Protein AF-0000000080482856 (afdb_homodimer)

Sequence (830 aa):
MTHVATAFLRHGGRVLLTRRSDEVGTYQGRWAGVSGYVEGDPENTEVDARRELREEVGVTDAELVRSGQPLSITDDGREWTVHPFLFDVADRTVDPNEELAEVEWVHPTEIPNRETVPGLWSTYRRVAPTVETVRDDETHGSAWISIRALEVLRDTAVEAESRDDLVSLARELRDARPSMTAVGNRVNRVMADADRSPEGIRRRTEAEIDSAVVADETAAAEAAQLLRKRDFDRVATLSRSGTVVAALKDAQPSVVVAESRPGLEGVTVVETLARAGIETTLTTDAALPNLVASGEVDCVLVGADSVLASGAVVNKVGSYPVALAADRGGVPFFTVCARDKIRSDDEFVGEDDGSLYDGEESVKTENPLFEVVPEEFVAGVVTEDGVLDAEGVSKVTVEHAELEAWDDQDDDTGRMTHVATAFLRHGGRVLLTRRSDEVGTYQGRWAGVSGYVEGDPENTEVDARRELREEVGVTDAELVRSGQPLSITDDGREWTVHPFLFDVADRTVDPNEELAEVEWVHPTEIPNRETVPGLWSTYRRVAPTVETVRDDETHGSAWISIRALEVLRDTAVEAESRDDLVSLARELRDARPSMTAVGNRVNRVMADADRSPEGIRRRTEAEIDSAVVADETAAAEAAQLLRKRDFDRVATLSRSGTVVAALKDAQPSVVVAESRPGLEGVTVVETLARAGIETTLTTDAALPNLVASGEVDCVLVGADSVLASGAVVNKVGSYPVALAADRGGVPFFTVCARDKIRSDDEFVGEDDGSLYDGEESVKTENPLFEVVPEEFVAGVVTEDGVLDAEGVSKVTVEHAELEAWDDQDDDTGR

Structure (mmCIF, N/CA/C/O backbone):
data_AF-0000000080482856-model_v1
#
loop_
_entity.id
_entity.type
_entity.pdbx_description
1 polymer 'NUDIX domain-containing protein'
#
loop_
_atom_site.group_PDB
_atom_site.id
_atom_site.type_symbol
_atom_site.label_atom_id
_atom_site.label_alt_id
_atom_site.label_comp_id
_atom_site.label_asym_id
_atom_site.label_entity_id
_atom_site.label_seq_id
_atom_site.pdbx_PDB_ins_code
_atom_site.Cartn_x
_atom_site.Cartn_y
_atom_site.Cartn_z
_atom_site.occupancy
_atom_site.B_iso_or_equiv
_atom_site.auth_seq_id
_atom_site.auth_comp_id
_atom_site.auth_asym_id
_atom_site.auth_atom_id
_atom_site.pdbx_PDB_model_num
ATOM 1 N N . MET A 1 1 ? 6.988 22.125 49.969 1 67.12 1 MET A N 1
ATOM 2 C CA . MET A 1 1 ? 6.895 23 48.781 1 67.12 1 MET A CA 1
ATOM 3 C C . MET A 1 1 ? 5.617 22.719 48 1 67.12 1 MET A C 1
ATOM 5 O O . MET A 1 1 ? 5.277 21.547 47.75 1 67.12 1 MET A O 1
ATOM 9 N N . THR A 1 2 ? 4.723 23.688 47.812 1 87.44 2 THR A N 1
ATOM 10 C CA . THR A 1 2 ? 3.424 23.562 47.188 1 87.44 2 THR A CA 1
ATOM 11 C C . THR A 1 2 ? 3.584 23.438 45.656 1 87.44 2 THR A C 1
ATOM 13 O O . THR A 1 2 ? 4.34 24.203 45.062 1 87.44 2 THR A O 1
ATOM 16 N N . HIS A 1 3 ? 3.078 22.312 45.188 1 93.75 3 HIS A N 1
ATOM 17 C CA . HIS A 1 3 ? 3.115 22.094 43.75 1 93.75 3 HIS A CA 1
ATOM 18 C C . HIS A 1 3 ? 1.778 22.438 43.094 1 93.75 3 HIS A C 1
ATOM 20 O O . HIS A 1 3 ? 0.719 22.141 43.656 1 93.75 3 HIS A O 1
ATOM 26 N N . VAL A 1 4 ? 1.865 23.188 41.969 1 95.06 4 VAL A N 1
ATOM 27 C CA . VAL A 1 4 ? 0.68 23.578 41.219 1 95.06 4 VAL A CA 1
ATOM 28 C C . VAL A 1 4 ? 0.809 23.125 39.781 1 95.06 4 VAL A C 1
ATOM 30 O O . VAL A 1 4 ? 1.888 23.219 39.188 1 95.06 4 VAL A O 1
ATOM 33 N N . ALA A 1 5 ? -0.241 22.516 39.25 1 96.31 5 ALA A N 1
ATOM 34 C CA . ALA A 1 5 ? -0.323 22.234 37.812 1 96.31 5 ALA A CA 1
ATOM 35 C C . ALA A 1 5 ? -1.077 23.328 37.094 1 96.31 5 ALA A C 1
ATOM 37 O O . ALA A 1 5 ? -2.16 23.734 37.5 1 96.31 5 ALA A O 1
ATOM 38 N N . THR A 1 6 ? -0.467 23.922 36.062 1 97.31 6 THR A N 1
ATOM 39 C CA . THR A 1 6 ? -1.123 24.922 35.219 1 97.31 6 THR A CA 1
ATOM 40 C C . THR A 1 6 ? -1.282 24.422 33.812 1 97.31 6 THR A C 1
ATOM 42 O O . THR A 1 6 ? -0.294 24.094 33.125 1 97.31 6 THR A O 1
ATOM 45 N N . ALA A 1 7 ? -2.51 24.328 33.312 1 98.19 7 ALA A N 1
ATOM 46 C CA . ALA A 1 7 ? -2.826 23.859 31.953 1 98.19 7 ALA A CA 1
ATOM 47 C C . ALA A 1 7 ? -3.25 25.016 31.062 1 98.19 7 ALA A C 1
ATOM 49 O O . ALA A 1 7 ? -4.145 25.797 31.406 1 98.19 7 ALA A O 1
ATOM 50 N N . PHE A 1 8 ? -2.547 25.172 29.938 1 98.31 8 PHE A N 1
ATOM 51 C CA . PHE A 1 8 ? -2.984 26.062 28.875 1 98.31 8 PHE A CA 1
ATOM 52 C C . PHE A 1 8 ? -3.732 25.297 27.797 1 98.31 8 PHE A C 1
ATOM 54 O O . PHE A 1 8 ? -3.217 24.312 27.25 1 98.31 8 PHE A O 1
ATOM 61 N N . LEU A 1 9 ? -4.953 25.703 27.469 1 97.88 9 LEU A N 1
ATOM 62 C CA . LEU A 1 9 ? -5.711 25.172 26.344 1 97.88 9 LEU A CA 1
ATOM 63 C C . LEU A 1 9 ? -5.48 26.016 25.094 1 97.88 9 LEU A C 1
ATOM 65 O O . LEU A 1 9 ? -5.605 27.234 25.125 1 97.88 9 LEU A O 1
ATOM 69 N N . ARG A 1 10 ? -5.172 25.375 24.125 1 97.38 10 ARG A N 1
ATOM 70 C CA . ARG A 1 10 ? -4.902 26.094 22.875 1 97.38 10 ARG A CA 1
ATOM 71 C C . ARG A 1 10 ? -5.863 25.656 21.781 1 97.38 10 ARG A C 1
ATOM 73 O O . ARG A 1 10 ? -6.184 24.484 21.656 1 97.38 10 ARG A O 1
ATOM 80 N N . HIS A 1 11 ? -6.336 26.609 21 1 93.88 11 HIS A N 1
ATOM 81 C CA . HIS A 1 11 ? -7.102 26.406 19.766 1 93.88 11 HIS A CA 1
ATOM 82 C C . HIS A 1 11 ? -6.797 27.5 18.75 1 93.88 11 HIS A C 1
ATOM 84 O O . HIS A 1 11 ? -6.992 28.688 19.016 1 93.88 11 HIS A O 1
ATOM 90 N N . GLY A 1 12 ? -6.324 27.156 17.609 1 90 12 GLY A N 1
ATOM 91 C CA . GLY A 1 12 ? -6.102 28.094 16.516 1 90 12 GLY A CA 1
ATOM 92 C C . GLY A 1 12 ? -5.105 29.188 16.859 1 90 12 GLY A C 1
ATOM 93 O O . GLY A 1 12 ? -5.32 30.359 16.547 1 90 12 GLY A O 1
ATOM 94 N N . GLY A 1 13 ? -4.152 28.938 17.672 1 93.69 13 GLY A N 1
ATOM 95 C CA . GLY A 1 13 ? -3.119 29.906 18.016 1 93.69 13 GLY A CA 1
ATOM 96 C C . GLY A 1 13 ? -3.463 30.75 19.219 1 93.69 13 GLY A C 1
ATOM 97 O O . GLY A 1 13 ? -2.65 31.547 19.688 1 93.69 13 GLY A O 1
ATOM 98 N N . ARG A 1 14 ? -4.641 30.547 19.719 1 96.88 14 ARG A N 1
ATOM 99 C CA . ARG A 1 14 ? -5.066 31.25 20.922 1 96.88 14 ARG A CA 1
ATOM 100 C C . ARG A 1 14 ? -5.113 30.297 22.125 1 96.88 14 ARG A C 1
ATOM 102 O O . ARG A 1 14 ? -5.227 29.094 21.953 1 96.88 14 ARG A O 1
ATOM 109 N N . VAL A 1 15 ? -4.957 30.859 23.312 1 98.12 15 VAL A N 1
ATOM 110 C CA . VAL A 1 15 ? -5.051 30.078 24.531 1 98.12 15 VAL A CA 1
ATOM 111 C C . VAL A 1 15 ? -6.191 30.609 25.406 1 98.12 15 VAL A C 1
ATOM 113 O O . VAL A 1 15 ? -6.59 31.781 25.266 1 98.12 15 VAL A O 1
ATOM 116 N N . LEU A 1 16 ? -6.652 29.703 26.203 1 98.38 16 LEU A N 1
ATOM 117 C CA . LEU A 1 16 ? -7.691 30.078 27.156 1 98.38 16 LEU A CA 1
ATOM 118 C C . LEU A 1 16 ? -7.082 30.719 28.406 1 98.38 16 LEU A C 1
ATOM 120 O O . LEU A 1 16 ? -6.246 30.109 29.078 1 98.38 16 LEU A O 1
ATOM 124 N N . LEU A 1 17 ? -7.449 31.938 28.719 1 98.06 17 LEU A N 1
ATOM 125 C CA . LEU A 1 17 ? -7.148 32.562 30 1 98.06 17 LEU A CA 1
ATOM 126 C C . LEU A 1 17 ? -8.391 32.625 30.875 1 98.06 17 LEU A C 1
ATOM 128 O O . LEU A 1 17 ? -9.5 32.844 30.375 1 98.06 17 LEU A O 1
ATOM 132 N N . THR A 1 18 ? -8.18 32.406 32.094 1 97.88 18 THR A N 1
ATOM 133 C CA . THR A 1 18 ? -9.273 32.438 33.062 1 97.88 18 THR A CA 1
ATOM 134 C C . THR A 1 18 ? -9.016 33.5 34.125 1 97.88 18 THR A C 1
ATOM 136 O O . THR A 1 18 ? -7.875 33.688 34.562 1 97.88 18 THR A O 1
ATOM 139 N N . ARG A 1 19 ? -10.062 34.188 34.469 1 97.62 19 ARG A N 1
ATOM 140 C CA . ARG A 1 19 ? -9.969 35.125 35.562 1 97.62 19 ARG A CA 1
ATOM 141 C C . ARG A 1 19 ? -10.523 34.531 36.844 1 97.62 19 ARG A C 1
ATOM 143 O O . ARG A 1 19 ? -11.664 34.094 36.906 1 97.62 19 ARG A O 1
ATOM 150 N N . ARG A 1 20 ? -9.688 34.562 37.844 1 95.44 20 ARG A N 1
ATOM 151 C CA . ARG A 1 20 ? -10.078 33.969 39.125 1 95.44 20 ARG A CA 1
ATOM 152 C C . ARG A 1 20 ? -11.188 34.75 39.812 1 95.44 20 ARG A C 1
ATOM 154 O O . ARG A 1 20 ? -11.148 36 39.781 1 95.44 20 ARG A O 1
ATOM 161 N N . SER A 1 21 ? -12.172 34.031 40.312 1 95.19 21 SER A N 1
ATOM 162 C CA . SER A 1 21 ? -13.32 34.688 40.938 1 95.19 21 SER A CA 1
ATOM 163 C C . SER A 1 21 ? -13.016 35.094 42.375 1 95.19 21 SER A C 1
ATOM 165 O O . SER A 1 21 ? -11.914 34.844 42.875 1 95.19 21 SER A O 1
ATOM 167 N N . ASP A 1 22 ? -14.055 35.719 42.969 1 92.12 22 ASP A N 1
ATOM 168 C CA . ASP A 1 22 ? -13.93 36.125 44.375 1 92.12 22 ASP A CA 1
ATOM 169 C C . ASP A 1 22 ? -14.094 34.938 45.312 1 92.12 22 ASP A C 1
ATOM 171 O O . ASP A 1 22 ? -13.797 35.031 46.5 1 92.12 22 ASP A O 1
ATOM 175 N N . GLU A 1 23 ? -14.375 33.844 44.812 1 88.25 23 GLU A N 1
ATOM 176 C CA . GLU A 1 23 ? -14.664 32.656 45.594 1 88.25 23 GLU A CA 1
ATOM 177 C C . GLU A 1 23 ? -13.391 31.875 45.906 1 88.25 23 GLU A C 1
ATOM 179 O O . GLU A 1 23 ? -13.391 30.969 46.719 1 88.25 23 GLU A O 1
ATOM 184 N N . VAL A 1 24 ? -12.352 32.344 45.25 1 85.25 24 VAL A N 1
ATOM 185 C CA . VAL A 1 24 ? -11.125 31.562 45.438 1 85.25 24 VAL A CA 1
ATOM 186 C C . VAL A 1 24 ? -10.25 32.219 46.5 1 85.25 24 VAL A C 1
ATOM 188 O O . VAL A 1 24 ? -10.43 33.406 46.812 1 85.25 24 VAL A O 1
ATOM 191 N N . GLY A 1 25 ? -9.344 31.547 46.969 1 82.69 25 GLY A N 1
ATOM 192 C CA . GLY A 1 25 ? -8.586 31.953 48.156 1 82.69 25 GLY A CA 1
ATOM 193 C C . GLY A 1 25 ? -7.383 32.812 47.812 1 82.69 25 GLY A C 1
ATOM 194 O O . GLY A 1 25 ? -6.875 33.531 48.656 1 82.69 25 GLY A O 1
ATOM 195 N N . THR A 1 26 ? -6.902 32.656 46.656 1 84.19 26 THR A N 1
ATOM 196 C CA . THR A 1 26 ? -5.672 33.375 46.312 1 84.19 26 THR A CA 1
ATOM 197 C C . THR A 1 26 ? -5.789 34.031 44.938 1 84.19 26 THR A C 1
ATOM 199 O O . THR A 1 26 ? -6.449 33.469 44.062 1 84.19 26 THR A O 1
ATOM 202 N N . TYR A 1 27 ? -5.168 35.281 44.844 1 92.19 27 TYR A N 1
ATOM 203 C CA . TYR A 1 27 ? -5.02 36.031 43.562 1 92.19 27 TYR A CA 1
ATOM 204 C C . TYR A 1 27 ? -6.371 36.281 42.938 1 92.19 27 TYR A C 1
ATOM 206 O O . TYR A 1 27 ? -6.555 36 41.719 1 92.19 27 TYR A O 1
ATOM 214 N N . GLN A 1 28 ? -7.277 36.719 43.75 1 93 28 GLN A N 1
ATOM 215 C CA . GLN A 1 28 ? -8.602 37.031 43.25 1 93 28 GLN A CA 1
ATOM 216 C C . GLN A 1 28 ? -8.531 38.125 42.156 1 93 28 GLN A C 1
ATOM 218 O O . GLN A 1 28 ? -7.781 39.094 42.312 1 93 28 GLN A O 1
ATOM 223 N N . GLY A 1 29 ? -9.258 37.844 41.062 1 95.12 29 GLY A N 1
ATOM 224 C CA . GLY A 1 29 ? -9.344 38.812 40 1 95.12 29 GLY A CA 1
ATOM 225 C C . GLY A 1 29 ? -8.195 38.75 39.031 1 95.12 29 GLY A C 1
ATOM 226 O O . GLY A 1 29 ? -8.211 39.375 37.969 1 95.12 29 GLY A O 1
ATOM 227 N N . ARG A 1 30 ? -7.234 37.969 39.312 1 96.69 30 ARG A N 1
ATOM 228 C CA . ARG A 1 30 ? -6.066 37.844 38.469 1 96.69 30 ARG A CA 1
ATOM 229 C C . ARG A 1 30 ? -6.293 36.844 37.344 1 96.69 30 ARG A C 1
ATOM 231 O O . ARG A 1 30 ? -7.035 35.875 37.531 1 96.69 30 ARG A O 1
ATOM 238 N N . TRP A 1 31 ? -5.719 37.094 36.219 1 97.75 31 TRP A N 1
ATOM 239 C CA . TRP A 1 31 ? -5.789 36.156 35.094 1 97.75 31 TRP A CA 1
ATOM 240 C C . TRP A 1 31 ? -4.789 35.031 35.281 1 97.75 31 TRP A C 1
ATOM 242 O O . TRP A 1 31 ? -3.689 35.219 35.781 1 97.75 31 TRP A O 1
ATOM 252 N N . ALA A 1 32 ? -5.172 33.812 34.906 1 97.19 32 ALA A N 1
ATOM 253 C CA . ALA A 1 32 ? -4.367 32.625 35.062 1 97.19 32 ALA A CA 1
ATOM 254 C C . ALA A 1 32 ? -4.707 31.594 33.969 1 97.19 32 ALA A C 1
ATOM 256 O O . ALA A 1 32 ? -5.617 31.812 33.156 1 97.19 32 ALA A O 1
ATOM 257 N N . GLY A 1 33 ? -3.873 30.578 33.844 1 97 33 GLY A N 1
ATOM 258 C CA . GLY A 1 33 ? -4.324 29.375 33.188 1 97 33 GLY A CA 1
ATOM 259 C C . GLY A 1 33 ? -5.25 28.531 34.031 1 97 33 GLY A C 1
ATOM 260 O O . GLY A 1 33 ? -5.66 28.953 35.125 1 97 33 GLY A O 1
ATOM 261 N N . VAL A 1 34 ? -5.602 27.375 33.531 1 97.12 34 VAL A N 1
ATOM 262 C CA . VAL A 1 34 ? -6.352 26.438 34.344 1 97.12 34 VAL A CA 1
ATOM 263 C C . VAL A 1 34 ? -5.402 25.719 35.312 1 97.12 34 VAL A C 1
ATOM 265 O O . VAL A 1 34 ? -4.547 24.953 34.906 1 97.12 34 VAL A O 1
ATOM 268 N N . SER A 1 35 ? -5.617 26.078 36.562 1 94.44 35 SER A N 1
ATOM 269 C CA . SER A 1 35 ? -4.594 25.625 37.5 1 94.44 35 SER A CA 1
ATOM 270 C C . SER A 1 35 ? -5.223 25.047 38.781 1 94.44 35 SER A C 1
ATOM 272 O O . SER A 1 35 ? -6.379 25.344 39.062 1 94.44 35 SER A O 1
ATOM 274 N N . GLY A 1 36 ? -4.418 24.234 39.438 1 91.81 36 GLY A N 1
ATOM 275 C CA . GLY A 1 36 ? -4.77 23.672 40.719 1 91.81 36 GLY A CA 1
ATOM 276 C C . GLY A 1 36 ? -3.605 22.969 41.406 1 91.81 36 GLY A C 1
ATOM 277 O O . GLY A 1 36 ? -2.549 22.781 40.812 1 91.81 36 GLY A O 1
ATOM 278 N N . TYR A 1 37 ? -3.838 22.672 42.656 1 92.5 37 TYR A N 1
ATOM 279 C CA . TYR A 1 37 ? -2.793 22.016 43.438 1 92.5 37 TYR A CA 1
ATOM 280 C C . TYR A 1 37 ? -2.572 20.578 42.938 1 92.5 37 TYR A C 1
ATOM 282 O O . TYR A 1 37 ? -3.514 19.906 42.531 1 92.5 37 TYR A O 1
ATOM 290 N N . VAL A 1 38 ? -1.336 20.156 43.031 1 92.44 38 VAL A N 1
ATOM 291 C CA . VAL A 1 38 ? -1.002 18.75 42.812 1 92.44 38 VAL A CA 1
ATOM 292 C C . VAL A 1 38 ? -1.341 17.938 44.031 1 92.44 38 VAL A C 1
ATOM 294 O O . VAL A 1 38 ? -0.813 18.188 45.125 1 92.44 38 VAL A O 1
ATOM 297 N N . GLU A 1 39 ? -2.24 17.047 43.938 1 86.25 39 GLU A N 1
ATOM 298 C CA . GLU A 1 39 ? -2.678 16.25 45.094 1 86.25 39 GLU A CA 1
ATOM 299 C C . GLU A 1 39 ? -1.94 14.906 45.156 1 86.25 39 GLU A C 1
ATOM 301 O O . GLU A 1 39 ? -1.789 14.32 46.219 1 86.25 39 GLU A O 1
ATOM 306 N N . GLY A 1 40 ? -1.554 14.406 44.031 1 80.25 40 GLY A N 1
ATOM 307 C CA . GLY A 1 40 ? -0.935 13.094 43.969 1 80.25 40 GLY A CA 1
ATOM 308 C C . GLY A 1 40 ? 0.576 13.148 43.844 1 80.25 40 GLY A C 1
ATOM 309 O O . GLY A 1 40 ? 1.244 13.852 44.594 1 80.25 40 GLY A O 1
ATOM 310 N N . ASP A 1 41 ? 1.047 12.367 43 1 81.94 41 ASP A N 1
ATOM 311 C CA . ASP A 1 41 ? 2.469 12.195 42.719 1 81.94 41 ASP A CA 1
ATOM 312 C C . ASP A 1 41 ? 3.016 13.352 41.875 1 81.94 41 ASP A C 1
ATOM 314 O O . ASP A 1 41 ? 2.598 13.555 40.75 1 81.94 41 ASP A O 1
ATOM 318 N N . PRO A 1 42 ? 3.91 14.078 42.438 1 81.81 42 PRO A N 1
ATOM 319 C CA . PRO A 1 42 ? 4.48 15.195 41.688 1 81.81 42 PRO A CA 1
ATOM 320 C C . PRO A 1 42 ? 5.195 14.734 40.406 1 81.81 42 PRO A C 1
ATOM 322 O O . PRO A 1 42 ? 5.508 15.555 39.562 1 81.81 42 PRO A O 1
ATOM 325 N N . GLU A 1 43 ? 5.309 13.461 40.438 1 82.44 43 GLU A N 1
ATOM 326 C CA . GLU A 1 43 ? 5.949 12.938 39.25 1 82.44 43 GLU A CA 1
ATOM 327 C C . GLU A 1 43 ? 4.922 12.672 38.125 1 82.44 43 GLU A C 1
ATOM 329 O O . GLU A 1 43 ? 5.289 12.438 36.969 1 82.44 43 GLU A O 1
ATOM 334 N N . ASN A 1 44 ? 3.656 12.758 38.531 1 87.12 44 ASN A N 1
ATOM 335 C CA . ASN A 1 44 ? 2.586 12.562 37.562 1 87.12 44 ASN A CA 1
ATOM 336 C C . ASN A 1 44 ? 1.548 13.68 37.625 1 87.12 44 ASN A C 1
ATOM 338 O O . ASN A 1 44 ? 0.377 13.422 37.938 1 87.12 44 ASN A O 1
ATOM 342 N N . THR A 1 45 ? 1.993 14.844 37.344 1 93.12 45 THR A N 1
ATOM 343 C CA . THR A 1 45 ? 1.188 16.047 37.562 1 93.12 45 THR A CA 1
ATOM 344 C C . THR A 1 45 ? 0.194 16.234 36.406 1 93.12 45 THR A C 1
ATOM 346 O O . THR A 1 45 ? -0.69 17.094 36.5 1 93.12 45 THR A O 1
ATOM 349 N N . GLU A 1 46 ? 0.333 15.438 35.25 1 95.31 46 GLU A N 1
ATOM 350 C CA . GLU A 1 46 ? -0.616 15.562 34.156 1 95.31 46 GLU A CA 1
ATOM 351 C C . GLU A 1 46 ? -2.031 15.219 34.594 1 95.31 46 GLU A C 1
ATOM 353 O O . GLU A 1 46 ? -3 15.828 34.156 1 95.31 46 GLU A O 1
ATOM 358 N N . VAL A 1 47 ? -2.154 14.195 35.469 1 94.38 47 VAL A N 1
ATOM 359 C CA . VAL A 1 47 ? -3.447 13.75 36 1 94.38 47 VAL A CA 1
ATOM 360 C C . VAL A 1 47 ? -4.148 14.906 36.688 1 94.38 47 VAL A C 1
ATOM 362 O O . VAL A 1 47 ? -5.359 15.094 36.531 1 94.38 47 VAL A O 1
ATOM 365 N N . ASP A 1 48 ? -3.398 15.633 37.438 1 95.19 48 ASP A N 1
ATOM 366 C CA . ASP A 1 48 ? -3.949 16.781 38.156 1 95.19 48 ASP A CA 1
ATOM 367 C C . ASP A 1 48 ? -4.375 17.875 37.188 1 95.19 48 ASP A C 1
ATOM 369 O O . ASP A 1 48 ? -5.414 18.516 37.375 1 95.19 48 ASP A O 1
ATOM 373 N N . ALA A 1 49 ? -3.529 18.109 36.188 1 96.38 49 ALA A N 1
ATOM 374 C CA . ALA A 1 49 ? -3.877 19.094 35.156 1 96.38 49 ALA A CA 1
ATOM 375 C C . ALA A 1 49 ? -5.203 18.75 34.5 1 96.38 49 ALA A C 1
ATOM 377 O O . ALA A 1 49 ? -6.062 19.609 34.312 1 96.38 49 ALA A O 1
ATOM 378 N N . ARG 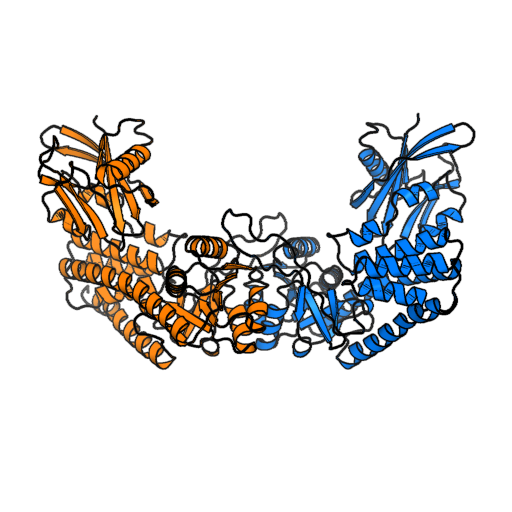A 1 50 ? -5.367 17.5 34.094 1 96.62 50 ARG A N 1
ATOM 379 C CA . ARG A 1 50 ? -6.586 17.047 33.438 1 96.62 50 ARG A CA 1
ATOM 380 C C . ARG A 1 50 ? -7.785 17.141 34.375 1 96.62 50 ARG A C 1
ATOM 382 O O . ARG A 1 50 ? -8.898 17.453 33.938 1 96.62 50 ARG A O 1
ATOM 389 N N . ARG A 1 51 ? -7.559 16.781 35.594 1 95.75 51 ARG A N 1
ATOM 390 C CA . ARG A 1 51 ? -8.617 16.938 36.562 1 95.75 51 ARG A CA 1
ATOM 391 C C . ARG A 1 51 ? -9.102 18.391 36.625 1 95.75 51 ARG A C 1
ATOM 393 O O . ARG A 1 51 ? -10.305 18.641 36.656 1 95.75 51 ARG A O 1
ATOM 400 N N . GLU A 1 52 ? -8.164 19.344 36.719 1 96.06 52 GLU A N 1
ATOM 401 C CA . GLU A 1 52 ? -8.516 20.75 36.781 1 96.06 52 GLU A CA 1
ATOM 402 C C . GLU A 1 52 ? -9.273 21.188 35.531 1 96.06 52 GLU A C 1
ATOM 404 O O . GLU A 1 52 ? -10.203 21.984 35.594 1 96.06 52 GLU A O 1
ATOM 409 N N . LEU A 1 53 ? -8.844 20.688 34.344 1 97.44 53 LEU A N 1
ATOM 410 C CA . LEU A 1 53 ? -9.547 21 33.094 1 97.44 53 LEU A CA 1
ATOM 411 C C . LEU A 1 53 ? -11 20.531 33.156 1 97.44 53 LEU A C 1
ATOM 413 O O . LEU A 1 53 ? -11.906 21.266 32.75 1 97.44 53 LEU A O 1
ATOM 417 N N . ARG A 1 54 ? -11.195 19.297 33.625 1 96.88 54 ARG A N 1
ATOM 418 C CA . ARG A 1 54 ? -12.547 18.75 33.75 1 96.88 54 ARG A CA 1
ATOM 419 C C . ARG A 1 54 ? -13.375 19.562 34.75 1 96.88 54 ARG A C 1
ATOM 421 O O . ARG A 1 54 ? -14.523 19.922 34.469 1 96.88 54 ARG A O 1
ATOM 428 N N . GLU A 1 55 ? -12.82 19.906 35.812 1 96.62 55 GLU A N 1
ATOM 429 C CA . GLU A 1 55 ? -13.562 20.531 36.906 1 96.62 55 GLU A CA 1
ATOM 430 C C . GLU A 1 55 ? -13.812 22.016 36.625 1 96.62 55 GLU A C 1
ATOM 432 O O . GLU A 1 55 ? -14.922 22.516 36.812 1 96.62 55 GLU A O 1
ATOM 437 N N . GLU A 1 56 ? -12.781 22.719 36.156 1 96.81 56 GLU A N 1
ATOM 438 C CA . GLU A 1 56 ? -12.867 24.172 36.094 1 96.81 56 GLU A CA 1
ATOM 439 C C . GLU A 1 56 ? -13.492 24.625 34.781 1 96.81 56 GLU A C 1
ATOM 441 O O . GLU A 1 56 ? -14.133 25.672 34.719 1 96.81 56 GLU A O 1
ATOM 446 N N . VAL A 1 57 ? -13.234 23.844 33.688 1 97.75 57 VAL A N 1
ATOM 447 C CA . VAL A 1 57 ? -13.719 24.375 32.406 1 97.75 57 VAL A CA 1
ATOM 448 C C . VAL A 1 57 ? -14.445 23.281 31.641 1 97.75 57 VAL A C 1
ATOM 450 O O . VAL A 1 57 ? -14.836 23.469 30.484 1 97.75 57 VAL A O 1
ATOM 453 N N . GLY A 1 58 ? -14.609 22.109 32.094 1 96.94 58 GLY A N 1
ATOM 454 C CA . GLY A 1 58 ? -15.445 21.047 31.516 1 96.94 58 GLY A CA 1
ATOM 455 C C . GLY A 1 58 ? -14.812 20.359 30.328 1 96.94 58 GLY A C 1
ATOM 456 O O . GLY A 1 58 ? -15.508 19.797 29.484 1 96.94 58 GLY A O 1
ATOM 457 N N . VAL A 1 59 ? -13.508 20.406 30.125 1 96.25 59 VAL A N 1
ATOM 458 C CA . VAL A 1 59 ? -12.828 19.812 28.984 1 96.25 59 VAL A CA 1
ATOM 459 C C . VAL A 1 59 ? -12.242 18.453 29.375 1 96.25 59 VAL A C 1
ATOM 461 O O . VAL A 1 59 ? -11.484 18.359 30.344 1 96.25 59 VAL A O 1
ATOM 464 N N . THR A 1 60 ? -12.586 17.359 28.641 1 94.56 60 THR A N 1
ATOM 465 C CA . THR A 1 60 ? -12.133 16.016 28.984 1 94.56 60 THR A CA 1
ATOM 466 C C . THR A 1 60 ? -11.328 15.398 27.828 1 94.56 60 THR A C 1
ATOM 468 O O . THR A 1 60 ? -10.648 14.383 28.016 1 94.56 60 THR A O 1
ATOM 471 N N . ASP A 1 61 ? -11.383 15.984 26.688 1 90.44 61 ASP A N 1
ATOM 472 C CA . ASP A 1 61 ? -10.82 15.336 25.516 1 90.44 61 ASP A CA 1
ATOM 473 C C . ASP A 1 61 ? -9.672 16.156 24.922 1 90.44 61 ASP A C 1
ATOM 475 O O . ASP A 1 61 ? -9.398 16.078 23.719 1 90.44 61 ASP A O 1
ATOM 479 N N . ALA A 1 62 ? -9.031 16.953 25.75 1 93.5 62 ALA A N 1
ATOM 480 C CA . ALA A 1 62 ? -7.914 17.766 25.266 1 93.5 62 ALA A CA 1
ATOM 481 C C . ALA A 1 62 ? -6.691 16.891 24.984 1 93.5 62 ALA A C 1
ATOM 483 O O . ALA A 1 62 ? -6.438 15.922 25.688 1 93.5 62 ALA A O 1
ATOM 484 N N . GLU A 1 63 ? -5.98 17.188 24 1 92.44 63 GLU A N 1
ATOM 485 C CA . GLU A 1 63 ? -4.777 16.438 23.625 1 92.44 63 GLU A CA 1
ATOM 486 C C . GLU A 1 63 ? -3.525 17.094 24.203 1 92.44 63 GLU A C 1
ATOM 488 O O . GLU A 1 63 ? -3.26 18.266 23.953 1 92.44 63 GLU A O 1
ATOM 493 N N . LEU A 1 64 ? -2.713 16.312 24.969 1 95.19 64 LEU A N 1
ATOM 494 C CA . LEU A 1 64 ? -1.474 16.844 25.516 1 95.19 64 LEU A CA 1
ATOM 495 C C . LEU A 1 64 ? -0.466 17.141 24.422 1 95.19 64 LEU A C 1
ATOM 497 O O . LEU A 1 64 ? -0.139 16.266 23.609 1 95.19 64 LEU A O 1
ATOM 501 N N . VAL A 1 65 ? -0.033 18.328 24.359 1 94.06 65 VAL A N 1
ATOM 502 C CA . VAL A 1 65 ? 0.954 18.75 23.375 1 94.06 65 VAL A CA 1
ATOM 503 C C . VAL A 1 65 ? 2.35 18.719 24 1 94.06 65 VAL A C 1
ATOM 505 O O . VAL A 1 65 ? 3.297 18.219 23.391 1 94.06 65 VAL A O 1
ATOM 508 N N . ARG A 1 66 ? 2.424 19.328 25.25 1 94.81 66 ARG A N 1
ATOM 509 C CA . ARG A 1 66 ? 3.734 19.453 25.875 1 94.81 66 ARG A CA 1
ATOM 510 C C . ARG A 1 66 ? 3.607 19.578 27.391 1 94.81 66 ARG A C 1
ATOM 512 O O . ARG A 1 66 ? 2.701 20.234 27.891 1 94.81 66 ARG A O 1
ATOM 519 N N . SER A 1 67 ? 4.492 18.891 28.062 1 96.19 67 SER A N 1
ATOM 520 C CA . SER A 1 67 ? 4.754 19.094 29.484 1 96.19 67 SER A CA 1
ATOM 521 C C . SER A 1 67 ? 6.059 19.844 29.703 1 96.19 67 SER A C 1
ATOM 523 O O . SER A 1 67 ? 7.141 19.328 29.422 1 96.19 67 SER A O 1
ATOM 525 N N . GLY A 1 68 ? 5.898 21.062 30.203 1 95.44 68 GLY A N 1
ATOM 526 C CA . GLY A 1 68 ? 7.09 21.875 30.375 1 95.44 68 GLY A CA 1
ATOM 527 C C . GLY A 1 68 ? 7.836 21.578 31.656 1 95.44 68 GLY A C 1
ATOM 528 O O . GLY A 1 68 ? 7.285 20.953 32.562 1 95.44 68 GLY A O 1
ATOM 529 N N . GLN A 1 69 ? 9.133 22.031 31.719 1 94.94 69 GLN A N 1
ATOM 530 C CA . GLN A 1 69 ? 9.906 21.922 32.938 1 94.94 69 GLN A CA 1
ATOM 531 C C . GLN A 1 69 ? 9.281 22.766 34.062 1 94.94 69 GLN A C 1
ATOM 533 O O . GLN A 1 69 ? 8.883 23.906 33.812 1 94.94 69 GLN A O 1
ATOM 538 N N . PRO A 1 70 ? 9.25 22.109 35.188 1 95.5 70 PRO A N 1
ATOM 539 C CA . PRO A 1 70 ? 8.703 22.891 36.312 1 95.5 70 PRO A CA 1
ATOM 540 C C . PRO A 1 70 ? 9.516 24.156 36.594 1 95.5 70 PRO A C 1
ATOM 542 O O . PRO A 1 70 ? 10.711 24.203 36.312 1 95.5 70 PRO A O 1
ATOM 545 N N . LEU A 1 71 ? 8.805 25.188 37.031 1 95.19 71 LEU A N 1
ATOM 546 C CA . LEU A 1 71 ? 9.484 26.406 37.406 1 95.19 71 LEU A CA 1
ATOM 547 C C . LEU A 1 71 ? 9.07 26.844 38.812 1 95.19 71 LEU A C 1
ATOM 549 O O . LEU A 1 71 ? 7.898 26.719 39.188 1 95.19 71 LEU A O 1
ATOM 553 N N . SER A 1 72 ? 10.031 27.375 39.562 1 94.56 72 SER A N 1
ATOM 554 C CA . SER A 1 72 ? 9.789 27.891 40.906 1 94.56 72 SER A CA 1
ATOM 555 C C . SER A 1 72 ? 9.383 29.359 40.875 1 94.56 72 SER A C 1
ATOM 557 O O . SER A 1 72 ? 10.07 30.188 40.25 1 94.56 72 SER A O 1
ATOM 559 N N . ILE A 1 73 ? 8.273 29.578 41.469 1 93.5 73 ILE A N 1
ATOM 560 C CA . ILE A 1 73 ? 7.773 30.953 41.531 1 93.5 73 ILE A CA 1
ATOM 561 C C . ILE A 1 73 ? 7.766 31.438 42.969 1 93.5 73 ILE A C 1
ATOM 563 O O . ILE A 1 73 ? 7.371 30.703 43.875 1 93.5 73 ILE A O 1
ATOM 567 N N . THR A 1 74 ? 8.297 32.625 43.156 1 90.94 74 THR A N 1
ATOM 568 C CA . THR A 1 74 ? 8.289 33.281 44.469 1 90.94 74 THR A CA 1
ATOM 569 C C . THR A 1 74 ? 7.477 34.562 44.438 1 90.94 74 THR A C 1
ATOM 571 O O . THR A 1 74 ? 7.652 35.406 43.562 1 90.94 74 THR A O 1
ATOM 574 N N . ASP A 1 75 ? 6.578 34.625 45.312 1 88.56 75 ASP A N 1
ATOM 575 C CA . ASP A 1 75 ? 5.766 35.844 45.469 1 88.56 75 ASP A CA 1
ATOM 576 C C . ASP A 1 75 ? 5.402 36.094 46.906 1 88.56 75 ASP A C 1
ATOM 578 O O . ASP A 1 75 ? 4.762 35.25 47.562 1 88.56 75 ASP A O 1
ATOM 582 N N . ASP A 1 76 ? 5.691 37.281 47.406 1 85.5 76 ASP A N 1
ATOM 583 C CA . ASP A 1 76 ? 5.367 37.75 48.75 1 85.5 76 ASP A CA 1
ATOM 584 C C . ASP A 1 76 ? 5.715 36.719 49.781 1 85.5 76 ASP A C 1
ATOM 586 O O . ASP A 1 76 ? 4.871 36.344 50.594 1 85.5 76 ASP A O 1
ATOM 590 N N . GLY A 1 77 ? 6.863 36.125 49.688 1 80.75 77 GLY A N 1
ATOM 591 C CA . GLY A 1 77 ? 7.371 35.219 50.688 1 80.75 77 GLY A CA 1
ATOM 592 C C . GLY A 1 77 ? 6.906 33.781 50.5 1 80.75 77 GLY A C 1
ATOM 593 O O . GLY A 1 77 ? 7.316 32.875 51.219 1 80.75 77 GLY A O 1
ATOM 594 N N . ARG A 1 78 ? 6.004 33.531 49.656 1 82.56 78 ARG A N 1
ATOM 595 C CA . ARG A 1 78 ? 5.555 32.188 49.312 1 82.56 78 ARG A CA 1
ATOM 596 C C . ARG A 1 78 ? 6.281 31.656 48.062 1 82.56 78 ARG A C 1
ATOM 598 O O . ARG A 1 78 ? 6.602 32.438 47.156 1 82.56 78 ARG A O 1
ATOM 605 N N . GLU A 1 79 ? 6.699 30.438 48.219 1 90.31 79 GLU A N 1
ATOM 606 C CA . GLU A 1 79 ? 7.344 29.75 47.094 1 90.31 79 GLU A CA 1
ATOM 607 C C . GLU A 1 79 ? 6.57 28.5 46.688 1 90.31 79 GLU A C 1
ATOM 609 O O . GLU A 1 79 ? 6.094 27.766 47.531 1 90.31 79 GLU A O 1
ATOM 614 N N . TRP A 1 80 ? 6.312 28.375 45.5 1 90.75 80 TRP A N 1
ATOM 615 C CA . TRP A 1 80 ? 5.676 27.172 45 1 90.75 80 TRP A CA 1
ATOM 616 C C . TRP A 1 80 ? 6.27 26.766 43.656 1 90.75 80 TRP A C 1
ATOM 618 O O . TRP A 1 80 ? 6.965 27.562 43 1 90.75 80 TRP A O 1
ATOM 628 N N . THR A 1 81 ? 6.121 25.5 43.344 1 94.75 81 THR A N 1
ATOM 629 C CA . THR A 1 81 ? 6.582 24.938 42.062 1 94.75 81 THR A CA 1
ATOM 630 C C . THR A 1 81 ? 5.418 24.766 41.094 1 94.75 81 THR A C 1
ATOM 632 O O . THR A 1 81 ? 4.414 24.125 41.438 1 94.75 81 THR A O 1
ATOM 635 N N . VAL A 1 82 ? 5.527 25.391 39.906 1 96.38 82 VAL A N 1
ATOM 636 C CA . VAL A 1 82 ? 4.473 25.312 38.906 1 96.38 82 VAL A CA 1
ATOM 637 C C . VAL A 1 82 ? 4.855 24.297 37.844 1 96.38 82 VAL A C 1
ATOM 639 O O . VAL A 1 82 ? 5.969 24.328 37.312 1 96.38 82 VAL A O 1
ATOM 642 N N . HIS A 1 83 ? 3.955 23.359 37.562 1 97.25 83 HIS A N 1
ATOM 643 C CA . HIS A 1 83 ? 4.09 22.391 36.469 1 97.25 83 HIS A CA 1
ATOM 644 C C . HIS A 1 83 ? 3.238 22.781 35.281 1 97.25 83 HIS A C 1
ATOM 646 O O . HIS A 1 83 ? 2.021 22.594 35.281 1 97.25 83 HIS A O 1
ATOM 652 N N . PRO A 1 84 ? 3.879 23.297 34.219 1 97.88 84 PRO A N 1
ATOM 653 C CA . PRO A 1 84 ? 3.105 23.812 33.094 1 97.88 84 PRO A CA 1
ATOM 654 C C . PRO A 1 84 ? 2.775 22.719 32.062 1 97.88 84 PRO A C 1
ATOM 656 O O . PRO A 1 84 ? 3.604 21.844 31.797 1 97.88 84 PRO A O 1
ATOM 659 N N . PHE A 1 85 ? 1.552 22.812 31.453 1 98.25 85 PHE A N 1
ATOM 660 C CA . PHE A 1 85 ? 1.076 21.906 30.406 1 98.25 85 PHE A CA 1
ATOM 661 C C . PHE A 1 85 ? 0.388 22.688 29.297 1 98.25 85 PHE A C 1
ATOM 663 O O . PHE A 1 85 ? -0.253 23.703 29.547 1 98.25 85 PHE A O 1
ATOM 670 N N . LEU A 1 86 ? 0.589 22.25 28.109 1 98.06 86 LEU A N 1
ATOM 671 C CA . LEU A 1 86 ? -0.154 22.75 26.953 1 98.06 86 LEU A CA 1
ATOM 672 C C . LEU A 1 86 ? -0.998 21.656 26.328 1 98.06 86 LEU A C 1
ATOM 674 O O . LEU A 1 86 ? -0.49 20.562 26.031 1 98.06 86 LEU A O 1
ATOM 678 N N . PHE A 1 87 ? -2.311 21.906 26.188 1 97.56 87 PHE A N 1
ATOM 679 C CA . PHE A 1 87 ? -3.252 20.984 25.562 1 97.56 87 PHE A CA 1
ATOM 680 C C . PHE A 1 87 ? -3.91 21.625 24.344 1 97.56 87 PHE A C 1
ATOM 682 O O . PHE A 1 87 ? -4.227 22.812 24.359 1 97.56 87 PHE A O 1
ATOM 689 N N . ASP A 1 88 ? -4.105 20.828 23.297 1 94.94 88 ASP A N 1
ATOM 690 C CA . ASP A 1 88 ? -4.898 21.266 22.141 1 94.94 88 ASP A CA 1
ATOM 691 C C . ASP A 1 88 ? -6.336 20.766 22.25 1 94.94 88 ASP A C 1
ATOM 693 O O . ASP A 1 88 ? -6.578 19.656 22.719 1 94.94 88 ASP A O 1
ATOM 697 N N . VAL A 1 89 ? -7.223 21.688 21.891 1 93.69 89 VAL A N 1
ATOM 698 C CA . VAL A 1 89 ? -8.633 21.297 21.859 1 93.69 89 VAL A CA 1
ATOM 699 C C . VAL A 1 89 ? -9.18 21.5 20.438 1 93.69 89 VAL A C 1
ATOM 701 O O . VAL A 1 89 ? -8.625 22.266 19.656 1 93.69 89 VAL A O 1
ATOM 704 N N . ALA A 1 90 ? -10.305 20.844 20.141 1 84.31 90 ALA A N 1
ATOM 705 C CA . ALA A 1 90 ? -10.898 20.844 18.812 1 84.31 90 ALA A CA 1
ATOM 706 C C . ALA A 1 90 ? -11.719 22.109 18.578 1 84.31 90 ALA A C 1
ATOM 708 O O . ALA A 1 90 ? -11.93 22.516 17.438 1 84.31 90 ALA A O 1
ATOM 709 N N . ASP A 1 91 ? -12.203 22.609 19.656 1 87.88 91 ASP A N 1
ATOM 710 C CA . ASP A 1 91 ? -12.977 23.844 19.578 1 87.88 91 ASP A CA 1
ATOM 711 C C . ASP A 1 91 ? -12.844 24.672 20.859 1 87.88 91 ASP A C 1
ATOM 713 O O . ASP A 1 91 ? -12.133 24.266 21.781 1 87.88 91 ASP A O 1
ATOM 717 N N . ARG A 1 92 ? -13.5 25.781 20.875 1 94.06 92 ARG A N 1
ATOM 718 C CA . ARG A 1 92 ? -13.32 26.719 21.969 1 94.06 92 ARG A CA 1
ATOM 719 C C . ARG A 1 92 ? -14.477 26.625 22.969 1 94.06 92 ARG A C 1
ATOM 721 O O . ARG A 1 92 ? -14.766 27.578 23.688 1 94.06 92 ARG A O 1
ATOM 728 N N . THR A 1 93 ? -15.125 25.438 22.938 1 94.19 93 THR A N 1
ATOM 729 C CA . THR A 1 93 ? -16.219 25.234 23.875 1 94.19 93 THR A CA 1
ATOM 730 C C . THR A 1 93 ? -15.703 24.859 25.266 1 94.19 93 THR A C 1
ATOM 732 O O . THR A 1 93 ? -14.992 23.859 25.406 1 94.19 93 THR A O 1
ATOM 735 N N . VAL A 1 94 ? -16.078 25.625 26.25 1 96.31 94 VAL A N 1
ATOM 736 C CA . VAL A 1 94 ? -15.734 25.328 27.641 1 96.31 94 VAL A CA 1
ATOM 737 C C . VAL A 1 94 ? -16.938 25.609 28.547 1 96.31 94 VAL A C 1
ATOM 739 O O . VAL A 1 94 ? -17.875 26.297 28.141 1 96.31 94 VAL A O 1
ATOM 742 N N . ASP A 1 95 ? -16.953 25.016 29.672 1 97.12 95 ASP A N 1
ATOM 743 C CA . ASP A 1 95 ? -17.984 25.188 30.703 1 97.12 95 ASP A CA 1
ATOM 744 C C . ASP A 1 95 ? -17.359 25.578 32.031 1 97.12 95 ASP A C 1
ATOM 746 O O . ASP A 1 95 ? -17.188 24.734 32.906 1 97.12 95 ASP A O 1
ATOM 750 N N . PRO A 1 96 ? -17.109 26.906 32.219 1 96.62 96 PRO A N 1
ATOM 751 C CA . PRO A 1 96 ? -16.438 27.359 33.438 1 96.62 96 PRO A CA 1
ATOM 752 C C . PRO A 1 96 ? -17.281 27.141 34.688 1 96.62 96 PRO A C 1
ATOM 754 O O . PRO A 1 96 ? -18.5 27.297 34.656 1 96.62 96 PRO A O 1
ATOM 757 N N . ASN A 1 97 ? -16.656 26.828 35.781 1 95.69 97 ASN A N 1
ATOM 758 C CA . ASN A 1 97 ? -17.359 26.703 37.031 1 95.69 97 ASN A CA 1
ATOM 759 C C . ASN A 1 97 ? -17.281 28 37.844 1 95.69 97 ASN A C 1
ATOM 761 O O . ASN A 1 97 ? -16.891 29.047 37.312 1 95.69 97 ASN A O 1
ATOM 765 N N . GLU A 1 98 ? -17.609 27.953 39.125 1 93.81 98 GLU A N 1
ATOM 766 C CA . GLU A 1 98 ? -17.781 29.141 39.938 1 93.81 98 GLU A CA 1
ATOM 767 C C . GLU A 1 98 ? -16.438 29.734 40.344 1 93.81 98 GLU A C 1
ATOM 769 O O . GLU A 1 98 ? -16.359 30.906 40.75 1 93.81 98 GLU A O 1
ATOM 774 N N . GLU A 1 99 ? -15.391 29.016 40.219 1 93.25 99 GLU A N 1
ATOM 775 C CA . GLU A 1 99 ? -14.062 29.5 40.562 1 93.25 99 GLU A CA 1
ATOM 776 C C . GLU A 1 99 ? -13.555 30.531 39.562 1 93.25 99 GLU A C 1
ATOM 778 O O . GLU A 1 99 ? -12.586 31.25 39.812 1 93.25 99 GLU A O 1
ATOM 783 N N . LEU A 1 100 ? -14.242 30.547 38.406 1 95.5 100 LEU A N 1
ATOM 784 C CA . LEU A 1 100 ? -13.812 31.438 37.312 1 95.5 100 LEU A CA 1
ATOM 785 C C . LEU A 1 100 ? -14.852 32.531 37.062 1 95.5 100 LEU A C 1
ATOM 787 O O . LEU A 1 100 ? -16.016 32.219 36.844 1 95.5 100 LEU A O 1
ATOM 791 N N . ALA A 1 101 ? -14.328 33.781 37.156 1 96.38 101 ALA A N 1
ATOM 792 C CA . ALA A 1 101 ? -15.211 34.906 36.906 1 96.38 101 ALA A CA 1
ATOM 793 C C . ALA A 1 101 ? -15.398 35.156 35.406 1 96.38 101 ALA A C 1
ATOM 795 O O . ALA A 1 101 ? -16.453 35.625 34.969 1 96.38 101 ALA A O 1
ATOM 796 N N . GLU A 1 102 ? -14.406 34.969 34.688 1 96.81 102 GLU A N 1
ATOM 797 C CA . GLU A 1 102 ? -14.383 35.219 33.25 1 96.81 102 GLU A CA 1
ATOM 798 C C . GLU A 1 102 ? -13.406 34.281 32.531 1 96.81 102 GLU A C 1
ATOM 800 O O . GLU A 1 102 ? -12.438 33.812 33.156 1 96.81 102 GLU A O 1
ATOM 805 N N . VAL A 1 103 ? -13.688 33.938 31.344 1 97.62 103 VAL A N 1
ATOM 806 C CA . VAL A 1 103 ? -12.766 33.188 30.5 1 97.62 103 VAL A CA 1
ATOM 807 C C . VAL A 1 103 ? -12.664 33.875 29.125 1 97.62 103 VAL A C 1
ATOM 809 O O . VAL A 1 103 ? -13.648 34.406 28.625 1 97.62 103 VAL A O 1
ATOM 812 N N . GLU A 1 104 ? -11.484 33.938 28.531 1 97.94 104 GLU A N 1
ATOM 813 C CA . GLU A 1 104 ? -11.258 34.531 27.219 1 97.94 104 GLU A CA 1
ATOM 814 C C . GLU A 1 104 ? -10.219 33.75 26.422 1 97.94 104 GLU A C 1
ATOM 816 O O . GLU A 1 104 ? -9.203 33.344 26.969 1 97.94 104 GLU A O 1
ATOM 821 N N . TRP A 1 105 ? -10.5 33.5 25.172 1 98 105 TRP A N 1
ATOM 822 C CA . TRP A 1 105 ? -9.484 33 24.25 1 98 105 TRP A CA 1
ATOM 823 C C . TRP A 1 105 ? -8.664 34.156 23.656 1 98 105 TRP A C 1
ATOM 825 O O . TRP A 1 105 ? -9.211 35 22.969 1 98 105 TRP A O 1
ATOM 835 N N . VAL A 1 106 ? -7.395 34.156 23.938 1 98 106 VAL A N 1
ATOM 836 C CA . VAL A 1 106 ? -6.555 35.25 23.516 1 98 106 VAL A CA 1
ATOM 837 C C . VAL A 1 106 ? -5.242 34.75 22.938 1 98 106 VAL A C 1
ATOM 839 O O . VAL A 1 106 ? -4.914 33.562 23.109 1 98 106 VAL A O 1
ATOM 842 N N . HIS A 1 107 ? -4.602 35.594 22.109 1 98.19 107 HIS A N 1
ATOM 843 C CA . HIS A 1 107 ? -3.193 35.281 21.891 1 98.19 107 HIS A CA 1
ATOM 844 C C . HIS A 1 107 ? -2.4 35.344 23.188 1 98.19 107 HIS A C 1
ATOM 846 O O . HIS A 1 107 ? -2.617 36.219 24.016 1 98.19 107 HIS A O 1
ATOM 852 N N . PRO A 1 108 ? -1.517 34.375 23.359 1 98.25 108 PRO A N 1
ATOM 853 C CA . PRO A 1 108 ? -0.765 34.344 24.625 1 98.25 108 PRO A CA 1
ATOM 854 C C . PRO A 1 108 ? -0.005 35.656 24.875 1 98.25 108 PRO A C 1
ATOM 856 O O . PRO A 1 108 ? 0.307 35.969 26.031 1 98.25 108 PRO A O 1
ATOM 859 N N . THR A 1 109 ? 0.274 36.406 23.875 1 97.88 109 THR A N 1
ATOM 860 C CA . THR A 1 109 ? 1.037 37.625 24.016 1 97.88 109 THR A CA 1
ATOM 861 C C . THR A 1 109 ? 0.238 38.688 24.797 1 97.88 109 THR A C 1
ATOM 863 O O . THR A 1 109 ? 0.775 39.719 25.172 1 97.88 109 THR A O 1
ATOM 866 N N . GLU A 1 110 ? -0.963 38.406 25.094 1 97.12 110 GLU A N 1
ATOM 867 C CA . GLU A 1 110 ? -1.774 39.25 25.969 1 97.12 110 GLU A CA 1
ATOM 868 C C . GLU A 1 110 ? -1.398 39.062 27.422 1 97.12 110 GLU A C 1
ATOM 870 O O . GLU A 1 110 ? -1.72 39.906 28.266 1 97.12 110 GLU A O 1
ATOM 875 N N . ILE A 1 111 ? -0.765 38.031 27.75 1 97.88 111 ILE A N 1
ATOM 876 C CA . ILE A 1 111 ? -0.465 37.656 29.141 1 97.88 111 ILE A CA 1
ATOM 877 C C . ILE A 1 111 ? 0.349 38.781 29.797 1 97.88 111 ILE A C 1
ATOM 879 O O . ILE A 1 111 ? -0.012 39.25 30.859 1 97.88 111 ILE A O 1
ATOM 883 N N . PRO A 1 112 ? 1.419 39.25 29.188 1 96.69 112 PRO A N 1
ATOM 884 C CA . PRO A 1 112 ? 2.221 40.281 29.828 1 96.69 112 PRO A CA 1
ATOM 885 C C . PRO A 1 112 ? 1.467 41.594 29.969 1 96.69 112 PRO A C 1
ATOM 887 O O . PRO A 1 112 ? 1.896 42.5 30.719 1 96.69 112 PRO A O 1
ATOM 890 N N . ASN A 1 113 ? 0.38 41.75 29.297 1 96 113 ASN A N 1
ATOM 891 C CA . ASN A 1 113 ? -0.36 43 29.312 1 96 113 ASN A CA 1
ATOM 892 C C . ASN A 1 113 ? -1.537 42.938 30.281 1 96 113 ASN A C 1
ATOM 894 O O . ASN A 1 113 ? -2.328 43.875 30.344 1 96 113 ASN A O 1
ATOM 898 N N . ARG A 1 114 ? -1.64 41.875 31 1 97.19 114 ARG A N 1
ATOM 899 C CA . ARG A 1 114 ? -2.744 41.719 31.938 1 97.19 114 ARG A CA 1
ATOM 900 C C . ARG A 1 114 ? -2.23 41.5 33.375 1 97.19 114 ARG A C 1
ATOM 902 O O . ARG A 1 114 ? -1.04 41.25 33.562 1 97.19 114 ARG A O 1
ATOM 909 N N . GLU A 1 115 ? -3.145 41.812 34.344 1 97.12 115 GLU A N 1
ATOM 910 C CA . GLU A 1 115 ? -2.84 41.438 35.719 1 97.12 115 GLU A CA 1
ATOM 911 C C . GLU A 1 115 ? -3.023 39.969 35.938 1 97.12 115 GLU A C 1
ATOM 913 O O . GLU A 1 115 ? -4.145 39.5 36.156 1 97.12 115 GLU A O 1
ATOM 918 N N . THR A 1 116 ? -1.868 39.219 35.938 1 97.56 116 THR A N 1
ATOM 919 C CA . THR A 1 116 ? -1.929 37.781 36.031 1 97.56 116 THR A CA 1
ATOM 920 C C . THR A 1 116 ? -1.412 37.281 37.375 1 97.56 116 THR A C 1
ATOM 922 O O . THR A 1 116 ? -0.896 38.062 38.156 1 97.56 116 THR A O 1
ATOM 925 N N . VAL A 1 117 ? -1.661 36 37.656 1 95.94 117 VAL A N 1
ATOM 926 C CA . VAL A 1 117 ? -0.925 35.344 38.719 1 95.94 117 VAL A CA 1
ATOM 927 C C . VAL A 1 117 ? 0.575 35.438 38.438 1 95.94 117 VAL A C 1
ATOM 929 O O . VAL A 1 117 ? 0.993 35.594 37.312 1 95.94 117 VAL A O 1
ATOM 932 N N . PRO A 1 118 ? 1.338 35.375 39.5 1 95.19 118 PRO A N 1
ATOM 933 C CA . PRO A 1 118 ? 2.781 35.562 39.312 1 95.19 118 PRO A CA 1
ATOM 934 C C . PRO A 1 118 ? 3.377 34.531 38.344 1 95.19 118 PRO A C 1
ATOM 936 O O . PRO A 1 118 ? 3.074 33.344 38.438 1 95.19 118 PRO A O 1
ATOM 939 N N . GLY A 1 119 ? 4.176 35.031 37.344 1 95.81 119 GLY A N 1
ATOM 940 C CA . GLY A 1 119 ? 5.012 34.188 36.5 1 95.81 119 GLY A CA 1
ATOM 941 C C . GLY A 1 119 ? 4.246 33.531 35.375 1 95.81 119 GLY A C 1
ATOM 942 O O . GLY A 1 119 ? 4.719 32.531 34.781 1 95.81 119 GLY A O 1
ATOM 943 N N . LEU A 1 120 ? 3.08 34 35.062 1 97.69 120 LEU A N 1
ATOM 944 C CA . LEU A 1 120 ? 2.234 33.312 34.094 1 97.69 120 LEU A CA 1
ATOM 945 C C . LEU A 1 120 ? 2.893 33.281 32.719 1 97.69 120 LEU A C 1
ATOM 947 O O . LEU A 1 120 ? 2.83 32.25 32.031 1 97.69 120 LEU A O 1
ATOM 951 N N . TRP A 1 121 ? 3.545 34.375 32.281 1 97.88 121 TRP A N 1
ATOM 952 C CA . TRP A 1 121 ? 4.211 34.406 30.984 1 97.88 121 TRP A CA 1
ATOM 953 C C . TRP A 1 121 ? 5.375 33.438 30.922 1 97.88 121 TRP A C 1
ATOM 955 O O . TRP A 1 121 ? 5.52 32.688 29.953 1 97.88 121 TRP A O 1
ATOM 965 N N . SER A 1 122 ? 6.156 33.438 31.984 1 97.19 122 SER A N 1
ATOM 966 C CA . SER A 1 122 ? 7.27 32.5 32.062 1 97.19 122 SER A CA 1
ATOM 967 C C . SER A 1 122 ? 6.777 31.047 32.062 1 97.19 122 SER A C 1
ATOM 969 O O . SER A 1 122 ? 7.426 30.172 31.484 1 97.19 122 SER A O 1
ATOM 971 N N . THR A 1 123 ? 5.66 30.844 32.75 1 97.62 123 THR A N 1
ATOM 972 C CA . THR A 1 123 ? 5.051 29.516 32.781 1 97.62 123 THR A CA 1
ATOM 973 C C . THR A 1 123 ? 4.613 29.094 31.375 1 97.62 123 THR A C 1
ATOM 975 O O . THR A 1 123 ? 4.895 27.969 30.938 1 97.62 123 THR A O 1
ATOM 978 N N . TYR A 1 124 ? 3.992 29.969 30.625 1 98.25 124 TYR A N 1
ATOM 979 C CA . TYR A 1 124 ? 3.561 29.688 29.266 1 98.25 124 TYR A CA 1
ATOM 980 C C . TYR A 1 124 ? 4.758 29.406 28.359 1 98.25 124 TYR A C 1
ATOM 982 O O . TYR A 1 124 ? 4.727 28.484 27.547 1 98.25 124 TYR A O 1
ATOM 990 N N . ARG A 1 125 ? 5.777 30.156 28.5 1 97.56 125 ARG A N 1
ATOM 991 C CA . ARG A 1 125 ? 6.945 30.047 27.625 1 97.56 125 ARG A CA 1
ATOM 992 C C . ARG A 1 125 ? 7.617 28.688 27.766 1 97.56 125 ARG A C 1
ATOM 994 O O . ARG A 1 125 ? 8.328 28.25 26.859 1 97.56 125 ARG A O 1
ATOM 1001 N N . ARG A 1 126 ? 7.336 28.031 28.906 1 97.19 126 ARG A N 1
ATOM 1002 C CA . ARG A 1 126 ? 7.902 26.703 29.125 1 97.19 126 ARG A CA 1
ATOM 1003 C C . ARG A 1 126 ? 7.242 25.672 28.219 1 97.19 126 ARG A C 1
ATOM 1005 O O . ARG A 1 126 ? 7.801 24.594 27.984 1 97.19 126 ARG A O 1
ATOM 1012 N N . VAL A 1 127 ? 6.059 26 27.703 1 97.88 127 VAL A N 1
ATOM 1013 C CA . VAL A 1 127 ? 5.34 25 26.922 1 97.88 127 VAL A CA 1
ATOM 1014 C C . VAL A 1 127 ? 5.078 25.531 25.516 1 97.88 127 VAL A C 1
ATOM 1016 O O . VAL A 1 127 ? 4.543 24.812 24.656 1 97.88 127 VAL A O 1
ATOM 1019 N N . ALA A 1 128 ? 5.469 26.812 25.25 1 97.5 128 ALA A N 1
ATOM 1020 C CA . ALA A 1 128 ? 5.297 27.422 23.938 1 97.5 128 ALA A CA 1
ATOM 1021 C C . ALA A 1 128 ? 6.176 26.719 22.891 1 97.5 128 ALA A C 1
ATOM 1023 O O . ALA A 1 128 ? 7.195 26.125 23.234 1 97.5 128 ALA A O 1
ATOM 1024 N N . PRO A 1 129 ? 5.738 26.781 21.625 1 97.19 129 PRO A N 1
ATOM 1025 C CA . PRO A 1 129 ? 6.59 26.172 20.594 1 97.19 129 PRO A CA 1
ATOM 1026 C C . PRO A 1 129 ? 7.91 26.922 20.422 1 97.19 129 PRO A C 1
ATOM 1028 O O . PRO A 1 129 ? 8.008 28.109 20.75 1 97.19 129 PRO A O 1
ATOM 1031 N N . THR A 1 130 ? 8.945 26.203 20 1 96.94 130 THR A N 1
ATOM 1032 C CA . THR A 1 130 ? 10.273 26.703 19.688 1 96.94 130 THR A CA 1
ATOM 1033 C C . THR A 1 130 ? 10.68 26.328 18.266 1 96.94 130 THR A C 1
ATOM 1035 O O . THR A 1 130 ? 9.938 25.641 17.562 1 96.94 130 THR A O 1
ATOM 1038 N N . VAL A 1 131 ? 11.789 26.875 17.828 1 97.38 131 VAL A N 1
ATOM 1039 C CA . VAL A 1 131 ? 12.312 26.516 16.516 1 97.38 131 VAL A CA 1
ATOM 1040 C C . VAL A 1 131 ? 12.539 25.016 16.453 1 97.38 131 VAL A C 1
ATOM 1042 O O . VAL A 1 131 ? 12.281 24.375 15.414 1 97.38 131 VAL A O 1
ATOM 1045 N N . GLU A 1 132 ? 12.922 24.422 17.531 1 95.69 132 GLU A N 1
ATOM 1046 C CA . GLU A 1 132 ? 13.172 22.984 17.609 1 95.69 132 GLU A CA 1
ATOM 1047 C C . GLU A 1 132 ? 11.875 22.203 17.453 1 95.69 132 GLU A C 1
ATOM 1049 O O . GLU A 1 132 ? 11.844 21.172 16.781 1 95.69 132 GLU A O 1
ATOM 1054 N N . THR A 1 133 ? 10.797 22.672 18.078 1 93.44 133 THR A N 1
ATOM 1055 C CA . THR A 1 133 ? 9.516 21.984 17.969 1 93.44 133 THR A CA 1
ATOM 1056 C C . THR A 1 133 ? 9.016 22 16.531 1 93.44 133 THR A C 1
ATOM 1058 O O . THR A 1 133 ? 8.398 21.047 16.062 1 93.44 133 THR A O 1
ATOM 1061 N N . VAL A 1 134 ? 9.297 23.109 15.82 1 94.56 134 VAL A N 1
ATOM 1062 C CA . VAL A 1 134 ? 8.922 23.25 14.422 1 94.56 134 VAL A CA 1
ATOM 1063 C C . VAL A 1 134 ? 9.773 22.312 13.562 1 94.56 134 VAL A C 1
ATOM 1065 O O . VAL A 1 134 ? 9.25 21.562 12.742 1 94.56 134 VAL A O 1
ATOM 1068 N N . ARG A 1 135 ? 11.016 22.25 13.805 1 93.38 135 ARG A N 1
ATOM 1069 C CA . ARG A 1 135 ? 11.984 21.484 13.031 1 93.38 135 ARG A CA 1
ATOM 1070 C C . ARG A 1 135 ? 11.758 19.984 13.203 1 93.38 135 ARG A C 1
ATOM 1072 O O . ARG A 1 135 ? 11.875 19.219 12.242 1 93.38 135 ARG A O 1
ATOM 1079 N N . ASP A 1 136 ? 11.375 19.594 14.383 1 89.94 136 ASP A N 1
ATOM 1080 C CA . ASP A 1 136 ? 11.438 18.188 14.727 1 89.94 136 ASP A CA 1
ATOM 1081 C C . ASP A 1 136 ? 10.055 17.531 14.664 1 89.94 136 ASP A C 1
ATOM 1083 O O . ASP A 1 136 ? 9.914 16.328 14.844 1 89.94 136 ASP A O 1
ATOM 1087 N N . ASP A 1 137 ? 9.07 18.375 14.398 1 87.06 137 ASP A N 1
ATOM 1088 C CA . ASP A 1 137 ? 7.719 17.828 14.336 1 87.06 137 ASP A CA 1
ATOM 1089 C C . ASP A 1 137 ? 7.559 16.891 13.141 1 87.06 137 ASP A C 1
ATOM 1091 O O . ASP A 1 137 ? 7.664 17.328 11.992 1 87.06 137 ASP A O 1
ATOM 1095 N N . GLU A 1 138 ? 7.289 15.648 13.344 1 74.25 138 GLU A N 1
ATOM 1096 C CA . GLU A 1 138 ? 7.137 14.648 12.289 1 74.25 138 GLU A CA 1
ATOM 1097 C C . GLU A 1 138 ? 5.719 14.078 12.273 1 74.25 138 GLU A C 1
ATOM 1099 O O . GLU A 1 138 ? 5.457 13.086 11.594 1 74.25 138 GLU A O 1
ATOM 1104 N N . THR A 1 139 ? 4.852 14.648 13.031 1 73.25 139 THR A N 1
ATOM 1105 C CA . THR A 1 139 ?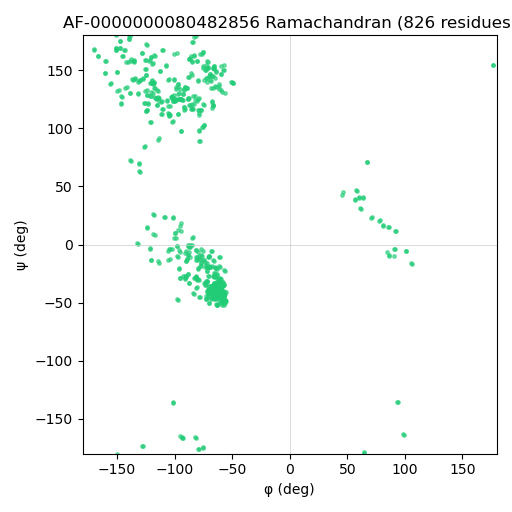 3.549 14.031 13.227 1 73.25 139 THR A CA 1
ATOM 1106 C C . THR A 1 139 ? 2.443 14.891 12.625 1 73.25 139 THR A C 1
ATOM 1108 O O . THR A 1 139 ? 1.328 14.414 12.406 1 73.25 139 THR A O 1
ATOM 1111 N N . HIS A 1 140 ? 2.805 16.156 12.344 1 80.62 140 HIS A N 1
ATOM 1112 C CA . HIS A 1 140 ? 1.754 17.047 11.859 1 80.62 140 HIS A CA 1
ATOM 1113 C C . HIS A 1 140 ? 2.045 17.516 10.438 1 80.62 140 HIS A C 1
ATOM 1115 O O . HIS A 1 140 ? 3.182 17.422 9.969 1 80.62 140 HIS A O 1
ATOM 1121 N N . GLY A 1 141 ? 0.972 18.016 9.82 1 78.75 141 GLY A N 1
ATOM 1122 C CA . GLY A 1 141 ? 1.088 18.547 8.469 1 78.75 141 GLY A CA 1
ATOM 1123 C C . GLY A 1 141 ? 1.568 19.984 8.438 1 78.75 141 GLY A C 1
ATOM 1124 O O . GLY A 1 141 ? 1.708 20.625 9.477 1 78.75 141 GLY A O 1
ATOM 1125 N N . SER A 1 142 ? 1.808 20.484 7.281 1 85 142 SER A N 1
ATOM 1126 C CA . SER A 1 142 ? 2.412 21.797 7.062 1 85 142 SER A CA 1
ATOM 1127 C C . SER A 1 142 ? 1.499 22.906 7.555 1 85 142 SER A C 1
ATOM 1129 O O . SER A 1 142 ? 1.976 23.953 8.016 1 85 142 SER A O 1
ATOM 1131 N N . ALA A 1 143 ? 0.186 22.75 7.426 1 87.31 143 ALA A N 1
ATOM 1132 C CA . ALA A 1 143 ? -0.734 23.766 7.918 1 87.31 143 ALA A CA 1
ATOM 1133 C C . ALA A 1 143 ? -0.573 23.969 9.422 1 87.31 143 ALA A C 1
ATOM 1135 O O . ALA A 1 143 ? -0.487 25.109 9.898 1 87.31 143 ALA A O 1
ATOM 1136 N N . TRP A 1 144 ? -0.509 22.875 10.109 1 88 144 TRP A N 1
ATOM 1137 C CA . TRP A 1 144 ? -0.326 22.922 11.555 1 88 144 TRP A CA 1
ATOM 1138 C C . TRP A 1 144 ? 1.041 23.5 11.914 1 88 144 TRP A C 1
ATOM 1140 O O . TRP A 1 144 ? 1.143 24.406 12.742 1 88 144 TRP A O 1
ATOM 1150 N N . ILE A 1 145 ? 2.035 23.062 11.305 1 90.81 145 ILE A N 1
ATOM 1151 C CA . ILE A 1 145 ? 3.408 23.438 11.633 1 90.81 145 ILE A CA 1
ATOM 1152 C C . ILE A 1 145 ? 3.643 24.906 11.305 1 90.81 145 ILE A C 1
ATOM 1154 O O . ILE A 1 145 ? 4.363 25.609 12.023 1 90.81 145 ILE A O 1
ATOM 1158 N N . SER A 1 146 ? 3.055 25.359 10.242 1 94.31 146 SER A N 1
ATOM 1159 C CA . SER A 1 146 ? 3.232 26.766 9.859 1 94.31 146 SER A CA 1
ATOM 1160 C C . SER A 1 146 ? 2.664 27.703 10.914 1 94.31 146 SER A C 1
ATOM 1162 O O . SER A 1 146 ? 3.215 28.781 11.156 1 94.31 146 SER A O 1
ATOM 1164 N N . ILE A 1 147 ? 1.6 27.281 11.492 1 94.5 147 ILE A N 1
ATOM 1165 C CA . ILE A 1 147 ? 1.023 28.094 12.555 1 94.5 147 ILE A CA 1
ATOM 1166 C C . ILE A 1 147 ? 1.941 28.078 13.773 1 94.5 147 ILE A C 1
ATOM 1168 O O . ILE A 1 147 ? 2.137 29.094 14.438 1 94.5 147 ILE A O 1
ATOM 1172 N N . ARG A 1 148 ? 2.51 26.922 14.047 1 96.31 148 ARG A N 1
ATOM 1173 C CA . ARG A 1 148 ? 3.471 26.844 15.141 1 96.31 148 ARG A CA 1
ATOM 1174 C C . ARG A 1 148 ? 4.66 27.766 14.898 1 96.31 148 ARG A C 1
ATOM 1176 O O . ARG A 1 148 ? 5.152 28.406 15.82 1 96.31 148 ARG A O 1
ATOM 1183 N N . ALA A 1 149 ? 5.105 27.781 13.711 1 97.38 149 ALA A N 1
ATOM 1184 C CA . ALA A 1 149 ? 6.207 28.688 13.367 1 97.38 149 ALA A CA 1
ATOM 1185 C C . ALA A 1 149 ? 5.84 30.141 13.648 1 97.38 149 ALA A C 1
ATOM 1187 O O . ALA A 1 149 ? 6.633 30.875 14.234 1 97.38 149 ALA A O 1
ATOM 1188 N N . LEU A 1 150 ? 4.695 30.516 13.273 1 97.56 150 LEU A N 1
ATOM 1189 C CA . LEU A 1 150 ? 4.227 31.875 13.531 1 97.56 150 LEU A CA 1
ATOM 1190 C C . LEU A 1 150 ? 4.113 32.125 15.031 1 97.56 150 LEU A C 1
ATOM 1192 O O . LEU A 1 150 ? 4.395 33.219 15.508 1 97.56 150 LEU A O 1
ATOM 1196 N N . GLU A 1 151 ? 3.682 31.094 15.719 1 98.25 151 GLU A N 1
ATOM 1197 C CA . GLU A 1 151 ? 3.602 31.234 17.172 1 98.25 151 GLU A CA 1
ATOM 1198 C C . GLU A 1 151 ? 4.977 31.516 17.781 1 98.25 151 GLU A C 1
ATOM 1200 O O . GLU A 1 151 ? 5.098 32.312 18.703 1 98.25 151 GLU A O 1
ATOM 1205 N N . VAL A 1 152 ? 5.961 30.859 17.297 1 98.19 152 VAL A N 1
ATOM 1206 C CA . VAL A 1 152 ? 7.32 31.109 17.75 1 98.19 152 VAL A CA 1
ATOM 1207 C C . VAL A 1 152 ? 7.688 32.562 17.5 1 98.19 152 VAL A C 1
ATOM 1209 O O . VAL A 1 152 ? 8.203 33.25 18.391 1 98.19 152 VAL A O 1
ATOM 1212 N N . LEU A 1 153 ? 7.438 33 16.297 1 97.25 153 LEU A N 1
ATOM 1213 C CA . LEU A 1 153 ? 7.758 34.375 15.914 1 97.25 153 LEU A CA 1
ATOM 1214 C C . LEU A 1 153 ? 6.988 35.375 16.766 1 97.25 153 LEU A C 1
ATOM 1216 O O . LEU A 1 153 ? 7.566 36.344 17.281 1 97.25 153 LEU A O 1
ATOM 1220 N N . ARG A 1 154 ? 5.734 35.125 16.953 1 97.5 154 ARG A N 1
ATOM 1221 C CA . ARG A 1 154 ? 4.855 35.969 17.75 1 97.5 154 ARG A CA 1
ATOM 1222 C C . ARG A 1 154 ? 5.383 36.094 19.188 1 97.5 154 ARG A C 1
ATOM 1224 O O . ARG A 1 154 ? 5.539 37.219 19.688 1 97.5 154 ARG A O 1
ATOM 1231 N N . ASP A 1 155 ? 5.652 35 19.797 1 97.88 155 ASP A N 1
ATOM 1232 C CA . ASP A 1 155 ? 6.039 34.969 21.203 1 97.88 155 ASP A CA 1
ATOM 1233 C C . ASP A 1 155 ? 7.422 35.594 21.391 1 97.88 155 ASP A C 1
ATOM 1235 O O . ASP A 1 155 ? 7.66 36.281 22.375 1 97.88 155 ASP A O 1
ATOM 1239 N N . THR A 1 156 ? 8.32 35.312 20.484 1 96.94 156 THR A N 1
ATOM 1240 C CA . THR A 1 156 ? 9.664 35.875 20.562 1 96.94 156 THR A CA 1
ATOM 1241 C C . THR A 1 156 ? 9.625 37.406 20.375 1 96.94 156 THR A C 1
ATOM 1243 O O . THR A 1 156 ? 10.43 38.125 20.953 1 96.94 156 THR A O 1
ATOM 1246 N N . ALA A 1 157 ? 8.734 37.875 19.594 1 96.12 157 ALA A N 1
ATOM 1247 C CA . ALA A 1 157 ? 8.625 39.281 19.312 1 96.12 157 ALA A CA 1
ATOM 1248 C C . ALA A 1 157 ? 8.312 40.094 20.578 1 96.12 157 ALA A C 1
ATOM 1250 O O . ALA A 1 157 ? 8.695 41.25 20.703 1 96.12 157 ALA A O 1
ATOM 1251 N N . VAL A 1 158 ? 7.609 39.406 21.516 1 95.31 158 VAL A N 1
ATOM 1252 C CA . VAL A 1 158 ? 7.281 40.062 22.781 1 95.31 158 VAL A CA 1
ATOM 1253 C C . VAL A 1 158 ? 8.562 40.406 23.531 1 95.31 158 VAL A C 1
ATOM 1255 O O . VAL A 1 158 ? 8.633 41.438 24.188 1 95.31 158 VAL A O 1
ATOM 1258 N N . GLU A 1 159 ? 9.555 39.625 23.359 1 93.88 159 GLU A N 1
ATOM 1259 C CA . GLU A 1 159 ? 10.781 39.75 24.141 1 93.88 159 GLU A CA 1
ATOM 1260 C C . GLU A 1 159 ? 11.906 40.344 23.312 1 93.88 159 GLU A C 1
ATOM 1262 O O . GLU A 1 159 ? 13 40.594 23.828 1 93.88 159 GLU A O 1
ATOM 1267 N N . ALA A 1 160 ? 11.648 40.531 22.078 1 94 160 ALA A N 1
ATOM 1268 C CA . ALA A 1 160 ? 12.711 41 21.172 1 94 160 ALA A CA 1
ATOM 1269 C C . ALA A 1 160 ? 13.062 42.438 21.406 1 94 160 ALA A C 1
ATOM 1271 O O . ALA A 1 160 ? 12.172 43.281 21.641 1 94 160 ALA A O 1
ATOM 1272 N N . GLU A 1 161 ? 14.344 42.75 21.344 1 90.69 161 GLU A N 1
ATOM 1273 C CA . GLU A 1 161 ? 14.836 44.125 21.531 1 90.69 161 GLU A CA 1
ATOM 1274 C C . GLU A 1 161 ? 14.93 44.875 20.219 1 90.69 161 GLU A C 1
ATOM 1276 O O . GLU A 1 161 ? 14.883 46.094 20.188 1 90.69 161 GLU A O 1
ATOM 1281 N N . SER A 1 162 ? 15.125 44.125 19.125 1 90.75 162 SER A N 1
ATOM 1282 C CA . SER A 1 162 ? 15.305 44.75 17.828 1 90.75 162 SER A CA 1
ATOM 1283 C C . SER A 1 162 ? 14.688 43.906 16.719 1 90.75 162 SER A C 1
ATOM 1285 O O . SER A 1 162 ? 14.43 42.719 16.906 1 90.75 162 SER A O 1
ATOM 1287 N N . ARG A 1 163 ? 14.516 44.531 15.703 1 90.31 163 ARG A N 1
ATOM 1288 C CA . ARG A 1 163 ? 14.023 43.844 14.516 1 90.31 163 ARG A CA 1
ATOM 1289 C C . ARG A 1 163 ? 15.016 42.812 14.031 1 90.31 163 ARG A C 1
ATOM 1291 O O . ARG A 1 163 ? 14.625 41.75 13.531 1 90.31 163 ARG A O 1
ATOM 1298 N N . ASP A 1 164 ? 16.297 43.125 14.227 1 89.88 164 ASP A N 1
ATOM 1299 C CA . ASP A 1 164 ? 17.344 42.219 13.75 1 89.88 164 ASP A CA 1
ATOM 1300 C C . ASP A 1 164 ? 17.203 40.844 14.383 1 89.88 164 ASP A C 1
ATOM 1302 O O . ASP A 1 164 ? 17.469 39.812 13.727 1 89.88 164 ASP A O 1
ATOM 1306 N N . ASP A 1 165 ? 16.781 40.844 15.586 1 92.06 165 ASP A N 1
ATOM 1307 C CA . ASP A 1 165 ? 16.547 39.562 16.281 1 92.06 165 ASP A CA 1
ATOM 1308 C C . ASP A 1 165 ? 15.438 38.75 15.594 1 92.06 165 ASP A C 1
ATOM 1310 O O . ASP A 1 165 ? 15.555 37.531 15.445 1 92.06 165 ASP A O 1
ATOM 1314 N N . LEU A 1 166 ? 14.492 39.469 15.156 1 94.25 166 LEU A N 1
ATOM 1315 C CA . LEU A 1 166 ? 13.336 38.812 14.562 1 94.25 166 LEU A CA 1
ATOM 1316 C C . LEU A 1 166 ? 13.625 38.438 13.117 1 94.25 166 LEU A C 1
ATOM 1318 O O . LEU A 1 166 ? 13.102 37.406 12.625 1 94.25 166 LEU A O 1
ATOM 1322 N N . VAL A 1 167 ? 14.484 39.156 12.438 1 93 167 VAL A N 1
ATOM 1323 C CA . VAL A 1 167 ? 14.93 38.781 11.094 1 93 167 VAL A CA 1
ATOM 1324 C C . VAL A 1 167 ? 15.703 37.469 11.141 1 93 167 VAL A C 1
ATOM 1326 O O . VAL A 1 167 ? 15.461 36.562 10.328 1 93 167 VAL A O 1
ATOM 1329 N N . SER A 1 168 ? 16.578 37.406 12.094 1 94.19 168 SER A N 1
ATOM 1330 C CA . SER A 1 168 ? 17.359 36.156 12.258 1 94.19 168 SER A CA 1
ATOM 1331 C C . SER A 1 168 ? 16.453 34.969 12.578 1 94.19 168 SER A C 1
ATOM 1333 O O . SER A 1 168 ? 16.656 33.875 12.055 1 94.19 168 SER A O 1
ATOM 1335 N N . LEU A 1 169 ? 15.5 35.219 13.422 1 95.88 169 LEU A N 1
ATOM 1336 C CA . LEU A 1 169 ? 14.562 34.156 13.789 1 95.88 169 LEU A CA 1
ATOM 1337 C C . LEU A 1 169 ? 13.719 33.75 12.586 1 95.88 169 LEU A C 1
ATOM 1339 O O . LEU A 1 169 ? 13.492 32.562 12.375 1 95.88 169 LEU A O 1
ATOM 1343 N N . ALA A 1 170 ? 13.227 34.719 11.844 1 95.12 170 ALA A N 1
ATOM 1344 C CA . ALA A 1 170 ? 12.422 34.438 10.656 1 95.12 170 ALA A CA 1
ATOM 1345 C C . ALA A 1 170 ? 13.18 33.562 9.672 1 95.12 170 ALA A C 1
ATOM 1347 O O . ALA A 1 170 ? 12.617 32.594 9.125 1 95.12 170 ALA A O 1
ATOM 1348 N N . ARG A 1 171 ? 14.438 33.812 9.5 1 95 171 ARG A N 1
ATOM 1349 C CA . ARG A 1 171 ? 15.281 33 8.633 1 95 171 ARG A CA 1
ATOM 1350 C C . ARG A 1 171 ? 15.43 31.578 9.195 1 95 171 ARG A C 1
ATOM 1352 O O . ARG A 1 171 ? 15.352 30.609 8.445 1 95 171 ARG A O 1
ATOM 1359 N N . GLU A 1 172 ? 15.602 31.531 10.438 1 96.31 172 GLU A N 1
ATOM 1360 C CA . GLU A 1 172 ? 15.742 30.234 11.094 1 96.31 172 GLU A CA 1
ATOM 1361 C C . GLU A 1 172 ? 14.477 29.391 10.938 1 96.31 172 GLU A C 1
ATOM 1363 O O . GLU A 1 172 ? 14.555 28.188 10.719 1 96.31 172 GLU A O 1
ATOM 1368 N N . LEU A 1 173 ? 13.352 29.984 11.086 1 96.19 173 LEU A N 1
ATOM 1369 C CA . LEU A 1 173 ? 12.078 29.297 10.969 1 96.19 173 LEU A CA 1
ATOM 1370 C C . LEU A 1 173 ? 11.859 28.781 9.547 1 96.19 173 LEU A C 1
ATOM 1372 O O . LEU A 1 173 ? 11.414 27.656 9.344 1 96.19 173 LEU A O 1
ATOM 1376 N N . ARG A 1 174 ? 12.156 29.594 8.578 1 92.19 174 ARG A N 1
ATOM 1377 C CA . ARG A 1 174 ? 12.062 29.188 7.18 1 92.19 174 ARG A CA 1
ATOM 1378 C C . ARG A 1 174 ? 12.984 28 6.887 1 92.19 174 ARG A C 1
ATOM 1380 O O . ARG A 1 174 ? 12.602 27.078 6.176 1 92.19 174 ARG A O 1
ATOM 1387 N N . ASP A 1 175 ? 14.133 28 7.484 1 91.12 175 ASP A N 1
ATOM 1388 C CA . ASP A 1 175 ? 15.141 26.984 7.234 1 91.12 175 ASP A CA 1
ATOM 1389 C C . ASP A 1 175 ? 14.828 25.703 8 1 91.12 175 ASP A C 1
ATOM 1391 O O . ASP A 1 175 ? 15.367 24.625 7.684 1 91.12 175 ASP A O 1
ATOM 1395 N N . ALA A 1 176 ? 14 25.859 9.039 1 91.44 176 ALA A N 1
ATOM 1396 C CA . ALA A 1 176 ? 13.664 24.703 9.859 1 91.44 176 ALA A CA 1
ATOM 1397 C C . ALA A 1 176 ? 12.859 23.672 9.07 1 91.44 176 ALA A C 1
ATOM 1399 O O . ALA A 1 176 ? 12.961 22.469 9.312 1 91.44 176 ALA A O 1
ATOM 1400 N N . ARG A 1 177 ? 12.047 24.156 8.148 1 87.19 177 ARG A N 1
ATOM 1401 C CA . ARG A 1 177 ? 11.25 23.297 7.289 1 87.19 177 ARG A CA 1
ATOM 1402 C C . ARG A 1 177 ? 11.25 23.797 5.852 1 87.19 177 ARG A C 1
ATOM 1404 O O . ARG A 1 177 ? 10.211 24.219 5.336 1 87.19 177 ARG A O 1
ATOM 1411 N N . PRO A 1 178 ? 12.375 23.656 5.168 1 82.38 178 PRO A N 1
ATOM 1412 C CA . PRO A 1 178 ? 12.492 24.281 3.85 1 82.38 178 PRO A CA 1
ATOM 1413 C C . PRO A 1 178 ? 11.516 23.703 2.83 1 82.38 178 PRO A C 1
ATOM 1415 O O . PRO A 1 178 ? 11.141 24.391 1.87 1 82.38 178 PRO A O 1
ATOM 1418 N N . SER A 1 179 ? 11.023 22.5 3.094 1 80.25 179 SER A N 1
ATOM 1419 C CA . SER A 1 179 ? 10.125 21.859 2.135 1 80.25 179 SER A CA 1
ATOM 1420 C C . SER A 1 179 ? 8.672 22.234 2.395 1 80.25 179 SER A C 1
ATOM 1422 O O . SER A 1 179 ? 7.797 21.938 1.58 1 80.25 179 SER A O 1
ATOM 1424 N N . MET A 1 180 ? 8.422 22.844 3.557 1 86.19 180 MET A N 1
ATOM 1425 C CA . MET A 1 180 ? 7.051 23.203 3.898 1 86.19 180 MET A CA 1
ATOM 1426 C C . MET A 1 180 ? 6.75 24.641 3.496 1 86.19 180 MET A C 1
ATOM 1428 O O . MET A 1 180 ? 6.977 25.562 4.277 1 86.19 180 MET A O 1
ATOM 1432 N N . THR A 1 181 ? 6.16 24.781 2.383 1 91.94 181 THR A N 1
ATOM 1433 C CA . THR A 1 181 ? 5.938 26.047 1.703 1 91.94 181 THR A CA 1
ATOM 1434 C C . THR A 1 181 ? 5.102 26.984 2.568 1 91.94 181 THR A C 1
ATOM 1436 O O . THR A 1 181 ? 5.34 28.203 2.594 1 91.94 181 THR A O 1
ATOM 1439 N N . ALA A 1 182 ? 4.141 26.422 3.264 1 92.69 182 ALA A N 1
ATOM 1440 C CA . ALA A 1 182 ? 3.26 27.25 4.09 1 92.69 182 ALA A CA 1
ATOM 1441 C C . ALA A 1 182 ? 4.047 27.969 5.18 1 92.69 182 ALA A C 1
ATOM 1443 O O . ALA A 1 182 ? 3.74 29.109 5.52 1 92.69 182 ALA A O 1
ATOM 1444 N N . VAL A 1 183 ? 5.074 27.328 5.73 1 93.94 183 VAL A N 1
ATOM 1445 C CA . VAL A 1 183 ? 5.895 27.953 6.766 1 93.94 183 VAL A CA 1
ATOM 1446 C C . VAL A 1 183 ? 6.598 29.188 6.195 1 93.94 183 VAL A C 1
ATOM 1448 O O . VAL A 1 183 ? 6.48 30.281 6.742 1 93.94 183 VAL A O 1
ATOM 1451 N N . GLY A 1 184 ? 7.273 29 5.09 1 93.44 184 GLY A N 1
ATOM 1452 C CA . GLY A 1 184 ? 8.008 30.094 4.473 1 93.44 184 GLY A CA 1
ATOM 1453 C C . GLY A 1 184 ? 7.109 31.25 4.051 1 93.44 184 GLY A C 1
ATOM 1454 O O . GLY A 1 184 ? 7.391 32.406 4.363 1 93.44 184 GLY A O 1
ATOM 1455 N N . ASN A 1 185 ? 6.047 30.953 3.371 1 95.06 185 ASN A N 1
ATOM 1456 C CA . ASN A 1 185 ? 5.164 31.969 2.83 1 95.06 185 ASN A CA 1
ATOM 1457 C C . ASN A 1 185 ? 4.516 32.812 3.941 1 95.06 185 ASN A C 1
ATOM 1459 O O . ASN A 1 185 ? 4.402 34.031 3.826 1 95.06 185 ASN A O 1
ATOM 1463 N N . ARG A 1 186 ? 4.113 32.156 4.988 1 95.19 186 ARG A N 1
ATOM 1464 C CA . ARG A 1 186 ? 3.461 32.875 6.074 1 95.19 186 ARG A CA 1
ATOM 1465 C C . ARG A 1 186 ? 4.461 33.719 6.836 1 95.19 186 ARG A C 1
ATOM 1467 O O . ARG A 1 186 ? 4.16 34.875 7.195 1 95.19 186 ARG A O 1
ATOM 1474 N N . VAL A 1 187 ? 5.637 33.219 7.062 1 95.62 187 VAL A N 1
ATOM 1475 C CA . VAL A 1 187 ? 6.691 34 7.699 1 95.62 187 VAL A CA 1
ATOM 1476 C C . VAL A 1 187 ? 7.059 35.188 6.812 1 95.62 187 VAL A C 1
ATOM 1478 O O . VAL A 1 187 ? 7.16 36.312 7.289 1 95.62 187 VAL A O 1
ATOM 1481 N N . ASN A 1 188 ? 7.215 34.938 5.543 1 95.25 188 ASN A N 1
ATOM 1482 C CA . ASN A 1 188 ? 7.535 35.969 4.594 1 95.25 188 ASN A CA 1
ATOM 1483 C C . ASN A 1 188 ? 6.477 37.094 4.598 1 95.25 188 ASN A C 1
ATOM 1485 O O . ASN A 1 188 ? 6.801 38.281 4.543 1 95.25 188 ASN A O 1
ATOM 1489 N N . ARG A 1 189 ? 5.293 36.688 4.598 1 94.62 189 ARG A N 1
ATOM 1490 C CA . ARG A 1 189 ? 4.195 37.656 4.566 1 94.62 189 ARG A CA 1
ATOM 1491 C C . ARG A 1 189 ? 4.246 38.594 5.77 1 94.62 189 ARG A C 1
ATOM 1493 O O . ARG A 1 189 ? 4.035 39.781 5.641 1 94.62 189 ARG A O 1
ATOM 1500 N N . VAL A 1 190 ? 4.535 38.031 6.93 1 95.25 190 VAL A N 1
ATOM 1501 C CA . VAL A 1 190 ? 4.633 38.844 8.148 1 95.25 190 VAL A CA 1
ATOM 1502 C C . VAL A 1 190 ? 5.801 39.812 8.039 1 95.25 190 VAL A C 1
ATOM 1504 O O . VAL A 1 190 ? 5.676 40.969 8.391 1 95.25 190 VAL A O 1
ATOM 1507 N N . MET A 1 191 ? 6.898 39.375 7.535 1 93.94 191 MET A N 1
ATOM 1508 C CA . MET A 1 191 ? 8.141 40.156 7.531 1 93.94 191 MET A CA 1
ATOM 1509 C C . MET A 1 191 ? 8.133 41.188 6.406 1 93.94 191 MET A C 1
ATOM 1511 O O . MET A 1 191 ? 8.836 42.188 6.484 1 93.94 191 MET A O 1
ATOM 1515 N N . ALA A 1 192 ? 7.469 40.875 5.379 1 90.56 192 ALA A N 1
ATOM 1516 C CA . ALA A 1 192 ? 7.441 41.781 4.215 1 90.56 192 ALA A CA 1
ATOM 1517 C C . ALA A 1 192 ? 6.762 43.094 4.539 1 90.56 192 ALA A C 1
ATOM 1519 O O . ALA A 1 192 ? 7.023 44.094 3.893 1 90.56 192 ALA A O 1
ATOM 1520 N N . ASP A 1 193 ? 5.93 43.062 5.496 1 72.56 193 ASP A N 1
ATOM 1521 C CA . ASP A 1 193 ? 5.172 44.281 5.805 1 72.56 193 ASP A CA 1
ATOM 1522 C C . ASP A 1 193 ? 6.07 45.344 6.434 1 72.56 193 ASP A C 1
ATOM 1524 O O . ASP A 1 193 ? 7.062 45 7.09 1 72.56 193 ASP A O 1
ATOM 1528 N N . ALA A 1 194 ? 5.758 46.562 6.289 1 58.91 194 ALA A N 1
ATOM 1529 C CA . ALA A 1 194 ? 6.555 47.781 6.414 1 58.91 194 ALA A CA 1
ATOM 1530 C C . ALA A 1 194 ? 6.836 48.094 7.879 1 58.91 194 ALA A C 1
ATOM 1532 O O . ALA A 1 194 ? 7.863 48.688 8.203 1 58.91 194 ALA A O 1
ATOM 1533 N N . ASP A 1 195 ? 5.898 47.75 8.688 1 67.75 195 ASP A N 1
ATOM 1534 C CA . ASP A 1 195 ? 6.16 48.125 10.07 1 67.75 195 ASP A CA 1
ATOM 1535 C C . ASP A 1 195 ? 7.203 47.219 10.703 1 67.75 195 ASP A C 1
ATOM 1537 O O . ASP A 1 195 ? 6.93 46.031 10.953 1 67.75 195 ASP A O 1
ATOM 1541 N N . ARG A 1 196 ? 8.391 47.719 10.82 1 75 196 ARG A N 1
ATOM 1542 C CA . ARG A 1 196 ? 9.586 46.906 11.055 1 75 196 ARG A CA 1
ATOM 1543 C C . ARG A 1 196 ? 9.922 46.875 12.539 1 75 196 ARG A C 1
ATOM 1545 O O . ARG A 1 196 ? 11.008 46.438 12.922 1 75 196 ARG A O 1
ATOM 1552 N N . SER A 1 197 ? 8.977 47.344 13.438 1 89.12 197 SER A N 1
ATOM 1553 C CA . SER A 1 197 ? 9.289 47.188 14.859 1 89.12 197 SER A CA 1
ATOM 1554 C C . SER A 1 197 ? 8.898 45.812 15.383 1 89.12 197 SER A C 1
ATOM 1556 O O . SER A 1 197 ? 8.078 45.125 14.773 1 89.12 197 SER A O 1
ATOM 1558 N N . PRO A 1 198 ? 9.516 45.406 16.438 1 93.69 198 PRO A N 1
ATOM 1559 C CA . PRO A 1 198 ? 9.133 44.156 17.047 1 93.69 198 PRO A CA 1
ATOM 1560 C C . PRO A 1 198 ? 7.645 44.094 17.406 1 93.69 198 PRO A C 1
ATOM 1562 O O . PRO A 1 198 ? 6.988 43.062 17.172 1 93.69 198 PRO A O 1
ATOM 1565 N N . GLU A 1 199 ? 7.16 45.156 17.906 1 93.31 199 GLU A N 1
ATOM 1566 C CA . GLU A 1 199 ? 5.738 45.219 18.234 1 93.31 199 GLU A CA 1
ATOM 1567 C C . GLU A 1 199 ? 4.879 45.094 16.969 1 93.31 199 GLU A C 1
ATOM 1569 O O . GLU A 1 199 ? 3.832 44.469 16.984 1 93.31 199 GLU A O 1
ATOM 1574 N N . GLY A 1 200 ? 5.316 45.812 15.984 1 93.56 200 GLY A N 1
ATOM 1575 C CA . GLY A 1 200 ? 4.617 45.688 14.711 1 93.56 200 GLY A CA 1
ATOM 1576 C C . GLY A 1 200 ? 4.609 44.281 14.164 1 93.56 200 GLY A C 1
ATOM 1577 O O . GLY A 1 200 ? 3.582 43.812 13.688 1 93.56 200 GLY A O 1
ATOM 1578 N N . ILE A 1 201 ? 5.766 43.656 14.258 1 94.75 201 ILE A N 1
ATOM 1579 C CA . ILE A 1 201 ? 5.895 42.281 13.797 1 94.75 201 ILE A CA 1
ATOM 1580 C C . ILE A 1 201 ? 5.004 41.344 14.633 1 94.75 201 ILE A C 1
ATOM 1582 O O . ILE A 1 201 ? 4.34 40.469 14.102 1 94.75 201 ILE A O 1
ATOM 1586 N N . ARG A 1 202 ? 4.98 41.562 15.922 1 95.88 202 ARG A N 1
ATOM 1587 C CA . ARG A 1 202 ? 4.117 40.781 16.812 1 95.88 202 ARG A CA 1
ATOM 1588 C C . ARG A 1 202 ? 2.658 40.875 16.375 1 95.88 202 ARG A C 1
ATOM 1590 O O . ARG A 1 202 ? 1.981 39.875 16.203 1 95.88 202 ARG A O 1
ATOM 1597 N N . ARG A 1 203 ? 2.17 42.062 16.156 1 95 203 ARG A N 1
ATOM 1598 C CA . ARG A 1 203 ? 0.779 42.312 15.773 1 95 203 ARG A CA 1
ATOM 1599 C C . ARG A 1 203 ? 0.463 41.656 14.422 1 95 203 ARG A C 1
ATOM 1601 O O . ARG A 1 203 ? -0.596 41.062 14.25 1 95 203 ARG A O 1
ATOM 1608 N N . ARG A 1 204 ? 1.336 41.812 13.547 1 95.44 204 ARG A N 1
ATOM 1609 C CA . ARG A 1 204 ? 1.151 41.219 12.227 1 95.44 204 ARG A CA 1
ATOM 1610 C C . ARG A 1 204 ? 1.129 39.719 12.312 1 95.44 204 ARG A C 1
ATOM 1612 O O . ARG A 1 204 ? 0.387 39.062 11.578 1 95.44 204 ARG A O 1
ATOM 1619 N N . THR A 1 205 ? 2.018 39.219 13.156 1 96.81 205 THR A N 1
ATOM 1620 C CA . THR A 1 205 ? 2.068 37.75 13.328 1 96.81 205 THR A CA 1
ATOM 1621 C C . THR A 1 205 ? 0.76 37.219 13.906 1 96.81 205 THR A C 1
ATOM 1623 O O . THR A 1 205 ? 0.254 36.188 13.477 1 96.81 205 THR A O 1
ATOM 1626 N N . GLU A 1 206 ? 0.21 37.906 14.875 1 96.94 206 GLU A N 1
ATOM 1627 C CA . GLU A 1 206 ? -1.087 37.531 15.438 1 96.94 206 GLU A CA 1
ATOM 1628 C C . GLU A 1 206 ? -2.166 37.531 14.359 1 96.94 206 GLU A C 1
ATOM 1630 O O . GLU A 1 206 ? -2.943 36.562 14.273 1 96.94 206 GLU A O 1
ATOM 1635 N N . ALA A 1 207 ? -2.16 38.562 13.562 1 95.88 207 ALA A N 1
ATOM 1636 C CA . ALA A 1 207 ? -3.135 38.656 12.477 1 95.88 207 ALA A CA 1
ATOM 1637 C C . ALA A 1 207 ? -2.947 37.531 11.469 1 95.88 207 ALA A C 1
ATOM 1639 O O . ALA A 1 207 ? -3.924 36.969 10.953 1 95.88 207 ALA A O 1
ATOM 1640 N N . GLU A 1 208 ? -1.699 37.219 11.164 1 95.56 208 GLU A N 1
ATOM 1641 C CA . GLU A 1 208 ? -1.396 36.156 10.219 1 95.56 208 GLU A CA 1
ATOM 1642 C C . GLU A 1 208 ? -1.849 34.812 10.766 1 95.56 208 GLU A C 1
ATOM 1644 O O . GLU A 1 208 ? -2.34 33.969 10.008 1 95.56 208 GLU A O 1
ATOM 1649 N N . ILE A 1 209 ? -1.65 34.531 12.031 1 96.56 209 ILE A N 1
ATOM 1650 C CA . ILE A 1 209 ? -2.109 33.312 12.656 1 96.56 209 ILE A CA 1
ATOM 1651 C C . ILE A 1 209 ? -3.623 33.188 12.5 1 96.56 209 ILE A C 1
ATOM 1653 O O . ILE A 1 209 ? -4.121 32.125 12.062 1 96.56 209 ILE A O 1
ATOM 1657 N N . ASP A 1 210 ? -4.316 34.25 12.812 1 95.88 210 ASP A N 1
ATOM 1658 C CA . ASP A 1 210 ? -5.773 34.25 12.695 1 95.88 210 ASP A CA 1
ATOM 1659 C C . ASP A 1 210 ? -6.199 34 11.25 1 95.88 210 ASP A C 1
ATOM 1661 O O . ASP A 1 210 ? -7.121 33.219 10.992 1 95.88 210 ASP A O 1
ATOM 1665 N N . SER A 1 211 ? -5.523 34.688 10.375 1 95.38 211 SER A N 1
ATOM 1666 C CA . SER A 1 211 ? -5.84 34.531 8.961 1 95.38 211 SER A CA 1
ATOM 1667 C C . SER A 1 211 ? -5.566 33.125 8.477 1 95.38 211 SER A C 1
ATOM 1669 O O . SER A 1 211 ? -6.32 32.562 7.664 1 95.38 211 SER A O 1
ATOM 1671 N N . ALA A 1 212 ? -4.465 32.562 8.906 1 94.19 212 ALA A N 1
ATOM 1672 C CA . ALA A 1 212 ? -4.078 31.203 8.492 1 94.19 212 ALA A CA 1
ATOM 1673 C C . ALA A 1 212 ? -5.121 30.172 8.922 1 94.19 212 ALA A C 1
ATOM 1675 O O . ALA A 1 212 ? -5.465 29.281 8.156 1 94.19 212 ALA A O 1
ATOM 1676 N N . VAL A 1 213 ? -5.629 30.281 10.109 1 91.44 213 VAL A N 1
ATOM 1677 C CA . VAL A 1 213 ? -6.648 29.375 10.633 1 91.44 213 VAL A CA 1
ATOM 1678 C C . VAL A 1 213 ? -7.926 29.5 9.812 1 91.44 213 VAL A C 1
ATOM 1680 O O . VAL A 1 213 ? -8.523 28.5 9.414 1 91.44 213 VAL A O 1
ATOM 1683 N N . VAL A 1 214 ? -8.266 30.688 9.539 1 94.12 214 VAL A N 1
ATOM 1684 C CA . VAL A 1 214 ? -9.484 30.953 8.789 1 94.12 214 VAL A CA 1
ATOM 1685 C C . VAL A 1 214 ? -9.32 30.484 7.344 1 94.12 214 VAL A C 1
ATOM 1687 O O . VAL A 1 214 ? -10.266 29.984 6.734 1 94.12 214 VAL A O 1
ATOM 1690 N N . ALA A 1 215 ? -8.156 30.688 6.789 1 95.31 215 ALA A N 1
ATOM 1691 C CA . ALA A 1 215 ? -7.883 30.297 5.406 1 95.31 215 ALA A CA 1
ATOM 1692 C C . ALA A 1 215 ? -8.117 28.812 5.199 1 95.31 215 ALA A C 1
ATOM 1694 O O . ALA A 1 215 ? -8.727 28.406 4.211 1 95.31 215 ALA A O 1
ATOM 1695 N N . ASP A 1 216 ? -7.625 28.016 6.098 1 90.88 216 ASP A N 1
ATOM 1696 C CA . ASP A 1 216 ? -7.793 26.562 6 1 90.88 216 ASP A CA 1
ATOM 1697 C C . ASP A 1 216 ? -9.266 26.172 6.105 1 90.88 216 ASP A C 1
ATOM 1699 O O . ASP A 1 216 ? -9.742 25.312 5.352 1 90.88 216 ASP A O 1
ATOM 1703 N N . GLU A 1 217 ? -9.953 26.812 6.977 1 92.62 217 GLU A N 1
ATOM 1704 C CA . GLU A 1 217 ? -11.375 26.547 7.152 1 92.62 217 GLU A CA 1
ATOM 1705 C C . GLU A 1 217 ? -12.172 26.953 5.914 1 92.62 217 GLU A C 1
ATOM 1707 O O . GLU A 1 217 ? -13.078 26.25 5.484 1 92.62 217 GLU A O 1
ATOM 1712 N N . THR A 1 218 ? -11.844 28.094 5.422 1 97.44 218 THR A N 1
ATOM 1713 C CA . THR A 1 218 ? -12.547 28.609 4.25 1 97.44 218 THR A CA 1
ATOM 1714 C C . THR A 1 218 ? -12.273 27.734 3.029 1 97.44 218 THR A C 1
ATOM 1716 O O . THR A 1 218 ? -13.172 27.484 2.219 1 97.44 218 THR A O 1
ATOM 1719 N N . ALA A 1 219 ? -11.039 27.328 2.875 1 97.62 219 ALA A N 1
ATOM 1720 C CA . ALA A 1 219 ? -10.711 26.406 1.783 1 97.62 219 ALA A CA 1
ATOM 1721 C C . ALA A 1 219 ? -11.547 25.141 1.864 1 97.62 219 ALA A C 1
ATOM 1723 O O . ALA A 1 219 ? -12.07 24.656 0.852 1 97.62 219 ALA A O 1
ATOM 1724 N N . ALA A 1 220 ? -11.688 24.578 3.039 1 97 220 ALA A N 1
ATOM 1725 C CA . ALA A 1 220 ? -12.508 23.375 3.25 1 97 220 ALA A CA 1
ATOM 1726 C C . ALA A 1 220 ? -13.961 23.641 2.867 1 97 220 ALA A C 1
ATOM 1728 O O . ALA A 1 220 ? -14.594 22.812 2.217 1 97 220 ALA A O 1
ATOM 1729 N N . ALA A 1 221 ? -14.453 24.766 3.295 1 98 221 ALA A N 1
ATOM 1730 C CA . ALA A 1 221 ? -15.828 25.141 2.986 1 98 221 ALA A CA 1
ATOM 1731 C C . ALA A 1 221 ? -16.031 25.281 1.48 1 98 221 ALA A C 1
ATOM 1733 O O . ALA A 1 221 ? -17.078 24.906 0.95 1 98 221 ALA A O 1
ATOM 1734 N N . GLU A 1 222 ? -15.102 25.906 0.839 1 98.56 222 GLU A N 1
ATOM 1735 C CA . GLU A 1 222 ? -15.156 26.031 -0.614 1 98.56 222 GLU A CA 1
ATOM 1736 C C . GLU A 1 222 ? -15.18 24.672 -1.293 1 98.56 222 GLU A C 1
ATOM 1738 O O . GLU A 1 222 ? -15.898 24.469 -2.277 1 98.56 222 GLU A O 1
ATOM 1743 N N . ALA A 1 223 ? -14.367 23.766 -0.798 1 98.69 223 ALA A N 1
ATOM 1744 C CA . ALA A 1 223 ? -14.344 22.406 -1.343 1 98.69 223 ALA A CA 1
ATOM 1745 C C . ALA A 1 223 ? -15.68 21.703 -1.13 1 98.69 223 ALA A C 1
ATOM 1747 O O . ALA A 1 223 ? -16.172 21.016 -2.023 1 98.69 223 ALA A O 1
ATOM 1748 N N . ALA A 1 224 ? -16.234 21.844 0.059 1 98.69 224 ALA A N 1
ATOM 1749 C CA . ALA A 1 224 ? -17.547 21.266 0.343 1 98.69 224 ALA A CA 1
ATOM 1750 C C . ALA A 1 224 ? -18.609 21.828 -0.607 1 98.69 224 ALA A C 1
ATOM 1752 O O . ALA A 1 224 ? -19.453 21.078 -1.103 1 98.69 224 ALA A O 1
ATOM 1753 N N . GLN A 1 225 ? -18.547 23.109 -0.786 1 98.5 225 GLN A N 1
ATOM 1754 C CA . GLN A 1 225 ? -19.484 23.75 -1.701 1 98.5 225 GLN A CA 1
ATOM 1755 C C . GLN A 1 225 ? -19.312 23.219 -3.123 1 98.5 225 GLN A C 1
ATOM 1757 O O . GLN A 1 225 ? -20.297 23 -3.828 1 98.5 225 GLN A O 1
ATOM 1762 N N . LEU A 1 226 ? -18.109 23.078 -3.566 1 98.56 226 LEU A N 1
ATOM 1763 C CA . LEU A 1 226 ? -17.812 22.516 -4.875 1 98.56 226 LEU A CA 1
ATOM 1764 C C . LEU A 1 226 ? -18.453 21.141 -5.023 1 98.56 226 LEU A C 1
ATOM 1766 O O . LEU A 1 226 ? -19.094 20.844 -6.035 1 98.56 226 LEU A O 1
ATOM 1770 N N . LEU A 1 227 ? -18.266 20.25 -4 1 98.5 227 LEU A N 1
ATOM 1771 C CA . LEU A 1 227 ? -18.812 18.891 -4.027 1 98.5 227 LEU A CA 1
ATOM 1772 C C . LEU A 1 227 ? -20.328 18.938 -4.145 1 98.5 227 LEU A C 1
ATOM 1774 O O . LEU A 1 227 ? -20.922 18.188 -4.938 1 98.5 227 LEU A O 1
ATOM 1778 N N . ARG A 1 228 ? -20.953 19.875 -3.428 1 98.12 228 ARG A N 1
ATOM 1779 C CA . ARG A 1 228 ? -22.406 19.984 -3.449 1 98.12 228 ARG A CA 1
ATOM 1780 C C . ARG A 1 228 ? -22.891 20.5 -4.797 1 98.12 228 ARG A C 1
ATOM 1782 O O . ARG A 1 228 ? -23.828 19.953 -5.379 1 98.12 228 ARG A O 1
ATOM 1789 N N . LYS A 1 229 ? -22.297 21.547 -5.203 1 97.94 229 LYS A N 1
ATOM 1790 C CA . LYS A 1 229 ? -22.734 22.203 -6.43 1 97.94 229 LYS A CA 1
ATOM 1791 C C . LYS A 1 229 ? -22.625 21.266 -7.625 1 97.94 229 LYS A C 1
ATOM 1793 O O . LYS A 1 229 ? -23.438 21.328 -8.547 1 97.94 229 LYS A O 1
ATOM 1798 N N . ARG A 1 230 ? -21.656 20.375 -7.637 1 98 230 ARG A N 1
ATOM 1799 C CA . ARG A 1 230 ? -21.406 19.484 -8.766 1 98 230 ARG A CA 1
ATOM 1800 C C . ARG A 1 230 ? -22.031 18.109 -8.531 1 98 230 ARG A C 1
ATOM 1802 O O . ARG A 1 230 ? -21.906 17.219 -9.367 1 98 230 ARG A O 1
ATOM 1809 N N . ASP A 1 231 ? -22.625 17.938 -7.438 1 97.81 231 ASP A N 1
ATOM 1810 C CA . ASP A 1 231 ? -23.297 16.688 -7.066 1 97.81 231 ASP A CA 1
ATOM 1811 C C . ASP A 1 231 ? -22.297 15.531 -7.039 1 97.81 231 ASP A C 1
ATOM 1813 O O . ASP A 1 231 ? -22.547 14.484 -7.637 1 97.81 231 ASP A O 1
ATOM 1817 N N . PHE A 1 232 ? -21.156 15.797 -6.539 1 98.19 232 PHE A N 1
ATOM 1818 C CA . PHE A 1 232 ? -20.172 14.742 -6.305 1 98.19 232 PHE A CA 1
ATOM 1819 C C . PHE A 1 232 ? -20.5 13.969 -5.031 1 98.19 232 PHE A C 1
ATOM 1821 O O . PHE A 1 232 ? -20.078 14.359 -3.939 1 98.19 232 PHE A O 1
ATOM 1828 N N . ASP A 1 233 ? -21.109 12.883 -5.121 1 97.88 233 ASP A N 1
ATOM 1829 C CA . ASP A 1 233 ? -21.672 12.156 -3.984 1 97.88 233 ASP A CA 1
ATOM 1830 C C . ASP A 1 233 ? -20.719 11.07 -3.498 1 97.88 233 ASP A C 1
ATOM 1832 O O . ASP A 1 233 ? -20.875 10.547 -2.395 1 97.88 233 ASP A O 1
ATOM 1836 N N . ARG A 1 234 ? -19.812 10.641 -4.301 1 98.31 234 ARG A N 1
ATOM 1837 C CA . ARG A 1 234 ? -18.797 9.656 -3.939 1 98.31 234 ARG A CA 1
ATOM 1838 C C . ARG A 1 234 ? -17.406 10.195 -4.207 1 98.31 234 ARG A C 1
ATOM 1840 O O . ARG A 1 234 ? -17.031 10.438 -5.355 1 98.31 234 ARG A O 1
ATOM 1847 N N . VAL A 1 235 ? -16.688 10.367 -3.16 1 98.88 235 VAL A N 1
ATOM 1848 C CA . VAL A 1 235 ? -15.391 11.047 -3.26 1 98.88 235 VAL A CA 1
ATOM 1849 C C . VAL A 1 235 ? -14.273 10.086 -2.857 1 98.88 235 VAL A C 1
ATOM 1851 O O . VAL A 1 235 ? -14.414 9.32 -1.904 1 98.88 235 VAL A O 1
ATOM 1854 N N . ALA A 1 236 ? -13.227 10.078 -3.648 1 98.88 236 ALA A N 1
ATOM 1855 C CA . ALA A 1 236 ? -12.023 9.328 -3.291 1 98.88 236 ALA A CA 1
ATOM 1856 C C . ALA A 1 236 ? -10.953 10.258 -2.715 1 98.88 236 ALA A C 1
ATOM 1858 O O . ALA A 1 236 ? -10.812 11.398 -3.158 1 98.88 236 ALA A O 1
ATOM 1859 N N . THR A 1 237 ? -10.242 9.789 -1.728 1 98.69 237 THR A N 1
ATOM 1860 C CA . THR A 1 237 ? -9.156 10.57 -1.154 1 98.69 237 THR A CA 1
ATOM 1861 C C . THR A 1 237 ? -8.07 9.656 -0.587 1 98.69 237 THR A C 1
ATOM 1863 O O . THR A 1 237 ? -8.195 8.43 -0.662 1 98.69 237 THR A O 1
ATOM 1866 N N . LEU A 1 238 ? -6.938 10.203 -0.239 1 97.75 238 LEU A N 1
ATOM 1867 C CA . LEU A 1 238 ? -5.844 9.516 0.434 1 97.75 238 LEU A CA 1
ATOM 1868 C C . LEU A 1 238 ? -5.09 10.461 1.362 1 97.75 238 LEU A C 1
ATOM 1870 O O . LEU A 1 238 ? -5.324 11.672 1.342 1 97.75 238 LEU A O 1
ATOM 1874 N N . SER A 1 239 ? -4.227 9.906 2.189 1 92.88 239 SER A N 1
ATOM 1875 C CA . SER A 1 239 ? -3.434 10.664 3.154 1 92.88 239 SER A CA 1
ATOM 1876 C C . SER A 1 239 ? -4.32 11.328 4.199 1 92.88 239 SER A C 1
ATOM 1878 O O . SER A 1 239 ? -5.535 11.109 4.223 1 92.88 239 SER A O 1
ATOM 1880 N N . ARG A 1 240 ? -3.676 12.047 5.117 1 91.12 240 ARG A N 1
ATOM 1881 C CA . ARG A 1 240 ? -4.395 12.727 6.188 1 91.12 240 ARG A CA 1
ATOM 1882 C C . ARG A 1 240 ? -4.289 14.242 6.043 1 91.12 240 ARG A C 1
ATOM 1884 O O . ARG A 1 240 ? -3.311 14.844 6.488 1 91.12 240 ARG A O 1
ATOM 1891 N N . SER A 1 241 ? -5.242 14.805 5.363 1 90.5 241 SER A N 1
ATOM 1892 C CA . SER A 1 241 ? -5.367 16.266 5.273 1 90.5 241 SER A CA 1
ATOM 1893 C C . SER A 1 241 ? -6.516 16.766 6.137 1 90.5 241 SER A C 1
ATOM 1895 O O . SER A 1 241 ? -7.672 16.422 5.91 1 90.5 241 SER A O 1
ATOM 1897 N N . GLY A 1 242 ? -6.164 17.594 7.098 1 88.75 242 GLY A N 1
ATOM 1898 C CA . GLY A 1 242 ? -7.211 18.188 7.91 1 88.75 242 GLY A CA 1
ATOM 1899 C C . GLY A 1 242 ? -8.211 18.984 7.102 1 88.75 242 GLY A C 1
ATOM 1900 O O . GLY A 1 242 ? -9.406 19 7.406 1 88.75 242 GLY A O 1
ATOM 1901 N N . THR A 1 243 ? -7.754 19.641 6.094 1 92.12 243 THR A N 1
ATOM 1902 C CA . THR A 1 243 ? -8.602 20.438 5.227 1 92.12 243 THR A CA 1
ATOM 1903 C C . THR A 1 243 ? -9.562 19.562 4.438 1 92.12 243 THR A C 1
ATOM 1905 O O . THR A 1 243 ? -10.742 19.891 4.293 1 92.12 243 THR A O 1
ATOM 1908 N N . VAL A 1 244 ? -9.117 18.453 3.926 1 96.31 244 VAL A N 1
ATOM 1909 C CA . VAL A 1 244 ? -9.953 17.531 3.18 1 96.31 244 VAL A CA 1
ATOM 1910 C C . VAL A 1 244 ? -11.016 16.922 4.105 1 96.31 244 VAL A C 1
ATOM 1912 O O . VAL A 1 244 ? -12.188 16.844 3.746 1 96.31 244 VAL A O 1
ATOM 1915 N N . VAL A 1 245 ? -10.547 16.531 5.297 1 94.75 245 VAL A N 1
ATOM 1916 C CA . VAL A 1 245 ? -11.469 15.938 6.262 1 94.75 245 VAL A CA 1
ATOM 1917 C C . VAL A 1 245 ? -12.578 16.922 6.605 1 94.75 245 VAL A C 1
ATOM 1919 O O . VAL A 1 245 ? -13.75 16.562 6.641 1 94.75 245 VAL A O 1
ATOM 1922 N N . ALA A 1 246 ? -12.188 18.156 6.855 1 93.56 246 ALA A N 1
ATOM 1923 C CA . ALA A 1 246 ? -13.172 19.188 7.172 1 93.56 246 ALA A CA 1
ATOM 1924 C C . ALA A 1 246 ? -14.164 19.375 6.023 1 93.56 246 ALA A C 1
ATOM 1926 O O . ALA A 1 246 ? -15.367 19.516 6.254 1 93.56 246 ALA A O 1
ATOM 1927 N N . ALA A 1 247 ? -13.688 19.406 4.816 1 97.62 247 ALA A N 1
ATOM 1928 C CA . ALA A 1 247 ? -14.539 19.547 3.643 1 97.62 247 ALA A CA 1
ATOM 1929 C C . ALA A 1 247 ? -15.531 18.375 3.545 1 97.62 247 ALA A C 1
ATOM 1931 O O . ALA A 1 247 ? -16.719 18.594 3.287 1 97.62 247 ALA A O 1
ATOM 1932 N N . LEU A 1 248 ? -15.055 17.156 3.732 1 98.38 248 LEU A N 1
ATOM 1933 C CA . LEU A 1 248 ? -15.875 15.953 3.619 1 98.38 248 LEU A CA 1
ATOM 1934 C C . LEU A 1 248 ? -16.922 15.898 4.727 1 98.38 248 LEU A C 1
ATOM 1936 O O . LEU A 1 248 ? -18.062 15.5 4.488 1 98.38 248 LEU A O 1
ATOM 1940 N N . LYS A 1 249 ? -16.531 16.312 5.938 1 97.12 249 LYS A N 1
ATOM 1941 C CA . LYS A 1 249 ? -17.5 16.359 7.035 1 97.12 249 LYS A CA 1
ATOM 1942 C C . LYS A 1 249 ? -18.625 17.344 6.734 1 97.12 249 LYS A C 1
ATOM 1944 O O . LYS A 1 249 ? -19.766 17.109 7.125 1 97.12 249 LYS A O 1
ATOM 1949 N N . ASP A 1 250 ? -18.234 18.375 6.137 1 97.38 250 ASP A N 1
ATOM 1950 C CA . ASP A 1 250 ? -19.219 19.406 5.809 1 97.38 250 ASP A CA 1
ATOM 1951 C C . ASP A 1 250 ? -20.125 18.953 4.668 1 97.38 250 ASP A C 1
ATOM 1953 O O . ASP A 1 250 ? -21.359 19.047 4.77 1 97.38 250 ASP A O 1
ATOM 1957 N N . ALA A 1 251 ? -19.594 18.375 3.635 1 98.19 251 ALA A N 1
ATOM 1958 C CA . ALA A 1 251 ? -20.344 18.031 2.424 1 98.19 251 ALA A CA 1
ATOM 1959 C C . ALA A 1 251 ? -21.078 16.703 2.594 1 98.19 251 ALA A C 1
ATOM 1961 O O . ALA A 1 251 ? -22.047 16.438 1.894 1 98.19 251 ALA A O 1
ATOM 1962 N N . GLN A 1 252 ? -20.609 15.82 3.375 1 98.06 252 GLN A N 1
ATOM 1963 C CA . GLN A 1 252 ? -21.188 14.547 3.783 1 98.06 252 GLN A CA 1
ATOM 1964 C C . GLN A 1 252 ? -21.359 13.609 2.588 1 98.06 252 GLN A C 1
ATOM 1966 O O . GLN A 1 252 ? -22.422 13.016 2.41 1 98.06 252 GLN A O 1
ATOM 1971 N N . PRO A 1 253 ? -20.438 13.555 1.695 1 98.5 253 PRO A N 1
ATOM 1972 C CA . PRO A 1 253 ? -20.5 12.508 0.669 1 98.5 253 PRO A CA 1
ATOM 1973 C C . PRO A 1 253 ? -20.094 11.141 1.199 1 98.5 253 PRO A C 1
ATOM 1975 O O . PRO A 1 253 ? -19.594 11.031 2.32 1 98.5 253 PRO A O 1
ATOM 1978 N N . SER A 1 254 ? -20.406 10.078 0.424 1 98.44 254 SER A N 1
ATOM 1979 C CA . SER A 1 254 ? -19.688 8.836 0.687 1 98.44 254 SER A CA 1
ATOM 1980 C C . SER A 1 254 ? -18.219 8.953 0.279 1 98.44 254 SER A C 1
ATOM 1982 O O . SER A 1 254 ? -17.891 9.641 -0.69 1 98.44 254 SER A O 1
ATOM 1984 N N . VAL A 1 255 ? -17.359 8.297 1.039 1 98.69 255 VAL A N 1
ATOM 1985 C CA . VAL A 1 255 ? -15.93 8.531 0.809 1 98.69 255 VAL A CA 1
ATOM 1986 C C . VAL A 1 255 ? -15.195 7.203 0.716 1 98.69 255 VAL A C 1
ATOM 1988 O O . VAL A 1 255 ? -15.414 6.305 1.529 1 98.69 255 VAL A O 1
ATOM 1991 N N . VAL A 1 256 ? -14.375 7.008 -0.31 1 98.38 256 VAL A N 1
ATOM 1992 C CA . VAL A 1 256 ? -13.422 5.914 -0.408 1 98.38 256 VAL A CA 1
ATOM 1993 C C . VAL A 1 256 ? -12.016 6.426 -0.101 1 98.38 256 VAL A C 1
ATOM 1995 O O . VAL A 1 256 ? -11.562 7.418 -0.682 1 98.38 256 VAL A O 1
ATOM 1998 N N . VAL A 1 257 ? -11.352 5.777 0.823 1 98.12 257 VAL A N 1
ATOM 1999 C CA . VAL A 1 257 ? -10.055 6.254 1.302 1 98.12 257 VAL A CA 1
ATOM 2000 C C . VAL A 1 257 ? -9.008 5.16 1.132 1 98.12 257 VAL A C 1
ATOM 2002 O O . VAL A 1 257 ? -9.234 4.008 1.514 1 98.12 257 VAL A O 1
ATOM 2005 N N . ALA A 1 258 ? -7.91 5.527 0.502 1 97.88 258 ALA A N 1
ATOM 2006 C CA . ALA A 1 258 ? -6.781 4.598 0.482 1 97.88 258 ALA A CA 1
ATOM 2007 C C . ALA A 1 258 ? -6.07 4.574 1.831 1 97.88 258 ALA A C 1
ATOM 2009 O O . ALA A 1 258 ? -6.043 5.578 2.545 1 97.88 258 ALA A O 1
ATOM 2010 N N . GLU A 1 259 ? -5.457 3.527 2.135 1 94.25 259 GLU A N 1
ATOM 2011 C CA . GLU A 1 259 ? -4.793 3.348 3.422 1 94.25 259 GLU A CA 1
ATOM 2012 C C . GLU A 1 259 ? -3.633 4.328 3.586 1 94.25 259 GLU A C 1
ATOM 2014 O O . GLU A 1 259 ? -3.363 4.801 4.691 1 94.25 259 GLU A O 1
ATOM 2019 N N . SER A 1 260 ? -2.936 4.602 2.439 1 92.38 260 SER A N 1
ATOM 2020 C CA . SER A 1 260 ? -1.812 5.531 2.408 1 92.38 260 SER A CA 1
ATOM 2021 C C . SER A 1 260 ? -0.623 4.988 3.195 1 92.38 260 SER A C 1
ATOM 2023 O O . SER A 1 260 ? -0.216 5.578 4.199 1 92.38 260 SER A O 1
ATOM 2025 N N . ARG A 1 261 ? -0.036 3.979 2.604 1 86.31 261 ARG A N 1
ATOM 2026 C CA . ARG A 1 261 ? 1.218 3.455 3.137 1 86.31 261 ARG A CA 1
ATOM 2027 C C . ARG A 1 261 ? 2.365 4.43 2.895 1 86.31 261 ARG A C 1
ATOM 2029 O O . ARG A 1 261 ? 2.316 5.238 1.966 1 86.31 261 ARG A O 1
ATOM 2036 N N . PRO A 1 262 ? 3.377 4.324 3.865 1 77.25 262 PRO A N 1
ATOM 2037 C CA . PRO A 1 262 ? 3.555 3.367 4.961 1 77.25 262 PRO A CA 1
ATOM 2038 C C . PRO A 1 262 ? 2.891 3.824 6.258 1 77.25 262 PRO A C 1
ATOM 2040 O O . PRO A 1 262 ? 2.689 3.02 7.168 1 77.25 262 PRO A O 1
ATOM 2043 N N . GLY A 1 263 ? 2.48 5.078 6.434 1 80.25 263 GLY A N 1
ATOM 2044 C CA . GLY A 1 263 ? 2.01 5.648 7.684 1 80.25 263 GLY A CA 1
ATOM 2045 C C . GLY A 1 263 ? 0.576 5.277 8.008 1 80.25 263 GLY A C 1
ATOM 2046 O O . GLY A 1 263 ? 0.111 5.492 9.133 1 80.25 263 GLY A O 1
ATOM 2047 N N . LEU A 1 264 ? -0.157 4.703 6.996 1 88.38 264 LEU A N 1
ATOM 2048 C CA . LEU A 1 264 ? -1.545 4.277 7.141 1 88.38 264 LEU A CA 1
ATOM 2049 C C . LEU A 1 264 ? -2.428 5.438 7.59 1 88.38 264 LEU A C 1
ATOM 2051 O O . LEU A 1 264 ? -3.291 5.266 8.453 1 88.38 264 LEU A O 1
ATOM 2055 N N . GLU A 1 265 ? -2.162 6.602 7.062 1 89.31 265 GLU A N 1
ATOM 2056 C CA . GLU A 1 265 ? -2.889 7.82 7.414 1 89.31 265 GLU A CA 1
ATOM 2057 C C . GLU A 1 265 ? -4.371 7.695 7.074 1 89.31 265 GLU A C 1
ATOM 2059 O O . GLU A 1 265 ? -5.223 8.266 7.758 1 89.31 265 GLU A O 1
ATOM 2064 N N . GLY A 1 266 ? -4.672 6.918 6.051 1 94.12 266 GLY A N 1
ATOM 2065 C CA . GLY A 1 266 ? -6.047 6.762 5.605 1 94.12 266 GLY A CA 1
ATOM 2066 C C . GLY A 1 266 ? -6.93 6.07 6.625 1 94.12 266 GLY A C 1
ATOM 2067 O O . GLY A 1 266 ? -8.141 6.312 6.676 1 94.12 266 GLY A O 1
ATOM 2068 N N . VAL A 1 267 ? -6.371 5.258 7.445 1 94.25 267 VAL A N 1
ATOM 2069 C CA . VAL A 1 267 ? -7.129 4.547 8.469 1 94.25 267 VAL A CA 1
ATOM 2070 C C . VAL A 1 267 ? -7.68 5.539 9.492 1 94.25 267 VAL A C 1
ATOM 2072 O O . VAL A 1 267 ? -8.852 5.457 9.875 1 94.25 267 VAL A O 1
ATOM 2075 N N . THR A 1 268 ? -6.863 6.473 9.883 1 90.69 268 THR A N 1
ATOM 2076 C CA . THR A 1 268 ? -7.309 7.512 10.805 1 90.69 268 THR A CA 1
ATOM 2077 C C . THR A 1 268 ? -8.406 8.359 10.172 1 90.69 268 THR A C 1
ATOM 2079 O O . THR A 1 268 ? -9.352 8.766 10.852 1 90.69 268 THR A O 1
ATOM 2082 N N . VAL A 1 269 ? -8.289 8.578 8.906 1 94.44 269 VAL A N 1
ATOM 2083 C CA . VAL A 1 269 ? -9.25 9.414 8.188 1 94.44 269 VAL A CA 1
ATOM 2084 C C . VAL A 1 269 ? -10.602 8.711 8.133 1 94.44 269 VAL A C 1
ATOM 2086 O O . VAL A 1 269 ? -11.633 9.305 8.461 1 94.44 269 VAL A O 1
ATOM 2089 N N . VAL A 1 270 ? -10.609 7.414 7.781 1 96.88 270 VAL A N 1
ATOM 2090 C CA . VAL A 1 270 ? -11.891 6.723 7.668 1 96.88 270 VAL A CA 1
ATOM 2091 C C . VAL A 1 270 ? -12.555 6.645 9.039 1 96.88 270 VAL A C 1
ATOM 2093 O O . VAL A 1 270 ? -13.781 6.719 9.141 1 96.88 270 VAL A O 1
ATOM 2096 N N . GLU A 1 271 ? -11.781 6.469 10.062 1 95.62 271 GLU A N 1
ATOM 2097 C CA . GLU A 1 271 ? -12.344 6.414 11.406 1 95.62 271 GLU A CA 1
ATOM 2098 C C . GLU A 1 271 ? -12.969 7.746 11.797 1 95.62 271 GLU A C 1
ATOM 2100 O O . GLU A 1 271 ? -14.078 7.781 12.352 1 95.62 271 GLU A O 1
ATOM 2105 N N . THR A 1 272 ? -12.242 8.781 11.531 1 93.5 272 THR A N 1
ATOM 2106 C CA . THR A 1 272 ? -12.727 10.125 11.836 1 93.5 272 THR A CA 1
ATOM 2107 C C . THR A 1 272 ? -14.023 10.414 11.094 1 93.5 272 THR A C 1
ATOM 2109 O O . THR A 1 272 ? -14.977 10.93 11.672 1 93.5 272 THR A O 1
ATOM 2112 N N . LEU A 1 273 ? -14.102 10.07 9.828 1 97.31 273 LEU A N 1
ATOM 2113 C CA . LEU A 1 273 ? -15.273 10.32 9.008 1 97.31 273 LEU A CA 1
ATOM 2114 C C . LEU A 1 273 ? -16.438 9.438 9.43 1 97.31 273 LEU A C 1
ATOM 2116 O O . LEU A 1 273 ? -17.594 9.883 9.469 1 97.31 273 LEU A O 1
ATOM 2120 N N . ALA A 1 274 ? -16.094 8.203 9.719 1 97.25 274 ALA A N 1
ATOM 2121 C CA . ALA A 1 274 ? -17.125 7.277 10.188 1 97.25 274 ALA A CA 1
ATO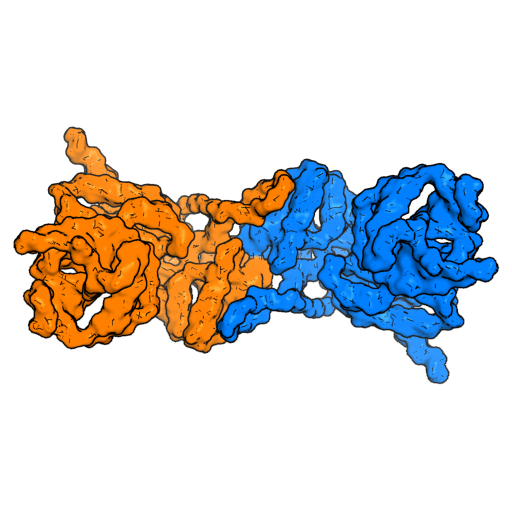M 2122 C C . ALA A 1 274 ? -17.781 7.785 11.461 1 97.25 274 ALA A C 1
ATOM 2124 O O . ALA A 1 274 ? -19 7.711 11.617 1 97.25 274 ALA A O 1
ATOM 2125 N N . ARG A 1 275 ? -17.047 8.344 12.375 1 94.19 275 ARG A N 1
ATOM 2126 C CA . ARG A 1 275 ? -17.562 8.891 13.625 1 94.19 275 ARG A CA 1
ATOM 2127 C C . ARG A 1 275 ? -18.484 10.086 13.352 1 94.19 275 ARG A C 1
ATOM 2129 O O . ARG A 1 275 ? -19.391 10.367 14.141 1 94.19 275 ARG A O 1
ATOM 2136 N N . ALA A 1 276 ? -18.203 10.703 12.289 1 94.56 276 ALA A N 1
ATOM 2137 C CA . ALA A 1 276 ? -19.016 11.859 11.914 1 94.56 276 ALA A CA 1
ATOM 2138 C C . ALA A 1 276 ? -20.266 11.438 11.148 1 94.56 276 ALA A C 1
ATOM 2140 O O . ALA A 1 276 ? -21.031 12.281 10.688 1 94.56 276 ALA A O 1
ATOM 2141 N N . GLY A 1 277 ? -20.422 10.18 10.93 1 96.75 277 GLY A N 1
ATOM 2142 C CA . GLY A 1 277 ? -21.625 9.664 10.305 1 96.75 277 GLY A CA 1
ATOM 2143 C C . GLY A 1 277 ? -21.516 9.555 8.797 1 96.75 277 GLY A C 1
ATOM 2144 O O . GLY A 1 277 ? -22.531 9.352 8.109 1 96.75 277 GLY A O 1
ATOM 2145 N N . ILE A 1 278 ? -20.406 9.688 8.266 1 98.25 278 ILE A N 1
ATOM 2146 C CA . ILE A 1 278 ? -20.188 9.625 6.82 1 98.25 278 ILE A CA 1
ATOM 2147 C C . ILE A 1 278 ? -19.922 8.188 6.402 1 98.25 278 ILE A C 1
ATOM 2149 O O . ILE A 1 278 ? -19.188 7.457 7.078 1 98.25 278 ILE A O 1
ATOM 2153 N N . GLU A 1 279 ? -20.578 7.762 5.32 1 98.19 279 GLU A N 1
ATOM 2154 C CA . GLU A 1 279 ? -20.312 6.434 4.777 1 98.19 279 GLU A CA 1
ATOM 2155 C C . GLU A 1 279 ? -18.891 6.348 4.211 1 98.19 279 GLU A C 1
ATOM 2157 O O . GLU A 1 279 ? -18.531 7.094 3.295 1 98.19 279 GLU A O 1
ATOM 2162 N N . THR A 1 280 ? -18.109 5.438 4.777 1 98 280 THR A N 1
ATOM 2163 C CA . THR A 1 280 ? -16.703 5.367 4.383 1 98 280 THR A CA 1
ATOM 2164 C C . THR A 1 280 ? -16.344 3.963 3.914 1 98 280 THR A C 1
ATOM 2166 O O . THR A 1 280 ? -16.906 2.977 4.398 1 98 280 THR A O 1
ATOM 2169 N N . THR A 1 281 ? -15.477 3.826 2.967 1 97.06 281 THR A N 1
ATOM 2170 C CA . THR A 1 281 ? -14.859 2.598 2.484 1 97.06 281 THR A CA 1
ATOM 2171 C C . THR A 1 281 ? -13.336 2.719 2.496 1 97.06 281 THR A C 1
ATOM 2173 O O . THR A 1 281 ? -12.781 3.662 1.932 1 97.06 281 THR A O 1
ATOM 2176 N N . LEU A 1 282 ? -12.703 1.842 3.209 1 96.94 282 LEU A N 1
ATOM 2177 C CA . LEU A 1 282 ? -11.25 1.768 3.203 1 96.94 282 LEU A CA 1
ATOM 2178 C C . LEU A 1 282 ? -10.758 0.793 2.137 1 96.94 282 LEU A C 1
ATOM 2180 O O . LEU A 1 282 ? -11.32 -0.292 1.977 1 96.94 282 LEU A O 1
ATOM 2184 N N . THR A 1 283 ? -9.766 1.153 1.393 1 96.38 283 THR A N 1
ATOM 2185 C CA . THR A 1 283 ? -9.141 0.281 0.402 1 96.38 283 THR A CA 1
ATOM 2186 C C . THR A 1 283 ? -7.625 0.444 0.412 1 96.38 283 THR A C 1
ATOM 2188 O O . THR A 1 283 ? -7.082 1.212 1.21 1 96.38 283 THR A O 1
ATOM 2191 N N . THR A 1 284 ? -6.871 -0.322 -0.377 1 95.75 284 THR A N 1
ATOM 2192 C CA . THR A 1 284 ? -5.418 -0.237 -0.43 1 95.75 284 THR A CA 1
ATOM 2193 C C . THR A 1 284 ? -4.973 0.81 -1.447 1 95.75 284 THR A C 1
ATOM 2195 O O . THR A 1 284 ? -5.746 1.197 -2.326 1 95.75 284 THR A O 1
ATOM 2198 N N . ASP A 1 285 ? -3.711 1.296 -1.312 1 97.12 285 ASP A N 1
ATOM 2199 C CA . ASP A 1 285 ? -3.145 2.227 -2.283 1 97.12 285 ASP A CA 1
ATOM 2200 C C . ASP A 1 285 ? -3.141 1.622 -3.684 1 97.12 285 ASP A C 1
ATOM 2202 O O . ASP A 1 285 ? -3.32 2.334 -4.676 1 97.12 285 ASP A O 1
ATOM 2206 N N . ALA A 1 286 ? -2.977 0.31 -3.732 1 96.5 286 ALA A N 1
ATOM 2207 C CA . ALA A 1 286 ? -2.91 -0.42 -4.996 1 96.5 286 ALA A CA 1
ATOM 2208 C C . ALA A 1 286 ? -4.281 -0.481 -5.668 1 96.5 286 ALA A C 1
ATOM 2210 O O . ALA A 1 286 ? -4.375 -0.479 -6.895 1 96.5 286 ALA A O 1
ATOM 2211 N N . ALA A 1 287 ? -5.348 -0.503 -4.891 1 96.31 287 ALA A N 1
ATOM 2212 C CA . ALA A 1 287 ? -6.688 -0.766 -5.406 1 96.31 287 ALA A CA 1
ATOM 2213 C C . ALA A 1 287 ? -7.391 0.532 -5.801 1 96.31 287 ALA A C 1
ATOM 2215 O O . ALA A 1 287 ? -8.211 0.547 -6.719 1 96.31 287 ALA A O 1
ATOM 2216 N N . LEU A 1 288 ? -7.07 1.625 -5.156 1 97.75 288 LEU A N 1
ATOM 2217 C CA . LEU A 1 288 ? -7.816 2.869 -5.305 1 97.75 288 LEU A CA 1
ATOM 2218 C C . LEU A 1 288 ? -7.801 3.344 -6.754 1 97.75 288 LEU A C 1
ATOM 2220 O O . LEU A 1 288 ? -8.828 3.775 -7.281 1 97.75 288 LEU A O 1
ATOM 2224 N N . PRO A 1 289 ? -6.672 3.273 -7.504 1 98.38 289 PRO A N 1
ATOM 2225 C CA . PRO A 1 289 ? -6.668 3.773 -8.883 1 98.38 289 PRO A CA 1
ATOM 2226 C C . PRO A 1 289 ? -7.715 3.092 -9.758 1 98.38 289 PRO A C 1
ATOM 2228 O O . PRO A 1 289 ? -8.414 3.762 -10.523 1 98.38 289 PRO A O 1
ATOM 2231 N N . ASN A 1 290 ? -7.832 1.813 -9.633 1 96.62 290 ASN A N 1
ATOM 2232 C CA . ASN A 1 290 ? -8.812 1.11 -10.453 1 96.62 290 ASN A CA 1
ATOM 2233 C C . ASN A 1 290 ? -10.242 1.496 -10.07 1 96.62 290 ASN A C 1
ATOM 2235 O O . ASN A 1 290 ? -11.109 1.618 -10.93 1 96.62 290 ASN A O 1
ATOM 2239 N N . LEU A 1 291 ? -10.523 1.655 -8.789 1 96 291 LEU A N 1
ATOM 2240 C CA . LEU A 1 291 ? -11.836 2.092 -8.32 1 96 291 LEU A CA 1
ATOM 2241 C C . LEU A 1 291 ? -12.188 3.461 -8.891 1 96 291 LEU A C 1
ATOM 2243 O O . LEU A 1 291 ? -13.336 3.705 -9.266 1 96 291 LEU A O 1
ATOM 2247 N N . VAL A 1 292 ? -11.195 4.312 -9.016 1 98 292 VAL A N 1
ATOM 2248 C CA . VAL A 1 292 ? -11.383 5.66 -9.547 1 98 292 VAL A CA 1
ATOM 2249 C C . VAL A 1 292 ? -11.625 5.59 -11.055 1 98 292 VAL A C 1
ATOM 2251 O O . VAL A 1 292 ? -12.57 6.191 -11.562 1 98 292 VAL A O 1
ATOM 2254 N N . ALA A 1 293 ? -10.812 4.828 -11.742 1 96.62 293 ALA A N 1
ATOM 2255 C CA . ALA A 1 293 ? -10.883 4.746 -13.195 1 96.62 293 ALA A CA 1
ATOM 2256 C C . ALA A 1 293 ? -12.195 4.098 -13.641 1 96.62 293 ALA A C 1
ATOM 2258 O O . ALA A 1 293 ? -12.703 4.398 -14.727 1 96.62 293 ALA A O 1
ATOM 2259 N N . SER A 1 294 ? -12.773 3.248 -12.836 1 93.19 294 SER A N 1
ATOM 2260 C CA . SER A 1 294 ? -13.961 2.473 -13.203 1 93.19 294 SER A CA 1
ATOM 2261 C C . SER A 1 294 ? -15.227 3.301 -13.047 1 93.19 294 SER A C 1
ATOM 2263 O O . SER A 1 294 ? -16.328 2.834 -13.375 1 93.19 294 SER A O 1
ATOM 2265 N N . GLY A 1 295 ? -15.086 4.512 -12.531 1 87.75 295 GLY A N 1
ATOM 2266 C CA . GLY A 1 295 ? -16.234 5.387 -12.375 1 87.75 295 GLY A CA 1
ATOM 2267 C C . GLY A 1 295 ? -17 5.152 -11.086 1 87.75 295 GLY A C 1
ATOM 2268 O O . GLY A 1 295 ? -18.141 5.605 -10.945 1 87.75 295 GLY A O 1
ATOM 2269 N N . GLU A 1 296 ? -16.422 4.469 -10.188 1 90.81 296 GLU A N 1
ATOM 2270 C CA . GLU A 1 296 ? -17.047 4.223 -8.898 1 90.81 296 GLU A CA 1
ATOM 2271 C C . GLU A 1 296 ? -17.016 5.469 -8.016 1 90.81 296 GLU A C 1
ATOM 2273 O O . GLU A 1 296 ? -17.688 5.523 -6.984 1 90.81 296 GLU A O 1
ATOM 2278 N N . VAL A 1 297 ? -16.219 6.445 -8.414 1 96.75 297 VAL A N 1
ATOM 2279 C CA . VAL A 1 297 ? -16.156 7.707 -7.684 1 96.75 297 VAL A CA 1
ATOM 2280 C C . VAL A 1 297 ? -16.422 8.867 -8.633 1 96.75 297 VAL A C 1
ATOM 2282 O O . VAL A 1 297 ? -16.141 8.773 -9.836 1 96.75 297 VAL A O 1
ATOM 2285 N N . ASP A 1 298 ? -16.969 9.938 -8.07 1 98 298 ASP A N 1
ATOM 2286 C CA . ASP A 1 298 ? -17.328 11.117 -8.859 1 98 298 ASP A CA 1
ATOM 2287 C C . ASP A 1 298 ? -16.172 12.102 -8.93 1 98 298 ASP A C 1
ATOM 2289 O O . ASP A 1 298 ? -16.094 12.898 -9.867 1 98 298 ASP A O 1
ATOM 2293 N N . CYS A 1 299 ? -15.359 12.031 -7.891 1 98 299 CYS A N 1
ATOM 2294 C CA . CYS A 1 299 ? -14.289 13.008 -7.777 1 98 299 CYS A CA 1
ATOM 2295 C C . CYS A 1 299 ? -13.195 12.508 -6.844 1 98 299 CYS A C 1
ATOM 2297 O O . CYS A 1 299 ? -13.445 11.68 -5.969 1 98 299 CYS A O 1
ATOM 2299 N N . VAL A 1 300 ? -12.008 12.945 -7.227 1 98.88 300 VAL A N 1
ATOM 2300 C CA . VAL A 1 300 ? -10.898 12.766 -6.301 1 98.88 300 VAL A CA 1
ATOM 2301 C C . VAL A 1 300 ? -10.578 14.086 -5.602 1 98.88 300 VAL A C 1
ATOM 2303 O O . VAL A 1 300 ? -10.445 15.117 -6.258 1 98.88 300 VAL A O 1
ATOM 2306 N N . LEU A 1 301 ? -10.562 14.086 -4.297 1 98.81 301 LEU A N 1
ATOM 2307 C CA . LEU A 1 301 ? -10.227 15.266 -3.498 1 98.81 301 LEU A CA 1
ATOM 2308 C C . LEU A 1 301 ? -9.07 14.969 -2.555 1 98.81 301 LEU A C 1
ATOM 2310 O O . LEU A 1 301 ? -9.18 14.125 -1.665 1 98.81 301 LEU A O 1
ATOM 2314 N N . VAL A 1 302 ? -7.957 15.664 -2.781 1 98.25 302 VAL A N 1
ATOM 2315 C CA . VAL A 1 302 ? -6.797 15.422 -1.933 1 98.25 302 VAL A CA 1
ATOM 2316 C C . VAL A 1 302 ? -6.277 16.75 -1.384 1 98.25 302 VAL A C 1
ATOM 2318 O O . VAL A 1 302 ? -6.688 17.828 -1.836 1 98.25 302 VAL A O 1
ATOM 2321 N N . GLY A 1 303 ? -5.445 16.641 -0.364 1 95.56 303 GLY A N 1
ATOM 2322 C CA . GLY A 1 303 ? -4.711 17.797 0.113 1 95.56 303 GLY A CA 1
ATOM 2323 C C . GLY A 1 303 ? -3.465 18.094 -0.702 1 95.56 303 GLY A C 1
ATOM 2324 O O . GLY A 1 303 ? -3.359 17.672 -1.856 1 95.56 303 GLY A O 1
ATOM 2325 N N . ALA A 1 304 ? -2.629 18.938 -0.154 1 94.38 304 ALA A N 1
ATOM 2326 C CA . ALA A 1 304 ? -1.35 19.281 -0.775 1 94.38 304 ALA A CA 1
ATOM 2327 C C . ALA A 1 304 ? -0.296 19.594 0.28 1 94.38 304 ALA A C 1
ATOM 2329 O O . ALA A 1 304 ? -0.589 20.266 1.274 1 94.38 304 ALA A O 1
ATOM 2330 N N . ASP A 1 305 ? 0.825 19 0.076 1 90.81 305 ASP A N 1
ATOM 2331 C CA . ASP A 1 305 ? 1.976 19.516 0.805 1 90.81 305 ASP A CA 1
ATOM 2332 C C . ASP A 1 305 ? 2.395 20.891 0.264 1 90.81 305 ASP A C 1
ATOM 2334 O O . ASP A 1 305 ? 2.691 21.797 1.035 1 90.81 305 ASP A O 1
ATOM 2338 N N . SER A 1 306 ? 2.363 20.953 -1.032 1 93.69 306 SER A N 1
ATOM 2339 C CA . SER A 1 306 ? 2.566 22.219 -1.724 1 93.69 306 SER A CA 1
ATOM 2340 C C . SER A 1 306 ? 2.014 22.172 -3.145 1 93.69 306 SER A C 1
ATOM 2342 O O . SER A 1 306 ? 1.737 21.078 -3.67 1 93.69 306 SER A O 1
ATOM 2344 N N . VAL A 1 307 ? 1.748 23.281 -3.656 1 96.81 307 VAL A N 1
ATOM 2345 C CA . VAL A 1 307 ? 1.438 23.469 -5.07 1 96.81 307 VAL A CA 1
ATOM 2346 C C . VAL A 1 307 ? 2.564 24.25 -5.746 1 96.81 307 VAL A C 1
ATOM 2348 O O . VAL A 1 307 ? 2.924 25.344 -5.305 1 96.81 307 VAL A O 1
ATOM 2351 N N . LEU A 1 308 ? 3.117 23.641 -6.773 1 96.81 308 LEU A N 1
ATOM 2352 C CA . LEU A 1 308 ? 4.242 24.266 -7.465 1 96.81 308 LEU A CA 1
ATOM 2353 C C . LEU A 1 308 ? 3.768 25.391 -8.367 1 96.81 308 LEU A C 1
ATOM 2355 O O . LEU A 1 308 ? 2.576 25.5 -8.672 1 96.81 308 LEU A O 1
ATOM 2359 N N . ALA A 1 309 ? 4.715 26.25 -8.797 1 96.62 309 ALA A N 1
ATOM 2360 C CA . ALA A 1 309 ? 4.375 27.391 -9.633 1 96.62 309 ALA A CA 1
ATOM 2361 C C . ALA A 1 309 ? 3.734 26.953 -10.945 1 96.62 309 ALA A C 1
ATOM 2363 O O . ALA A 1 309 ? 2.869 27.641 -11.484 1 96.62 309 ALA A O 1
ATOM 2364 N N . SER A 1 310 ? 4.062 25.797 -11.438 1 96.44 310 SER A N 1
ATOM 2365 C CA . SER A 1 310 ? 3.523 25.219 -12.664 1 96.44 310 SER A CA 1
ATOM 2366 C C . SER A 1 310 ? 2.064 24.812 -12.492 1 96.44 310 SER A C 1
ATOM 2368 O O . SER A 1 310 ? 1.348 24.609 -13.469 1 96.44 310 SER A O 1
ATOM 2370 N N . GLY A 1 311 ? 1.675 24.672 -11.297 1 97.38 311 GLY A N 1
ATOM 2371 C CA . GLY A 1 311 ? 0.356 24.141 -10.992 1 97.38 311 GLY A CA 1
ATOM 2372 C C . GLY A 1 311 ? 0.384 22.672 -10.586 1 97.38 311 GLY A C 1
ATOM 2373 O O . GLY A 1 311 ? -0.636 22.125 -10.172 1 97.38 311 GLY A O 1
ATOM 2374 N N . ALA A 1 312 ? 1.543 22.094 -10.68 1 97.81 312 ALA A N 1
ATOM 2375 C CA . ALA A 1 312 ? 1.685 20.719 -10.203 1 97.81 312 ALA A CA 1
ATOM 2376 C C . ALA A 1 312 ? 1.483 20.641 -8.695 1 97.81 312 ALA A C 1
ATOM 2378 O O . ALA A 1 312 ? 1.752 21.609 -7.973 1 97.81 312 ALA A O 1
ATOM 2379 N N . VAL A 1 313 ? 1.024 19.516 -8.266 1 97.19 313 VAL A N 1
ATOM 2380 C CA . VAL A 1 313 ? 0.688 19.359 -6.852 1 97.19 313 VAL A CA 1
ATOM 2381 C C . VAL A 1 313 ? 1.625 18.344 -6.203 1 97.19 313 VAL A C 1
ATOM 2383 O O . VAL A 1 313 ? 1.833 17.266 -6.734 1 97.19 313 VAL A O 1
ATOM 2386 N N . VAL A 1 314 ? 2.252 18.75 -5.145 1 95.19 314 VAL A N 1
ATOM 2387 C CA . VAL A 1 314 ? 3.033 17.844 -4.316 1 95.19 314 VAL A CA 1
ATOM 2388 C C . VAL A 1 314 ? 2.158 17.281 -3.199 1 95.19 314 VAL A C 1
ATOM 2390 O O . VAL A 1 314 ? 1.635 18.031 -2.373 1 95.19 314 VAL A O 1
ATOM 2393 N N . ASN A 1 315 ? 1.985 16.047 -3.17 1 94.06 315 ASN A N 1
ATOM 2394 C CA . ASN A 1 315 ? 1.191 15.375 -2.146 1 94.06 315 ASN A CA 1
ATOM 2395 C C . ASN A 1 315 ? 1.736 13.984 -1.839 1 94.06 315 ASN A C 1
ATOM 2397 O O . ASN A 1 315 ? 2.74 13.562 -2.418 1 94.06 315 ASN A O 1
ATOM 2401 N N . LYS A 1 316 ? 1.119 13.367 -0.848 1 93.12 316 LYS A N 1
ATOM 2402 C CA . LYS A 1 316 ? 1.525 12.031 -0.406 1 93.12 316 LYS A CA 1
ATOM 2403 C C . LYS A 1 316 ? 1.661 11.078 -1.589 1 93.12 316 LYS A C 1
ATOM 2405 O O . LYS A 1 316 ? 0.86 11.125 -2.525 1 93.12 316 LYS A O 1
ATOM 2410 N N . VAL A 1 317 ? 2.691 10.297 -1.517 1 95.06 317 VAL A N 1
ATOM 2411 C CA . VAL A 1 317 ? 2.887 9.242 -2.51 1 95.06 317 VAL A CA 1
ATOM 2412 C C . VAL A 1 317 ? 1.608 8.422 -2.646 1 95.06 317 VAL A C 1
ATOM 2414 O O . VAL A 1 317 ? 0.943 8.125 -1.651 1 95.06 317 VAL A O 1
ATOM 2417 N N . GLY A 1 318 ? 1.239 8.039 -3.855 1 97.12 318 GLY A N 1
ATOM 2418 C CA . GLY A 1 318 ? -0.036 7.422 -4.176 1 97.12 318 GLY A CA 1
ATOM 2419 C C . GLY A 1 318 ? -0.992 8.352 -4.895 1 97.12 318 GLY A C 1
ATOM 2420 O O . GLY A 1 318 ? -1.966 7.906 -5.504 1 97.12 318 GLY A O 1
ATOM 2421 N N . SER A 1 319 ? -0.709 9.641 -4.84 1 98.19 319 SER A N 1
ATOM 2422 C CA . SER A 1 319 ? -1.536 10.633 -5.512 1 98.19 319 SER A CA 1
ATOM 2423 C C . SER A 1 319 ? -1.376 10.555 -7.023 1 98.19 319 SER A C 1
ATOM 2425 O O . SER A 1 319 ? -2.352 10.695 -7.766 1 98.19 319 SER A O 1
ATOM 2427 N N . TYR A 1 320 ? -0.191 10.32 -7.508 1 98.38 320 TYR A N 1
ATOM 2428 C CA . TYR A 1 320 ? 0.095 10.297 -8.938 1 98.38 320 TYR A CA 1
ATOM 2429 C C . TYR A 1 320 ? -0.664 9.164 -9.633 1 98.38 320 TYR A C 1
ATOM 2431 O O . TYR A 1 320 ? -1.364 9.398 -10.617 1 98.38 320 TYR A O 1
ATOM 2439 N N . PRO A 1 321 ? -0.555 7.906 -9.102 1 98.62 321 PRO A N 1
ATOM 2440 C CA . PRO A 1 321 ? -1.316 6.852 -9.773 1 98.62 321 PRO A CA 1
ATOM 2441 C C . PRO A 1 321 ? -2.824 7.086 -9.719 1 98.62 321 PRO A C 1
ATOM 2443 O O . PRO A 1 321 ? -3.541 6.723 -10.656 1 98.62 321 PRO A O 1
ATOM 2446 N N . VAL A 1 322 ? -3.328 7.676 -8.656 1 98.69 322 VAL A N 1
ATOM 2447 C CA . VAL A 1 322 ? -4.75 7.992 -8.57 1 98.69 322 VAL A CA 1
ATOM 2448 C C . VAL A 1 322 ? -5.105 9.047 -9.617 1 98.69 322 VAL A C 1
ATOM 2450 O O . VAL A 1 322 ? -6.148 8.961 -10.266 1 98.69 322 VAL A O 1
ATOM 2453 N N . ALA A 1 323 ? -4.215 10 -9.773 1 98.69 323 ALA A N 1
ATOM 2454 C CA . ALA A 1 323 ? -4.445 11.055 -10.766 1 98.69 323 ALA A CA 1
ATOM 2455 C C . ALA A 1 323 ? -4.449 10.477 -12.18 1 98.69 323 ALA A C 1
ATOM 2457 O O . ALA A 1 323 ? -5.281 10.852 -13.008 1 98.69 323 ALA A O 1
ATOM 2458 N N . LEU A 1 324 ? -3.498 9.57 -12.492 1 98.19 324 LEU A N 1
ATOM 2459 C CA . LEU A 1 324 ? -3.461 8.898 -13.789 1 98.19 324 LEU A CA 1
ATOM 2460 C C . LEU A 1 324 ? -4.773 8.164 -14.055 1 98.19 324 LEU A C 1
ATOM 2462 O O . LEU A 1 324 ? -5.332 8.266 -15.148 1 98.19 324 LEU A O 1
ATOM 2466 N N . ALA A 1 325 ? -5.234 7.426 -13.047 1 98.44 325 ALA A N 1
ATOM 2467 C CA . ALA A 1 325 ? -6.465 6.652 -13.172 1 98.44 325 ALA A CA 1
ATOM 2468 C C . ALA A 1 325 ? -7.672 7.566 -13.352 1 98.44 325 ALA A C 1
ATOM 2470 O O . ALA A 1 325 ? -8.57 7.27 -14.141 1 98.44 325 ALA A O 1
ATOM 2471 N N . ALA A 1 326 ? -7.676 8.648 -12.57 1 98.5 326 ALA A N 1
ATOM 2472 C CA . ALA A 1 326 ? -8.758 9.625 -12.68 1 98.5 326 ALA A CA 1
ATOM 2473 C C . ALA A 1 326 ? -8.852 10.195 -14.086 1 98.5 326 ALA A C 1
ATOM 2475 O O . ALA A 1 326 ? -9.938 10.297 -14.656 1 98.5 326 ALA A O 1
ATOM 2476 N N . ASP A 1 327 ? -7.711 10.555 -14.633 1 97.81 327 ASP A N 1
ATOM 2477 C CA . ASP A 1 327 ? -7.656 11.078 -15.992 1 97.81 327 ASP A CA 1
ATOM 2478 C C . ASP A 1 327 ? -8.211 10.07 -17 1 97.81 327 ASP A C 1
ATOM 2480 O O . ASP A 1 327 ? -8.992 10.422 -17.875 1 97.81 327 ASP A O 1
ATOM 2484 N N . ARG A 1 328 ? -7.84 8.867 -16.859 1 96.25 328 ARG A N 1
ATOM 2485 C CA . ARG A 1 328 ? -8.305 7.805 -17.75 1 96.25 328 ARG A CA 1
ATOM 2486 C C . ARG A 1 328 ? -9.812 7.605 -17.625 1 96.25 328 ARG A C 1
ATOM 2488 O O . ARG A 1 328 ? -10.492 7.363 -18.625 1 96.25 328 ARG A O 1
ATOM 2495 N N . GLY A 1 329 ? -10.328 7.684 -16.406 1 96.75 329 GLY A N 1
ATOM 2496 C CA . GLY A 1 329 ? -11.734 7.426 -16.156 1 96.75 329 GLY A CA 1
ATOM 2497 C C . GLY A 1 329 ? -12.609 8.656 -16.328 1 96.75 329 GLY A C 1
ATOM 2498 O O . GLY A 1 329 ? -13.836 8.578 -16.172 1 96.75 329 GLY A O 1
ATOM 2499 N N . GLY A 1 330 ? -12 9.766 -16.625 1 97.44 330 GLY A N 1
ATOM 2500 C CA . GLY A 1 330 ? -12.758 11 -16.734 1 97.44 330 GLY A CA 1
ATOM 2501 C C . GLY A 1 330 ? -13.25 11.516 -15.398 1 97.44 330 GLY A C 1
ATOM 2502 O O . GLY A 1 330 ? -14.32 12.125 -15.32 1 97.44 330 GLY A O 1
ATOM 2503 N N . VAL A 1 331 ? -12.664 11.188 -14.328 1 98.31 331 VAL A N 1
ATOM 2504 C CA . VAL A 1 331 ? -12.992 11.633 -12.977 1 98.31 331 VAL A CA 1
ATOM 2505 C C . VAL A 1 331 ? -12.148 12.852 -12.617 1 98.31 331 VAL A C 1
ATOM 2507 O O . VAL A 1 331 ? -10.922 12.812 -12.711 1 98.31 331 VAL A O 1
ATOM 2510 N N . PRO A 1 332 ? -12.727 13.961 -12.234 1 98.5 332 PRO A N 1
ATOM 2511 C CA . PRO A 1 332 ? -11.93 15.148 -11.898 1 98.5 332 PRO A CA 1
ATOM 2512 C C . PRO A 1 332 ? -11.109 14.969 -10.625 1 98.5 332 PRO A C 1
ATOM 2514 O O . PRO A 1 332 ? -11.57 14.344 -9.672 1 98.5 332 PRO A O 1
ATOM 2517 N N . PHE A 1 333 ? -9.906 15.492 -10.664 1 98.62 333 PHE A N 1
ATOM 2518 C CA . PHE A 1 333 ? -8.961 15.469 -9.555 1 98.62 333 PHE A CA 1
ATOM 2519 C C . PHE A 1 333 ? -8.75 16.875 -8.992 1 98.62 333 PHE A C 1
ATOM 2521 O O . PHE A 1 333 ? -8.141 17.719 -9.648 1 98.62 333 PHE A O 1
ATOM 2528 N N . PHE A 1 334 ? -9.219 17.109 -7.738 1 98.81 334 PHE A N 1
ATOM 2529 C CA . PHE A 1 334 ? -9.07 18.406 -7.094 1 98.81 334 PHE A CA 1
ATOM 2530 C C . PHE A 1 334 ? -8.117 18.328 -5.91 1 98.81 334 PHE A C 1
ATOM 2532 O O . PHE A 1 334 ? -8 17.281 -5.27 1 98.81 334 PHE A O 1
ATOM 2539 N N . THR A 1 335 ? -7.457 19.391 -5.68 1 98.44 335 THR A N 1
ATOM 2540 C CA . THR A 1 335 ? -6.652 19.547 -4.477 1 98.44 335 THR A CA 1
ATOM 2541 C C . THR A 1 335 ? -7.164 20.719 -3.639 1 98.44 335 THR A C 1
ATOM 2543 O O . THR A 1 335 ? -7.555 21.75 -4.184 1 98.44 335 THR A O 1
ATOM 2546 N N . VAL A 1 336 ? -7.188 20.531 -2.377 1 97.88 336 VAL A N 1
ATOM 2547 C CA . VAL A 1 336 ? -7.672 21.578 -1.495 1 97.88 336 VAL A CA 1
ATOM 2548 C C . VAL A 1 336 ? -6.578 21.969 -0.5 1 97.88 336 VAL A C 1
ATOM 2550 O O . VAL A 1 336 ? -5.984 21.094 0.145 1 97.88 336 VAL A O 1
ATOM 2553 N N . CYS A 1 337 ? -6.301 23.203 -0.43 1 96.12 337 CYS A N 1
ATOM 2554 C CA . CYS A 1 337 ? -5.324 23.734 0.513 1 96.12 337 CYS A CA 1
ATOM 2555 C C . CYS A 1 337 ? -5.426 25.266 0.609 1 96.12 337 CYS A C 1
ATOM 2557 O O . CYS A 1 337 ? -6.043 25.906 -0.242 1 96.12 337 CYS A O 1
ATOM 2559 N N . ALA A 1 338 ? -4.859 25.812 1.683 1 96.44 338 ALA A N 1
ATOM 2560 C CA . ALA A 1 338 ? -4.699 27.266 1.748 1 96.44 338 ALA A CA 1
ATOM 2561 C C . ALA A 1 338 ? -3.754 27.766 0.655 1 96.44 338 ALA A C 1
ATOM 2563 O O . ALA A 1 338 ? -2.799 27.078 0.29 1 96.44 338 ALA A O 1
ATOM 2564 N N . ARG A 1 339 ? -3.949 28.953 0.145 1 96.56 339 ARG A N 1
ATOM 2565 C CA . ARG A 1 339 ? -3.131 29.5 -0.93 1 96.56 339 ARG A CA 1
ATOM 2566 C C . ARG A 1 339 ? -1.671 29.625 -0.502 1 96.56 339 ARG A C 1
ATOM 2568 O O . ARG A 1 339 ? -0.77 29.625 -1.343 1 96.56 339 ARG A O 1
ATOM 2575 N N . ASP A 1 340 ? -1.452 29.609 0.773 1 95.75 340 ASP A N 1
ATOM 2576 C CA . ASP A 1 340 ? -0.096 29.766 1.294 1 95.75 340 ASP A CA 1
ATOM 2577 C C . ASP A 1 340 ? 0.746 28.516 0.989 1 95.75 340 ASP A C 1
ATOM 2579 O O . ASP A 1 340 ? 1.967 28.531 1.157 1 95.75 340 ASP A O 1
ATOM 2583 N N . LYS A 1 341 ? 0.128 27.453 0.54 1 95.25 341 LYS A N 1
ATOM 2584 C CA . LYS A 1 341 ? 0.873 26.25 0.169 1 95.25 341 LYS A CA 1
ATOM 2585 C C . LYS A 1 341 ? 1.321 26.312 -1.289 1 95.25 341 LYS A C 1
ATOM 2587 O O . LYS A 1 341 ? 1.983 25.406 -1.778 1 95.25 341 LYS A O 1
ATOM 2592 N N . ILE A 1 342 ? 0.989 27.359 -1.997 1 96.88 342 ILE A N 1
ATOM 2593 C CA . ILE A 1 342 ? 1.437 27.578 -3.369 1 96.88 342 ILE A CA 1
ATOM 2594 C C . ILE A 1 342 ? 2.836 28.188 -3.369 1 96.88 342 ILE A C 1
ATOM 2596 O O . ILE A 1 342 ? 3.074 29.203 -2.719 1 96.88 342 ILE A O 1
ATOM 2600 N N . ARG A 1 343 ? 3.697 27.609 -4.062 1 95.56 343 ARG A N 1
ATOM 2601 C CA . ARG A 1 343 ? 5.102 28.016 -4.102 1 95.56 343 ARG A CA 1
ATOM 2602 C C . ARG A 1 343 ? 5.328 29.094 -5.152 1 95.56 343 ARG A C 1
ATOM 2604 O O . ARG A 1 343 ? 4.543 29.234 -6.09 1 95.56 343 ARG A O 1
ATOM 2611 N N . SER A 1 344 ? 6.453 29.781 -4.969 1 95 344 SER A N 1
ATOM 2612 C CA . SER A 1 344 ? 6.871 30.781 -5.945 1 95 344 SER A CA 1
ATOM 2613 C C . SER A 1 344 ? 7.758 30.172 -7.023 1 95 344 SER A C 1
ATOM 2615 O O . SER A 1 344 ? 8.086 30.812 -8.016 1 95 344 SER A O 1
ATOM 2617 N N . ASP A 1 345 ? 8.109 28.922 -6.863 1 93.25 345 ASP A N 1
ATOM 2618 C CA . ASP A 1 345 ? 8.977 28.234 -7.816 1 93.25 345 ASP A CA 1
ATOM 2619 C C . ASP A 1 345 ? 8.492 26.797 -8.062 1 93.25 345 ASP A C 1
ATOM 2621 O O . ASP A 1 345 ? 7.441 26.406 -7.559 1 93.25 345 ASP A O 1
ATOM 2625 N N . ASP A 1 346 ? 9.188 26.109 -8.898 1 94 346 ASP A N 1
ATOM 2626 C CA . ASP A 1 346 ? 8.789 24.75 -9.266 1 94 346 ASP A CA 1
ATOM 2627 C C . ASP A 1 346 ? 9.734 23.719 -8.672 1 94 346 ASP A C 1
ATOM 2629 O O . ASP A 1 346 ? 9.875 22.609 -9.203 1 94 346 ASP A O 1
ATOM 2633 N N . GLU A 1 347 ? 10.398 24.094 -7.602 1 89.38 347 GLU A N 1
ATOM 2634 C CA . GLU A 1 347 ? 11.344 23.172 -6.992 1 89.38 347 GLU A CA 1
ATOM 2635 C C . GLU A 1 347 ? 10.625 22.125 -6.137 1 89.38 347 GLU A C 1
ATOM 2637 O O . GLU A 1 347 ? 9.766 22.469 -5.32 1 89.38 347 GLU A O 1
ATOM 2642 N N . PHE A 1 348 ? 10.898 20.891 -6.418 1 88.31 348 PHE A N 1
ATOM 2643 C CA . PHE A 1 348 ? 10.414 19.797 -5.594 1 88.31 348 PHE A CA 1
ATOM 2644 C C . PHE A 1 348 ? 11.562 19.125 -4.852 1 88.31 348 PHE A C 1
ATOM 2646 O O . PHE A 1 348 ? 12.523 18.656 -5.469 1 88.31 348 PHE A O 1
ATOM 2653 N N . VAL A 1 349 ? 11.477 19.234 -3.59 1 77.31 349 VAL A N 1
ATOM 2654 C CA . VAL A 1 349 ? 12.445 18.531 -2.766 1 77.31 349 VAL A CA 1
ATOM 2655 C C . VAL A 1 349 ? 11.781 17.297 -2.131 1 77.31 349 VAL A C 1
ATOM 2657 O O . VAL A 1 349 ? 10.93 17.438 -1.248 1 77.31 349 VAL A O 1
ATOM 2660 N N . GLY A 1 350 ? 12.195 16.156 -2.578 1 77.5 350 GLY A N 1
ATOM 2661 C CA . GLY A 1 350 ? 11.609 14.93 -2.074 1 77.5 350 GLY A CA 1
ATOM 2662 C C . GLY A 1 350 ? 12.047 14.594 -0.661 1 77.5 350 GLY A C 1
ATOM 2663 O O . GLY A 1 350 ? 13.062 15.102 -0.184 1 77.5 350 GLY A O 1
ATOM 2664 N N . GLU A 1 351 ? 11.156 13.914 0.063 1 76.69 351 GLU A N 1
ATOM 2665 C CA . GLU A 1 351 ? 11.453 13.383 1.39 1 76.69 351 GLU A CA 1
ATOM 2666 C C . GLU A 1 351 ? 11.344 11.859 1.412 1 76.69 351 GLU A C 1
ATOM 2668 O O . GLU A 1 351 ? 10.477 11.289 0.75 1 76.69 351 GLU A O 1
ATOM 2673 N N . ASP A 1 352 ? 12.312 11.328 2.125 1 77.44 352 ASP A N 1
ATOM 2674 C CA . ASP A 1 352 ? 12.281 9.883 2.279 1 77.44 352 ASP A CA 1
ATOM 2675 C C . ASP A 1 352 ? 11.641 9.484 3.609 1 77.44 352 ASP A C 1
ATOM 2677 O O . ASP A 1 352 ? 11.938 10.078 4.648 1 77.44 352 ASP A O 1
ATOM 2681 N N . ASP A 1 353 ? 10.625 8.539 3.648 1 71.12 353 ASP A N 1
ATOM 2682 C CA . ASP A 1 353 ? 9.875 8.133 4.832 1 71.12 353 ASP A CA 1
ATOM 2683 C C . ASP A 1 353 ? 10.617 7.059 5.617 1 71.12 353 ASP A C 1
ATOM 2685 O O . ASP A 1 353 ? 10.203 6.688 6.715 1 71.12 353 ASP A O 1
ATOM 2689 N N . GLY A 1 354 ? 11.844 6.742 5.238 1 71.12 354 GLY A N 1
ATOM 2690 C CA . GLY A 1 354 ? 12.648 5.852 6.059 1 71.12 354 GLY A CA 1
ATOM 2691 C C . GLY 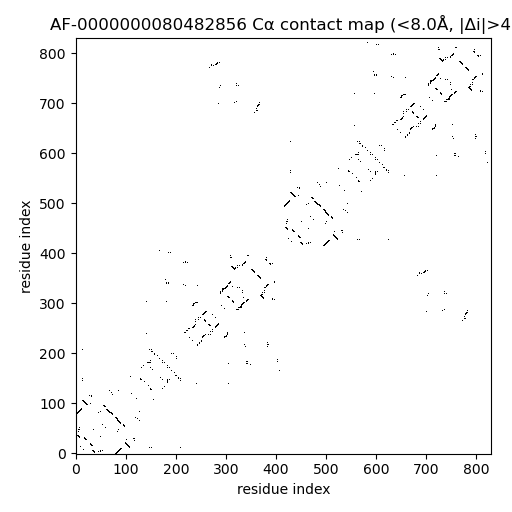A 1 354 ? 12.539 4.395 5.645 1 71.12 354 GLY A C 1
ATOM 2692 O O . GLY A 1 354 ? 12.461 4.09 4.453 1 71.12 354 GLY A O 1
ATOM 2693 N N . SER A 1 355 ? 12.367 3.502 6.891 1 79.81 355 SER A N 1
ATOM 2694 C CA . SER A 1 355 ? 12.641 2.09 6.633 1 79.81 355 SER A CA 1
ATOM 2695 C C . SER A 1 355 ? 11.383 1.364 6.164 1 79.81 355 SER A C 1
ATOM 2697 O O . SER A 1 355 ? 10.312 1.524 6.75 1 79.81 355 SER A O 1
ATOM 2699 N N . LEU A 1 356 ? 11.391 0.756 5.133 1 88.94 356 LEU A N 1
ATOM 2700 C CA . LEU A 1 356 ? 10.367 -0.07 4.5 1 88.94 356 LEU A CA 1
ATOM 2701 C C . LEU A 1 356 ? 10.688 -1.552 4.668 1 88.94 356 LEU A C 1
ATOM 2703 O O . LEU A 1 356 ? 9.812 -2.402 4.492 1 88.94 356 LEU A O 1
ATOM 2707 N N . TYR A 1 357 ? 11.859 -1.875 5.082 1 92.12 357 TYR A N 1
ATOM 2708 C CA . TYR A 1 357 ? 12.336 -3.254 5.152 1 92.12 357 TYR A CA 1
ATOM 2709 C C . TYR A 1 357 ? 13.125 -3.496 6.438 1 92.12 357 TYR A C 1
ATOM 2711 O O . TYR A 1 357 ? 14.039 -2.736 6.762 1 92.12 357 TYR A O 1
ATOM 2719 N N . ASP A 1 358 ? 12.797 -4.57 7.18 1 89.06 358 ASP A N 1
ATOM 2720 C CA . ASP A 1 358 ? 13.477 -4.875 8.43 1 89.06 358 ASP A CA 1
ATOM 2721 C C . ASP A 1 358 ? 14.062 -6.289 8.414 1 89.06 358 ASP A C 1
ATOM 2723 O O . ASP A 1 358 ? 14.359 -6.859 9.461 1 89.06 358 ASP A O 1
ATOM 2727 N N . GLY A 1 359 ? 14.125 -6.855 7.262 1 91.38 359 GLY A N 1
ATOM 2728 C CA . GLY A 1 359 ? 14.703 -8.188 7.16 1 91.38 359 GLY A CA 1
ATOM 2729 C C . GLY A 1 359 ? 16.219 -8.172 7.176 1 91.38 359 GLY A C 1
ATOM 2730 O O . GLY A 1 359 ? 16.844 -7.129 7.387 1 91.38 359 GLY A O 1
ATOM 2731 N N . GLU A 1 360 ? 16.812 -9.367 6.992 1 92.56 360 GLU A N 1
ATOM 2732 C CA . GLU A 1 360 ? 18.266 -9.516 7.16 1 92.56 360 GLU A CA 1
ATOM 2733 C C . GLU A 1 360 ? 18.984 -9.453 5.816 1 92.56 360 GLU A C 1
ATOM 2735 O O . GLU A 1 360 ? 20.203 -9.297 5.77 1 92.56 360 GLU A O 1
ATOM 2740 N N . GLU A 1 361 ? 18.219 -9.477 4.77 1 93.5 361 GLU A N 1
ATOM 2741 C CA . GLU A 1 361 ? 18.859 -9.492 3.455 1 93.5 361 GLU A CA 1
ATOM 2742 C C . GLU A 1 361 ? 19.297 -8.094 3.041 1 93.5 361 GLU A C 1
ATOM 2744 O O . GLU A 1 361 ? 18.812 -7.098 3.59 1 93.5 361 GLU A O 1
ATOM 2749 N N . SER A 1 362 ? 20.25 -8.07 2.131 1 94.19 362 SER A N 1
ATOM 2750 C CA . SER A 1 362 ? 20.719 -6.797 1.592 1 94.19 362 SER A CA 1
ATOM 2751 C C . SER A 1 362 ? 19.75 -6.254 0.547 1 94.19 362 SER A C 1
ATOM 2753 O O . SER A 1 362 ? 19.906 -6.504 -0.648 1 94.19 362 SER A O 1
ATOM 2755 N N . VAL A 1 363 ? 18.812 -5.527 0.941 1 95.25 363 VAL A N 1
ATOM 2756 C CA . VAL A 1 363 ? 17.766 -4.969 0.098 1 95.25 363 VAL A CA 1
ATOM 2757 C C . VAL A 1 363 ? 17.75 -3.447 0.226 1 95.25 363 VAL A C 1
ATOM 2759 O O . VAL A 1 363 ? 17.734 -2.912 1.337 1 95.25 363 VAL A O 1
ATOM 2762 N N . LYS A 1 364 ? 17.922 -2.768 -0.843 1 94.88 364 LYS A N 1
ATOM 2763 C CA . LYS A 1 364 ? 17.719 -1.321 -0.842 1 94.88 364 LYS A CA 1
ATOM 2764 C C . LYS A 1 364 ? 16.234 -0.977 -0.735 1 94.88 364 LYS A C 1
ATOM 2766 O O . LYS A 1 364 ? 15.367 -1.816 -1.012 1 94.88 364 LYS A O 1
ATOM 2771 N N . THR A 1 365 ? 15.984 0.204 -0.279 1 94.94 365 THR A N 1
ATOM 2772 C CA . THR A 1 365 ? 14.594 0.652 -0.196 1 94.94 365 THR A CA 1
ATOM 2773 C C . THR A 1 365 ? 14.43 2.025 -0.841 1 94.94 365 THR A C 1
ATOM 2775 O O . THR A 1 365 ? 15.359 2.84 -0.821 1 94.94 365 THR A O 1
ATOM 2778 N N . GLU A 1 366 ? 13.375 2.262 -1.527 1 92.88 366 GLU A N 1
ATOM 2779 C CA . GLU A 1 366 ? 12.898 3.557 -2 1 92.88 366 GLU A CA 1
ATOM 2780 C C . GLU A 1 366 ? 11.5 3.857 -1.46 1 92.88 366 GLU A C 1
ATOM 2782 O O . GLU A 1 366 ? 10.516 3.275 -1.914 1 92.88 366 GLU A O 1
ATOM 2787 N N . ASN A 1 367 ? 11.453 4.695 -0.556 1 92.75 367 ASN A N 1
ATOM 2788 C CA . ASN A 1 367 ? 10.219 4.988 0.166 1 92.75 367 ASN A CA 1
ATOM 2789 C C . ASN A 1 367 ? 9.953 6.488 0.237 1 92.75 367 ASN A C 1
ATOM 2791 O O . ASN A 1 367 ? 9.969 7.074 1.32 1 92.75 367 ASN A O 1
ATOM 2795 N N . PRO A 1 368 ? 9.617 7.066 -0.917 1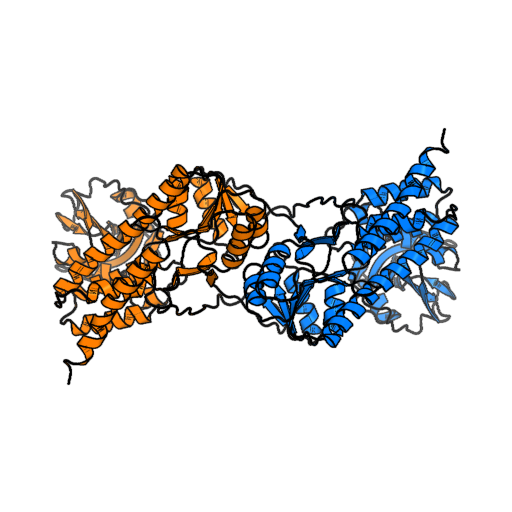 91.19 368 PRO A N 1
ATOM 2796 C CA . PRO A 1 368 ? 9.336 8.508 -0.907 1 91.19 368 PRO A CA 1
ATOM 2797 C C . PRO A 1 368 ? 8.055 8.852 -0.158 1 91.19 368 PRO A C 1
ATOM 2799 O O . PRO A 1 368 ? 7.074 8.102 -0.226 1 91.19 368 PRO A O 1
ATOM 2802 N N . LEU A 1 369 ? 8.023 9.977 0.519 1 88.06 369 LEU A N 1
ATOM 2803 C CA . LEU A 1 369 ? 6.859 10.43 1.267 1 88.06 369 LEU A CA 1
ATOM 2804 C C . LEU A 1 369 ? 5.879 11.156 0.354 1 88.06 369 LEU A C 1
ATOM 2806 O O . LEU A 1 369 ? 4.664 11 0.489 1 88.06 369 LEU A O 1
ATOM 2810 N N . PHE A 1 370 ? 6.426 11.977 -0.525 1 90.81 370 PHE A N 1
ATOM 2811 C CA . PHE A 1 370 ? 5.613 12.805 -1.407 1 90.81 370 PHE A CA 1
ATOM 2812 C C . PHE A 1 370 ? 5.992 12.578 -2.865 1 90.81 370 PHE A C 1
ATOM 2814 O O . PHE A 1 370 ? 7.055 12.023 -3.158 1 90.81 370 PHE A O 1
ATOM 2821 N N . GLU A 1 371 ? 5.125 12.898 -3.711 1 94.81 371 GLU A N 1
ATOM 2822 C CA . GLU A 1 371 ? 5.367 12.883 -5.152 1 94.81 371 GLU A CA 1
ATOM 2823 C C . GLU A 1 371 ? 4.645 14.031 -5.848 1 94.81 371 GLU A C 1
ATOM 2825 O O . GLU A 1 371 ? 3.875 14.758 -5.215 1 94.81 371 GLU A O 1
ATOM 2830 N N . VAL A 1 372 ? 5.016 14.234 -7.062 1 96.75 372 VAL A N 1
ATOM 2831 C CA . VAL A 1 372 ? 4.457 15.344 -7.828 1 96.75 372 VAL A CA 1
ATOM 2832 C C . VAL A 1 372 ? 3.354 14.836 -8.75 1 96.75 372 VAL A C 1
ATOM 2834 O O . VAL A 1 372 ? 3.553 13.875 -9.492 1 96.75 372 VAL A O 1
ATOM 2837 N N . VAL A 1 373 ? 2.205 15.352 -8.656 1 98.12 373 VAL A N 1
ATOM 2838 C CA . VAL A 1 373 ? 1.129 15.172 -9.625 1 98.12 373 VAL A CA 1
ATOM 2839 C C . VAL A 1 373 ? 1.179 16.281 -10.672 1 98.12 373 VAL A C 1
ATOM 2841 O O . VAL A 1 373 ? 0.998 17.453 -10.344 1 98.12 373 VAL A O 1
ATOM 2844 N N . PRO A 1 374 ? 1.42 15.961 -11.93 1 97.69 374 PRO A N 1
ATOM 2845 C CA . PRO A 1 374 ? 1.499 16.984 -12.977 1 97.69 374 PRO A CA 1
ATOM 2846 C C . PRO A 1 374 ? 0.225 17.828 -13.078 1 97.69 374 PRO A C 1
ATOM 2848 O O . PRO A 1 374 ? -0.873 17.312 -12.836 1 97.69 374 PRO A O 1
ATOM 2851 N N . GLU A 1 375 ? 0.378 19.094 -13.5 1 97.75 375 GLU A N 1
ATOM 2852 C CA . GLU A 1 375 ? -0.714 20.062 -13.539 1 97.75 375 GLU A CA 1
ATOM 2853 C C . GLU A 1 375 ? -1.807 19.625 -14.508 1 97.75 375 GLU A C 1
ATOM 2855 O O . GLU A 1 375 ? -2.982 19.938 -14.312 1 97.75 375 GLU A O 1
ATOM 2860 N N . GLU A 1 376 ? -1.478 18.828 -15.5 1 97.62 376 GLU A N 1
ATOM 2861 C CA . GLU A 1 376 ? -2.447 18.438 -16.516 1 97.62 376 GLU A CA 1
ATOM 2862 C C . GLU A 1 376 ? -3.514 17.516 -15.938 1 97.62 376 GLU A C 1
ATOM 2864 O O . GLU A 1 376 ? -4.59 17.359 -16.516 1 97.62 376 GLU A O 1
ATOM 2869 N N . PHE A 1 377 ? -3.225 16.891 -14.773 1 98 377 PHE A N 1
ATOM 2870 C CA . PHE A 1 377 ? -4.18 15.977 -14.156 1 98 377 PHE A CA 1
ATOM 2871 C C . PHE A 1 377 ? -5.02 16.703 -13.109 1 98 377 PHE A C 1
ATOM 2873 O O . PHE A 1 377 ? -5.969 16.125 -12.562 1 98 377 PHE A O 1
ATOM 2880 N N . VAL A 1 378 ? -4.715 17.953 -12.812 1 98.38 378 VAL A N 1
ATOM 2881 C CA . VAL A 1 378 ? -5.359 18.688 -11.734 1 98.38 378 VAL A CA 1
ATOM 2882 C C . VAL A 1 378 ? -6.496 19.547 -12.289 1 98.38 378 VAL A C 1
ATOM 2884 O O . VAL A 1 378 ? -6.25 20.516 -13.016 1 98.38 378 VAL A O 1
ATOM 2887 N N . ALA A 1 379 ? -7.703 19.203 -11.945 1 98.25 379 ALA A N 1
ATOM 2888 C CA . ALA A 1 379 ? -8.883 19.906 -12.438 1 98.25 379 ALA A CA 1
ATOM 2889 C C . ALA A 1 379 ? -8.984 21.297 -11.812 1 98.25 379 ALA A C 1
ATOM 2891 O O . ALA A 1 379 ? -9.57 22.203 -12.398 1 98.25 379 ALA A O 1
ATOM 2892 N N . GLY A 1 380 ? -8.422 21.438 -10.617 1 98.38 380 GLY A N 1
ATOM 2893 C CA . GLY A 1 380 ? -8.422 22.719 -9.914 1 98.38 380 GLY A CA 1
ATOM 2894 C C . GLY A 1 380 ? -7.801 22.641 -8.531 1 98.38 380 GLY A C 1
ATOM 2895 O O . GLY A 1 380 ? -7.77 21.578 -7.922 1 98.38 380 GLY A O 1
ATOM 2896 N N . VAL A 1 381 ? -7.309 23.734 -8.086 1 98.62 381 VAL A N 1
ATOM 2897 C CA . VAL A 1 381 ? -6.828 23.891 -6.715 1 98.62 381 VAL A CA 1
ATOM 2898 C C . VAL A 1 381 ? -7.84 24.703 -5.906 1 98.62 381 VAL A C 1
ATOM 2900 O O . VAL A 1 381 ? -8.016 25.906 -6.141 1 98.62 381 VAL A O 1
ATOM 2903 N N . VAL A 1 382 ? -8.469 24.078 -4.965 1 98.75 382 VAL A N 1
ATOM 2904 C CA . VAL A 1 382 ? -9.484 24.734 -4.152 1 98.75 382 VAL A CA 1
ATOM 2905 C C . VAL A 1 382 ? -8.828 25.422 -2.963 1 98.75 382 VAL A C 1
ATOM 2907 O O . VAL A 1 382 ? -8.148 24.781 -2.158 1 98.75 382 VAL A O 1
ATOM 2910 N N . THR A 1 383 ? -8.969 26.719 -2.844 1 98.19 383 THR A N 1
ATOM 2911 C CA . THR A 1 383 ? -8.406 27.516 -1.76 1 98.19 383 THR A CA 1
ATOM 2912 C C . THR A 1 383 ? -9.484 28.375 -1.11 1 98.19 383 THR A C 1
ATOM 2914 O O . THR A 1 383 ? -10.672 28.234 -1.42 1 98.19 383 THR A O 1
ATOM 2917 N N . GLU A 1 384 ? -9.055 29.234 -0.221 1 97.69 384 GLU A N 1
ATOM 2918 C CA . GLU A 1 384 ? -9.977 30.156 0.422 1 97.69 384 GLU A CA 1
ATOM 2919 C C . GLU A 1 384 ? -10.469 31.219 -0.562 1 97.69 384 GLU A C 1
ATOM 2921 O O . GLU A 1 384 ? -11.445 31.922 -0.289 1 97.69 384 GLU A O 1
ATOM 2926 N N . ASP A 1 385 ? -9.875 31.312 -1.759 1 96.5 385 ASP A N 1
ATOM 2927 C CA . ASP A 1 385 ? -10.273 32.25 -2.803 1 96.5 385 ASP A CA 1
ATOM 2928 C C . ASP A 1 385 ? -11.133 31.562 -3.859 1 96.5 385 ASP A C 1
ATOM 2930 O O . ASP A 1 385 ? -11.414 32.125 -4.914 1 96.5 385 ASP A O 1
ATOM 2934 N N . GLY A 1 386 ? -11.547 30.328 -3.574 1 97.56 386 GLY A N 1
ATOM 2935 C CA . GLY A 1 386 ? -12.289 29.547 -4.551 1 97.56 386 GLY A CA 1
ATOM 2936 C C . GLY A 1 386 ? -11.422 28.547 -5.297 1 97.56 386 GLY A C 1
ATOM 2937 O O . GLY A 1 386 ? -10.359 28.141 -4.805 1 97.56 386 GLY A O 1
ATOM 2938 N N . VAL A 1 387 ? -11.984 28.062 -6.414 1 98.06 387 VAL A N 1
ATOM 2939 C CA . VAL A 1 387 ? -11.25 27.094 -7.227 1 98.06 387 VAL A CA 1
ATOM 2940 C C . VAL A 1 387 ? -10.305 27.844 -8.18 1 98.06 387 VAL A C 1
ATOM 2942 O O . VAL A 1 387 ? -10.758 28.578 -9.055 1 98.06 387 VAL A O 1
ATOM 2945 N N . LEU A 1 388 ? -9.047 27.609 -7.984 1 98.12 388 LEU A N 1
ATOM 2946 C CA . LEU A 1 388 ? -8.047 28.25 -8.828 1 98.12 388 LEU A CA 1
ATOM 2947 C C . LEU A 1 388 ? -7.707 27.375 -10.031 1 98.12 388 LEU A C 1
ATOM 2949 O O . LEU A 1 388 ? -7.473 26.188 -9.883 1 98.12 388 LEU A O 1
ATOM 2953 N N . ASP A 1 389 ? -7.672 27.969 -11.227 1 95.94 389 ASP A N 1
ATOM 2954 C CA . ASP A 1 389 ? -7.086 27.344 -12.406 1 95.94 389 ASP A CA 1
ATOM 2955 C C . ASP A 1 389 ? -5.617 27.75 -12.57 1 95.94 389 ASP A C 1
ATOM 2957 O O . ASP A 1 389 ? -4.996 28.234 -11.625 1 95.94 389 ASP A O 1
ATOM 2961 N N . ALA A 1 390 ? -5.07 27.5 -13.656 1 95 390 ALA A N 1
ATOM 2962 C CA . ALA A 1 390 ? -3.656 27.766 -13.906 1 95 390 ALA A CA 1
ATOM 2963 C C . ALA A 1 390 ? -3.338 29.25 -13.727 1 95 390 ALA A C 1
ATOM 2965 O O . ALA A 1 390 ? -2.305 29.594 -13.156 1 95 390 ALA A O 1
ATOM 2966 N N . GLU A 1 391 ? -4.203 30.031 -14.164 1 95.5 391 GLU A N 1
ATOM 2967 C CA . GLU A 1 391 ? -4.008 31.484 -14.047 1 95.5 391 GLU A CA 1
ATOM 2968 C C . GLU A 1 391 ? -4.066 31.922 -12.586 1 95.5 391 GLU A C 1
ATOM 2970 O O . GLU A 1 391 ? -3.283 32.781 -12.164 1 95.5 391 GLU A O 1
ATOM 2975 N N . GLY A 1 392 ? -5.062 31.391 -11.898 1 97.25 392 GLY A N 1
ATOM 2976 C CA . GLY A 1 392 ? -5.16 31.703 -10.477 1 97.25 392 GLY A CA 1
ATOM 2977 C C . GLY A 1 392 ? -3.924 31.312 -9.695 1 97.25 392 GLY A C 1
ATOM 2978 O O . GLY A 1 392 ? -3.443 32.094 -8.859 1 97.25 392 GLY A O 1
ATOM 2979 N N . VAL A 1 393 ? -3.393 30.172 -9.953 1 97.62 393 VAL A N 1
ATOM 2980 C CA . VAL A 1 393 ? -2.188 29.688 -9.281 1 97.62 393 VAL A CA 1
ATOM 2981 C C . VAL A 1 393 ? -1.011 30.609 -9.625 1 97.62 393 VAL A C 1
ATOM 2983 O O . VAL A 1 393 ? -0.232 30.984 -8.75 1 97.62 393 VAL A O 1
ATOM 2986 N N . SER A 1 394 ? -0.925 31 -10.852 1 97.06 394 SER A N 1
ATOM 2987 C CA . SER A 1 394 ? 0.151 31.875 -11.305 1 97.06 394 SER A CA 1
ATOM 2988 C C . SER A 1 394 ? 0.13 33.219 -10.562 1 97.06 394 SER A C 1
ATOM 2990 O O . SER A 1 394 ? 1.18 33.719 -10.18 1 97.06 394 SER A O 1
ATOM 2992 N N . LYS A 1 395 ? -1.017 33.75 -10.414 1 97.56 395 LYS A N 1
ATOM 2993 C CA . LYS A 1 395 ? -1.157 35 -9.703 1 97.56 395 LYS A CA 1
ATOM 2994 C C . LYS A 1 395 ? -0.637 34.875 -8.273 1 97.56 395 LYS A C 1
ATOM 2996 O O . LYS A 1 395 ? 0.079 35.781 -7.793 1 97.56 395 LYS A O 1
ATOM 3001 N N . VAL A 1 396 ? -1.021 33.844 -7.625 1 97.56 396 VAL A N 1
ATOM 3002 C CA . VAL A 1 396 ? -0.591 33.625 -6.246 1 97.56 396 VAL A CA 1
ATOM 3003 C C . VAL A 1 396 ? 0.924 33.438 -6.199 1 97.56 396 VAL A C 1
ATOM 3005 O O . VAL A 1 396 ? 1.587 33.938 -5.289 1 97.56 396 VAL A O 1
ATOM 3008 N N . THR A 1 397 ? 1.463 32.75 -7.176 1 97.19 397 THR A N 1
ATOM 3009 C CA . THR A 1 397 ? 2.9 32.531 -7.277 1 97.19 397 THR A CA 1
ATOM 3010 C C . THR A 1 397 ? 3.654 33.844 -7.324 1 97.19 397 THR A C 1
ATOM 3012 O O . THR A 1 397 ? 4.656 34.031 -6.629 1 97.19 397 THR A O 1
ATOM 3015 N N . VAL A 1 398 ? 3.17 34.719 -8.086 1 96.69 398 VAL A N 1
ATOM 3016 C CA . VAL A 1 398 ? 3.795 36.031 -8.234 1 96.69 398 VAL A CA 1
ATOM 3017 C C . VAL A 1 398 ? 3.73 36.781 -6.914 1 96.69 398 VAL A C 1
ATOM 3019 O O . VAL A 1 398 ? 4.711 37.406 -6.5 1 96.69 398 VAL A O 1
ATOM 3022 N N . GLU A 1 399 ? 2.615 36.75 -6.316 1 95.81 399 GLU A N 1
ATOM 3023 C CA . GLU A 1 399 ? 2.445 37.375 -5.02 1 95.81 399 GLU A CA 1
ATOM 3024 C C . GLU A 1 399 ? 3.451 36.844 -4 1 95.81 399 GLU A C 1
ATOM 3026 O O . GLU A 1 399 ? 4.078 37.625 -3.281 1 95.81 399 GLU A O 1
ATOM 3031 N N . HIS A 1 400 ? 3.572 35.562 -3.906 1 95.81 400 HIS A N 1
ATOM 3032 C CA . HIS A 1 400 ? 4.477 34.938 -2.941 1 95.81 400 HIS A CA 1
ATOM 3033 C C . HIS A 1 400 ? 5.93 35.281 -3.25 1 95.81 400 HIS A C 1
ATOM 3035 O O . HIS A 1 400 ? 6.734 35.469 -2.336 1 95.81 400 HIS A O 1
ATOM 3041 N N . ALA A 1 401 ? 6.27 35.344 -4.496 1 94.38 401 ALA A N 1
ATOM 3042 C CA . ALA A 1 401 ? 7.629 35.719 -4.887 1 94.38 401 ALA A CA 1
ATOM 3043 C C . ALA A 1 401 ? 7.965 37.125 -4.395 1 94.38 401 ALA A C 1
ATOM 3045 O O . ALA A 1 401 ? 9.086 37.375 -3.93 1 94.38 401 ALA A O 1
ATOM 3046 N N . GLU A 1 402 ? 7.035 38 -4.453 1 93.81 402 GLU A N 1
ATOM 3047 C CA . GLU A 1 402 ? 7.23 39.375 -4.02 1 93.81 402 GLU A CA 1
ATOM 3048 C C . GLU A 1 402 ? 7.457 39.469 -2.514 1 93.81 402 GLU A C 1
ATOM 3050 O O . GLU A 1 402 ? 8.242 40.281 -2.039 1 93.81 402 GLU A O 1
ATOM 3055 N N . LEU A 1 403 ? 6.793 38.594 -1.801 1 92.5 403 LEU A N 1
ATOM 3056 C CA . LEU A 1 403 ? 6.883 38.594 -0.345 1 92.5 403 LEU A CA 1
ATOM 3057 C C . LEU A 1 403 ? 8.266 38.156 0.115 1 92.5 403 LEU A C 1
ATOM 3059 O O . LEU A 1 403 ? 8.656 38.406 1.256 1 92.5 403 LEU A O 1
ATOM 3063 N N . GLU A 1 404 ? 9 37.5 -0.718 1 90.94 404 GLU A N 1
ATOM 3064 C CA . GLU A 1 404 ? 10.32 37 -0.359 1 90.94 404 GLU A CA 1
ATOM 3065 C C . GLU A 1 404 ? 11.359 38.094 -0.358 1 90.94 404 GLU A C 1
ATOM 3067 O O . GLU A 1 404 ? 12.453 37.938 0.183 1 90.94 404 GLU A O 1
ATOM 3072 N N . ALA A 1 405 ? 11.078 39.281 -0.828 1 88.06 405 ALA A N 1
ATOM 3073 C CA . ALA A 1 405 ? 12.023 40.375 -1.083 1 88.06 405 ALA A CA 1
ATOM 3074 C C . ALA A 1 405 ? 12.484 41 0.222 1 88.06 405 ALA A C 1
ATOM 3076 O O . ALA A 1 405 ? 13.523 41.688 0.257 1 88.06 405 ALA A O 1
ATOM 3077 N N . TRP A 1 406 ? 11.812 40.844 1.325 1 85.75 406 TRP A N 1
ATOM 3078 C CA . TRP A 1 406 ? 12.18 41.469 2.59 1 85.75 406 TRP A CA 1
ATOM 3079 C C . TRP A 1 406 ? 13.562 41.031 3.051 1 85.75 406 TRP A C 1
ATOM 3081 O O . TRP A 1 406 ? 14.258 41.75 3.742 1 85.75 406 TRP A O 1
ATOM 3091 N N . ASP A 1 407 ? 13.914 39.812 2.748 1 81.31 407 ASP A N 1
ATOM 3092 C CA . ASP A 1 407 ? 15.148 39.188 3.213 1 81.31 407 ASP A CA 1
ATOM 3093 C C . ASP A 1 407 ? 16.359 39.75 2.494 1 81.31 407 ASP A C 1
ATOM 3095 O O . ASP A 1 407 ? 17.453 39.844 3.07 1 81.31 407 ASP A O 1
ATOM 3099 N N . ASP A 1 408 ? 16.344 40.156 1.258 1 73.19 408 ASP A N 1
ATOM 3100 C CA . ASP A 1 408 ? 17.438 40.781 0.501 1 73.19 408 ASP A CA 1
ATOM 3101 C C . ASP A 1 408 ? 17.719 42.188 1.015 1 73.19 408 ASP A C 1
ATOM 3103 O O . ASP A 1 408 ? 18.875 42.625 1.013 1 73.19 408 ASP A O 1
ATOM 3107 N N . GLN A 1 409 ? 16.766 42.938 1.434 1 61.16 409 GLN A N 1
ATOM 3108 C CA . GLN A 1 409 ? 16.906 44.312 1.846 1 61.16 409 GLN A CA 1
ATOM 3109 C C . GLN A 1 409 ? 17.609 44.438 3.191 1 61.16 409 GLN A C 1
ATOM 3111 O O . GLN A 1 409 ? 18.328 45.406 3.445 1 61.16 409 GLN A O 1
ATOM 3116 N N . ASP A 1 410 ? 17.438 43.5 4.027 1 55.47 410 ASP A N 1
ATOM 3117 C CA . ASP A 1 410 ? 18.016 43.625 5.359 1 55.47 410 ASP A CA 1
ATOM 3118 C C . ASP A 1 410 ? 19.5 43.25 5.352 1 55.47 410 ASP A C 1
ATOM 3120 O O . ASP A 1 410 ? 20.219 43.5 6.32 1 55.47 410 ASP A O 1
ATOM 3124 N N . ASP A 1 411 ? 20.125 42.656 4.43 1 52.03 411 ASP A N 1
ATOM 3125 C CA . ASP A 1 411 ? 21.578 42.469 4.352 1 52.03 411 ASP A CA 1
ATOM 3126 C C . ASP A 1 411 ? 22.266 43.781 4.027 1 52.03 411 ASP A C 1
ATOM 3128 O O . ASP A 1 411 ? 23.422 44 4.383 1 52.03 411 ASP A O 1
ATOM 3132 N N . ASP A 1 412 ? 21.703 44.812 3.428 1 44.28 412 ASP A N 1
ATOM 3133 C CA . ASP A 1 412 ? 22.406 46.062 3.074 1 44.28 412 ASP A CA 1
ATOM 3134 C C . ASP A 1 412 ? 22.531 46.969 4.281 1 44.28 412 ASP A C 1
ATOM 3136 O O . ASP A 1 412 ? 23.375 47.875 4.297 1 44.28 412 ASP A O 1
ATOM 3140 N N . THR A 1 413 ? 21.781 47.094 5.266 1 38.53 413 THR A N 1
ATOM 3141 C CA . THR A 1 413 ? 21.969 48.062 6.332 1 38.53 413 THR A CA 1
ATOM 3142 C C . THR A 1 413 ? 23.016 47.594 7.32 1 38.53 413 THR A C 1
ATOM 3144 O O . THR A 1 413 ? 23.453 48.375 8.188 1 38.53 413 THR A O 1
ATOM 3147 N N . GLY A 1 414 ? 23.641 46.594 7.484 1 30.5 414 GLY A N 1
ATOM 3148 C CA . GLY A 1 414 ? 24.75 46.281 8.367 1 30.5 414 GLY A CA 1
ATOM 3149 C C . GLY A 1 414 ? 26.094 46.438 7.699 1 30.5 414 GLY A C 1
ATOM 3150 O O . GLY A 1 414 ? 27.125 46.031 8.258 1 30.5 414 GLY A O 1
ATOM 3151 N N . ARG A 1 415 ? 26.375 47.062 6.602 1 21.56 415 ARG A N 1
ATOM 3152 C CA . ARG A 1 415 ? 27.734 47.562 6.457 1 21.56 415 ARG A CA 1
ATOM 3153 C C . ARG A 1 415 ? 27.875 48.938 7.055 1 21.56 415 ARG A C 1
ATOM 3155 O O . ARG A 1 415 ? 27 49.812 6.863 1 21.56 415 ARG A O 1
ATOM 3162 N N . MET B 1 1 ? 4.434 -51.312 20.094 1 67.12 1 MET B N 1
ATOM 3163 C CA . MET B 1 1 ? 4.105 -51.094 18.688 1 67.12 1 MET B CA 1
ATOM 3164 C C . MET B 1 1 ? 5.152 -50.25 18 1 67.12 1 MET B C 1
ATOM 3166 O O . MET B 1 1 ? 5.555 -49.219 18.531 1 67.12 1 MET B O 1
ATOM 3170 N N . THR B 1 2 ? 5.848 -50.75 16.953 1 87.56 2 THR B N 1
ATOM 3171 C CA . THR B 1 2 ? 6.938 -50.094 16.25 1 87.56 2 THR B CA 1
ATOM 3172 C C . THR B 1 2 ? 6.402 -48.969 15.344 1 87.56 2 THR B C 1
ATOM 3174 O O . THR B 1 2 ? 5.426 -49.156 14.617 1 87.56 2 THR B O 1
ATOM 3177 N N . HIS B 1 3 ? 6.891 -47.781 15.656 1 93.81 3 HIS B N 1
ATOM 3178 C CA . HIS B 1 3 ? 6.504 -46.656 14.844 1 93.81 3 HIS B CA 1
ATOM 3179 C C . HIS B 1 3 ? 7.574 -46.312 13.812 1 93.81 3 HIS B C 1
ATOM 3181 O O . HIS B 1 3 ? 8.773 -46.375 14.109 1 93.81 3 HIS B O 1
ATOM 3187 N N . VAL B 1 4 ? 7.125 -46.062 12.578 1 95.19 4 VAL B N 1
ATOM 3188 C CA . VAL B 1 4 ? 8.016 -45.719 11.477 1 95.19 4 VAL B CA 1
ATOM 3189 C C . VAL B 1 4 ? 7.566 -44.406 10.844 1 95.19 4 VAL B C 1
ATOM 3191 O O . VAL B 1 4 ? 6.367 -44.156 10.672 1 95.19 4 VAL B O 1
ATOM 3194 N N . ALA B 1 5 ? 8.508 -43.469 10.633 1 96.38 5 ALA B N 1
ATOM 3195 C CA . ALA B 1 5 ? 8.242 -42.281 9.844 1 96.38 5 ALA B CA 1
ATOM 3196 C C . ALA B 1 5 ? 8.648 -42.469 8.391 1 96.38 5 ALA B C 1
ATOM 3198 O O . ALA B 1 5 ? 9.75 -42.938 8.102 1 96.38 5 ALA B O 1
ATOM 3199 N N . THR B 1 6 ? 7.73 -42.25 7.457 1 97.38 6 THR B N 1
ATOM 3200 C CA . THR B 1 6 ? 8.023 -42.344 6.031 1 97.38 6 THR B CA 1
ATOM 3201 C C . THR B 1 6 ? 7.859 -40.969 5.379 1 97.38 6 THR B C 1
ATOM 3203 O O . THR B 1 6 ? 6.777 -40.375 5.418 1 97.38 6 THR B O 1
ATOM 3206 N N . ALA B 1 7 ? 8.914 -40.438 4.777 1 98.19 7 ALA B N 1
ATOM 3207 C CA . ALA B 1 7 ? 8.922 -39.156 4.109 1 98.19 7 ALA B CA 1
ATOM 3208 C C . ALA B 1 7 ? 8.953 -39.312 2.594 1 98.19 7 ALA B C 1
ATOM 3210 O O . ALA B 1 7 ? 9.812 -40 2.059 1 98.19 7 ALA B O 1
ATOM 3211 N N . PHE B 1 8 ? 7.973 -38.719 1.929 1 98.31 8 PHE B N 1
ATOM 3212 C CA . PHE B 1 8 ? 8.008 -38.562 0.477 1 98.31 8 PHE B CA 1
ATOM 3213 C C . PHE B 1 8 ? 8.523 -37.188 0.078 1 98.31 8 PHE B C 1
ATOM 3215 O O . PHE B 1 8 ? 8 -36.188 0.522 1 98.31 8 PHE B O 1
ATOM 3222 N N . LEU B 1 9 ? 9.562 -37.156 -0.756 1 97.88 9 LEU B N 1
ATOM 3223 C CA . LEU B 1 9 ? 10.055 -35.906 -1.352 1 97.88 9 LEU B CA 1
ATOM 3224 C C . LEU B 1 9 ? 9.414 -35.656 -2.713 1 97.88 9 LEU B C 1
ATOM 3226 O O . LEU B 1 9 ? 9.398 -36.562 -3.564 1 97.88 9 LEU B O 1
ATOM 3230 N N . ARG B 1 10 ? 8.938 -34.562 -2.842 1 97.38 10 ARG B N 1
ATOM 3231 C CA . ARG B 1 10 ? 8.273 -34.25 -4.102 1 97.38 10 ARG B CA 1
ATOM 3232 C C . ARG B 1 10 ? 8.953 -33.094 -4.801 1 97.38 10 ARG B C 1
ATOM 3234 O O . ARG B 1 10 ? 9.359 -32.125 -4.152 1 97.38 10 ARG B O 1
ATOM 3241 N N . HIS B 1 11 ? 9.094 -33.188 -6.113 1 93.94 11 HIS B N 1
ATOM 3242 C CA . HIS B 1 11 ? 9.523 -32.094 -7.004 1 93.94 11 HIS B CA 1
ATOM 3243 C C . HIS B 1 11 ? 8.844 -32.219 -8.367 1 93.94 11 HIS B C 1
ATOM 3245 O O . HIS B 1 11 ? 8.969 -33.219 -9.047 1 93.94 11 HIS B O 1
ATOM 3251 N N . GLY B 1 12 ? 8.117 -31.219 -8.766 1 90.12 12 GLY B N 1
ATOM 3252 C CA . GLY B 1 12 ? 7.508 -31.172 -10.086 1 90.12 12 GLY B CA 1
ATOM 3253 C C . GLY B 1 12 ? 6.527 -32.281 -10.336 1 90.12 12 GLY B C 1
ATOM 3254 O O . GLY B 1 12 ? 6.523 -32.875 -11.414 1 90.12 12 GLY B O 1
ATOM 3255 N N . GLY B 1 13 ? 5.859 -32.781 -9.367 1 93.75 13 GLY B N 1
ATOM 3256 C CA . GLY B 1 13 ? 4.848 -33.812 -9.531 1 93.75 13 GLY B CA 1
ATOM 3257 C C . GLY B 1 13 ? 5.406 -35.219 -9.391 1 93.75 13 GLY B C 1
ATOM 3258 O O . GLY B 1 13 ? 4.652 -36.188 -9.414 1 93.75 13 GLY B O 1
ATOM 3259 N N . ARG B 1 14 ? 6.684 -35.281 -9.234 1 96.88 14 ARG B N 1
ATOM 3260 C CA . ARG B 1 14 ? 7.328 -36.562 -9.023 1 96.88 14 ARG B CA 1
ATOM 3261 C C . ARG B 1 14 ? 7.797 -36.719 -7.582 1 96.88 14 ARG B C 1
ATOM 3263 O O . ARG B 1 14 ? 8 -35.719 -6.887 1 96.88 14 ARG B O 1
ATOM 3270 N N . VAL B 1 15 ? 7.891 -37.969 -7.125 1 98.12 15 VAL B N 1
ATOM 3271 C CA . VAL B 1 15 ? 8.391 -38.25 -5.785 1 98.12 15 VAL B CA 1
ATOM 3272 C C . VAL B 1 15 ? 9.648 -39.094 -5.871 1 98.12 15 VAL B C 1
ATOM 3274 O O . VAL B 1 15 ? 9.867 -39.812 -6.867 1 98.12 15 VAL B O 1
ATOM 3277 N N . LEU B 1 16 ? 10.398 -38.969 -4.816 1 98.38 16 LEU B N 1
ATOM 3278 C CA . LEU B 1 16 ? 11.602 -39.781 -4.711 1 98.38 16 LEU B CA 1
ATOM 3279 C C . LEU B 1 16 ? 11.281 -41.156 -4.145 1 98.38 16 LEU B C 1
ATOM 3281 O O . LEU B 1 16 ? 10.719 -41.25 -3.053 1 98.38 16 LEU B O 1
ATOM 3285 N N . LEU B 1 17 ? 11.578 -42.219 -4.883 1 98.06 17 LEU B N 1
ATOM 3286 C CA . LEU B 1 17 ? 11.562 -43.562 -4.371 1 98.06 17 LEU B CA 1
ATOM 3287 C C . LEU B 1 17 ? 12.977 -44.094 -4.145 1 98.06 17 LEU B C 1
ATOM 3289 O O . LEU B 1 17 ? 13.883 -43.781 -4.93 1 98.06 17 LEU B O 1
ATOM 3293 N N . THR B 1 18 ? 13.109 -44.812 -3.121 1 97.88 18 THR B N 1
ATOM 3294 C CA . THR B 1 18 ? 14.406 -45.375 -2.783 1 97.88 18 THR B CA 1
ATOM 3295 C C . THR B 1 18 ? 14.32 -46.906 -2.719 1 97.88 18 THR B C 1
ATOM 3297 O O . THR B 1 18 ? 13.32 -47.469 -2.256 1 97.88 18 THR B O 1
ATOM 3300 N N . ARG B 1 19 ? 15.336 -47.531 -3.244 1 97.69 19 ARG B N 1
ATOM 3301 C CA . ARG B 1 19 ? 15.422 -48.969 -3.137 1 97.69 19 ARG B CA 1
ATOM 3302 C C . ARG B 1 19 ? 16.359 -49.375 -2.004 1 97.69 19 ARG B C 1
ATOM 3304 O O . ARG B 1 19 ? 17.516 -48.969 -1.974 1 97.69 19 ARG B O 1
ATOM 3311 N N . ARG B 1 20 ? 15.828 -50.156 -1.121 1 95.56 20 ARG B N 1
ATOM 3312 C CA . ARG B 1 20 ? 16.594 -50.594 0.046 1 95.56 20 ARG B CA 1
ATOM 3313 C C . ARG B 1 20 ? 17.75 -51.5 -0.355 1 95.56 20 ARG B C 1
ATOM 3315 O O . ARG B 1 20 ? 17.578 -52.375 -1.197 1 95.56 20 ARG B O 1
ATOM 3322 N N . SER B 1 21 ? 18.906 -51.219 0.243 1 95.31 21 SER B N 1
ATOM 3323 C CA . SER B 1 21 ? 20.094 -52 -0.101 1 95.31 21 SER B CA 1
ATOM 3324 C C . SER B 1 21 ? 20.141 -53.312 0.683 1 95.31 21 SER B C 1
ATOM 3326 O O . SER B 1 21 ? 19.234 -53.594 1.47 1 95.31 21 SER B O 1
ATOM 3328 N N . ASP B 1 22 ? 21.219 -54.094 0.379 1 92.19 22 ASP B N 1
ATOM 3329 C CA . ASP B 1 22 ? 21.438 -55.344 1.084 1 92.19 22 ASP B CA 1
ATOM 3330 C C . ASP B 1 22 ? 21.969 -55.094 2.494 1 92.19 22 ASP B C 1
ATOM 3332 O O . ASP B 1 22 ? 21.984 -56.031 3.318 1 92.19 22 ASP B O 1
ATOM 3336 N N . GLU B 1 23 ? 22.234 -53.938 2.805 1 88.44 23 GLU B N 1
ATOM 3337 C CA . GLU B 1 23 ? 22.844 -53.594 4.086 1 88.44 23 GLU B CA 1
ATOM 3338 C C . GLU B 1 23 ? 21.797 -53.375 5.164 1 88.44 23 GLU B C 1
ATOM 3340 O O . GLU B 1 23 ? 22.125 -53.312 6.352 1 88.44 23 GLU B O 1
ATOM 3345 N N . VAL B 1 24 ? 20.578 -53.406 4.684 1 85.38 24 VAL B N 1
ATOM 3346 C CA . VAL B 1 24 ? 19.531 -53.094 5.664 1 85.38 24 VAL B CA 1
ATOM 3347 C C . VAL B 1 24 ? 18.906 -54.406 6.145 1 85.38 24 VAL B C 1
ATOM 3349 O O . VAL B 1 24 ? 19.031 -55.438 5.492 1 85.38 24 VAL B O 1
ATOM 3352 N N . GLY B 1 25 ? 18.234 -54.312 7.191 1 83 25 GLY B N 1
ATOM 3353 C CA . GLY B 1 25 ? 17.781 -55.5 7.895 1 83 25 GLY B CA 1
ATOM 3354 C C . GLY B 1 25 ? 16.438 -56 7.398 1 83 25 GLY B C 1
ATOM 3355 O O . GLY B 1 25 ? 16.094 -57.188 7.598 1 83 25 GLY B O 1
ATOM 3356 N N . THR B 1 26 ? 15.688 -55.156 6.863 1 84.62 26 THR B N 1
ATOM 3357 C CA . THR B 1 26 ? 14.344 -55.562 6.473 1 84.62 26 THR B CA 1
ATOM 3358 C C . THR B 1 26 ? 14.016 -55.062 5.062 1 84.62 26 THR B C 1
ATOM 3360 O O . THR B 1 26 ? 14.477 -54 4.652 1 84.62 26 THR B O 1
ATOM 3363 N N . TYR B 1 27 ? 13.242 -55.969 4.281 1 92.44 27 TYR B N 1
ATOM 3364 C CA . TYR B 1 27 ? 12.688 -55.656 2.975 1 92.44 27 TYR B CA 1
ATOM 3365 C C . TYR B 1 27 ? 13.789 -55.25 2.002 1 92.44 27 TYR B C 1
ATOM 3367 O O . TYR B 1 27 ? 13.68 -54.219 1.328 1 92.44 27 TYR B O 1
ATOM 3375 N N . GLN B 1 28 ? 14.82 -56.031 2.004 1 93.12 28 GLN B N 1
ATOM 3376 C CA . GLN B 1 28 ? 15.922 -55.75 1.084 1 93.12 28 GLN B CA 1
ATOM 3377 C C . GLN B 1 28 ? 15.453 -55.812 -0.367 1 93.12 28 GLN B C 1
ATOM 3379 O O . GLN B 1 28 ? 14.656 -56.688 -0.739 1 93.12 28 GLN B O 1
ATOM 3384 N N . GLY B 1 29 ? 15.883 -54.781 -1.102 1 95.25 29 GLY B N 1
ATOM 3385 C CA . GLY B 1 29 ? 15.578 -54.75 -2.521 1 95.25 29 GLY B CA 1
ATOM 3386 C C . GLY B 1 29 ? 14.227 -54.125 -2.824 1 95.25 29 GLY B C 1
ATOM 3387 O O . GLY B 1 29 ? 13.898 -53.875 -3.984 1 95.25 29 GLY B O 1
ATOM 3388 N N . ARG B 1 30 ? 13.469 -53.875 -1.826 1 96.81 30 ARG B N 1
ATOM 3389 C CA . ARG B 1 30 ? 12.133 -53.312 -2.029 1 96.81 30 ARG B CA 1
ATOM 3390 C C . ARG B 1 30 ? 12.18 -51.812 -2.131 1 96.81 30 ARG B C 1
ATOM 3392 O O . ARG B 1 30 ? 13.047 -51.156 -1.54 1 96.81 30 ARG B O 1
ATOM 3399 N N . TRP B 1 31 ? 11.305 -51.281 -2.91 1 97.75 31 TRP B N 1
ATOM 3400 C CA . TRP B 1 31 ? 11.172 -49.812 -3.047 1 97.75 31 TRP B CA 1
ATOM 3401 C C . TRP B 1 31 ? 10.391 -49.219 -1.878 1 97.75 31 TRP B C 1
ATOM 3403 O O . TRP B 1 31 ? 9.453 -49.844 -1.373 1 97.75 31 TRP B O 1
ATOM 3413 N N . ALA B 1 32 ? 10.805 -48.062 -1.403 1 97.25 32 ALA B N 1
ATOM 3414 C CA . ALA B 1 32 ? 10.219 -47.406 -0.254 1 97.25 32 ALA B CA 1
ATOM 3415 C C . ALA B 1 32 ? 10.375 -45.875 -0.372 1 97.25 32 ALA B C 1
ATOM 3417 O O . ALA B 1 32 ? 11 -45.375 -1.311 1 97.25 32 ALA B O 1
ATOM 3418 N N . GLY B 1 33 ? 9.656 -45.156 0.468 1 97.06 33 GLY B N 1
ATOM 3419 C CA . GLY B 1 33 ? 10.047 -43.781 0.731 1 97.06 33 GLY B CA 1
ATOM 3420 C C . GLY B 1 33 ? 11.266 -43.688 1.638 1 97.06 33 GLY B C 1
ATOM 3421 O O . GLY B 1 33 ? 11.906 -44.688 1.949 1 97.06 33 GLY B O 1
ATOM 3422 N N . VAL B 1 34 ? 11.602 -42.438 2 1 97.19 34 VAL B N 1
ATOM 3423 C CA . VAL B 1 34 ? 12.641 -42.281 3.002 1 97.19 34 VAL B CA 1
ATOM 3424 C C . VAL B 1 34 ? 12.07 -42.531 4.395 1 97.19 34 VAL B C 1
ATOM 3426 O O . VAL B 1 34 ? 11.242 -41.75 4.883 1 97.19 34 VAL B O 1
ATOM 3429 N N . SER B 1 35 ? 12.562 -43.594 4.934 1 94.5 35 SER B N 1
ATOM 3430 C CA . SER B 1 35 ? 11.875 -44.062 6.145 1 94.5 35 SER B CA 1
ATOM 3431 C C . SER B 1 35 ? 12.875 -44.438 7.23 1 94.5 35 SER B C 1
ATOM 3433 O O . SER B 1 35 ? 14.031 -44.75 6.934 1 94.5 35 SER B O 1
ATOM 3435 N N . GLY B 1 36 ? 12.375 -44.406 8.461 1 92.06 36 GLY B N 1
ATOM 3436 C CA . GLY B 1 36 ? 13.109 -44.844 9.633 1 92.06 36 GLY B CA 1
ATOM 3437 C C . GLY B 1 36 ? 12.25 -44.938 10.875 1 92.06 36 GLY B C 1
ATOM 3438 O O . GLY B 1 36 ? 11.102 -44.5 10.883 1 92.06 36 GLY B O 1
ATOM 3439 N N . TYR B 1 37 ? 12.828 -45.562 11.852 1 92.62 37 TYR B N 1
ATOM 3440 C CA . TYR B 1 37 ? 12.109 -45.75 13.109 1 92.62 37 TYR B CA 1
ATOM 3441 C C . TYR B 1 37 ? 11.938 -44.406 13.828 1 92.62 37 TYR B C 1
ATOM 3443 O O . TYR B 1 37 ? 12.812 -43.562 13.758 1 92.62 37 TYR B O 1
ATOM 3451 N N . VAL B 1 38 ? 10.828 -44.312 14.516 1 92.62 38 VAL B N 1
ATOM 3452 C CA . VAL B 1 38 ? 10.609 -43.188 15.414 1 92.62 38 VAL B CA 1
ATOM 3453 C C . VAL B 1 38 ? 11.359 -43.406 16.734 1 92.62 38 VAL B C 1
ATOM 3455 O O . VAL B 1 38 ? 11.117 -44.406 17.422 1 92.62 38 VAL B O 1
ATOM 3458 N N . GLU B 1 39 ? 12.305 -42.594 17.031 1 86.44 39 GLU B N 1
ATOM 3459 C CA . GLU B 1 39 ? 13.117 -42.781 18.234 1 86.44 39 GLU B CA 1
ATOM 3460 C C . GLU B 1 39 ? 12.578 -41.938 19.391 1 86.44 39 GLU B C 1
ATOM 3462 O O . GLU B 1 39 ? 12.781 -42.281 20.562 1 86.44 39 GLU B O 1
ATOM 3467 N N . GLY B 1 40 ? 11.961 -40.844 19.094 1 80.38 40 GLY B N 1
ATOM 3468 C CA . GLY B 1 40 ? 11.5 -39.906 20.125 1 80.38 40 GLY B CA 1
ATOM 3469 C C . GLY B 1 40 ? 10.016 -40.031 20.406 1 80.38 40 GLY B C 1
ATOM 3470 O O . GLY B 1 40 ? 9.492 -41.125 20.609 1 80.38 40 GLY B O 1
ATOM 3471 N N . ASP B 1 41 ? 9.43 -38.938 20.5 1 82.12 41 ASP B N 1
ATOM 3472 C CA . ASP B 1 41 ? 8.016 -38.75 20.828 1 82.12 41 ASP B CA 1
ATOM 3473 C C . ASP B 1 41 ? 7.141 -39.062 19.609 1 82.12 41 ASP B C 1
ATOM 3475 O O . ASP B 1 41 ? 7.215 -38.375 18.594 1 82.12 41 ASP B O 1
ATOM 3479 N N . PRO B 1 42 ? 6.344 -40.062 19.719 1 82.06 42 PRO B N 1
ATOM 3480 C CA . PRO B 1 42 ? 5.473 -40.406 18.594 1 82.06 42 PRO B CA 1
ATOM 3481 C C . PRO B 1 42 ? 4.508 -39.281 18.234 1 82.06 42 PRO B C 1
ATOM 3483 O O . PRO B 1 42 ? 3.885 -39.312 17.172 1 82.06 42 PRO B O 1
ATOM 3486 N N . GLU B 1 43 ? 4.547 -38.375 19.156 1 82.5 43 GLU B N 1
ATOM 3487 C CA . GLU B 1 43 ? 3.68 -37.25 18.875 1 82.5 43 GLU B CA 1
ATOM 3488 C C . GLU B 1 43 ? 4.402 -36.188 18.047 1 82.5 43 GLU B C 1
ATOM 3490 O O . GLU B 1 43 ? 3.773 -35.281 17.516 1 82.5 43 GLU B O 1
ATOM 3495 N N . ASN B 1 44 ? 5.711 -36.406 17.922 1 87.44 44 ASN B N 1
ATOM 3496 C CA . ASN B 1 44 ? 6.504 -35.469 17.109 1 87.44 44 ASN B CA 1
ATOM 3497 C C . ASN B 1 44 ? 7.387 -36.219 16.109 1 87.44 44 ASN B C 1
ATOM 3499 O O . ASN B 1 44 ? 8.617 -36.125 16.172 1 87.44 44 ASN B O 1
ATOM 3503 N N . THR B 1 45 ? 6.742 -36.906 15.227 1 93.25 45 THR B N 1
ATOM 3504 C CA . THR B 1 45 ? 7.434 -37.844 14.336 1 93.25 45 THR B CA 1
ATOM 3505 C C . THR B 1 45 ? 8.062 -37.094 13.164 1 93.25 45 THR B C 1
ATOM 3507 O O . THR B 1 45 ? 8.828 -37.656 12.391 1 93.25 45 THR B O 1
ATOM 3510 N N . GLU B 1 46 ? 7.719 -35.719 12.969 1 95.31 46 GLU B N 1
ATOM 3511 C CA . GLU B 1 46 ? 8.328 -34.938 11.891 1 95.31 46 GLU B CA 1
ATOM 3512 C C . GLU B 1 46 ? 9.844 -34.875 12.055 1 95.31 46 GLU B C 1
ATOM 3514 O O . GLU B 1 46 ? 10.578 -34.906 11.07 1 95.31 46 GLU B O 1
ATOM 3519 N N . VAL B 1 47 ? 10.305 -34.719 13.32 1 94.38 47 VAL B N 1
ATOM 3520 C CA . VAL B 1 47 ? 11.734 -34.625 13.617 1 94.38 47 VAL B CA 1
ATOM 3521 C C . VAL B 1 47 ? 12.461 -35.875 13.109 1 94.38 47 VAL B C 1
ATOM 3523 O O . VAL B 1 47 ? 13.555 -35.781 12.555 1 94.38 47 VAL B O 1
ATOM 3526 N N . ASP B 1 48 ? 11.852 -37 13.32 1 95.19 48 ASP B N 1
ATOM 3527 C CA . ASP B 1 48 ? 12.43 -38.25 12.852 1 95.19 48 ASP B CA 1
ATOM 3528 C C . ASP B 1 48 ? 12.453 -38.312 11.328 1 95.19 48 ASP B C 1
ATOM 3530 O O . ASP B 1 48 ? 13.43 -38.781 10.734 1 95.19 48 ASP B O 1
ATOM 3534 N N . ALA B 1 49 ? 11.352 -37.875 10.734 1 96.38 49 ALA B N 1
ATOM 3535 C CA . ALA B 1 49 ? 11.305 -37.812 9.273 1 96.38 49 ALA B CA 1
ATOM 3536 C C . ALA B 1 49 ? 12.438 -36.969 8.711 1 96.38 49 ALA B C 1
ATOM 3538 O O . ALA B 1 49 ? 13.125 -37.375 7.77 1 96.38 49 ALA B O 1
ATOM 3539 N N . ARG B 1 50 ? 12.633 -35.781 9.258 1 96.62 50 ARG B N 1
ATOM 3540 C CA . ARG B 1 50 ? 13.68 -34.906 8.781 1 96.62 50 ARG B CA 1
ATOM 3541 C C . ARG B 1 50 ? 15.062 -35.469 9.031 1 96.62 50 ARG B C 1
ATOM 3543 O O . ARG B 1 50 ? 15.984 -35.281 8.234 1 96.62 50 ARG B O 1
ATOM 3550 N N . ARG B 1 51 ? 15.211 -36.094 10.156 1 95.69 51 ARG B N 1
ATOM 3551 C CA . ARG B 1 51 ? 16.469 -36.781 10.438 1 95.69 51 ARG B CA 1
ATOM 3552 C C . ARG B 1 51 ? 16.781 -37.812 9.352 1 95.69 51 ARG B C 1
ATOM 3554 O O . ARG B 1 51 ? 17.906 -37.875 8.859 1 95.69 51 ARG B O 1
ATOM 3561 N N . GLU B 1 52 ? 15.789 -38.656 9 1 96.06 52 GLU B N 1
ATOM 3562 C CA . GLU B 1 52 ? 15.977 -39.656 7.965 1 96.06 52 GLU B CA 1
ATOM 3563 C C . GLU B 1 52 ? 16.328 -39.031 6.621 1 96.06 52 GLU B C 1
ATOM 3565 O O . GLU B 1 52 ? 17.156 -39.562 5.875 1 96.06 52 GLU B O 1
ATOM 3570 N N . LEU B 1 53 ? 15.664 -37.875 6.285 1 97.44 53 LEU B N 1
ATOM 3571 C CA . LEU B 1 53 ? 15.977 -37.188 5.047 1 97.44 53 LEU B CA 1
ATOM 3572 C C . LEU B 1 53 ? 17.438 -36.75 5.027 1 97.44 53 LEU B C 1
ATOM 3574 O O . LEU B 1 53 ? 18.125 -36.906 4.016 1 97.44 53 LEU B O 1
ATOM 3578 N N . ARG B 1 54 ? 17.891 -36.188 6.148 1 96.88 54 ARG B N 1
ATOM 3579 C CA . ARG B 1 54 ? 19.281 -35.719 6.254 1 96.88 54 ARG B CA 1
ATOM 3580 C C . ARG B 1 54 ? 20.25 -36.906 6.137 1 96.88 54 ARG B C 1
ATOM 3582 O O . ARG B 1 54 ? 21.234 -36.844 5.398 1 96.88 54 ARG B O 1
ATOM 3589 N N . GLU B 1 55 ? 19.953 -37.969 6.773 1 96.62 55 GLU B N 1
ATOM 3590 C CA . GLU B 1 55 ? 20.875 -39.094 6.871 1 96.62 55 GLU B CA 1
ATOM 3591 C C . GLU B 1 55 ? 20.875 -39.906 5.59 1 96.62 55 GLU B C 1
ATOM 3593 O O . GLU B 1 55 ? 21.938 -40.281 5.09 1 96.62 55 GLU B O 1
ATOM 3598 N N . GLU B 1 56 ? 19.688 -40.188 5.07 1 96.81 56 GLU B N 1
ATOM 3599 C CA . GLU B 1 56 ? 19.594 -41.188 3.996 1 96.81 56 GLU B CA 1
ATOM 3600 C C . GLU B 1 56 ? 19.797 -40.531 2.631 1 96.81 56 GLU B C 1
ATOM 3602 O O . GLU B 1 56 ? 20.266 -41.188 1.694 1 96.81 56 GLU B O 1
ATOM 3607 N N . VAL B 1 57 ? 19.344 -39.25 2.51 1 97.75 57 VAL B N 1
ATOM 3608 C CA . VAL B 1 57 ? 19.422 -38.688 1.162 1 97.75 57 VAL B CA 1
ATOM 3609 C C . VAL B 1 57 ? 20.047 -37.312 1.209 1 97.75 57 VAL B C 1
ATOM 3611 O O . VAL B 1 57 ? 20.078 -36.594 0.197 1 97.75 57 VAL B O 1
ATOM 3614 N N . GLY B 1 58 ? 20.453 -36.75 2.262 1 96.94 58 GLY B N 1
ATOM 3615 C CA . GLY B 1 58 ? 21.219 -35.531 2.391 1 96.94 58 GLY B CA 1
ATOM 3616 C C . GLY B 1 58 ? 20.375 -34.281 2.232 1 96.94 58 GLY B C 1
ATOM 3617 O O . GLY B 1 58 ? 20.891 -33.219 1.871 1 96.94 58 GLY B O 1
ATOM 3618 N N . VAL B 1 59 ? 19.078 -34.312 2.416 1 96.25 59 VAL B N 1
ATOM 3619 C CA . VAL B 1 59 ? 18.203 -33.156 2.232 1 96.25 59 VAL B CA 1
ATOM 3620 C C . VAL B 1 59 ? 17.891 -32.531 3.588 1 96.25 59 VAL B C 1
ATOM 3622 O O . VAL B 1 59 ? 17.438 -33.219 4.508 1 96.25 59 VAL B O 1
ATOM 3625 N N . THR B 1 60 ? 18.156 -31.188 3.758 1 94.5 60 THR B N 1
ATOM 3626 C CA . THR B 1 60 ? 17.969 -30.5 5.039 1 94.5 60 THR B CA 1
ATOM 3627 C C . THR B 1 60 ? 16.969 -29.359 4.902 1 94.5 60 THR B C 1
ATOM 3629 O O . THR B 1 60 ? 16.469 -28.828 5.902 1 94.5 60 THR B O 1
ATOM 3632 N N . ASP B 1 61 ? 16.641 -28.984 3.707 1 90.44 61 ASP B N 1
ATOM 3633 C CA . ASP B 1 61 ? 15.867 -27.766 3.518 1 90.44 61 ASP B CA 1
ATOM 3634 C C . ASP B 1 61 ? 14.523 -28.062 2.857 1 90.44 61 ASP B C 1
ATOM 3636 O O . ASP B 1 61 ? 13.953 -27.203 2.18 1 90.44 61 ASP B O 1
ATOM 3640 N N . ALA B 1 62 ? 14.023 -29.266 3.041 1 93.5 62 ALA B N 1
ATOM 3641 C CA . ALA B 1 62 ? 12.734 -29.625 2.451 1 93.5 62 ALA B CA 1
ATOM 3642 C C . ALA B 1 62 ? 11.586 -28.938 3.182 1 93.5 62 ALA B C 1
ATOM 3644 O O . ALA B 1 62 ? 11.633 -28.75 4.398 1 93.5 62 ALA B O 1
ATOM 3645 N N . GLU B 1 63 ? 10.609 -28.547 2.498 1 92.44 63 GLU B N 1
ATOM 3646 C CA . GLU B 1 63 ? 9.445 -27.875 3.072 1 92.44 63 GLU B CA 1
ATOM 3647 C C . GLU B 1 63 ? 8.32 -28.875 3.348 1 92.44 63 GLU B C 1
ATOM 3649 O O . GLU B 1 63 ? 7.871 -29.562 2.439 1 92.44 63 GLU B O 1
ATOM 3654 N N . LEU B 1 64 ? 7.824 -28.922 4.621 1 95.12 64 LEU B N 1
ATOM 3655 C CA . LEU B 1 64 ? 6.723 -29.812 4.961 1 95.12 64 LEU B CA 1
ATOM 3656 C C . LEU B 1 64 ? 5.434 -29.375 4.277 1 95.12 64 LEU B C 1
ATOM 3658 O O . LEU B 1 64 ? 5.012 -28.219 4.422 1 95.12 64 LEU B O 1
ATOM 3662 N N . VAL B 1 65 ? 4.859 -30.219 3.539 1 94.06 65 VAL B N 1
ATOM 3663 C CA . VAL B 1 65 ? 3.607 -29.938 2.846 1 94.06 65 VAL B CA 1
ATOM 3664 C C . VAL B 1 65 ? 2.436 -30.5 3.652 1 94.06 65 VAL B C 1
ATOM 3666 O O . VAL B 1 65 ? 1.425 -29.812 3.84 1 94.06 65 VAL B O 1
ATOM 3669 N N . ARG B 1 66 ? 2.631 -31.797 4.09 1 94.81 66 ARG B N 1
ATOM 3670 C CA . ARG B 1 66 ? 1.524 -32.469 4.773 1 94.81 66 ARG B CA 1
ATOM 3671 C C . ARG B 1 66 ? 2.033 -33.562 5.68 1 94.81 66 ARG B C 1
ATOM 3673 O O . ARG B 1 66 ? 2.955 -34.312 5.312 1 94.81 66 ARG B O 1
ATOM 3680 N N . SER B 1 67 ? 1.433 -33.656 6.84 1 96.19 67 SER B N 1
ATOM 3681 C CA . SER B 1 67 ? 1.534 -34.812 7.73 1 96.19 67 SER B CA 1
ATOM 3682 C C . SER B 1 67 ? 0.259 -35.625 7.707 1 96.19 67 SER B C 1
ATOM 3684 O O . SER B 1 67 ? -0.795 -35.188 8.156 1 96.19 67 SER B O 1
ATOM 3686 N N . GLY B 1 68 ? 0.411 -36.812 7.176 1 95.44 68 GLY B N 1
ATOM 3687 C CA . GLY B 1 68 ? -0.774 -37.656 7.051 1 95.44 68 GLY B CA 1
ATOM 3688 C C . GLY B 1 68 ? -1.114 -38.406 8.32 1 95.44 68 GLY B C 1
ATOM 3689 O O . GLY B 1 68 ? -0.276 -38.531 9.219 1 95.44 68 GLY B O 1
ATOM 3690 N N . GLN B 1 69 ? -2.395 -38.906 8.383 1 94.94 69 GLN B N 1
ATOM 3691 C CA . GLN B 1 69 ? -2.793 -39.75 9.5 1 94.94 69 GLN B CA 1
ATOM 3692 C C . GLN B 1 69 ? -2.004 -41.062 9.492 1 94.94 69 GLN B C 1
ATOM 3694 O O . GLN B 1 69 ? -1.803 -41.688 8.445 1 94.94 69 GLN B O 1
ATOM 3699 N N . PRO B 1 70 ? -1.601 -41.375 10.695 1 95.5 70 PRO B N 1
ATOM 3700 C CA . PRO B 1 70 ? -0.878 -42.656 10.766 1 95.5 70 PRO B CA 1
ATOM 3701 C C . PRO B 1 70 ? -1.724 -43.844 10.305 1 95.5 70 PRO B C 1
ATOM 3703 O O . PRO B 1 70 ? -2.953 -43.812 10.398 1 95.5 70 PRO B O 1
ATOM 3706 N N . LEU B 1 71 ? -1.045 -44.812 9.695 1 95.25 71 LEU B N 1
ATOM 3707 C CA . LEU B 1 71 ? -1.739 -46.031 9.297 1 95.25 71 LEU B CA 1
ATOM 3708 C C . LEU B 1 71 ? -1.021 -47.25 9.828 1 95.25 71 LEU B C 1
ATOM 3710 O O . LEU B 1 71 ? 0.211 -47.312 9.852 1 95.25 71 LEU B O 1
ATOM 3714 N N . SER B 1 72 ? -1.806 -48.25 10.227 1 94.5 72 SER B N 1
ATOM 3715 C CA . SER B 1 72 ? -1.278 -49.531 10.703 1 94.5 72 SER B CA 1
ATOM 3716 C C . SER B 1 72 ? -1.073 -50.5 9.555 1 94.5 72 SER B C 1
ATOM 3718 O O . SER B 1 72 ? -1.987 -50.75 8.758 1 94.5 72 SER B O 1
ATOM 3720 N N . ILE B 1 73 ? 0.14 -50.969 9.523 1 93.69 73 ILE B N 1
ATOM 3721 C CA . ILE B 1 73 ? 0.472 -51.938 8.477 1 93.69 73 ILE B CA 1
ATOM 3722 C C . ILE B 1 73 ? 0.808 -53.281 9.109 1 93.69 73 ILE B C 1
ATOM 3724 O O . ILE B 1 73 ? 1.511 -53.344 10.125 1 93.69 73 ILE B O 1
ATOM 3728 N N . THR B 1 74 ? 0.217 -54.344 8.547 1 91.38 74 THR B N 1
ATOM 3729 C CA . THR B 1 74 ? 0.494 -55.688 8.984 1 91.38 74 THR B CA 1
ATOM 3730 C C . THR B 1 74 ? 1.115 -56.5 7.859 1 91.38 74 THR B C 1
ATOM 3732 O O . THR B 1 74 ? 0.624 -56.5 6.73 1 91.38 74 THR B O 1
ATOM 3735 N N . ASP B 1 75 ? 2.17 -57.062 8.148 1 89 75 ASP B N 1
ATOM 3736 C CA . ASP B 1 75 ? 2.842 -57.938 7.188 1 89 75 ASP B CA 1
ATOM 3737 C C . ASP B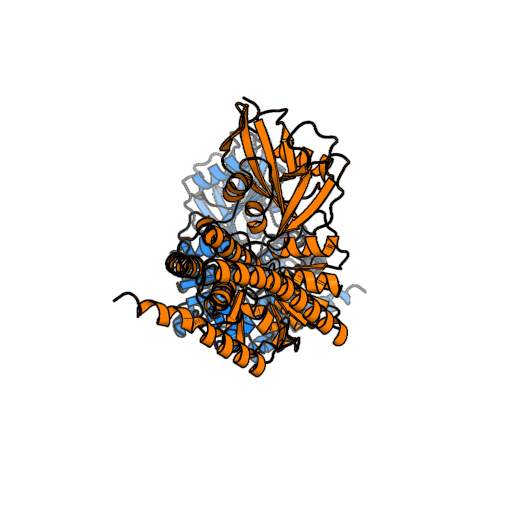 1 75 ? 3.547 -59.094 7.891 1 89 75 ASP B C 1
ATOM 3739 O O . ASP B 1 75 ? 4.414 -58.875 8.742 1 89 75 ASP B O 1
ATOM 3743 N N . ASP B 1 76 ? 3.281 -60.312 7.461 1 86.38 76 ASP B N 1
ATOM 3744 C CA . ASP B 1 76 ? 3.891 -61.531 7.953 1 86.38 76 ASP B CA 1
ATOM 3745 C C . ASP B 1 76 ? 3.955 -61.562 9.477 1 86.38 76 ASP B C 1
ATOM 3747 O O . ASP B 1 76 ? 5.02 -61.781 10.062 1 86.38 76 ASP B O 1
ATOM 3751 N N . GLY B 1 77 ? 2.924 -61.156 10.188 1 82.69 77 GLY B N 1
ATOM 3752 C CA . GLY B 1 77 ? 2.797 -61.25 11.633 1 82.69 77 GLY B CA 1
ATOM 3753 C C . GLY B 1 77 ? 3.34 -60 12.336 1 82.69 77 GLY B C 1
ATOM 3754 O O . GLY B 1 77 ? 3.219 -59.875 13.555 1 82.69 77 GLY B O 1
ATOM 3755 N N . ARG B 1 78 ? 3.949 -59.188 11.695 1 80.25 78 ARG B N 1
ATOM 3756 C CA . ARG B 1 78 ? 4.441 -57.938 12.273 1 80.25 78 ARG B CA 1
ATOM 3757 C C . ARG B 1 78 ? 3.479 -56.781 12 1 80.25 78 ARG B C 1
ATOM 3759 O O . ARG B 1 78 ? 2.875 -56.719 10.93 1 80.25 78 ARG B O 1
ATOM 3766 N N . GLU B 1 79 ? 3.316 -56.094 13.055 1 89.88 79 GLU B N 1
ATOM 3767 C CA . GLU B 1 79 ? 2.477 -54.906 12.953 1 89.88 79 GLU B CA 1
ATOM 3768 C C . GLU B 1 79 ? 3.252 -53.656 13.336 1 89.88 79 GLU B C 1
ATOM 3770 O O . GLU B 1 79 ? 4.02 -53.656 14.297 1 89.88 79 GLU B O 1
ATOM 3775 N N . TRP B 1 80 ? 3.162 -52.688 12.523 1 90.81 80 TRP B N 1
ATOM 3776 C CA . TRP B 1 80 ? 3.777 -51.406 12.852 1 90.81 80 TRP B CA 1
ATOM 3777 C C . TRP B 1 80 ? 2.91 -50.25 12.375 1 90.81 80 TRP B C 1
ATOM 3779 O O . TRP B 1 80 ? 1.983 -50.438 11.586 1 90.81 80 TRP B O 1
ATOM 3789 N N . THR B 1 81 ? 3.125 -49.125 13.016 1 94.75 81 THR B N 1
ATOM 3790 C CA . THR B 1 81 ? 2.418 -47.906 12.68 1 94.75 81 THR B CA 1
ATOM 3791 C C . THR B 1 81 ? 3.301 -46.969 11.836 1 94.75 81 THR B C 1
ATOM 3793 O O . THR B 1 81 ? 4.426 -46.656 12.227 1 94.75 81 THR B O 1
ATOM 3796 N N . VAL B 1 82 ? 2.814 -46.594 10.641 1 96.5 82 VAL B N 1
ATOM 3797 C CA . VAL B 1 82 ? 3.57 -45.75 9.742 1 96.5 82 VAL B CA 1
ATOM 3798 C C . VAL B 1 82 ? 3.037 -44.312 9.82 1 96.5 82 VAL B C 1
ATOM 3800 O O . VAL B 1 82 ? 1.828 -44.094 9.734 1 96.5 82 VAL B O 1
ATOM 3803 N N . HIS B 1 83 ? 3.943 -43.375 10.039 1 97.25 83 HIS B N 1
ATOM 3804 C CA . HIS B 1 83 ? 3.637 -41.938 10.008 1 97.25 83 HIS B CA 1
ATOM 3805 C C . HIS B 1 83 ? 4.094 -41.312 8.703 1 97.25 83 HIS B C 1
ATOM 3807 O O . HIS B 1 83 ? 5.289 -41.062 8.516 1 97.25 83 HIS B O 1
ATOM 3813 N N . PRO B 1 84 ? 3.143 -41 7.816 1 97.94 84 PRO B N 1
ATOM 3814 C CA . PRO B 1 84 ? 3.527 -40.5 6.492 1 97.94 84 PRO B CA 1
ATOM 3815 C C . PRO B 1 84 ? 3.697 -39 6.461 1 97.94 84 PRO B C 1
ATOM 3817 O O . PRO B 1 84 ? 2.93 -38.25 7.102 1 97.94 84 PRO B O 1
ATOM 3820 N N . PHE B 1 85 ? 4.703 -38.5 5.66 1 98.25 85 PHE B N 1
ATOM 3821 C CA . PHE B 1 85 ? 4.988 -37.094 5.453 1 98.25 85 PHE B CA 1
ATOM 3822 C C . PHE B 1 85 ? 5.266 -36.781 3.982 1 98.25 85 PHE B C 1
ATOM 3824 O O . PHE B 1 85 ? 5.836 -37.625 3.279 1 98.25 85 PHE B O 1
ATOM 3831 N N . LEU B 1 86 ? 4.809 -35.688 3.525 1 98.06 86 LEU B N 1
ATOM 3832 C CA . LEU B 1 86 ? 5.16 -35.188 2.205 1 98.06 86 LEU B CA 1
ATOM 3833 C C . LEU B 1 86 ? 5.93 -33.875 2.318 1 98.06 86 LEU B C 1
ATOM 3835 O O . LEU B 1 86 ? 5.488 -32.938 2.998 1 98.06 86 LEU B O 1
ATOM 3839 N N . PHE B 1 87 ? 7.129 -33.812 1.696 1 97.56 87 PHE B N 1
ATOM 3840 C CA . PHE B 1 87 ? 7.973 -32.625 1.658 1 97.56 87 PHE B CA 1
ATOM 3841 C C . PHE B 1 87 ? 8.211 -32.156 0.222 1 97.56 87 PHE B C 1
ATOM 3843 O O . PHE B 1 87 ? 8.391 -33 -0.672 1 97.56 87 PHE B O 1
ATOM 3850 N N . ASP B 1 88 ? 8.211 -30.859 0.012 1 94.94 88 ASP B N 1
ATOM 3851 C CA . ASP B 1 88 ? 8.617 -30.297 -1.273 1 94.94 88 ASP B CA 1
ATOM 3852 C C . ASP B 1 88 ? 10.078 -29.859 -1.24 1 94.94 88 ASP B C 1
ATOM 3854 O O . ASP B 1 88 ? 10.562 -29.359 -0.22 1 94.94 88 ASP B O 1
ATOM 3858 N N . VAL B 1 89 ? 10.742 -30.172 -2.35 1 93.69 89 VAL B N 1
ATOM 3859 C CA . VAL B 1 89 ? 12.117 -29.719 -2.479 1 93.69 89 VAL B CA 1
ATOM 3860 C C . VAL B 1 89 ? 12.258 -28.828 -3.713 1 93.69 89 VAL B C 1
ATOM 3862 O O . VAL B 1 89 ? 11.438 -28.906 -4.629 1 93.69 89 VAL B O 1
ATOM 3865 N N . ALA B 1 90 ? 13.32 -28.031 -3.764 1 84.38 90 ALA B N 1
ATOM 3866 C CA . ALA B 1 90 ? 13.539 -27.047 -4.82 1 84.38 90 ALA B CA 1
ATOM 3867 C C . ALA B 1 90 ? 14.133 -27.703 -6.066 1 84.38 90 ALA B C 1
ATOM 3869 O O . ALA B 1 90 ? 13.984 -27.188 -7.176 1 84.38 90 ALA B O 1
ATOM 3870 N N . ASP B 1 91 ? 14.812 -28.766 -5.816 1 87.88 91 ASP B N 1
ATOM 3871 C CA . ASP B 1 91 ? 15.398 -29.5 -6.93 1 87.88 91 ASP B CA 1
ATOM 3872 C C . ASP B 1 91 ? 15.516 -30.984 -6.594 1 87.88 91 ASP B C 1
ATOM 3874 O O . ASP B 1 91 ? 15.109 -31.422 -5.512 1 87.88 91 ASP B O 1
ATOM 3878 N N . ARG B 1 92 ? 16.031 -31.734 -7.535 1 94.19 92 ARG B N 1
ATOM 3879 C CA . ARG B 1 92 ? 16.031 -33.188 -7.387 1 94.19 92 ARG B CA 1
ATOM 3880 C C . ARG B 1 92 ? 17.422 -33.688 -6.953 1 94.19 92 ARG B C 1
ATOM 3882 O O . ARG B 1 92 ? 17.766 -34.844 -7.203 1 94.19 92 ARG B O 1
ATOM 3889 N N . THR B 1 93 ? 18.156 -32.75 -6.328 1 94.19 93 THR B N 1
ATOM 3890 C CA . THR B 1 93 ? 19.484 -33.156 -5.859 1 94.19 93 THR B CA 1
ATOM 3891 C C . THR B 1 93 ? 19.391 -33.875 -4.527 1 94.19 93 THR B C 1
ATOM 3893 O O . THR B 1 93 ? 18.859 -33.344 -3.551 1 94.19 93 THR B O 1
ATOM 3896 N N . VAL B 1 94 ? 19.922 -35.094 -4.484 1 96.31 94 VAL B N 1
ATOM 3897 C CA . VAL B 1 94 ? 19.984 -35.875 -3.254 1 96.31 94 VAL B CA 1
ATOM 3898 C C . VAL B 1 94 ? 21.344 -36.562 -3.156 1 96.31 94 VAL B C 1
ATOM 3900 O O . VAL B 1 94 ? 22.062 -36.688 -4.152 1 96.31 94 VAL B O 1
ATOM 3903 N N . ASP B 1 95 ? 21.719 -36.938 -1.991 1 97.12 95 ASP B N 1
ATOM 3904 C CA . ASP B 1 95 ? 22.953 -37.656 -1.699 1 97.12 95 ASP B CA 1
ATOM 3905 C C . ASP B 1 95 ? 22.672 -38.938 -0.9 1 97.12 95 ASP B C 1
ATOM 3907 O O . ASP B 1 95 ? 22.828 -38.938 0.322 1 97.12 95 ASP B O 1
ATOM 3911 N N . PRO B 1 96 ? 22.312 -40.031 -1.63 1 96.62 96 PRO B N 1
ATOM 3912 C CA . PRO B 1 96 ? 21.953 -41.281 -0.938 1 96.62 96 PRO B CA 1
ATOM 3913 C C . PRO B 1 96 ? 23.109 -41.906 -0.175 1 96.62 96 PRO B C 1
ATOM 3915 O O . PRO B 1 96 ? 24.25 -41.844 -0.641 1 96.62 96 PRO B O 1
ATOM 3918 N N . ASN B 1 97 ? 22.828 -42.469 0.95 1 95.69 97 ASN B N 1
ATOM 3919 C CA . ASN B 1 97 ? 23.844 -43.188 1.7 1 95.69 97 ASN B CA 1
ATOM 3920 C C . ASN B 1 97 ? 23.844 -44.688 1.371 1 95.69 97 ASN B C 1
ATOM 3922 O O . ASN B 1 97 ? 23.203 -45.094 0.404 1 95.69 97 ASN B O 1
ATOM 3926 N N . GLU B 1 98 ? 24.5 -45.5 2.18 1 93.81 98 GLU B N 1
ATOM 3927 C CA . GLU B 1 98 ? 24.75 -46.906 1.869 1 93.81 98 GLU B CA 1
ATOM 3928 C C . GLU B 1 98 ? 23.5 -47.75 2.082 1 93.81 98 GLU B C 1
ATOM 3930 O O . GLU B 1 98 ? 23.406 -48.844 1.575 1 93.81 98 GLU B O 1
ATOM 3935 N N . GLU B 1 99 ? 22.547 -47.219 2.771 1 93.25 99 GLU B N 1
ATOM 3936 C CA . GLU B 1 99 ? 21.312 -47.969 3.031 1 93.25 99 GLU B CA 1
ATOM 3937 C C . GLU B 1 99 ? 20.438 -48.062 1.778 1 93.25 99 GLU B C 1
ATOM 3939 O O . GLU B 1 99 ? 19.5 -48.844 1.722 1 93.25 99 GLU B O 1
ATOM 3944 N N . LEU B 1 100 ? 20.797 -47.188 0.79 1 95.56 100 LEU B N 1
ATOM 3945 C CA . LEU B 1 100 ? 20 -47.156 -0.431 1 95.56 100 LEU B CA 1
ATOM 3946 C C . LEU B 1 100 ? 20.812 -47.625 -1.629 1 95.56 100 LEU B C 1
ATOM 3948 O O . LEU B 1 100 ? 21.906 -47.125 -1.893 1 95.56 100 LEU B O 1
ATOM 3952 N N . ALA B 1 101 ? 20.172 -48.625 -2.295 1 96.38 101 ALA B N 1
ATOM 3953 C CA . ALA B 1 101 ? 20.828 -49.188 -3.477 1 96.38 101 ALA B CA 1
ATOM 3954 C C . ALA B 1 101 ? 20.594 -48.312 -4.699 1 96.38 101 ALA B C 1
ATOM 3956 O O . ALA B 1 101 ? 21.438 -48.219 -5.59 1 96.38 101 ALA B O 1
ATOM 3957 N N . GLU B 1 102 ? 19.453 -47.781 -4.793 1 96.81 102 GLU B N 1
ATOM 3958 C CA . GLU B 1 102 ? 19.031 -46.969 -5.926 1 96.81 102 GLU B CA 1
ATOM 3959 C C . GLU B 1 102 ? 18.016 -45.906 -5.488 1 96.81 102 GLU B C 1
ATOM 3961 O O . GLU B 1 102 ? 17.297 -46.094 -4.5 1 96.81 102 GLU B O 1
ATOM 3966 N N . VAL B 1 103 ? 18.031 -44.812 -6.133 1 97.62 103 VAL B N 1
ATOM 3967 C CA . VAL B 1 103 ? 17 -43.781 -5.949 1 97.62 103 VAL B CA 1
ATOM 3968 C C . VAL B 1 103 ? 16.469 -43.312 -7.309 1 97.62 103 VAL B C 1
ATOM 3970 O O . VAL B 1 103 ? 17.219 -43.25 -8.281 1 97.62 103 VAL B O 1
ATOM 3973 N N . GLU B 1 104 ? 15.172 -43.094 -7.438 1 97.94 104 GLU B N 1
ATOM 3974 C CA . GLU B 1 104 ? 14.547 -42.625 -8.68 1 97.94 104 GLU B CA 1
ATOM 3975 C C . GLU B 1 104 ? 13.43 -41.625 -8.398 1 97.94 104 GLU B C 1
ATOM 3977 O O . GLU B 1 104 ? 12.648 -41.812 -7.461 1 97.94 104 GLU B O 1
ATOM 3982 N N . TRP B 1 105 ? 13.398 -40.562 -9.156 1 98 105 TRP B N 1
ATOM 3983 C CA . TRP B 1 105 ? 12.242 -39.688 -9.164 1 98 105 TRP B CA 1
ATOM 3984 C C . TRP B 1 105 ? 11.18 -40.156 -10.133 1 98 105 TRP B C 1
ATOM 3986 O O . TRP B 1 105 ? 11.43 -40.25 -11.336 1 98 105 TRP B O 1
ATOM 3996 N N . VAL B 1 106 ? 10.023 -40.5 -9.602 1 98 106 VAL B N 1
ATOM 3997 C CA . VAL B 1 106 ? 8.984 -41.094 -10.438 1 98 106 VAL B CA 1
ATOM 3998 C C . VAL B 1 106 ? 7.637 -40.438 -10.109 1 98 106 VAL B C 1
ATOM 4000 O O . VAL B 1 106 ? 7.504 -39.75 -9.094 1 98 106 VAL B O 1
ATOM 4003 N N . HIS B 1 107 ? 6.711 -40.562 -11.094 1 98.19 107 HIS B N 1
ATOM 4004 C CA . HIS B 1 107 ? 5.336 -40.344 -10.664 1 98.19 107 HIS B CA 1
ATOM 4005 C C . HIS B 1 107 ? 4.91 -41.344 -9.609 1 98.19 107 HIS B C 1
ATOM 4007 O O . HIS B 1 107 ? 5.238 -42.531 -9.711 1 98.19 107 HIS B O 1
ATOM 4013 N N . PRO B 1 108 ? 4.223 -40.875 -8.578 1 98.25 108 PRO B N 1
ATOM 4014 C CA . PRO B 1 108 ? 3.834 -41.812 -7.516 1 98.25 108 PRO B CA 1
ATOM 4015 C C . PRO B 1 108 ? 3.027 -43 -8.039 1 98.25 108 PRO B C 1
ATOM 4017 O O . PRO B 1 108 ? 2.992 -44.031 -7.398 1 98.25 108 PRO B O 1
ATOM 4020 N N . THR B 1 109 ? 2.412 -42.844 -9.156 1 97.88 109 THR B N 1
ATOM 4021 C CA . THR B 1 109 ? 1.575 -43.906 -9.703 1 97.88 109 THR B CA 1
ATOM 4022 C C . THR B 1 109 ? 2.424 -45.125 -10.117 1 97.88 109 THR B C 1
ATOM 4024 O O . THR B 1 109 ? 1.89 -46.188 -10.438 1 97.88 109 THR B O 1
ATOM 4027 N N . GLU B 1 110 ? 3.682 -45 -10.039 1 97.12 110 GLU B N 1
ATOM 4028 C CA . GLU B 1 110 ? 4.59 -46.125 -10.266 1 97.12 110 GLU B CA 1
ATOM 4029 C C . GLU B 1 110 ? 4.633 -47.031 -9.047 1 97.12 110 GLU B C 1
ATOM 4031 O O . GLU B 1 110 ? 5.07 -48.188 -9.148 1 97.12 110 GLU B O 1
ATOM 4036 N N . ILE B 1 111 ? 4.234 -46.594 -7.941 1 97.94 111 ILE B N 1
ATOM 4037 C CA . ILE B 1 111 ? 4.352 -47.312 -6.68 1 97.94 111 ILE B CA 1
ATOM 4038 C C . ILE B 1 111 ? 3.617 -48.656 -6.785 1 97.94 111 ILE B C 1
ATOM 4040 O O . ILE B 1 111 ? 4.188 -49.719 -6.496 1 97.94 111 ILE B O 1
ATOM 4044 N N . PRO B 1 112 ? 2.381 -48.688 -7.25 1 96.75 112 PRO B N 1
ATOM 4045 C CA . PRO B 1 112 ? 1.663 -49.938 -7.32 1 96.75 112 PRO B CA 1
ATOM 4046 C C . PRO B 1 112 ? 2.271 -50.906 -8.336 1 96.75 112 PRO B C 1
ATOM 4048 O O . PRO B 1 112 ? 1.952 -52.094 -8.328 1 96.75 112 PRO B O 1
ATOM 4051 N N . ASN B 1 113 ? 3.123 -50.438 -9.164 1 96.06 113 ASN B N 1
ATOM 4052 C CA . ASN B 1 113 ? 3.689 -51.281 -10.219 1 96.06 113 ASN B CA 1
ATOM 4053 C C . ASN B 1 113 ? 5.074 -51.781 -9.844 1 96.06 113 ASN B C 1
ATOM 4055 O O . ASN B 1 113 ? 5.742 -52.438 -10.656 1 96.06 113 ASN B O 1
ATOM 4059 N N . ARG B 1 114 ? 5.484 -51.5 -8.641 1 97.25 114 ARG B N 1
ATOM 4060 C CA . ARG B 1 114 ? 6.809 -51.938 -8.188 1 97.25 114 ARG B CA 1
ATOM 4061 C C . ARG B 1 114 ? 6.711 -52.812 -6.957 1 97.25 114 ARG B C 1
ATOM 4063 O O . ARG B 1 114 ? 5.652 -52.906 -6.328 1 97.25 114 ARG B O 1
ATOM 4070 N N . GLU B 1 115 ? 7.797 -53.594 -6.758 1 97.19 115 GLU B N 1
ATOM 4071 C CA . GLU B 1 115 ? 7.906 -54.344 -5.5 1 97.19 115 GLU B CA 1
ATOM 4072 C C . GLU B 1 115 ? 8.32 -53.406 -4.355 1 97.19 115 GLU B C 1
ATOM 4074 O O . GLU B 1 115 ? 9.5 -53.094 -4.199 1 97.19 115 GLU B O 1
ATOM 4079 N N . THR B 1 116 ? 7.293 -53.031 -3.551 1 97.69 116 THR B N 1
ATOM 4080 C CA . THR B 1 116 ? 7.539 -52.031 -2.514 1 97.69 116 THR B CA 1
ATOM 4081 C C . THR B 1 116 ? 7.453 -52.656 -1.127 1 97.69 116 THR B C 1
ATOM 4083 O O . THR B 1 116 ? 7.082 -53.812 -0.991 1 97.69 116 THR B O 1
ATOM 4086 N N . VAL B 1 117 ? 7.922 -51.875 -0.111 1 96.06 117 VAL B N 1
ATOM 4087 C CA . VAL B 1 117 ? 7.574 -52.25 1.26 1 96.06 117 VAL B CA 1
ATOM 4088 C C . VAL B 1 117 ? 6.055 -52.25 1.42 1 96.06 117 VAL B C 1
ATOM 4090 O O . VAL B 1 117 ? 5.332 -51.625 0.636 1 96.06 117 VAL B O 1
ATOM 4093 N N . PRO B 1 118 ? 5.598 -53.031 2.344 1 95.25 118 PRO B N 1
ATOM 4094 C CA . PRO B 1 118 ? 4.148 -53.188 2.49 1 95.25 118 PRO B CA 1
ATOM 4095 C C . PRO B 1 118 ? 3.441 -51.844 2.707 1 95.25 118 PRO B C 1
ATOM 4097 O O . PRO B 1 118 ? 3.893 -51.031 3.514 1 95.25 118 PRO B O 1
ATOM 4100 N N . GLY B 1 119 ? 2.359 -51.594 1.9 1 95.88 119 GLY B N 1
ATOM 4101 C CA . GLY B 1 119 ? 1.433 -50.5 2.143 1 95.88 119 GLY B CA 1
ATOM 4102 C C . GLY B 1 119 ? 1.943 -49.156 1.637 1 95.88 119 GLY B C 1
ATOM 4103 O O . GLY B 1 119 ? 1.447 -48.125 2.041 1 95.88 119 GLY B O 1
ATOM 4104 N N . LEU B 1 120 ? 2.93 -49.188 0.793 1 97.75 120 LEU B N 1
ATOM 4105 C CA . LEU B 1 120 ? 3.562 -47.938 0.392 1 97.75 120 LEU B CA 1
ATOM 4106 C C . LEU B 1 120 ? 2.572 -47.031 -0.34 1 97.75 120 LEU B C 1
ATOM 4108 O O . LEU B 1 120 ? 2.561 -45.812 -0.131 1 97.75 120 LEU B O 1
ATOM 4112 N N . TRP B 1 121 ? 1.695 -47.562 -1.227 1 97.88 121 TRP B N 1
ATOM 4113 C CA . TRP B 1 121 ? 0.713 -46.75 -1.953 1 97.88 121 TRP B CA 1
ATOM 4114 C C . TRP B 1 121 ? -0.306 -46.156 -0.999 1 97.88 121 TRP B C 1
ATOM 4116 O O . TRP B 1 121 ? -0.614 -44.969 -1.091 1 97.88 121 TRP B O 1
ATOM 4126 N N . SER B 1 122 ? -0.769 -46.969 -0.081 1 97.19 122 SER B N 1
ATOM 4127 C CA . SER B 1 122 ? -1.707 -46.469 0.921 1 97.19 122 SER B CA 1
ATOM 4128 C C . SER B 1 122 ? -1.075 -45.375 1.78 1 97.19 122 SER B C 1
ATOM 4130 O O . SER B 1 122 ? -1.747 -44.438 2.174 1 97.19 122 SER B O 1
ATOM 4132 N N . THR B 1 123 ? 0.194 -45.594 2.09 1 97.62 123 THR B N 1
ATOM 4133 C CA . THR B 1 123 ? 0.934 -44.594 2.859 1 97.62 123 THR B CA 1
ATOM 4134 C C . THR B 1 123 ? 1.033 -43.281 2.092 1 97.62 123 THR B C 1
ATOM 4136 O O . THR B 1 123 ? 0.768 -42.188 2.646 1 97.62 123 THR B O 1
ATOM 4139 N N . TYR B 1 124 ? 1.34 -43.312 0.822 1 98.25 124 TYR B N 1
ATOM 4140 C CA . TYR B 1 124 ? 1.428 -42.125 -0.02 1 98.25 124 TYR B CA 1
ATOM 4141 C C . TYR B 1 124 ? 0.077 -41.438 -0.119 1 98.25 124 TYR B C 1
ATOM 4143 O O . TYR B 1 124 ? -0.001 -40.219 -0.038 1 98.25 124 TYR B O 1
ATOM 4151 N N . ARG B 1 125 ? -0.958 -42.156 -0.268 1 97.56 125 ARG B N 1
ATOM 4152 C CA . ARG B 1 125 ? -2.291 -41.594 -0.478 1 97.56 125 ARG B CA 1
ATOM 4153 C C . ARG B 1 125 ? -2.746 -40.812 0.736 1 97.56 125 ARG B C 1
ATOM 4155 O O . ARG B 1 125 ? -3.625 -39.938 0.624 1 97.56 125 ARG B O 1
ATOM 4162 N N . ARG B 1 126 ? -2.1 -41.094 1.882 1 97.19 126 ARG B N 1
ATOM 4163 C CA . ARG B 1 126 ? -2.434 -40.344 3.096 1 97.19 126 ARG B CA 1
ATOM 4164 C C . ARG B 1 126 ? -1.924 -38.906 3.023 1 97.19 126 ARG B C 1
ATOM 4166 O O . ARG B 1 126 ? -2.395 -38.031 3.758 1 97.19 126 ARG B O 1
ATOM 4173 N N . VAL B 1 127 ? -0.967 -38.656 2.133 1 97.88 127 VAL B N 1
ATOM 4174 C CA . VAL B 1 127 ? -0.374 -37.344 2.102 1 97.88 127 VAL B CA 1
ATOM 4175 C C . VAL B 1 127 ? -0.556 -36.719 0.716 1 97.88 127 VAL B C 1
ATOM 4177 O O . VAL B 1 127 ? -0.187 -35.562 0.489 1 97.88 127 VAL B O 1
ATOM 4180 N N . ALA B 1 128 ? -1.139 -37.5 -0.235 1 97.5 128 ALA B N 1
ATOM 4181 C CA . ALA B 1 128 ? -1.394 -37 -1.586 1 97.5 128 ALA B CA 1
ATOM 4182 C C . ALA B 1 128 ? -2.434 -35.875 -1.575 1 97.5 128 ALA B C 1
ATOM 4184 O O . ALA B 1 128 ? -3.252 -35.781 -0.656 1 97.5 128 ALA B O 1
ATOM 4185 N N . PRO B 1 129 ? -2.352 -35 -2.58 1 97.19 129 PRO B N 1
ATOM 4186 C CA . PRO B 1 129 ? -3.373 -33.938 -2.631 1 97.19 129 PRO B CA 1
ATOM 4187 C C . PRO B 1 129 ? -4.77 -34.5 -2.918 1 97.19 129 PRO B C 1
ATOM 4189 O O . PRO B 1 129 ? -4.902 -35.562 -3.5 1 97.19 129 PRO B O 1
ATOM 4192 N N . THR B 1 130 ? -5.793 -33.781 -2.418 1 96.94 130 THR B N 1
ATOM 4193 C CA . THR B 1 130 ? -7.207 -34.094 -2.627 1 96.94 130 THR B CA 1
ATOM 4194 C C . THR B 1 130 ? -7.926 -32.875 -3.223 1 96.94 130 THR B C 1
ATOM 4196 O O . THR B 1 130 ? -7.32 -31.812 -3.4 1 96.94 130 THR B O 1
ATOM 4199 N N . VAL B 1 131 ? -9.18 -33.094 -3.607 1 97.38 131 VAL B N 1
ATOM 4200 C CA . VAL B 1 131 ? -9.977 -31.969 -4.105 1 97.38 131 VAL B CA 1
ATOM 4201 C C . VAL B 1 131 ? -10.039 -30.859 -3.051 1 97.38 131 VAL B C 1
ATOM 4203 O O . VAL B 1 131 ? -9.992 -29.672 -3.383 1 97.38 131 VAL B O 1
ATOM 4206 N N . GLU B 1 132 ? -10.062 -31.25 -1.815 1 95.69 132 GLU B N 1
ATOM 4207 C CA . GLU B 1 132 ? -10.117 -30.281 -0.715 1 95.69 132 GLU B CA 1
ATOM 4208 C C . GLU B 1 132 ? -8.82 -29.484 -0.616 1 95.69 132 GLU B C 1
ATOM 4210 O O . GLU B 1 132 ? -8.844 -28.281 -0.371 1 95.69 132 GLU B O 1
ATOM 4215 N N . THR B 1 133 ? -7.68 -30.156 -0.803 1 93.5 133 THR B N 1
ATOM 4216 C CA . THR B 1 133 ? -6.395 -29.469 -0.767 1 93.5 133 THR B CA 1
ATOM 4217 C C . THR B 1 133 ? -6.312 -28.422 -1.876 1 93.5 133 THR B C 1
ATOM 4219 O O . THR B 1 133 ? -5.742 -27.344 -1.682 1 93.5 133 THR B O 1
ATOM 4222 N N . VAL B 1 134 ? -6.891 -28.75 -3.027 1 94.5 134 VAL B N 1
ATOM 4223 C CA . VAL B 1 134 ? -6.918 -27.828 -4.168 1 94.5 134 VAL B CA 1
ATOM 4224 C C . VAL B 1 134 ? -7.855 -26.672 -3.873 1 94.5 134 VAL B C 1
ATOM 4226 O O . VAL B 1 134 ? -7.48 -25.5 -4.039 1 94.5 134 VAL B O 1
ATOM 4229 N N . ARG B 1 135 ? -8.969 -26.922 -3.344 1 93.25 135 ARG B N 1
ATOM 4230 C CA . ARG B 1 135 ? -10.016 -25.938 -3.078 1 93.25 135 ARG B CA 1
ATOM 4231 C C . ARG B 1 135 ? -9.586 -24.969 -1.986 1 93.25 135 ARG B C 1
ATOM 4233 O O . ARG B 1 135 ? -9.867 -23.766 -2.074 1 93.25 135 ARG B O 1
ATOM 4240 N N . ASP B 1 136 ? -8.859 -25.453 -1.028 1 89.88 136 ASP B N 1
ATOM 4241 C CA . ASP B 1 136 ? -8.68 -24.688 0.198 1 89.88 136 ASP B CA 1
ATOM 4242 C C . ASP B 1 136 ? -7.301 -24.047 0.242 1 89.88 136 ASP B C 1
ATOM 4244 O O . ASP B 1 136 ? -6.992 -23.281 1.164 1 89.88 136 ASP B O 1
ATOM 4248 N N . ASP B 1 137 ? -6.508 -24.359 -0.762 1 87.12 137 ASP B N 1
ATOM 4249 C CA . ASP B 1 137 ? -5.168 -23.781 -0.77 1 87.12 137 ASP B CA 1
ATOM 4250 C C . ASP B 1 137 ? -5.223 -22.266 -0.967 1 87.12 137 ASP B C 1
ATOM 4252 O O . ASP B 1 137 ? -5.691 -21.781 -2 1 87.12 137 ASP B O 1
ATOM 4256 N N . GLU B 1 138 ? -4.75 -21.5 -0.055 1 74.06 138 GLU B N 1
ATOM 4257 C CA . GLU B 1 138 ? -4.766 -20.031 -0.115 1 74.06 138 GLU B CA 1
ATOM 4258 C C . GLU B 1 138 ? -3.348 -19.469 -0.104 1 74.06 138 GLU B C 1
ATOM 4260 O O . GLU B 1 138 ? -3.158 -18.266 0.069 1 74.06 138 GLU B O 1
ATOM 4265 N N . THR B 1 139 ? -2.379 -20.312 -0.22 1 73.12 139 THR B N 1
ATOM 4266 C CA . THR B 1 139 ? -1.006 -19.859 -0.004 1 73.12 139 THR B CA 1
ATOM 4267 C C . THR B 1 139 ? -0.201 -19.953 -1.298 1 73.12 139 THR B C 1
ATOM 4269 O O . THR B 1 139 ? 0.873 -19.359 -1.406 1 73.12 139 THR B O 1
ATOM 4272 N N . HIS B 1 140 ? -0.768 -20.688 -2.27 1 80.5 140 HIS B N 1
ATOM 4273 C CA . HIS B 1 140 ? 0.008 -20.875 -3.488 1 80.5 140 HIS B CA 1
ATOM 4274 C C . HIS B 1 140 ? -0.7 -20.266 -4.691 1 80.5 140 HIS B C 1
ATOM 4276 O O . HIS B 1 140 ? -1.902 -20 -4.641 1 80.5 140 HIS B O 1
ATOM 4282 N N . GLY B 1 141 ? 0.106 -20.094 -5.742 1 78.56 141 GLY B N 1
ATOM 4283 C CA . GLY B 1 141 ? -0.425 -19.547 -6.98 1 78.56 141 GLY B CA 1
ATOM 4284 C C . GLY B 1 141 ? -1.053 -20.609 -7.875 1 78.56 141 GLY B C 1
ATOM 4285 O O . GLY B 1 141 ? -0.981 -21.797 -7.578 1 78.56 141 GLY B O 1
ATOM 4286 N N . SER B 1 142 ? -1.641 -20.172 -8.938 1 84.88 142 SER B N 1
ATOM 4287 C CA . SER B 1 142 ? -2.418 -21.031 -9.836 1 84.88 142 SER B CA 1
ATOM 4288 C C . SER B 1 142 ? -1.533 -22.062 -10.516 1 84.88 142 SER B C 1
ATOM 4290 O O . SER B 1 142 ? -1.981 -23.188 -10.797 1 84.88 142 SER B O 1
ATOM 4292 N N . ALA B 1 143 ? -0.294 -21.719 -10.836 1 87.12 143 ALA B N 1
ATOM 4293 C CA . ALA B 1 143 ? 0.606 -22.688 -11.445 1 87.12 143 ALA B CA 1
ATOM 4294 C C . ALA B 1 143 ? 0.821 -23.891 -10.531 1 87.12 143 ALA B C 1
ATOM 4296 O O . ALA B 1 143 ? 0.734 -25.047 -10.977 1 87.12 143 ALA B O 1
ATOM 4297 N N . TRP B 1 144 ? 1.061 -23.609 -9.281 1 87.69 144 TRP B N 1
ATOM 4298 C CA . TRP B 1 144 ? 1.258 -24.672 -8.297 1 87.69 144 TRP B CA 1
ATOM 4299 C C . TRP B 1 144 ? -0.025 -25.469 -8.094 1 87.69 144 TRP B C 1
ATOM 4301 O O . TRP B 1 144 ? -0.011 -26.703 -8.148 1 87.69 144 TRP B O 1
ATOM 4311 N N . ILE B 1 145 ? -1.093 -24.828 -7.941 1 90.75 145 ILE B N 1
ATOM 4312 C CA . ILE B 1 145 ? -2.365 -25.453 -7.613 1 90.75 145 ILE B CA 1
ATOM 4313 C C . ILE B 1 145 ? -2.84 -26.312 -8.789 1 90.75 145 ILE B C 1
ATOM 4315 O O . ILE B 1 145 ? -3.422 -27.375 -8.602 1 90.75 145 ILE B O 1
ATOM 4319 N N . SER B 1 146 ? -2.607 -25.828 -9.984 1 94.25 146 SER B N 1
ATOM 4320 C CA . SER B 1 146 ? -3.037 -26.594 -11.156 1 94.25 146 SER B CA 1
ATOM 4321 C C . SER B 1 146 ? -2.32 -27.938 -11.242 1 94.25 146 SER B C 1
ATOM 4323 O O . SER B 1 146 ? -2.906 -28.922 -11.68 1 94.25 146 SER B O 1
ATOM 4325 N N . ILE B 1 147 ? -1.1 -27.922 -10.852 1 94.5 147 ILE B N 1
ATOM 4326 C CA . ILE B 1 147 ? -0.362 -29.172 -10.852 1 94.5 147 ILE B CA 1
ATOM 4327 C C . ILE B 1 147 ? -0.92 -30.109 -9.773 1 94.5 147 ILE B C 1
ATOM 4329 O O . ILE B 1 147 ? -1.056 -31.312 -9.992 1 94.5 147 ILE B O 1
ATOM 4333 N N . ARG B 1 148 ? -1.264 -29.531 -8.641 1 96.25 148 ARG B N 1
ATOM 4334 C CA . ARG B 1 148 ? -1.889 -30.328 -7.594 1 96.25 148 ARG B CA 1
ATOM 4335 C C . ARG B 1 148 ? -3.197 -30.938 -8.086 1 96.25 148 ARG B C 1
ATOM 4337 O O . ARG B 1 148 ? -3.496 -32.094 -7.785 1 96.25 148 ARG B O 1
ATOM 4344 N N . ALA B 1 149 ? -3.941 -30.188 -8.781 1 97.38 149 ALA B N 1
ATOM 4345 C CA . ALA B 1 149 ? -5.188 -30.703 -9.336 1 97.38 149 ALA B CA 1
ATOM 4346 C C . ALA B 1 149 ? -4.926 -31.906 -10.25 1 97.38 149 ALA B C 1
ATOM 4348 O O . ALA B 1 149 ? -5.613 -32.906 -10.148 1 97.38 149 ALA B O 1
ATOM 4349 N N . LEU B 1 150 ? -3.969 -31.781 -11.062 1 97.56 150 LEU B N 1
ATOM 4350 C CA . LEU B 1 150 ? -3.604 -32.875 -11.945 1 97.56 150 LEU B CA 1
ATOM 4351 C C . LEU B 1 150 ? -3.127 -34.094 -11.141 1 97.56 150 LEU B C 1
ATOM 4353 O O . LEU B 1 150 ? -3.398 -35.219 -11.508 1 97.56 150 LEU B O 1
ATOM 4357 N N . GLU B 1 151 ? -2.42 -33.781 -10.078 1 98.25 151 GLU B N 1
ATOM 4358 C CA . GLU B 1 151 ? -1.978 -34.875 -9.219 1 98.25 151 GLU B CA 1
ATOM 4359 C C . GLU B 1 151 ? -3.166 -35.656 -8.648 1 98.25 151 GLU B C 1
ATOM 4361 O O . GLU B 1 151 ? -3.131 -36.875 -8.547 1 98.25 151 GLU B O 1
ATOM 4366 N N . VAL B 1 152 ? -4.164 -34.938 -8.25 1 98.19 152 VAL B N 1
ATOM 4367 C CA . VAL B 1 152 ? -5.375 -35.594 -7.758 1 98.19 152 VAL B CA 1
ATOM 4368 C C . VAL B 1 152 ? -5.957 -36.5 -8.844 1 98.19 152 VAL B C 1
ATOM 4370 O O . VAL B 1 152 ? -6.289 -37.656 -8.578 1 98.19 152 VAL B O 1
ATOM 4373 N N . LEU B 1 153 ? -6.082 -35.938 -10.016 1 97.25 153 LEU B N 1
ATOM 4374 C CA . LEU B 1 153 ? -6.645 -36.688 -11.133 1 97.25 153 LEU B CA 1
ATOM 4375 C C . LEU B 1 153 ? -5.793 -37.906 -11.453 1 97.25 153 LEU B C 1
ATOM 4377 O O . LEU B 1 153 ? -6.32 -39.031 -11.609 1 97.25 153 LEU B O 1
ATOM 4381 N N . ARG B 1 154 ? -4.516 -37.719 -11.492 1 97.56 154 ARG B N 1
ATOM 4382 C CA . ARG B 1 154 ? -3.555 -38.781 -11.766 1 97.56 154 ARG B CA 1
ATOM 4383 C C . ARG B 1 154 ? -3.701 -39.938 -10.758 1 97.56 154 ARG B C 1
ATOM 4385 O O . ARG B 1 154 ? -3.848 -41.094 -11.141 1 97.56 154 ARG B O 1
ATOM 4392 N N . ASP B 1 155 ? -3.67 -39.594 -9.508 1 97.88 155 ASP B N 1
ATOM 4393 C CA . ASP B 1 155 ? -3.67 -40.594 -8.445 1 97.88 155 ASP B CA 1
ATOM 4394 C C . ASP B 1 155 ? -5.012 -41.312 -8.375 1 97.88 155 ASP B C 1
ATOM 4396 O O . ASP B 1 155 ? -5.059 -42.531 -8.125 1 97.88 155 ASP B O 1
ATOM 4400 N N . THR B 1 156 ? -6.078 -40.594 -8.555 1 97 156 THR B N 1
ATOM 4401 C CA . THR B 1 156 ? -7.406 -41.188 -8.531 1 97 156 THR B CA 1
ATOM 4402 C C . THR B 1 156 ? -7.594 -42.156 -9.719 1 97 156 THR B C 1
ATOM 4404 O O . THR B 1 156 ? -8.289 -43.156 -9.609 1 97 156 THR B O 1
ATOM 4407 N N . ALA B 1 157 ? -7 -41.844 -10.805 1 96.19 157 ALA B N 1
ATOM 4408 C CA . ALA B 1 157 ? -7.125 -42.656 -12.008 1 96.19 157 ALA B CA 1
ATOM 4409 C C . ALA B 1 157 ? -6.582 -44.062 -11.781 1 96.19 157 ALA B C 1
ATOM 4411 O O . ALA B 1 157 ? -7.047 -45.031 -12.391 1 96.19 157 ALA B O 1
ATOM 4412 N N . VAL B 1 158 ? -5.594 -44.156 -10.883 1 95.38 158 VAL B N 1
ATOM 4413 C CA . VAL B 1 158 ? -5.012 -45.469 -10.547 1 95.38 158 VAL B CA 1
ATOM 4414 C C . VAL B 1 158 ? -6.086 -46.375 -9.953 1 95.38 158 VAL B C 1
ATOM 4416 O O . VAL B 1 158 ? -6.094 -47.562 -10.211 1 95.38 158 VAL B O 1
ATOM 4419 N N . GLU B 1 159 ? -6.98 -45.781 -9.258 1 94 159 GLU B N 1
ATOM 4420 C CA . GLU B 1 159 ? -7.965 -46.531 -8.492 1 94 159 GLU B CA 1
ATOM 4421 C C . GLU B 1 159 ? -9.328 -46.5 -9.164 1 94 159 GLU B C 1
ATOM 4423 O O . GLU B 1 159 ? -10.266 -47.156 -8.711 1 94 159 GLU B O 1
ATOM 4428 N N . ALA B 1 160 ? -9.43 -45.781 -10.211 1 94.19 160 ALA B N 1
ATOM 4429 C CA . ALA B 1 160 ? -10.734 -45.594 -10.836 1 94.19 160 ALA B CA 1
ATOM 4430 C C . ALA B 1 160 ? -11.172 -46.844 -11.594 1 94.19 160 ALA B C 1
ATOM 4432 O O . ALA B 1 160 ? -10.359 -47.5 -12.234 1 94.19 160 ALA B O 1
ATOM 4433 N N . GLU B 1 161 ? -12.461 -47.125 -11.508 1 90.88 161 GLU B N 1
ATOM 4434 C CA . GLU B 1 161 ? -13.023 -48.281 -12.18 1 90.88 161 GLU B CA 1
ATOM 4435 C C . GLU B 1 161 ? -13.547 -47.938 -13.562 1 90.88 161 GLU B C 1
ATOM 4437 O O . GLU B 1 161 ? -13.656 -48.781 -14.438 1 90.88 161 GLU B O 1
ATOM 4442 N N . SER B 1 162 ? -13.938 -46.688 -13.734 1 90.81 162 SER B N 1
ATOM 4443 C CA . SER B 1 162 ? -14.523 -46.219 -15 1 90.81 162 SER B CA 1
ATOM 4444 C C . SER B 1 162 ? -14.133 -44.781 -15.32 1 90.81 162 SER B C 1
ATOM 4446 O O . SER B 1 162 ? -13.695 -44.062 -14.438 1 90.81 162 SER B O 1
ATOM 4448 N N . ARG B 1 163 ? -14.312 -44.531 -16.484 1 90.25 163 ARG B N 1
ATOM 4449 C CA . ARG B 1 163 ? -14.078 -43.188 -16.953 1 90.25 163 ARG B CA 1
ATOM 4450 C C . ARG B 1 163 ? -15.047 -42.188 -16.281 1 90.25 163 ARG B C 1
ATOM 4452 O O . ARG B 1 163 ? -14.68 -41.062 -16 1 90.25 163 ARG B O 1
ATOM 4459 N N . ASP B 1 164 ? -16.25 -42.688 -16.031 1 89.94 164 ASP B N 1
ATOM 4460 C CA . ASP B 1 164 ? -17.281 -41.844 -15.445 1 89.94 164 ASP B CA 1
ATOM 4461 C C . ASP B 1 164 ? -16.828 -41.25 -14.102 1 89.94 164 ASP B C 1
ATOM 4463 O O . ASP B 1 164 ? -17.141 -40.125 -13.773 1 89.94 164 ASP B O 1
ATOM 4467 N N . ASP B 1 165 ? -16.094 -42.031 -13.406 1 92 165 ASP B N 1
ATOM 4468 C CA . ASP B 1 165 ? -15.539 -41.594 -12.133 1 92 165 ASP B CA 1
ATOM 4469 C C . ASP B 1 165 ? -14.578 -40.438 -12.336 1 92 165 ASP B C 1
ATOM 4471 O O . ASP B 1 165 ? -14.586 -39.469 -11.562 1 92 165 ASP B O 1
ATOM 4475 N N . LEU B 1 166 ? -13.867 -40.531 -13.383 1 94.25 166 LEU B N 1
ATOM 4476 C CA . LEU B 1 166 ? -12.844 -39.531 -13.633 1 94.25 166 LEU B CA 1
ATOM 4477 C C . LEU B 1 166 ? -13.461 -38.281 -14.258 1 94.25 166 LEU B C 1
ATOM 4479 O O . LEU B 1 166 ? -12.977 -37.156 -14.031 1 94.25 166 LEU B O 1
ATOM 4483 N N . VAL B 1 167 ? -14.539 -38.406 -14.984 1 93 167 VAL B N 1
ATOM 4484 C CA . VAL B 1 167 ? -15.281 -37.281 -15.516 1 93 167 VAL B CA 1
ATOM 4485 C C . VAL B 1 167 ? -15.859 -36.469 -14.375 1 93 167 VAL B C 1
ATOM 4487 O O . VAL B 1 167 ? -15.742 -35.219 -14.367 1 93 167 VAL B O 1
ATOM 4490 N N . SER B 1 168 ? -16.453 -37.156 -13.445 1 94.12 168 SER B N 1
ATOM 4491 C CA . SER B 1 168 ? -17 -36.469 -12.281 1 94.12 168 SER B CA 1
ATOM 4492 C C . SER B 1 168 ? -15.922 -35.75 -11.484 1 94.12 168 SER B C 1
ATOM 4494 O O . SER B 1 168 ? -16.125 -34.625 -11.031 1 94.12 168 SER B O 1
ATOM 4496 N N . LEU B 1 169 ? -14.82 -36.406 -11.344 1 95.88 169 LEU B N 1
ATOM 4497 C CA . LEU B 1 169 ? -13.711 -35.812 -10.617 1 95.88 169 LEU B CA 1
ATOM 4498 C C . LEU B 1 169 ? -13.172 -34.594 -11.359 1 95.88 169 LEU B C 1
ATOM 4500 O O . LEU B 1 169 ? -12.883 -33.562 -10.742 1 95.88 169 LEU B O 1
ATOM 4504 N N . ALA B 1 170 ? -13.008 -34.719 -12.664 1 95.12 170 ALA B N 1
ATOM 4505 C CA . ALA B 1 170 ? -12.516 -33.594 -13.484 1 95.12 170 ALA B CA 1
ATOM 4506 C C . ALA B 1 170 ? -13.406 -32.375 -13.336 1 95.12 170 ALA B C 1
ATOM 4508 O O . ALA B 1 170 ? -12.898 -31.25 -13.195 1 95.12 170 ALA B O 1
ATOM 4509 N N . ARG B 1 171 ? -14.672 -32.562 -13.297 1 94.94 171 ARG B N 1
ATOM 4510 C CA . ARG B 1 171 ? -15.625 -31.484 -13.086 1 94.94 171 ARG B CA 1
ATOM 4511 C C . ARG B 1 171 ? -15.461 -30.875 -11.695 1 94.94 171 ARG B C 1
ATOM 4513 O O . ARG B 1 171 ? -15.477 -29.641 -11.547 1 94.94 171 ARG B O 1
ATOM 4520 N N . GLU B 1 172 ? -15.281 -31.719 -10.773 1 96.31 172 GLU B N 1
ATOM 4521 C CA . GLU B 1 172 ? -15.102 -31.25 -9.406 1 96.31 172 GLU B CA 1
ATOM 4522 C C . GLU B 1 172 ? -13.836 -30.406 -9.266 1 96.31 172 GLU B C 1
ATOM 4524 O O . GLU B 1 172 ? -13.828 -29.391 -8.562 1 96.31 172 GLU B O 1
ATOM 4529 N N . LEU B 1 173 ? -12.789 -30.812 -9.875 1 96.19 173 LEU B N 1
ATOM 4530 C CA . LEU B 1 173 ? -11.516 -30.094 -9.812 1 96.19 173 LEU B CA 1
ATOM 4531 C C . LEU B 1 173 ? -11.625 -28.734 -10.484 1 96.19 173 LEU B C 1
ATOM 4533 O O . LEU B 1 173 ? -11.133 -27.734 -9.953 1 96.19 173 LEU B O 1
ATOM 4537 N N . ARG B 1 174 ? -12.258 -28.672 -11.617 1 92.19 174 ARG B N 1
ATOM 4538 C CA . ARG B 1 174 ? -12.484 -27.406 -12.305 1 92.19 174 ARG B CA 1
ATOM 4539 C C . ARG B 1 174 ? -13.312 -26.453 -11.445 1 92.19 174 ARG B C 1
ATOM 4541 O O . ARG B 1 174 ? -13.031 -25.25 -11.383 1 92.19 174 ARG B O 1
ATOM 4548 N N . ASP B 1 175 ? -14.25 -26.984 -10.734 1 91.12 175 ASP B N 1
ATOM 4549 C CA . ASP B 1 175 ? -15.172 -26.188 -9.922 1 91.12 175 ASP B CA 1
ATOM 4550 C C . ASP B 1 175 ? -14.523 -25.766 -8.609 1 91.12 175 ASP B C 1
ATOM 4552 O O . ASP B 1 175 ? -15 -24.844 -7.945 1 91.12 175 ASP B O 1
ATOM 4556 N N . ALA B 1 176 ? -13.484 -26.516 -8.234 1 91.44 176 ALA B N 1
ATOM 4557 C CA . ALA B 1 176 ? -12.812 -26.219 -6.973 1 91.44 176 ALA B CA 1
ATOM 4558 C C . ALA B 1 176 ? -12.133 -24.859 -7.012 1 91.44 176 ALA B C 1
ATOM 4560 O O . ALA B 1 176 ? -12.039 -24.172 -5.988 1 91.44 176 ALA B O 1
ATOM 4561 N N . ARG B 1 177 ? -11.648 -24.484 -8.18 1 87.12 177 ARG B N 1
ATOM 4562 C CA . ARG B 1 177 ? -11.016 -23.188 -8.367 1 87.12 177 ARG B CA 1
ATOM 4563 C C . ARG B 1 177 ? -11.445 -22.562 -9.688 1 87.12 177 ARG B C 1
ATOM 4565 O O . ARG B 1 177 ? -10.633 -22.391 -10.602 1 87.12 177 ARG B O 1
ATOM 4572 N N . PRO B 1 178 ? -12.688 -22.094 -9.758 1 82.19 178 PRO B N 1
ATOM 4573 C CA . PRO B 1 178 ? -13.219 -21.641 -11.047 1 82.19 178 PRO B CA 1
ATOM 4574 C C . PRO B 1 178 ? -12.484 -20.422 -11.594 1 82.19 178 PRO B C 1
ATOM 4576 O O . PRO B 1 178 ? -12.461 -20.203 -12.812 1 82.19 178 PRO B O 1
ATOM 4579 N N . SER B 1 179 ? -11.805 -19.703 -10.711 1 79.75 179 SER B N 1
ATOM 4580 C CA . SER B 1 179 ? -11.133 -18.484 -11.148 1 79.75 179 SER B CA 1
ATOM 4581 C C . SER B 1 179 ? -9.711 -18.781 -11.625 1 79.75 179 SER B C 1
ATOM 4583 O O . SER B 1 179 ? -9.055 -17.906 -12.203 1 79.75 179 SER B O 1
ATOM 4585 N N . MET B 1 180 ? -9.234 -19.984 -11.328 1 86 180 MET B N 1
ATOM 4586 C CA . MET B 1 180 ? -7.871 -20.328 -11.711 1 86 180 MET B CA 1
ATOM 4587 C C . MET B 1 180 ? -7.852 -21.047 -13.055 1 86 180 MET B C 1
ATOM 4589 O O . MET B 1 180 ? -7.973 -22.281 -13.102 1 86 180 MET B O 1
ATOM 4593 N N . THR B 1 181 ? -7.594 -20.312 -14.055 1 91.88 181 THR B N 1
ATOM 4594 C CA . THR B 1 181 ? -7.699 -20.734 -15.453 1 91.88 181 THR B CA 1
ATOM 4595 C C . THR B 1 181 ? -6.773 -21.922 -15.734 1 91.88 181 THR B C 1
ATOM 4597 O O . THR B 1 181 ? -7.129 -22.828 -16.484 1 91.88 181 THR B O 1
ATOM 4600 N N . ALA B 1 182 ? -5.609 -21.891 -15.133 1 92.69 182 ALA B N 1
ATOM 4601 C CA . ALA B 1 182 ? -4.641 -22.953 -15.375 1 92.69 182 ALA B CA 1
ATOM 4602 C C . ALA B 1 182 ? -5.188 -24.297 -14.93 1 92.69 182 ALA B C 1
ATOM 4604 O O . ALA B 1 182 ? -4.934 -25.328 -15.578 1 92.69 182 ALA B O 1
ATOM 4605 N N . VAL B 1 183 ? -5.953 -24.328 -13.844 1 93.81 183 VAL B N 1
ATOM 4606 C CA . VAL B 1 183 ? -6.535 -25.578 -13.359 1 93.81 183 VAL B CA 1
ATOM 4607 C C . VAL B 1 183 ? -7.496 -26.141 -14.398 1 93.81 183 VAL B C 1
ATOM 4609 O O . VAL B 1 183 ? -7.359 -27.281 -14.828 1 93.81 183 VAL B O 1
ATOM 4612 N N . GLY B 1 184 ? -8.414 -25.328 -14.844 1 93.38 184 GLY B N 1
ATOM 4613 C CA . GLY B 1 184 ? -9.398 -25.75 -15.82 1 93.38 184 GLY B CA 1
ATOM 4614 C C . GLY B 1 184 ? -8.781 -26.203 -17.125 1 93.38 184 GLY B C 1
ATOM 4615 O O . GLY B 1 184 ? -9.102 -27.266 -17.641 1 93.38 184 GLY B O 1
ATOM 4616 N N . ASN B 1 185 ? -7.914 -25.406 -17.672 1 95 185 ASN B N 1
ATOM 4617 C CA . ASN B 1 185 ? -7.328 -25.672 -18.984 1 95 185 ASN B CA 1
ATOM 4618 C C . ASN B 1 185 ? -6.508 -26.953 -18.969 1 95 185 ASN B C 1
ATOM 4620 O O . ASN B 1 185 ? -6.566 -27.734 -19.922 1 95 185 ASN B O 1
ATOM 4624 N N . ARG B 1 186 ? -5.773 -27.172 -17.922 1 95.19 186 ARG B N 1
ATOM 4625 C CA . ARG B 1 186 ? -4.941 -28.359 -17.859 1 95.19 186 ARG B CA 1
ATOM 4626 C C . ARG B 1 186 ? -5.797 -29.609 -17.672 1 95.19 186 ARG B C 1
ATOM 4628 O O . ARG B 1 186 ? -5.539 -30.641 -18.297 1 95.19 186 ARG B O 1
ATOM 4635 N N . VAL B 1 187 ? -6.812 -29.531 -16.844 1 95.62 187 VAL B N 1
ATOM 4636 C CA . VAL B 1 187 ? -7.742 -30.641 -16.688 1 95.62 187 VAL B CA 1
ATOM 4637 C C . VAL B 1 187 ? -8.453 -30.922 -18 1 95.62 187 VAL B C 1
ATOM 4639 O O . VAL B 1 187 ? -8.555 -32.062 -18.438 1 95.62 187 VAL B O 1
ATOM 4642 N N . ASN B 1 188 ? -8.914 -29.859 -18.641 1 95.25 188 ASN B N 1
ATOM 4643 C CA . ASN B 1 188 ? -9.586 -30 -19.922 1 95.25 188 ASN B CA 1
ATOM 4644 C C . ASN B 1 188 ? -8.688 -30.672 -20.953 1 95.25 188 ASN B C 1
ATOM 4646 O O . ASN B 1 188 ? -9.148 -31.531 -21.734 1 95.25 188 ASN B O 1
ATOM 4650 N N . ARG B 1 189 ? -7.508 -30.266 -21 1 94.62 189 ARG B N 1
ATOM 4651 C CA . ARG B 1 189 ? -6.574 -30.828 -21.984 1 94.62 189 ARG B CA 1
ATOM 4652 C C . ARG B 1 189 ? -6.414 -32.312 -21.797 1 94.62 189 ARG B C 1
ATOM 4654 O O . ARG B 1 189 ? -6.383 -33.062 -22.781 1 94.62 189 ARG B O 1
ATOM 4661 N N . VAL B 1 190 ? -6.32 -32.781 -20.562 1 95.25 190 VAL B N 1
ATOM 4662 C CA . VAL B 1 190 ? -6.18 -34.188 -20.266 1 95.25 190 VAL B CA 1
ATOM 4663 C C . VAL B 1 190 ? -7.438 -34.938 -20.703 1 95.25 190 VAL B C 1
ATOM 4665 O O . VAL B 1 190 ? -7.352 -36 -21.297 1 95.25 190 VAL B O 1
ATOM 4668 N N . MET B 1 191 ? -8.57 -34.406 -20.453 1 93.94 191 MET B N 1
ATOM 4669 C CA . MET B 1 191 ? -9.844 -35.094 -20.656 1 93.94 191 MET B CA 1
ATOM 4670 C C . MET B 1 191 ? -10.25 -35.031 -22.125 1 93.94 191 MET B C 1
ATOM 4672 O O . MET B 1 191 ? -11.008 -35.906 -22.594 1 93.94 191 MET B O 1
ATOM 4676 N N . ALA B 1 192 ? -9.867 -34.031 -22.797 1 90.62 192 ALA B N 1
ATOM 4677 C CA . ALA B 1 192 ? -10.242 -33.875 -24.203 1 90.62 192 ALA B CA 1
ATOM 4678 C C . ALA B 1 192 ? -9.625 -34.969 -25.078 1 90.62 192 ALA B C 1
ATOM 4680 O O . ALA B 1 192 ? -10.164 -35.281 -26.141 1 90.62 192 ALA B O 1
ATOM 4681 N N . ASP B 1 193 ? -8.57 -35.5 -24.625 1 72.88 193 ASP B N 1
ATOM 4682 C CA . ASP B 1 193 ? -7.871 -36.469 -25.469 1 72.88 193 ASP B CA 1
ATOM 4683 C C . ASP B 1 193 ? -8.648 -37.781 -25.531 1 72.88 193 ASP B C 1
ATOM 4685 O O . ASP B 1 193 ? -9.414 -38.125 -24.625 1 72.88 193 ASP B O 1
ATOM 4689 N N . ALA B 1 194 ? -8.492 -38.531 -26.531 1 59.16 194 ALA B N 1
ATOM 4690 C CA . ALA B 1 194 ? -9.336 -39.594 -27.094 1 59.16 194 ALA B CA 1
ATOM 4691 C C . ALA B 1 194 ? -9.289 -40.844 -26.234 1 59.16 194 ALA B C 1
ATOM 4693 O O . ALA B 1 194 ? -10.258 -41.594 -26.188 1 59.16 194 ALA B O 1
ATOM 4694 N N . ASP B 1 195 ? -8.164 -41.062 -25.688 1 67.75 195 ASP B N 1
ATOM 4695 C CA . ASP B 1 195 ? -8.109 -42.312 -24.953 1 67.75 195 ASP B CA 1
ATOM 4696 C C . ASP B 1 195 ? -8.867 -42.219 -23.625 1 67.75 195 ASP B C 1
ATOM 4698 O O . ASP B 1 195 ? -8.406 -41.562 -22.688 1 67.75 195 ASP B O 1
ATOM 4702 N N . ARG B 1 196 ? -10.039 -42.781 -23.609 1 75.06 196 ARG B N 1
ATOM 4703 C CA . ARG B 1 196 ? -11.055 -42.5 -22.594 1 75.06 196 ARG B CA 1
ATOM 4704 C C . ARG B 1 196 ? -10.984 -43.531 -21.469 1 75.06 196 ARG B C 1
ATOM 4706 O O . ARG B 1 196 ? -11.891 -43.625 -20.641 1 75.06 196 ARG B O 1
ATOM 4713 N N . SER B 1 197 ? -9.898 -44.375 -21.422 1 89.25 197 SER B N 1
ATOM 4714 C CA . SER B 1 197 ? -9.812 -45.312 -20.297 1 89.25 197 SER B CA 1
ATOM 4715 C C . SER B 1 197 ? -9.156 -44.625 -19.094 1 89.25 197 SER B C 1
ATOM 4717 O O . SER B 1 197 ? -8.453 -43.625 -19.234 1 89.25 197 SER B O 1
ATOM 4719 N N . PRO B 1 198 ? -9.422 -45.156 -17.953 1 93.81 198 PRO B N 1
ATOM 4720 C CA . PRO B 1 198 ? -8.742 -44.625 -16.75 1 93.81 198 PRO B CA 1
ATOM 4721 C C . PRO B 1 198 ? -7.223 -44.656 -16.875 1 93.81 198 PRO B C 1
ATOM 4723 O O . PRO B 1 198 ? -6.539 -43.719 -16.5 1 93.81 198 PRO B O 1
ATOM 4726 N N . GLU B 1 199 ? -6.738 -45.719 -17.391 1 93.44 199 GLU B N 1
ATOM 4727 C CA . GLU B 1 199 ? -5.301 -45.844 -17.609 1 93.44 199 GLU B CA 1
ATOM 4728 C C . GLU B 1 199 ? -4.793 -44.812 -18.594 1 93.44 199 GLU B C 1
ATOM 4730 O O . GLU B 1 199 ? -3.715 -44.219 -18.406 1 93.44 199 GLU B O 1
ATOM 4735 N N . GLY B 1 200 ? -5.559 -44.688 -19.641 1 93.56 200 GLY B N 1
ATOM 4736 C CA . GLY B 1 200 ? -5.207 -43.656 -20.594 1 93.56 200 GLY B CA 1
ATOM 4737 C C . GLY B 1 200 ? -5.188 -42.25 -19.984 1 93.56 200 GLY B C 1
ATOM 4738 O O . GLY B 1 200 ? -4.273 -41.469 -20.25 1 93.56 200 GLY B O 1
ATOM 4739 N N . ILE B 1 201 ? -6.199 -42 -19.172 1 94.75 201 ILE B N 1
ATOM 4740 C CA . ILE B 1 201 ? -6.293 -40.688 -18.5 1 94.75 201 ILE B CA 1
ATOM 4741 C C . ILE B 1 201 ? -5.117 -40.531 -17.547 1 94.75 201 ILE B C 1
ATOM 4743 O O . ILE B 1 201 ? -4.523 -39.438 -17.469 1 94.75 201 ILE B O 1
ATOM 4747 N N . ARG B 1 202 ? -4.781 -41.562 -16.828 1 95.94 202 ARG B N 1
ATOM 4748 C CA . ARG B 1 202 ? -3.635 -41.5 -15.93 1 95.94 202 ARG B CA 1
ATOM 4749 C C . ARG B 1 202 ? -2.361 -41.125 -16.672 1 95.94 202 ARG B C 1
ATOM 4751 O O . ARG B 1 202 ? -1.646 -40.219 -16.266 1 95.94 202 ARG B O 1
ATOM 4758 N N . ARG B 1 203 ? -2.09 -41.781 -17.766 1 95.06 203 ARG B N 1
ATOM 4759 C CA . ARG B 1 203 ? -0.883 -41.531 -18.547 1 95.06 203 ARG B CA 1
ATOM 4760 C C . ARG B 1 203 ? -0.865 -40.125 -19.109 1 95.06 203 ARG B C 1
ATOM 4762 O O . ARG B 1 203 ? 0.171 -39.438 -19.094 1 95.06 203 ARG B O 1
ATOM 4769 N N . ARG B 1 204 ? -1.952 -39.688 -19.594 1 95.5 204 ARG B N 1
ATOM 4770 C CA . ARG B 1 204 ? -2.059 -38.344 -20.109 1 95.5 204 ARG B CA 1
ATOM 4771 C C . ARG B 1 204 ? -1.84 -37.312 -19.016 1 95.5 204 ARG B C 1
ATOM 4773 O O . ARG B 1 204 ? -1.244 -36.25 -19.25 1 95.5 204 ARG B O 1
ATOM 4780 N N . THR B 1 205 ? -2.404 -37.625 -17.844 1 96.81 205 THR B N 1
ATOM 4781 C CA . THR B 1 205 ? -2.246 -36.719 -16.719 1 96.81 205 THR B CA 1
ATOM 4782 C C . THR B 1 205 ? -0.778 -36.625 -16.312 1 96.81 205 THR B C 1
ATOM 4784 O O . THR B 1 205 ? -0.289 -35.531 -16.031 1 96.81 205 THR B O 1
ATOM 4787 N N . GLU B 1 206 ? -0.073 -37.719 -16.281 1 96.94 206 GLU B N 1
ATOM 4788 C CA . GLU B 1 206 ? 1.358 -37.688 -16 1 96.94 206 GLU B CA 1
ATOM 4789 C C . GLU B 1 206 ? 2.113 -36.812 -17 1 96.94 206 GLU B C 1
ATOM 4791 O O . GLU B 1 206 ? 2.941 -36 -16.594 1 96.94 206 GLU B O 1
ATOM 4796 N N . ALA B 1 207 ? 1.78 -37.031 -18.25 1 95.88 207 ALA B N 1
ATOM 4797 C CA . ALA B 1 207 ? 2.42 -36.25 -19.297 1 95.88 207 ALA B CA 1
ATOM 4798 C C . ALA B 1 207 ? 2.105 -34.75 -19.141 1 95.88 207 ALA B C 1
ATOM 4800 O O . ALA B 1 207 ? 2.969 -33.906 -19.375 1 95.88 207 ALA B O 1
ATOM 4801 N N . GLU B 1 208 ? 0.865 -34.469 -18.828 1 95.56 208 GLU B N 1
ATOM 4802 C CA . GLU B 1 208 ? 0.449 -33.062 -18.641 1 95.56 208 GLU B CA 1
ATOM 4803 C C . GLU B 1 208 ? 1.175 -32.438 -17.453 1 95.56 208 GLU B C 1
ATOM 4805 O O . GLU B 1 208 ? 1.539 -31.25 -17.5 1 95.56 208 GLU B O 1
ATOM 4810 N N . ILE B 1 209 ? 1.351 -33.125 -16.359 1 96.56 209 ILE B N 1
ATOM 4811 C CA . ILE B 1 209 ? 2.092 -32.656 -15.211 1 96.56 209 ILE B CA 1
ATOM 4812 C C . ILE B 1 209 ? 3.516 -32.281 -15.633 1 96.56 209 ILE B C 1
ATOM 4814 O O . ILE B 1 209 ? 3.994 -31.188 -15.336 1 96.56 209 ILE B O 1
ATOM 4818 N N . ASP B 1 210 ? 4.145 -33.188 -16.359 1 95.88 210 ASP B N 1
ATOM 4819 C CA . ASP B 1 210 ? 5.508 -32.938 -16.812 1 95.88 210 ASP B CA 1
ATOM 4820 C C . ASP B 1 210 ? 5.566 -31.734 -17.734 1 95.88 210 ASP B C 1
ATOM 4822 O O . ASP B 1 210 ? 6.469 -30.906 -17.609 1 95.88 210 ASP B O 1
ATOM 4826 N N . SER B 1 211 ? 4.609 -31.688 -18.609 1 95.38 211 SER B N 1
ATOM 4827 C CA . SER B 1 211 ? 4.555 -30.562 -19.547 1 95.38 211 SER B CA 1
ATOM 4828 C C . SER B 1 211 ? 4.32 -29.25 -18.828 1 95.38 211 SER B C 1
ATOM 4830 O O . SER B 1 211 ? 4.891 -28.219 -19.188 1 95.38 211 SER B O 1
ATOM 4832 N N . ALA B 1 212 ? 3.445 -29.266 -17.859 1 94.12 212 ALA B N 1
ATOM 4833 C CA . ALA B 1 212 ? 3.115 -28.047 -17.109 1 94.12 212 ALA B CA 1
ATOM 4834 C C . ALA B 1 212 ? 4.344 -27.5 -16.375 1 94.12 212 ALA B C 1
ATOM 4836 O O . ALA B 1 212 ? 4.57 -26.297 -16.375 1 94.12 212 ALA B O 1
ATOM 4837 N N . VAL B 1 213 ? 5.133 -28.344 -15.789 1 91.5 213 VAL B N 1
ATOM 4838 C CA . VAL B 1 213 ? 6.348 -27.953 -15.086 1 91.5 213 VAL B CA 1
ATOM 4839 C C . VAL B 1 213 ? 7.34 -27.328 -16.062 1 91.5 213 VAL B C 1
ATOM 4841 O O . VAL B 1 213 ? 7.914 -26.266 -15.797 1 91.5 213 VAL B O 1
ATOM 4844 N N . VAL B 1 214 ? 7.461 -27.938 -17.156 1 94.12 214 VAL B N 1
ATOM 4845 C CA . VAL B 1 214 ? 8.398 -27.484 -18.172 1 94.12 214 VAL B CA 1
ATOM 4846 C C . VAL B 1 214 ? 7.91 -26.172 -18.781 1 94.12 214 VAL B C 1
ATOM 4848 O O . VAL B 1 214 ? 8.711 -25.297 -19.078 1 94.12 214 VAL B O 1
ATOM 4851 N N . ALA B 1 215 ? 6.625 -26.062 -18.969 1 95.31 215 ALA B N 1
ATOM 4852 C CA . ALA B 1 215 ? 6.043 -24.859 -19.562 1 95.31 215 ALA B CA 1
ATOM 4853 C C . ALA B 1 215 ? 6.375 -23.625 -18.734 1 95.31 215 ALA B C 1
ATOM 4855 O O . ALA B 1 215 ? 6.75 -22.594 -19.281 1 95.31 215 ALA B O 1
ATOM 4856 N N . ASP B 1 216 ? 6.234 -23.734 -17.453 1 90.69 216 ASP B N 1
ATOM 4857 C CA . ASP B 1 216 ? 6.531 -22.609 -16.562 1 90.69 216 ASP B CA 1
ATOM 4858 C C . ASP B 1 216 ? 8.016 -22.25 -16.609 1 90.69 216 ASP B C 1
ATOM 4860 O O . ASP B 1 216 ? 8.367 -21.062 -16.656 1 90.69 216 ASP B O 1
ATOM 4864 N N . GLU B 1 217 ? 8.836 -23.219 -16.641 1 92.62 217 GLU B N 1
ATOM 4865 C CA . GLU B 1 217 ? 10.273 -23.016 -16.719 1 92.62 217 GLU B CA 1
ATOM 4866 C C . GLU B 1 217 ? 10.664 -22.359 -18.047 1 92.62 217 GLU B C 1
ATOM 4868 O O . GLU B 1 217 ? 11.5 -21.453 -18.094 1 92.62 217 GLU B O 1
ATOM 4873 N N . THR B 1 218 ? 10.102 -22.859 -19.078 1 97.44 218 THR B N 1
ATOM 4874 C CA . THR B 1 218 ? 10.398 -22.344 -20.406 1 97.44 218 THR B CA 1
ATOM 4875 C C . THR B 1 218 ? 9.914 -20.906 -20.547 1 97.44 218 THR B C 1
ATOM 4877 O O . THR B 1 218 ? 10.586 -20.078 -21.172 1 97.44 218 THR B O 1
ATOM 4880 N N . ALA B 1 219 ? 8.734 -20.641 -20.047 1 97.62 219 ALA B N 1
ATOM 4881 C CA . ALA B 1 219 ? 8.234 -19.281 -20.062 1 97.62 219 ALA B CA 1
ATOM 4882 C C . ALA B 1 219 ? 9.203 -18.328 -19.344 1 97.62 219 ALA B C 1
ATOM 4884 O O . ALA B 1 219 ? 9.484 -17.234 -19.844 1 97.62 219 ALA B O 1
ATOM 4885 N N . ALA B 1 220 ? 9.711 -18.719 -18.203 1 96.88 220 ALA B N 1
ATOM 4886 C CA . ALA B 1 220 ? 10.68 -17.922 -17.469 1 96.88 220 ALA B CA 1
ATOM 4887 C C . ALA B 1 220 ? 11.945 -17.688 -18.281 1 96.88 220 ALA B C 1
ATOM 4889 O O . ALA B 1 220 ? 12.469 -16.578 -18.312 1 96.88 220 ALA B O 1
ATOM 4890 N N . ALA B 1 221 ? 12.398 -18.734 -18.906 1 98 221 ALA B N 1
ATOM 4891 C CA . ALA B 1 221 ? 13.602 -18.641 -19.734 1 98 221 ALA B CA 1
ATOM 4892 C C . ALA B 1 221 ? 13.383 -17.672 -20.906 1 98 221 ALA B C 1
ATOM 4894 O O . ALA B 1 221 ? 14.281 -16.922 -21.266 1 98 221 ALA B O 1
ATOM 4895 N N . GLU B 1 222 ? 12.25 -17.781 -21.516 1 98.56 222 GLU B N 1
ATOM 4896 C CA . GLU B 1 222 ? 11.906 -16.859 -22.594 1 98.56 222 GLU B CA 1
ATOM 4897 C C . GLU B 1 222 ? 11.898 -15.414 -22.109 1 98.56 222 GLU B C 1
ATOM 4899 O O . GLU B 1 222 ? 12.344 -14.516 -22.828 1 98.56 222 GLU B O 1
ATOM 4904 N N . ALA B 1 223 ? 11.352 -15.195 -20.938 1 98.69 223 ALA B N 1
ATOM 4905 C CA . ALA B 1 223 ? 11.328 -13.852 -20.359 1 98.69 223 ALA B CA 1
ATOM 4906 C C . ALA B 1 223 ? 12.75 -13.359 -20.094 1 98.69 223 ALA B C 1
ATOM 4908 O O . ALA B 1 223 ? 13.062 -12.195 -20.359 1 98.69 223 ALA B O 1
ATOM 4909 N N . ALA B 1 224 ? 13.586 -14.219 -19.531 1 98.69 224 ALA B N 1
ATOM 4910 C CA . ALA B 1 224 ? 14.977 -13.859 -19.297 1 98.69 224 ALA B CA 1
ATOM 4911 C C . ALA B 1 224 ? 15.68 -13.484 -20.594 1 98.69 224 ALA B C 1
ATOM 4913 O O . ALA B 1 224 ? 16.438 -12.516 -20.641 1 98.69 224 ALA B O 1
ATOM 4914 N N . GLN B 1 225 ? 15.422 -14.289 -21.594 1 98.5 225 GLN B N 1
ATOM 4915 C CA . GLN B 1 225 ? 16.016 -14.016 -22.906 1 98.5 225 GLN B CA 1
ATOM 4916 C C . GLN B 1 225 ? 15.531 -12.672 -23.438 1 98.5 225 GLN B C 1
ATOM 4918 O O . GLN B 1 225 ? 16.312 -11.922 -24.031 1 98.5 225 GLN B O 1
ATOM 4923 N N . LEU B 1 226 ? 14.273 -12.391 -23.312 1 98.56 226 LEU B N 1
ATOM 4924 C CA . LEU B 1 226 ? 13.711 -11.109 -23.734 1 98.56 226 LEU B CA 1
ATOM 4925 C C . LEU B 1 226 ? 14.438 -9.953 -23.047 1 98.56 226 LEU B C 1
ATOM 4927 O O . LEU B 1 226 ? 14.812 -8.984 -23.703 1 98.56 226 LEU B O 1
ATOM 4931 N N . LEU B 1 227 ? 14.625 -10.039 -21.703 1 98.5 227 LEU B N 1
ATOM 4932 C CA . LEU B 1 227 ? 15.297 -9 -20.938 1 98.5 227 LEU B CA 1
ATOM 4933 C C . LEU B 1 227 ? 16.719 -8.781 -21.453 1 98.5 227 LEU B C 1
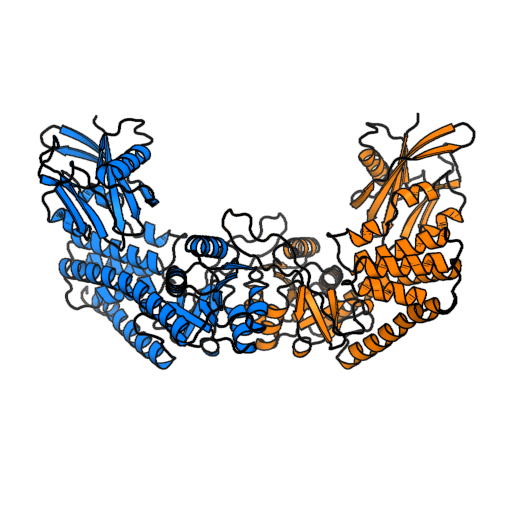ATOM 4935 O O . LEU B 1 227 ? 17.156 -7.641 -21.625 1 98.5 227 LEU B O 1
ATOM 4939 N N . ARG B 1 228 ? 17.391 -9.875 -21.781 1 98.12 228 ARG B N 1
ATOM 4940 C CA . ARG B 1 228 ? 18.766 -9.789 -22.266 1 98.12 228 ARG B CA 1
ATOM 4941 C C . ARG B 1 228 ? 18.828 -9.18 -23.656 1 98.12 228 ARG B C 1
ATOM 4943 O O . ARG B 1 228 ? 19.625 -8.273 -23.922 1 98.12 228 ARG B O 1
ATOM 4950 N N . LYS B 1 229 ? 18.031 -9.711 -24.484 1 97.94 229 LYS B N 1
ATOM 4951 C CA . LYS B 1 229 ? 18.047 -9.289 -25.875 1 97.94 229 LYS B CA 1
ATOM 4952 C C . LYS B 1 229 ? 17.719 -7.801 -26 1 97.94 229 LYS B C 1
ATOM 4954 O O . LYS B 1 229 ? 18.266 -7.121 -26.891 1 97.94 229 LYS B O 1
ATOM 4959 N N . ARG B 1 230 ? 16.891 -7.262 -25.141 1 98.06 230 ARG B N 1
ATOM 4960 C CA . ARG B 1 230 ? 16.453 -5.871 -25.219 1 98.06 230 ARG B CA 1
ATOM 4961 C C . ARG B 1 230 ? 17.266 -4.984 -24.281 1 98.06 230 ARG B C 1
ATOM 4963 O O . ARG B 1 230 ? 17.016 -3.779 -24.188 1 98.06 230 ARG B O 1
ATOM 4970 N N . ASP B 1 231 ? 18.141 -5.539 -23.594 1 97.81 231 ASP B N 1
ATOM 4971 C CA . ASP B 1 231 ? 19.016 -4.832 -22.656 1 97.81 231 ASP B CA 1
ATOM 4972 C C . ASP B 1 231 ? 18.203 -4.133 -21.562 1 97.81 231 ASP B C 1
ATOM 4974 O O . ASP B 1 231 ? 18.391 -2.945 -21.312 1 97.81 231 ASP B O 1
ATOM 4978 N N . PHE B 1 232 ? 17.203 -4.797 -21.109 1 98.19 232 PHE B N 1
ATOM 4979 C CA . PHE B 1 232 ? 16.438 -4.312 -19.969 1 98.19 232 PHE B CA 1
ATOM 4980 C C . PHE B 1 232 ? 17.172 -4.613 -18.672 1 98.19 232 PHE B C 1
ATOM 4982 O O . PHE B 1 232 ? 17 -5.684 -18.078 1 98.19 232 PHE B O 1
ATOM 4989 N N . ASP B 1 233 ? 17.875 -3.699 -18.141 1 97.94 233 ASP B N 1
ATOM 4990 C CA . ASP B 1 233 ? 18.781 -3.912 -17.031 1 97.94 233 ASP B CA 1
ATOM 4991 C C . ASP B 1 233 ? 18.125 -3.568 -15.695 1 97.94 233 ASP B C 1
ATOM 4993 O O . ASP B 1 233 ? 18.625 -3.939 -14.633 1 97.94 233 ASP B O 1
ATOM 4997 N N . ARG B 1 234 ? 17.094 -2.807 -15.703 1 98.31 234 ARG B N 1
ATOM 4998 C CA . ARG B 1 234 ? 16.328 -2.453 -14.516 1 98.31 234 ARG B CA 1
ATOM 4999 C C . ARG B 1 234 ? 14.852 -2.811 -14.695 1 98.31 234 ARG B C 1
ATOM 5001 O O . ARG B 1 234 ? 14.172 -2.24 -15.547 1 98.31 234 ARG B O 1
ATOM 5008 N N . VAL B 1 235 ? 14.414 -3.729 -13.898 1 98.88 235 VAL B N 1
ATOM 5009 C CA . VAL B 1 235 ? 13.086 -4.285 -14.094 1 98.88 235 VAL B CA 1
ATOM 5010 C C . VAL B 1 235 ? 12.219 -4 -12.867 1 98.88 235 VAL B C 1
ATOM 5012 O O . VAL B 1 235 ? 12.695 -4.098 -11.727 1 98.88 235 VAL B O 1
ATOM 5015 N N . ALA B 1 236 ? 11.016 -3.562 -13.109 1 98.88 236 ALA B N 1
ATOM 5016 C CA . ALA B 1 236 ? 10.039 -3.404 -12.031 1 98.88 236 ALA B CA 1
ATOM 5017 C C . ALA B 1 236 ? 9.062 -4.578 -12 1 98.88 236 ALA B C 1
ATOM 5019 O O . ALA B 1 236 ? 8.68 -5.105 -13.047 1 98.88 236 ALA B O 1
ATOM 5020 N N . THR B 1 237 ? 8.703 -5 -10.82 1 98.69 237 THR B N 1
ATOM 5021 C CA . THR B 1 237 ? 7.727 -6.07 -10.68 1 98.69 237 THR B CA 1
ATOM 5022 C C . THR B 1 237 ? 6.945 -5.922 -9.383 1 98.69 237 THR B C 1
ATOM 5024 O O . THR B 1 237 ? 7.168 -4.977 -8.617 1 98.69 237 THR B O 1
ATOM 5027 N N . LEU B 1 238 ? 5.891 -6.68 -9.227 1 97.75 238 LEU B N 1
ATOM 5028 C CA . LEU B 1 238 ? 5.102 -6.77 -8.008 1 97.75 238 LEU B CA 1
ATOM 5029 C C . LEU B 1 238 ? 4.523 -8.172 -7.836 1 97.75 238 LEU B C 1
ATOM 5031 O O . LEU B 1 238 ? 4.613 -9 -8.742 1 97.75 238 LEU B O 1
ATOM 5035 N N . SER B 1 239 ? 3.982 -8.438 -6.664 1 92.81 239 SER B N 1
ATOM 5036 C CA . SER B 1 239 ? 3.395 -9.727 -6.32 1 92.81 239 SER B CA 1
ATOM 5037 C C . SER B 1 239 ? 4.449 -10.828 -6.316 1 92.81 239 SER B C 1
ATOM 5039 O O . SER B 1 239 ? 5.645 -10.555 -6.438 1 92.81 239 SER B O 1
ATOM 5041 N N . ARG B 1 240 ? 3.982 -12.047 -6.043 1 91.12 240 ARG B N 1
ATOM 5042 C CA . ARG B 1 240 ? 4.879 -13.195 -5.98 1 91.12 240 ARG B CA 1
ATOM 5043 C C . ARG B 1 240 ? 4.574 -14.195 -7.09 1 91.12 240 ARG B C 1
ATOM 5045 O O . ARG B 1 240 ? 3.715 -15.062 -6.93 1 91.12 240 ARG B O 1
ATOM 5052 N N . SER B 1 241 ? 5.23 -14.008 -8.203 1 90.31 241 SER B N 1
ATOM 5053 C CA . SER B 1 241 ? 5.168 -14.977 -9.289 1 90.31 241 SER B CA 1
ATOM 5054 C C . SER B 1 241 ? 6.438 -15.812 -9.367 1 90.31 241 SER B C 1
ATOM 5056 O O . SER B 1 241 ? 7.531 -15.281 -9.578 1 90.31 241 SER B O 1
ATOM 5058 N N . GLY B 1 242 ? 6.266 -17.094 -9.203 1 88.62 242 GLY B N 1
ATOM 5059 C CA . GLY B 1 242 ? 7.418 -17.984 -9.344 1 88.62 242 GLY B CA 1
ATOM 5060 C C . GLY B 1 242 ? 8.07 -17.891 -10.703 1 88.62 242 GLY B C 1
ATOM 5061 O O . GLY B 1 242 ? 9.297 -17.969 -10.82 1 88.62 242 GLY B O 1
ATOM 5062 N N . THR B 1 243 ? 7.293 -17.703 -11.703 1 92.06 243 THR B N 1
ATOM 5063 C CA . THR B 1 243 ? 7.789 -17.594 -13.07 1 92.06 243 THR B CA 1
ATOM 5064 C C . THR B 1 243 ? 8.602 -16.312 -13.25 1 92.06 243 THR B C 1
ATOM 5066 O O . THR B 1 243 ? 9.656 -16.312 -13.891 1 92.06 243 THR B O 1
ATOM 5069 N N . VAL B 1 244 ? 8.156 -15.219 -12.711 1 96.19 244 VAL B N 1
ATOM 5070 C CA . VAL B 1 244 ? 8.867 -13.945 -12.789 1 96.19 244 VAL B CA 1
ATOM 5071 C C . VAL B 1 244 ? 10.188 -14.047 -12.031 1 96.19 244 VAL B C 1
ATOM 5073 O O . VAL B 1 244 ? 11.234 -13.617 -12.539 1 96.19 244 VAL B O 1
ATOM 5076 N N . VAL B 1 245 ? 10.109 -14.641 -10.836 1 94.62 245 VAL B N 1
ATOM 5077 C CA . VAL B 1 245 ? 11.312 -14.781 -10.023 1 94.62 245 VAL B CA 1
ATOM 5078 C C . VAL B 1 245 ? 12.352 -15.609 -10.773 1 94.62 245 VAL B C 1
ATOM 5080 O O . VAL B 1 245 ? 13.531 -15.25 -10.812 1 94.62 245 VAL B O 1
ATOM 5083 N N . ALA B 1 246 ? 11.914 -16.703 -11.352 1 93.38 246 ALA B N 1
ATOM 5084 C CA . ALA B 1 246 ? 12.828 -17.547 -12.117 1 93.38 246 ALA B CA 1
ATOM 5085 C C . ALA B 1 246 ? 13.453 -16.781 -13.281 1 93.38 246 ALA B C 1
ATOM 5087 O O . ALA B 1 246 ? 14.648 -16.906 -13.539 1 93.38 246 ALA B O 1
ATOM 5088 N N . ALA B 1 247 ? 12.664 -16.016 -13.977 1 97.5 247 ALA B N 1
ATOM 5089 C CA . ALA B 1 247 ? 13.164 -15.219 -15.086 1 97.5 247 ALA B CA 1
ATOM 5090 C C . ALA B 1 247 ? 14.211 -14.211 -14.617 1 97.5 247 ALA B C 1
ATOM 5092 O O . ALA B 1 247 ? 15.258 -14.055 -15.25 1 97.5 247 ALA B O 1
ATOM 5093 N N . LEU B 1 248 ? 13.945 -13.523 -13.523 1 98.31 248 LEU B N 1
ATOM 5094 C CA . LEU B 1 248 ? 14.828 -12.492 -12.984 1 98.31 248 LEU B CA 1
ATOM 5095 C C . LEU B 1 248 ? 16.125 -13.109 -12.484 1 98.31 248 LEU B C 1
ATOM 5097 O O . LEU B 1 248 ? 17.203 -12.531 -12.664 1 98.31 248 LEU B O 1
ATOM 5101 N N . LYS B 1 249 ? 16.031 -14.273 -11.852 1 97.12 249 LYS B N 1
ATOM 5102 C CA . LYS B 1 249 ? 17.234 -14.961 -11.398 1 97.12 249 LYS B CA 1
ATOM 5103 C C . LYS B 1 249 ? 18.141 -15.336 -12.578 1 97.12 249 LYS B C 1
ATOM 5105 O O . LYS B 1 249 ? 19.359 -15.32 -12.461 1 97.12 249 LYS B O 1
ATOM 5110 N N . ASP B 1 250 ? 17.484 -15.711 -13.586 1 97.31 250 ASP B N 1
ATOM 5111 C CA . ASP B 1 250 ? 18.219 -16.109 -14.773 1 97.31 250 ASP B CA 1
ATOM 5112 C C . ASP B 1 250 ? 18.844 -14.906 -15.469 1 97.31 250 ASP B C 1
ATOM 5114 O O . ASP B 1 250 ? 20.031 -14.914 -15.797 1 97.31 250 ASP B O 1
ATOM 5118 N N . ALA B 1 251 ? 18.125 -13.844 -15.648 1 98.19 251 ALA B N 1
ATOM 5119 C CA . ALA B 1 251 ? 18.562 -12.68 -16.422 1 98.19 251 ALA B CA 1
ATOM 5120 C C . ALA B 1 251 ? 19.453 -11.766 -15.578 1 98.19 251 ALA B C 1
ATOM 5122 O O . ALA B 1 251 ? 20.219 -10.977 -16.125 1 98.19 251 ALA B O 1
ATOM 5123 N N . GLN B 1 252 ? 19.312 -11.719 -14.32 1 98.06 252 GLN B N 1
ATOM 5124 C CA . GLN B 1 252 ? 20.109 -11.031 -13.32 1 98.06 252 GLN B CA 1
ATOM 5125 C C . GLN B 1 252 ? 20.062 -9.523 -13.523 1 98.06 252 GLN B C 1
ATOM 5127 O O . GLN B 1 252 ? 21.109 -8.852 -13.508 1 98.06 252 GLN B O 1
ATOM 5132 N N . PRO B 1 253 ? 18.953 -8.961 -13.844 1 98.5 253 PRO B N 1
ATOM 5133 C CA . PRO B 1 253 ? 18.859 -7.496 -13.828 1 98.5 253 PRO B CA 1
ATOM 5134 C C . PRO B 1 253 ? 18.766 -6.926 -12.414 1 98.5 253 PRO B C 1
ATOM 5136 O O . PRO B 1 253 ? 18.594 -7.68 -11.453 1 98.5 253 PRO B O 1
ATOM 5139 N N . SER B 1 254 ? 18.969 -5.594 -12.281 1 98.5 254 SER B N 1
ATOM 5140 C CA . SER B 1 254 ? 18.484 -4.965 -11.055 1 98.5 254 SER B CA 1
ATOM 5141 C C . SER B 1 254 ? 16.969 -4.922 -11.023 1 98.5 254 SER B C 1
ATOM 5143 O O . SER B 1 254 ? 16.312 -4.781 -12.062 1 98.5 254 SER B O 1
ATOM 5145 N N . VAL B 1 255 ? 16.406 -5.074 -9.828 1 98.69 255 VAL B N 1
ATOM 5146 C CA . VAL B 1 255 ? 14.953 -5.242 -9.766 1 98.69 255 VAL B CA 1
ATOM 5147 C C . VAL B 1 255 ? 14.367 -4.305 -8.719 1 98.69 255 VAL B C 1
ATOM 5149 O O . VAL B 1 255 ? 14.898 -4.199 -7.605 1 98.69 255 VAL B O 1
ATOM 5152 N N . VAL B 1 256 ? 13.344 -3.543 -9.062 1 98.38 256 VAL B N 1
ATOM 5153 C CA . VAL B 1 256 ? 12.523 -2.793 -8.117 1 98.38 256 VAL B CA 1
ATOM 5154 C C . VAL B 1 256 ? 11.203 -3.525 -7.891 1 98.38 256 VAL B C 1
ATOM 5156 O O . VAL B 1 256 ? 10.508 -3.881 -8.844 1 98.38 256 VAL B O 1
ATOM 5159 N N . VAL B 1 257 ? 10.883 -3.764 -6.633 1 98.12 257 VAL B N 1
ATOM 5160 C CA . VAL B 1 257 ? 9.719 -4.578 -6.297 1 98.12 257 VAL B CA 1
ATOM 5161 C C . VAL B 1 257 ? 8.789 -3.791 -5.375 1 98.12 257 VAL B C 1
ATOM 5163 O O . VAL B 1 257 ? 9.234 -3.209 -4.383 1 98.12 257 VAL B O 1
ATOM 5166 N N . ALA B 1 258 ? 7.531 -3.744 -5.762 1 97.88 258 ALA B N 1
ATOM 5167 C CA . ALA B 1 258 ? 6.547 -3.195 -4.832 1 97.88 258 ALA B CA 1
ATOM 5168 C C . ALA B 1 258 ? 6.234 -4.188 -3.713 1 97.88 258 ALA B C 1
ATOM 5170 O O . ALA B 1 258 ? 6.285 -5.402 -3.922 1 97.88 258 ALA B O 1
ATOM 5171 N N . GLU B 1 259 ? 5.867 -3.699 -2.617 1 94.38 259 GLU B N 1
ATOM 5172 C CA . GLU B 1 259 ? 5.609 -4.539 -1.452 1 94.38 259 GLU B CA 1
ATOM 5173 C C . GLU B 1 259 ? 4.418 -5.465 -1.694 1 94.38 259 GLU B C 1
ATOM 5175 O O . GLU B 1 259 ? 4.398 -6.598 -1.205 1 94.38 259 GLU B O 1
ATOM 5180 N N . SER B 1 260 ? 3.408 -4.953 -2.469 1 92.31 260 SER B N 1
ATOM 5181 C CA . SER B 1 260 ? 2.213 -5.711 -2.824 1 92.31 260 SER B CA 1
ATOM 5182 C C . SER B 1 260 ? 1.353 -5.996 -1.598 1 92.31 260 SER B C 1
ATOM 5184 O O . SER B 1 260 ? 1.159 -7.156 -1.224 1 92.31 260 SER B O 1
ATOM 5186 N N . ARG B 1 261 ? 0.757 -4.922 -1.131 1 86.06 261 ARG B N 1
ATOM 5187 C CA . ARG B 1 261 ? -0.222 -5.051 -0.057 1 86.06 261 ARG B CA 1
ATOM 5188 C C . ARG B 1 261 ? -1.514 -5.68 -0.565 1 86.06 261 ARG B C 1
ATOM 5190 O O . ARG B 1 261 ? -1.823 -5.602 -1.756 1 86.06 261 ARG B O 1
ATOM 5197 N N . PRO B 1 262 ? -2.203 -6.391 0.439 1 77 262 PRO B N 1
ATOM 5198 C CA . PRO B 1 262 ? -1.941 -6.492 1.877 1 77 262 PRO B CA 1
ATOM 5199 C C . PRO B 1 262 ? -1.021 -7.656 2.229 1 77 262 PRO B C 1
ATOM 5201 O O . PRO B 1 262 ? -0.471 -7.703 3.332 1 77 262 PRO B O 1
ATOM 5204 N N . GLY B 1 263 ? -0.757 -8.625 1.354 1 80 263 GLY B N 1
ATOM 5205 C CA . GLY B 1 263 ? -0.044 -9.852 1.649 1 80 263 GLY B CA 1
ATOM 5206 C C . GLY B 1 263 ? 1.46 -9.672 1.731 1 80 263 GLY B C 1
ATOM 5207 O O . GLY B 1 263 ? 2.176 -10.555 2.203 1 80 263 GLY B O 1
ATOM 5208 N N . LEU B 1 264 ? 1.959 -8.492 1.262 1 88.38 264 LEU B N 1
ATOM 5209 C CA . LEU B 1 264 ? 3.375 -8.141 1.277 1 88.38 264 LEU B CA 1
ATOM 5210 C C . LEU B 1 264 ? 4.203 -9.18 0.533 1 88.38 264 LEU B C 1
ATOM 5212 O O . LEU B 1 264 ? 5.277 -9.57 0.991 1 88.38 264 LEU B O 1
ATOM 5216 N N . GLU B 1 265 ? 3.674 -9.68 -0.552 1 89.31 265 GLU B N 1
ATOM 5217 C CA . GLU B 1 265 ? 4.324 -10.703 -1.361 1 89.31 265 GLU B CA 1
ATOM 5218 C C . GLU B 1 265 ? 5.664 -10.219 -1.901 1 89.31 265 GLU B C 1
ATOM 5220 O O . GLU B 1 265 ? 6.598 -11.008 -2.068 1 89.31 265 GLU B O 1
ATOM 5225 N N . GLY B 1 266 ? 5.762 -8.922 -2.133 1 94.12 266 GLY B N 1
ATOM 5226 C CA . GLY B 1 266 ? 6.973 -8.352 -2.691 1 94.12 266 GLY B CA 1
ATOM 5227 C C . GLY B 1 266 ? 8.172 -8.469 -1.766 1 94.12 266 GLY B C 1
ATOM 5228 O O . GLY B 1 266 ? 9.312 -8.547 -2.223 1 94.12 266 GLY B O 1
ATOM 5229 N N . VAL B 1 267 ? 7.938 -8.516 -0.499 1 94.25 267 VAL B N 1
ATOM 5230 C CA . VAL B 1 267 ? 9.016 -8.625 0.478 1 94.25 267 VAL B CA 1
ATOM 5231 C C . VAL B 1 267 ? 9.703 -9.977 0.333 1 94.25 267 VAL B C 1
ATOM 5233 O O . VAL B 1 267 ? 10.938 -10.062 0.331 1 94.25 267 VAL B O 1
ATOM 5236 N N . THR B 1 268 ? 8.93 -11.008 0.168 1 90.81 268 THR B N 1
ATOM 5237 C CA . THR B 1 268 ? 9.484 -12.336 -0.046 1 90.81 268 THR B CA 1
ATOM 5238 C C . THR B 1 268 ? 10.273 -12.391 -1.351 1 90.81 268 THR B C 1
ATOM 5240 O O . THR B 1 268 ? 11.312 -13.047 -1.427 1 90.81 268 THR B O 1
ATOM 5243 N N . VAL B 1 269 ? 9.805 -11.688 -2.318 1 94.44 269 VAL B N 1
ATOM 5244 C CA . VAL B 1 269 ? 10.438 -11.688 -3.633 1 94.44 269 VAL B CA 1
ATOM 5245 C C . VAL B 1 269 ? 11.797 -10.992 -3.551 1 94.44 269 VAL B C 1
ATOM 5247 O O . VAL B 1 269 ? 12.805 -11.539 -4.012 1 94.44 269 VAL B O 1
ATOM 5250 N N . VAL B 1 270 ? 11.852 -9.828 -2.893 1 96.81 270 VAL B N 1
ATOM 5251 C CA . VAL B 1 270 ? 13.125 -9.117 -2.836 1 96.81 270 VAL B CA 1
ATOM 5252 C C . VAL B 1 270 ? 14.133 -9.938 -2.035 1 96.81 270 VAL B C 1
ATOM 5254 O O . VAL B 1 270 ? 15.328 -9.93 -2.342 1 96.81 270 VAL B O 1
ATOM 5257 N N . GLU B 1 271 ? 13.68 -10.602 -1.025 1 95.62 271 GLU B N 1
ATOM 5258 C CA . GLU B 1 271 ? 14.586 -11.438 -0.23 1 95.62 271 GLU B CA 1
ATOM 5259 C C . GLU B 1 271 ? 15.141 -12.586 -1.055 1 95.62 271 GLU B C 1
ATOM 5261 O O . GLU B 1 271 ? 16.344 -12.875 -1.005 1 95.62 271 GLU B O 1
ATOM 5266 N N . THR B 1 272 ? 14.258 -13.219 -1.756 1 93.44 272 THR B N 1
ATOM 5267 C CA . THR B 1 272 ? 14.648 -14.336 -2.605 1 93.44 272 THR B CA 1
ATOM 5268 C C . THR B 1 272 ? 15.664 -13.891 -3.65 1 93.44 272 THR B C 1
ATOM 5270 O O . THR B 1 272 ? 16.672 -14.562 -3.871 1 93.44 272 THR B O 1
ATOM 5273 N N . LEU B 1 273 ? 15.438 -12.758 -4.277 1 97.25 273 LEU B N 1
ATOM 5274 C CA . LEU B 1 273 ? 16.312 -12.242 -5.324 1 97.25 273 LEU B CA 1
ATOM 5275 C C . LEU B 1 273 ? 17.641 -11.773 -4.734 1 97.25 273 LEU B C 1
ATOM 5277 O O . LEU B 1 273 ? 18.703 -12 -5.324 1 97.25 273 LEU B O 1
ATOM 5281 N N . ALA B 1 274 ? 17.516 -11.133 -3.594 1 97.19 274 ALA B N 1
ATOM 5282 C CA . ALA B 1 274 ? 18.734 -10.68 -2.924 1 97.19 274 ALA B CA 1
ATOM 5283 C C . ALA B 1 274 ? 19.656 -11.859 -2.586 1 97.19 274 ALA B C 1
ATOM 5285 O O . ALA B 1 274 ? 20.875 -11.773 -2.762 1 97.19 274 ALA B O 1
ATOM 5286 N N . ARG B 1 275 ? 19.125 -12.961 -2.158 1 94.12 275 ARG B N 1
ATOM 5287 C CA . ARG B 1 275 ? 19.891 -14.164 -1.839 1 94.12 275 ARG B CA 1
ATOM 5288 C C . ARG B 1 275 ? 20.562 -14.734 -3.084 1 94.12 275 ARG B C 1
ATOM 5290 O O . ARG B 1 275 ? 21.625 -15.375 -2.994 1 94.12 275 ARG B O 1
ATOM 5297 N N . ALA B 1 276 ? 19.953 -14.461 -4.156 1 94.5 276 ALA B N 1
ATOM 5298 C CA . ALA B 1 276 ? 20.5 -14.945 -5.418 1 94.5 276 ALA B CA 1
ATOM 5299 C C . ALA B 1 276 ? 21.531 -13.977 -5.973 1 94.5 276 ALA B C 1
ATOM 5301 O O . ALA B 1 276 ? 22.047 -14.172 -7.078 1 94.5 276 ALA B O 1
ATOM 5302 N N . GLY B 1 277 ? 21.766 -12.906 -5.301 1 96.75 277 GLY B N 1
ATOM 5303 C CA . GLY B 1 277 ? 22.812 -11.969 -5.68 1 96.75 277 GLY B CA 1
ATOM 5304 C C . GLY B 1 277 ? 22.328 -10.859 -6.59 1 96.75 277 GLY B C 1
ATOM 5305 O O . GLY B 1 277 ? 23.125 -10.133 -7.18 1 96.75 277 GLY B O 1
ATOM 5306 N N . ILE B 1 278 ? 21.094 -10.711 -6.738 1 98.25 278 ILE B N 1
ATOM 5307 C CA . ILE B 1 278 ? 20.516 -9.695 -7.605 1 98.25 278 ILE B CA 1
ATOM 5308 C C . ILE B 1 278 ? 20.312 -8.406 -6.82 1 98.25 278 ILE B C 1
ATOM 5310 O O . ILE B 1 278 ? 19.859 -8.43 -5.672 1 98.25 278 ILE B O 1
ATOM 5314 N N . GLU B 1 279 ? 20.703 -7.289 -7.434 1 98.19 279 GLU B N 1
ATOM 5315 C CA . GLU B 1 279 ? 20.438 -5.992 -6.812 1 98.19 279 GLU B CA 1
ATOM 5316 C C . GLU B 1 279 ? 18.938 -5.691 -6.758 1 98.19 279 GLU B C 1
ATOM 5318 O O . GLU B 1 279 ? 18.281 -5.633 -7.797 1 98.19 279 GLU B O 1
ATOM 5323 N N . THR B 1 280 ? 18.453 -5.52 -5.543 1 98 280 THR B N 1
ATOM 5324 C CA . THR B 1 280 ? 17 -5.348 -5.391 1 98 280 THR B CA 1
ATOM 5325 C C . THR B 1 280 ? 16.688 -4.059 -4.637 1 98 280 THR B C 1
ATOM 5327 O O . THR B 1 280 ? 17.469 -3.633 -3.777 1 98 280 THR B O 1
ATOM 5330 N N . THR B 1 281 ? 15.625 -3.395 -4.953 1 97.06 281 THR B N 1
ATOM 5331 C CA . THR B 1 281 ? 15.039 -2.252 -4.262 1 97.06 281 THR B CA 1
ATOM 5332 C C . THR B 1 281 ? 13.57 -2.512 -3.93 1 97.06 281 THR B C 1
ATOM 5334 O O . THR B 1 281 ? 12.781 -2.855 -4.812 1 97.06 281 THR B O 1
ATOM 5337 N N . LEU B 1 282 ? 13.25 -2.449 -2.678 1 96.94 282 LEU B N 1
ATOM 5338 C CA . LEU B 1 282 ? 11.859 -2.553 -2.24 1 96.94 282 LEU B CA 1
ATOM 5339 C C . LEU B 1 282 ? 11.219 -1.174 -2.152 1 96.94 282 LEU B C 1
ATOM 5341 O O . LEU B 1 282 ? 11.836 -0.224 -1.664 1 96.94 282 LEU B O 1
ATOM 5345 N N . THR B 1 283 ? 10.031 -1.027 -2.643 1 96.38 283 THR B N 1
ATOM 5346 C CA . THR B 1 283 ? 9.266 0.213 -2.539 1 96.38 283 THR B CA 1
ATOM 5347 C C . THR B 1 283 ? 7.801 -0.076 -2.24 1 96.38 283 THR B C 1
ATOM 5349 O O . THR B 1 283 ? 7.41 -1.235 -2.086 1 96.38 283 THR B O 1
ATOM 5352 N N . THR B 1 284 ? 6.957 0.941 -2.051 1 95.81 284 THR B N 1
ATOM 5353 C CA . THR B 1 284 ? 5.539 0.759 -1.757 1 95.81 284 THR B CA 1
ATOM 5354 C C . THR B 1 284 ? 4.727 0.658 -3.045 1 95.81 284 THR B C 1
ATOM 5356 O O . THR B 1 284 ? 5.191 1.065 -4.113 1 95.81 284 THR B O 1
ATOM 5359 N N . ASP B 1 285 ? 3.502 0.083 -2.949 1 97.12 285 ASP B N 1
ATOM 5360 C CA . ASP B 1 285 ? 2.596 0.022 -4.094 1 97.12 285 ASP B CA 1
ATOM 5361 C C . ASP B 1 285 ? 2.285 1.421 -4.621 1 97.12 285 ASP B C 1
ATOM 5363 O O . ASP B 1 285 ? 2.113 1.609 -5.828 1 97.12 285 ASP B O 1
ATOM 5367 N N . ALA B 1 286 ? 2.264 2.381 -3.709 1 96.5 286 ALA B N 1
ATOM 5368 C CA . ALA B 1 286 ? 1.945 3.766 -4.043 1 96.5 286 ALA B CA 1
ATOM 5369 C C . ALA B 1 286 ? 3.086 4.418 -4.816 1 96.5 286 ALA B C 1
ATOM 5371 O O . ALA B 1 286 ? 2.854 5.273 -5.676 1 96.5 286 ALA B O 1
ATOM 5372 N N . ALA B 1 287 ? 4.32 4.016 -4.562 1 96.38 287 ALA B N 1
ATOM 5373 C CA . ALA B 1 287 ? 5.496 4.707 -5.086 1 96.38 287 ALA B CA 1
ATOM 5374 C C . ALA B 1 287 ? 5.922 4.121 -6.43 1 96.38 287 ALA B C 1
ATOM 5376 O O . ALA B 1 287 ? 6.465 4.832 -7.277 1 96.38 287 ALA B O 1
ATOM 5377 N N . LEU B 1 288 ? 5.66 2.863 -6.664 1 97.81 288 LEU B N 1
ATOM 5378 C CA . LEU B 1 288 ? 6.199 2.154 -7.82 1 97.81 288 LEU B CA 1
ATOM 5379 C C . LEU B 1 288 ? 5.742 2.811 -9.117 1 97.81 288 LEU B C 1
ATOM 5381 O O . LEU B 1 288 ? 6.539 2.979 -10.047 1 97.81 288 LEU B O 1
ATOM 5385 N N . PRO B 1 289 ? 4.473 3.26 -9.273 1 98.44 289 PRO B N 1
ATOM 5386 C CA . PRO B 1 289 ? 4.047 3.852 -10.547 1 98.44 289 PRO B CA 1
ATOM 5387 C C . PRO B 1 289 ? 4.891 5.059 -10.945 1 98.44 289 PRO B C 1
ATOM 5389 O O . PRO B 1 289 ? 5.281 5.184 -12.109 1 98.44 289 PRO B O 1
ATOM 5392 N N . ASN B 1 290 ? 5.184 5.898 -10.016 1 96.75 290 ASN B N 1
ATOM 5393 C CA . ASN B 1 290 ? 5.988 7.07 -10.336 1 96.75 290 ASN B CA 1
ATOM 5394 C C . ASN B 1 290 ? 7.41 6.684 -10.727 1 96.75 290 ASN B C 1
ATOM 5396 O O . ASN B 1 290 ? 8 7.289 -11.625 1 96.75 290 ASN B O 1
ATOM 5400 N N . LEU B 1 291 ? 8.008 5.719 -10.047 1 96.12 291 LEU B N 1
ATOM 5401 C CA . LEU B 1 291 ? 9.336 5.227 -10.391 1 96.12 291 LEU B CA 1
ATOM 5402 C C . LEU B 1 291 ? 9.367 4.68 -11.812 1 96.12 291 LEU B C 1
ATOM 5404 O O . LEU B 1 291 ? 10.344 4.887 -12.539 1 96.12 291 LEU B O 1
ATOM 5408 N N . VAL B 1 292 ? 8.289 4.043 -12.219 1 98 292 VAL B N 1
ATOM 5409 C CA . VAL B 1 292 ? 8.18 3.471 -13.555 1 98 292 VAL B CA 1
ATOM 5410 C C . VAL B 1 292 ? 8.016 4.586 -14.586 1 98 292 VAL B C 1
ATOM 5412 O O . VAL B 1 292 ? 8.719 4.613 -15.602 1 98 292 VAL B O 1
ATOM 5415 N N . ALA B 1 293 ? 7.137 5.516 -14.305 1 96.75 293 ALA B N 1
ATOM 5416 C CA . ALA B 1 293 ? 6.828 6.586 -15.25 1 96.75 293 ALA B CA 1
ATOM 5417 C C . ALA B 1 293 ? 8.031 7.5 -15.453 1 96.75 293 ALA B C 1
ATOM 5419 O O . ALA B 1 293 ? 8.203 8.086 -16.531 1 96.75 293 ALA B O 1
ATOM 5420 N N . SER B 1 294 ? 8.906 7.621 -14.484 1 93.38 294 SER B N 1
ATOM 5421 C CA . SER B 1 294 ? 10.031 8.555 -14.516 1 93.38 294 SER B CA 1
ATOM 5422 C C . SER B 1 294 ? 11.195 7.992 -15.312 1 93.38 294 SER B C 1
ATOM 5424 O O . SER B 1 294 ? 12.211 8.664 -15.5 1 93.38 294 SER B O 1
ATOM 5426 N N . GLY B 1 295 ? 11.07 6.754 -15.75 1 88.12 295 GLY B N 1
ATOM 5427 C CA . GLY B 1 295 ? 12.117 6.148 -16.562 1 88.12 295 GLY B CA 1
ATOM 5428 C C . GLY B 1 295 ? 13.219 5.512 -15.727 1 88.12 295 GLY B C 1
ATOM 5429 O O . GLY B 1 295 ? 14.297 5.215 -16.234 1 88.12 295 GLY B O 1
ATOM 5430 N N . GLU B 1 296 ? 12.977 5.312 -14.5 1 91.06 296 GLU B N 1
ATOM 5431 C CA . GLU B 1 296 ? 13.953 4.668 -13.625 1 91.06 296 GLU B CA 1
ATOM 5432 C C . GLU B 1 296 ? 14.016 3.164 -13.883 1 91.06 296 GLU B C 1
ATOM 5434 O O . GLU B 1 296 ? 14.93 2.486 -13.406 1 91.06 296 GLU B O 1
ATOM 5439 N N . VAL B 1 297 ? 13.039 2.646 -14.602 1 96.81 297 VAL B N 1
ATOM 5440 C CA . VAL B 1 297 ? 13.031 1.232 -14.961 1 96.81 297 VAL B CA 1
ATOM 5441 C C . VAL B 1 297 ? 12.906 1.088 -16.484 1 96.81 297 VAL B C 1
ATOM 5443 O O . VAL B 1 297 ? 12.336 1.952 -17.141 1 96.81 297 VAL B O 1
ATOM 5446 N N . ASP B 1 298 ? 13.461 -0.008 -16.984 1 98.06 298 ASP B N 1
ATOM 5447 C CA . ASP B 1 298 ? 13.469 -0.267 -18.422 1 98.06 298 ASP B CA 1
ATOM 5448 C C . ASP B 1 298 ? 12.227 -1.047 -18.844 1 98.06 298 ASP B C 1
ATOM 5450 O O . ASP B 1 298 ? 11.812 -0.979 -20 1 98.06 298 ASP B O 1
ATOM 5454 N N . CYS B 1 299 ? 11.727 -1.807 -17.891 1 98.06 299 CYS B N 1
ATOM 5455 C CA . CYS B 1 299 ? 10.617 -2.695 -18.203 1 98.06 299 CYS B CA 1
ATOM 5456 C C . CYS B 1 299 ? 9.875 -3.104 -16.938 1 98.06 299 CYS B C 1
ATOM 5458 O O . CYS B 1 299 ? 10.445 -3.092 -15.844 1 98.06 299 CYS B O 1
ATOM 5460 N N . VAL B 1 300 ? 8.594 -3.271 -17.188 1 98.88 300 VAL B N 1
ATOM 5461 C CA . VAL B 1 300 ? 7.793 -3.902 -16.141 1 98.88 300 VAL B CA 1
ATOM 5462 C C . VAL B 1 300 ? 7.531 -5.363 -16.5 1 98.88 300 VAL B C 1
ATOM 5464 O O . VAL B 1 300 ? 7.109 -5.668 -17.609 1 98.88 300 VAL B O 1
ATOM 5467 N N . LEU B 1 301 ? 7.852 -6.27 -15.602 1 98.81 301 LEU B N 1
ATOM 5468 C CA . LEU B 1 301 ? 7.613 -7.699 -15.789 1 98.81 301 LEU B CA 1
ATOM 5469 C C . LEU B 1 301 ? 6.781 -8.266 -14.641 1 98.81 301 LEU B C 1
ATOM 5471 O O . LEU B 1 301 ? 7.223 -8.266 -13.492 1 98.81 301 LEU B O 1
ATOM 5475 N N . VAL B 1 302 ? 5.582 -8.727 -14.984 1 98.25 302 VAL B N 1
ATOM 5476 C CA . VAL B 1 302 ? 4.719 -9.273 -13.938 1 98.25 302 VAL B CA 1
ATOM 5477 C C . VAL B 1 302 ? 4.219 -10.656 -14.352 1 98.25 302 VAL B C 1
ATOM 5479 O O . VAL B 1 302 ? 4.375 -11.062 -15.5 1 98.25 302 VAL B O 1
ATOM 5482 N N . GLY B 1 303 ? 3.695 -11.367 -13.367 1 95.5 303 GLY B N 1
ATOM 5483 C CA . GLY B 1 303 ? 2.992 -12.602 -13.648 1 95.5 303 GLY B CA 1
ATOM 5484 C C . GLY B 1 303 ? 1.552 -12.391 -14.078 1 95.5 303 GLY B C 1
ATOM 5485 O O . GLY B 1 303 ? 1.191 -11.305 -14.539 1 95.5 303 GLY B O 1
ATOM 5486 N N . ALA B 1 304 ? 0.805 -13.461 -14.055 1 94.19 304 ALA B N 1
ATOM 5487 C CA . ALA B 1 304 ? -0.621 -13.414 -14.367 1 94.19 304 ALA B CA 1
ATOM 5488 C C . ALA B 1 304 ? -1.389 -14.492 -13.609 1 94.19 304 ALA B C 1
ATOM 5490 O O . ALA B 1 304 ? -0.918 -15.625 -13.477 1 94.19 304 ALA B O 1
ATOM 5491 N N . ASP B 1 305 ? -2.449 -14.031 -13.031 1 90.56 305 ASP B N 1
ATOM 5492 C CA . ASP B 1 305 ? -3.418 -15.031 -12.594 1 90.56 305 ASP B CA 1
ATOM 5493 C C . ASP B 1 305 ? -4.109 -15.68 -13.797 1 90.56 305 ASP B C 1
ATOM 5495 O O . ASP B 1 305 ? -4.297 -16.891 -13.82 1 90.56 305 ASP B O 1
ATOM 5499 N N . SER B 1 306 ? -4.426 -14.828 -14.719 1 93.56 306 SER B N 1
ATOM 5500 C CA . SER B 1 306 ? -4.945 -15.281 -16 1 93.56 306 SER B CA 1
ATOM 5501 C C . SER B 1 306 ? -4.789 -14.203 -17.078 1 93.56 306 SER B C 1
ATOM 5503 O O . SER B 1 306 ? -4.543 -13.039 -16.75 1 93.56 306 SER B O 1
ATOM 5505 N N . VAL B 1 307 ? -4.789 -14.625 -18.25 1 96.75 307 VAL B N 1
ATOM 5506 C CA . VAL B 1 307 ? -4.887 -13.75 -19.422 1 96.75 307 VAL B CA 1
ATOM 5507 C C . VAL B 1 307 ? -6.23 -13.961 -20.109 1 96.75 307 VAL B C 1
ATOM 5509 O O . VAL B 1 307 ? -6.578 -15.086 -20.469 1 96.75 307 VAL B O 1
ATOM 5512 N N . LEU B 1 308 ? -6.969 -12.875 -20.25 1 96.69 308 LEU B N 1
ATOM 5513 C CA . LEU B 1 308 ? -8.297 -12.969 -20.844 1 96.69 308 LEU B CA 1
ATOM 5514 C C . LEU B 1 308 ? -8.203 -13.094 -22.359 1 96.69 308 LEU B C 1
ATOM 5516 O O . LEU B 1 308 ? -7.156 -12.836 -22.953 1 96.69 308 LEU B O 1
ATOM 5520 N N . ALA B 1 309 ? -9.32 -13.523 -22.984 1 96.5 309 ALA B N 1
ATOM 5521 C CA . ALA B 1 309 ? -9.344 -13.727 -24.422 1 96.5 309 ALA B CA 1
ATOM 5522 C C . ALA B 1 309 ? -9.031 -12.43 -25.172 1 96.5 309 ALA B C 1
ATOM 5524 O O . ALA B 1 309 ? -8.422 -12.453 -26.25 1 96.5 309 ALA B O 1
ATOM 5525 N N . SER B 1 310 ? -9.352 -11.305 -24.625 1 96.38 310 SER B N 1
ATOM 5526 C CA . SER B 1 310 ? -9.102 -9.984 -25.203 1 96.38 310 SER B CA 1
ATOM 5527 C C . SER B 1 310 ? -7.613 -9.656 -25.188 1 96.38 310 SER B C 1
ATOM 5529 O O . SER B 1 310 ? -7.168 -8.742 -25.891 1 96.38 310 SER B O 1
ATOM 5531 N N . GLY B 1 311 ? -6.91 -10.336 -24.391 1 97.31 311 GLY B N 1
ATOM 5532 C CA . GLY B 1 311 ? -5.508 -10.016 -24.172 1 97.31 311 GLY B CA 1
ATOM 5533 C C . GLY B 1 311 ? -5.262 -9.25 -22.875 1 97.31 311 GLY B C 1
ATOM 5534 O O . GLY B 1 311 ? -4.113 -9.031 -22.484 1 97.31 311 GLY B O 1
ATOM 5535 N N . ALA B 1 312 ? -6.332 -8.898 -22.219 1 97.75 312 ALA B N 1
ATOM 5536 C CA . ALA B 1 312 ? -6.188 -8.258 -20.922 1 97.75 312 ALA B CA 1
ATOM 5537 C C . ALA B 1 312 ? -5.582 -9.227 -19.891 1 97.75 312 ALA B C 1
ATOM 5539 O O . ALA B 1 312 ? -5.758 -10.445 -20.016 1 97.75 312 ALA B O 1
ATOM 5540 N N . VAL B 1 313 ? -4.902 -8.672 -18.969 1 97.12 313 VAL B N 1
ATOM 5541 C CA . VAL B 1 313 ? -4.184 -9.5 -18 1 97.12 313 VAL B CA 1
ATOM 5542 C C . VAL B 1 313 ? -4.797 -9.32 -16.609 1 97.12 313 VAL B C 1
ATOM 5544 O O . VAL B 1 313 ? -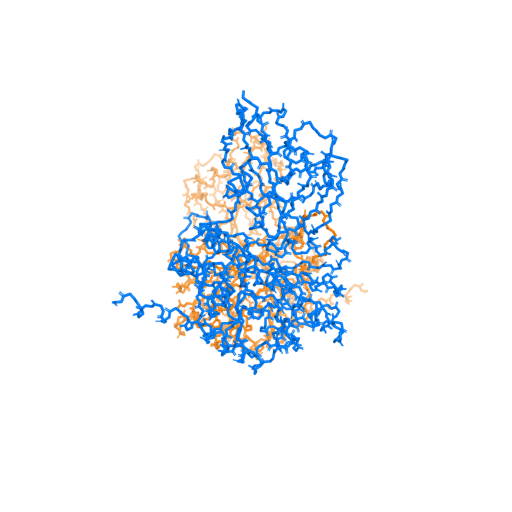5.012 -8.195 -16.156 1 97.12 313 VAL B O 1
ATOM 5547 N N . VAL B 1 314 ? -5.164 -10.406 -16.016 1 95.06 314 VAL B N 1
ATOM 5548 C CA . VAL B 1 314 ? -5.59 -10.414 -14.617 1 95.06 314 VAL B CA 1
ATOM 5549 C C . VAL B 1 314 ? -4.395 -10.688 -13.711 1 95.06 314 VAL B C 1
ATOM 5551 O O . VAL B 1 314 ? -3.758 -11.742 -13.812 1 95.06 314 VAL B O 1
ATOM 5554 N N . ASN B 1 315 ? -4.082 -9.812 -12.891 1 94 315 ASN B N 1
ATOM 5555 C CA . ASN B 1 315 ? -2.973 -9.953 -11.953 1 94 315 ASN B CA 1
ATOM 5556 C C . ASN B 1 315 ? -3.26 -9.234 -10.633 1 94 315 ASN B C 1
ATOM 5558 O O . ASN B 1 315 ? -4.328 -8.648 -10.461 1 94 315 ASN B O 1
ATOM 5562 N N . LYS B 1 316 ? -2.338 -9.414 -9.711 1 93.06 316 LYS B N 1
ATOM 5563 C CA . LYS B 1 316 ? -2.467 -8.82 -8.383 1 93.06 316 LYS B CA 1
ATOM 5564 C C . LYS B 1 316 ? -2.801 -7.332 -8.477 1 93.06 316 LYS B C 1
ATOM 5566 O O . LYS B 1 316 ? -2.277 -6.625 -9.344 1 93.06 316 LYS B O 1
ATOM 5571 N N . VAL B 1 317 ? -3.674 -6.934 -7.613 1 94.94 317 VAL B N 1
ATOM 5572 C CA . VAL B 1 317 ? -4.004 -5.516 -7.496 1 94.94 317 VAL B CA 1
ATOM 5573 C C . VAL B 1 317 ? -2.725 -4.695 -7.363 1 94.94 317 VAL B C 1
ATOM 5575 O O . VAL B 1 317 ? -1.789 -5.102 -6.672 1 94.94 317 VAL B O 1
ATOM 5578 N N . GLY B 1 318 ? -2.65 -3.543 -8 1 97.06 318 GLY B N 1
ATOM 5579 C CA . GLY B 1 318 ? -1.445 -2.738 -8.125 1 97.06 318 GLY B CA 1
ATOM 5580 C C . GLY B 1 318 ? -0.826 -2.803 -9.508 1 97.06 318 GLY B C 1
ATOM 5581 O O . GLY B 1 318 ? -0.006 -1.956 -9.867 1 97.06 318 GLY B O 1
ATOM 5582 N N . SER B 1 319 ? -1.23 -3.789 -10.289 1 98.12 319 SER B N 1
ATOM 5583 C CA . SER B 1 319 ? -0.729 -3.947 -11.648 1 98.12 319 SER B CA 1
ATOM 5584 C C . SER B 1 319 ? -1.279 -2.863 -12.57 1 98.12 319 SER B C 1
ATOM 5586 O O . SER B 1 319 ? -0.558 -2.342 -13.422 1 98.12 319 SER B O 1
ATOM 5588 N N . TYR B 1 320 ? -2.518 -2.492 -12.422 1 98.31 320 TYR B N 1
ATOM 5589 C CA . TYR B 1 320 ? -3.17 -1.519 -13.289 1 98.31 320 TYR B CA 1
ATOM 5590 C C . TYR B 1 320 ? -2.502 -0.154 -13.18 1 98.31 320 TYR B C 1
ATOM 5592 O O . TYR B 1 320 ? -2.119 0.441 -14.188 1 98.31 320 TYR B O 1
ATOM 5600 N N . PRO B 1 321 ? -2.326 0.376 -11.922 1 98.62 321 PRO B N 1
ATOM 5601 C CA . PRO B 1 321 ? -1.661 1.68 -11.852 1 98.62 321 PRO B CA 1
ATOM 5602 C C . PRO B 1 321 ? -0.229 1.642 -12.375 1 98.62 321 PRO B C 1
ATOM 5604 O O . PRO B 1 321 ? 0.249 2.627 -12.945 1 98.62 321 PRO B O 1
ATOM 5607 N N . VAL B 1 322 ? 0.474 0.541 -12.203 1 98.69 322 VAL B N 1
ATOM 5608 C CA . VAL B 1 322 ? 1.823 0.409 -12.742 1 98.69 322 VAL B CA 1
ATOM 5609 C C . VAL B 1 322 ? 1.771 0.412 -14.266 1 98.69 322 VAL B C 1
ATOM 5611 O O . VAL B 1 322 ? 2.607 1.04 -14.922 1 98.69 322 VAL B O 1
ATOM 5614 N N . ALA B 1 323 ? 0.775 -0.257 -14.789 1 98.69 323 ALA B N 1
ATOM 5615 C CA . ALA B 1 323 ? 0.615 -0.298 -16.234 1 98.69 323 ALA B CA 1
ATOM 5616 C C . ALA B 1 323 ? 0.305 1.088 -16.797 1 98.69 323 ALA B C 1
ATOM 5618 O O . ALA B 1 323 ? 0.841 1.481 -17.828 1 98.69 323 ALA B O 1
ATOM 5619 N N . LEU B 1 324 ? -0.588 1.852 -16.141 1 98.19 324 LEU B N 1
ATOM 5620 C CA . LEU B 1 324 ? -0.892 3.223 -16.531 1 98.19 324 LEU B CA 1
ATOM 5621 C C . LEU B 1 324 ? 0.373 4.074 -16.562 1 98.19 324 LEU B C 1
ATOM 5623 O O . LEU B 1 324 ? 0.607 4.816 -17.516 1 98.19 324 LEU B O 1
ATOM 5627 N N . ALA B 1 325 ? 1.155 3.963 -15.484 1 98.44 325 ALA B N 1
ATOM 5628 C CA . ALA B 1 325 ? 2.387 4.738 -15.367 1 98.44 325 ALA B CA 1
ATOM 5629 C C . ALA B 1 325 ? 3.395 4.34 -16.438 1 98.44 325 ALA B C 1
ATOM 5631 O O . ALA B 1 325 ? 4.078 5.195 -17 1 98.44 325 ALA B O 1
ATOM 5632 N N . ALA B 1 326 ? 3.494 3.027 -16.656 1 98.5 326 ALA B N 1
ATOM 5633 C CA . ALA B 1 326 ? 4.398 2.521 -17.688 1 98.5 326 ALA B CA 1
ATOM 5634 C C . ALA B 1 326 ? 4.047 3.096 -19.062 1 98.5 326 ALA B C 1
ATOM 5636 O O . ALA B 1 326 ? 4.93 3.531 -19.797 1 98.5 326 ALA B O 1
ATOM 5637 N N . ASP B 1 327 ? 2.773 3.086 -19.375 1 97.81 327 ASP B N 1
ATOM 5638 C CA . ASP B 1 327 ? 2.305 3.639 -20.641 1 97.81 327 ASP B CA 1
ATOM 5639 C C . ASP B 1 327 ? 2.678 5.113 -20.766 1 97.81 327 ASP B C 1
ATOM 5641 O O . ASP B 1 327 ? 3.162 5.551 -21.812 1 97.81 327 ASP B O 1
ATOM 5645 N N . ARG B 1 328 ? 2.49 5.844 -19.75 1 96.31 328 ARG B N 1
ATOM 5646 C CA . ARG B 1 328 ? 2.812 7.27 -19.734 1 96.31 328 ARG B CA 1
ATOM 5647 C C . ARG B 1 328 ? 4.309 7.492 -19.922 1 96.31 328 ARG B C 1
ATOM 5649 O O . ARG B 1 328 ? 4.727 8.43 -20.609 1 96.31 328 ARG B O 1
ATOM 5656 N N . GLY B 1 329 ? 5.125 6.656 -19.281 1 96.88 329 GLY B N 1
ATOM 5657 C CA . GLY B 1 329 ? 6.57 6.82 -19.312 1 96.88 329 GLY B CA 1
ATOM 5658 C C . GLY B 1 329 ? 7.23 6.156 -20.5 1 96.88 329 GLY B C 1
ATOM 5659 O O . GLY B 1 329 ? 8.445 6.254 -20.688 1 96.88 329 GLY B O 1
ATOM 5660 N N . GLY B 1 330 ? 6.434 5.5 -21.312 1 97.5 330 GLY B N 1
ATOM 5661 C CA . GLY B 1 330 ? 6.996 4.773 -22.438 1 97.5 330 GLY B CA 1
ATOM 5662 C C . GLY B 1 330 ? 7.773 3.535 -22.031 1 97.5 330 GLY B C 1
ATOM 5663 O O . GLY B 1 330 ? 8.75 3.16 -22.688 1 97.5 330 GLY B O 1
ATOM 5664 N N . VAL B 1 331 ? 7.535 2.977 -20.922 1 98.31 331 VAL B N 1
ATOM 5665 C CA . VAL B 1 331 ? 8.156 1.762 -20.406 1 98.31 331 VAL B CA 1
ATOM 5666 C C . VAL B 1 331 ? 7.312 0.546 -20.781 1 98.31 331 VAL B C 1
ATOM 5668 O O . VAL B 1 331 ? 6.117 0.498 -20.484 1 98.31 331 VAL B O 1
ATOM 5671 N N . PRO B 1 332 ? 7.844 -0.455 -21.438 1 98.5 332 PRO B N 1
ATOM 5672 C CA . PRO B 1 332 ? 7.043 -1.618 -21.828 1 98.5 332 PRO B CA 1
ATOM 5673 C C . PRO B 1 332 ? 6.613 -2.461 -20.625 1 98.5 332 PRO B C 1
ATOM 5675 O O . PRO B 1 332 ? 7.383 -2.625 -19.672 1 98.5 332 PRO B O 1
ATOM 5678 N N . PHE B 1 333 ? 5.398 -2.941 -20.703 1 98.69 333 PHE B N 1
ATOM 5679 C CA . PHE B 1 333 ? 4.785 -3.793 -19.688 1 98.69 333 PHE B CA 1
ATOM 5680 C C . PHE B 1 333 ? 4.578 -5.207 -20.219 1 98.69 333 PHE B C 1
ATOM 5682 O O . PHE B 1 333 ? 3.732 -5.426 -21.094 1 98.69 333 PHE B O 1
ATOM 5689 N N . PHE B 1 334 ? 5.328 -6.195 -19.656 1 98.81 334 PHE B N 1
ATOM 5690 C CA . PHE B 1 334 ? 5.211 -7.586 -20.078 1 98.81 334 PHE B CA 1
ATOM 5691 C C . PHE B 1 334 ? 4.617 -8.445 -18.969 1 98.81 334 PHE B C 1
ATOM 5693 O O . PHE B 1 334 ? 4.797 -8.148 -17.797 1 98.81 334 PHE B O 1
ATOM 5700 N N . THR B 1 335 ? 3.928 -9.438 -19.375 1 98.38 335 THR B N 1
ATOM 5701 C CA . THR B 1 335 ? 3.459 -10.477 -18.469 1 98.38 335 THR B CA 1
ATOM 5702 C C . THR B 1 335 ? 4.039 -11.836 -18.844 1 98.38 335 THR B C 1
ATOM 5704 O O . THR B 1 335 ? 4.152 -12.156 -20.031 1 98.38 335 THR B O 1
ATOM 5707 N N . VAL B 1 336 ? 4.422 -12.562 -17.859 1 97.88 336 VAL B N 1
ATOM 5708 C CA . VAL B 1 336 ? 4.996 -13.875 -18.125 1 97.88 336 VAL B CA 1
ATOM 5709 C C . VAL B 1 336 ? 4.168 -14.953 -17.438 1 97.88 336 VAL B C 1
ATOM 5711 O O . VAL B 1 336 ? 3.861 -14.844 -16.25 1 97.88 336 VAL B O 1
ATOM 5714 N N . CYS B 1 337 ? 3.779 -15.93 -18.172 1 96.06 337 CYS B N 1
ATOM 5715 C CA . CYS B 1 337 ? 3.033 -17.062 -17.641 1 96.06 337 CYS B CA 1
ATOM 5716 C C . CYS B 1 337 ? 2.988 -18.203 -18.656 1 96.06 337 CYS B C 1
ATOM 5718 O O . CYS B 1 337 ? 3.287 -18.016 -19.828 1 96.06 337 CYS B O 1
ATOM 5720 N N . ALA B 1 338 ? 2.666 -19.406 -18.156 1 96.38 338 ALA B N 1
ATOM 5721 C CA . ALA B 1 338 ? 2.371 -20.5 -19.078 1 96.38 338 ALA B CA 1
ATOM 5722 C C . ALA B 1 338 ? 1.126 -20.203 -19.906 1 96.38 338 ALA B C 1
ATOM 5724 O O . ALA B 1 338 ? 0.189 -19.562 -19.422 1 96.38 338 ALA B O 1
ATOM 5725 N N . ARG B 1 339 ? 1.042 -20.688 -21.125 1 96.5 339 ARG B N 1
ATOM 5726 C CA . ARG B 1 339 ? -0.086 -20.438 -22.016 1 96.5 339 ARG B CA 1
ATOM 5727 C C . ARG B 1 339 ? -1.385 -20.969 -21.422 1 96.5 339 ARG B C 1
ATOM 5729 O O . ARG B 1 339 ? -2.469 -20.484 -21.75 1 96.5 339 ARG B O 1
ATOM 5736 N N . ASP B 1 340 ? -1.261 -21.859 -20.484 1 95.75 340 ASP B N 1
ATOM 5737 C CA . ASP B 1 340 ? -2.439 -22.469 -19.891 1 95.75 340 ASP B CA 1
ATOM 5738 C C . ASP B 1 340 ? -3.188 -21.469 -19.016 1 95.75 340 ASP B C 1
ATOM 5740 O O . ASP B 1 340 ? -4.316 -21.719 -18.578 1 95.75 340 ASP B O 1
ATOM 5744 N N . LYS B 1 341 ? -2.588 -20.328 -18.75 1 95.19 341 LYS B N 1
ATOM 5745 C CA . LYS B 1 341 ? -3.266 -19.297 -17.969 1 95.19 341 LYS B CA 1
ATOM 5746 C C . LYS B 1 341 ? -4.086 -18.375 -18.875 1 95.19 341 LYS B C 1
ATOM 5748 O O . LYS B 1 341 ? -4.746 -17.453 -18.391 1 95.19 341 LYS B O 1
ATOM 5753 N N . ILE B 1 342 ? -4.074 -18.609 -20.172 1 96.81 342 ILE B N 1
ATOM 5754 C CA . ILE B 1 342 ? -4.891 -17.844 -21.109 1 96.81 342 ILE B CA 1
ATOM 5755 C C . ILE B 1 342 ? -6.297 -18.438 -21.172 1 96.81 342 ILE B C 1
ATOM 5757 O O . ILE B 1 342 ? -6.465 -19.641 -21.375 1 96.81 342 ILE B O 1
ATOM 5761 N N . ARG B 1 343 ? -7.238 -17.641 -21 1 95.44 343 ARG B N 1
ATOM 5762 C CA . ARG B 1 343 ? -8.641 -18.062 -20.938 1 95.44 343 ARG B CA 1
ATOM 5763 C C . ARG B 1 343 ? -9.25 -18.141 -22.328 1 95.44 343 ARG B C 1
ATOM 5765 O O . ARG B 1 343 ? -8.766 -17.5 -23.266 1 95.44 343 ARG B O 1
ATOM 5772 N N . SER B 1 344 ? -10.359 -18.859 -22.375 1 94.88 344 SER B N 1
ATOM 5773 C CA . SER B 1 344 ? -11.133 -18.953 -23.609 1 94.88 344 SER B CA 1
ATOM 5774 C C . SER B 1 344 ? -12.195 -17.859 -23.688 1 94.88 344 SER B C 1
ATOM 5776 O O . SER B 1 344 ? -12.836 -17.672 -24.719 1 94.88 344 SER B O 1
ATOM 5778 N N . ASP B 1 345 ? -12.359 -17.125 -22.625 1 93.12 345 ASP B N 1
ATOM 5779 C CA . ASP B 1 345 ? -13.359 -16.062 -22.562 1 93.12 345 ASP B CA 1
ATOM 5780 C C . ASP B 1 345 ? -12.812 -14.82 -21.859 1 93.12 345 ASP B C 1
ATOM 5782 O O . ASP B 1 345 ? -11.625 -14.766 -21.531 1 93.12 345 ASP B O 1
ATOM 5786 N N . ASP B 1 346 ? -13.617 -13.828 -21.766 1 93.88 346 ASP B N 1
ATOM 5787 C CA . ASP B 1 346 ? -13.188 -12.562 -21.188 1 93.88 346 ASP B CA 1
ATOM 5788 C C . ASP B 1 346 ? -13.82 -12.344 -19.812 1 93.88 346 ASP B C 1
ATOM 5790 O O . ASP B 1 346 ? -13.984 -11.203 -19.375 1 93.88 346 ASP B O 1
ATOM 5794 N N . GLU B 1 347 ? -14.211 -13.422 -19.172 1 89.06 347 GLU B N 1
ATOM 5795 C CA . GLU B 1 347 ? -14.852 -13.289 -17.875 1 89.06 347 GLU B CA 1
ATOM 5796 C C . GLU B 1 347 ? -13.828 -13.062 -16.766 1 89.06 347 GLU B C 1
ATOM 5798 O O . GLU B 1 347 ? -12.828 -13.781 -16.688 1 89.06 347 GLU B O 1
ATOM 5803 N N . PHE B 1 348 ? -14.016 -12.016 -16.047 1 88 348 PHE B N 1
ATOM 5804 C CA . PHE B 1 348 ? -13.211 -11.742 -14.867 1 88 348 PHE B CA 1
ATOM 5805 C C . PHE B 1 348 ? -14.047 -11.898 -13.602 1 88 348 PHE B C 1
ATOM 5807 O O . PHE B 1 348 ? -15.078 -11.25 -13.445 1 88 348 PHE B O 1
ATOM 5814 N N . VAL B 1 349 ? -13.641 -12.82 -12.852 1 77.12 349 VAL B N 1
ATOM 5815 C CA . VAL B 1 349 ? -14.273 -12.984 -11.547 1 77.12 349 VAL B CA 1
ATOM 5816 C C . VAL B 1 349 ? -13.344 -12.469 -10.453 1 77.12 349 VAL B C 1
ATOM 5818 O O . VAL B 1 349 ? -12.305 -13.078 -10.172 1 77.12 349 VAL B O 1
ATOM 5821 N N . GLY B 1 350 ? -13.734 -11.398 -9.859 1 77.31 350 GLY B N 1
ATOM 5822 C CA . GLY B 1 350 ? -12.914 -10.797 -8.82 1 77.31 350 GLY B CA 1
ATOM 5823 C C . GLY B 1 350 ? -12.922 -11.586 -7.527 1 77.31 350 GLY B C 1
ATOM 5824 O O . GLY B 1 350 ? -13.828 -12.391 -7.289 1 77.31 350 GLY B O 1
ATOM 5825 N N . GLU B 1 351 ? -11.805 -11.5 -6.809 1 76.69 351 GLU B N 1
ATOM 5826 C CA . GLU B 1 351 ? -11.68 -12.07 -5.469 1 76.69 351 GLU B CA 1
ATOM 5827 C C . GLU B 1 351 ? -11.398 -10.992 -4.434 1 76.69 351 GLU B C 1
ATOM 5829 O O . GLU B 1 351 ? -10.688 -10.023 -4.715 1 76.69 351 GLU B O 1
ATOM 5834 N N . ASP B 1 352 ? -12.07 -11.211 -3.318 1 77.31 352 ASP B N 1
ATOM 5835 C CA . ASP B 1 352 ? -11.828 -10.289 -2.217 1 77.31 352 ASP B CA 1
ATOM 5836 C C . ASP B 1 352 ? -10.797 -10.852 -1.245 1 77.31 352 ASP B C 1
ATOM 5838 O O . ASP B 1 352 ? -10.844 -12.023 -0.885 1 77.31 352 ASP B O 1
ATOM 5842 N N . ASP B 1 353 ? -9.734 -10.07 -0.844 1 71.62 353 ASP B N 1
ATOM 5843 C CA . ASP B 1 353 ? -8.633 -10.508 0.003 1 71.62 353 ASP B CA 1
ATOM 5844 C C . ASP B 1 353 ? -8.992 -10.391 1.481 1 71.62 353 ASP B C 1
ATOM 5846 O O . ASP B 1 353 ? -8.219 -10.797 2.35 1 71.62 353 ASP B O 1
ATOM 5850 N N . GLY B 1 354 ? -10.219 -10.047 1.78 1 71.81 354 GLY B N 1
ATOM 5851 C CA . GLY B 1 354 ? -10.656 -10.086 3.166 1 71.81 354 GLY B CA 1
ATOM 5852 C C . GLY B 1 354 ? -10.508 -8.75 3.873 1 71.81 354 GLY B C 1
ATOM 5853 O O . GLY B 1 354 ? -10.75 -7.695 3.283 1 71.81 354 GLY B O 1
ATOM 5854 N N . SER B 1 355 ? -9.898 -8.961 5.266 1 80.19 355 SER B N 1
ATOM 5855 C CA . SER B 1 355 ? -10.062 -7.816 6.152 1 80.19 355 SER B CA 1
ATOM 5856 C C . SER B 1 355 ? -8.922 -6.82 5.988 1 80.19 355 SER B C 1
ATOM 5858 O O . SER B 1 355 ? -7.75 -7.211 5.961 1 80.19 355 SER B O 1
ATOM 5860 N N . LEU B 1 356 ? -9.172 -5.672 5.746 1 88.88 356 LEU B N 1
ATOM 5861 C CA . LEU B 1 356 ? -8.273 -4.527 5.613 1 88.88 356 LEU B CA 1
ATOM 5862 C C . LEU B 1 356 ? -8.367 -3.619 6.836 1 88.88 356 LEU B C 1
ATOM 5864 O O . LEU B 1 356 ? -7.48 -2.799 7.07 1 88.88 356 LEU B O 1
ATOM 5868 N N . TYR B 1 357 ? -9.359 -3.797 7.656 1 91.94 357 TYR B N 1
ATOM 5869 C CA . TYR B 1 357 ? -9.641 -2.906 8.773 1 91.94 357 TYR B CA 1
ATOM 5870 C C . TYR B 1 357 ? -10.031 -3.699 10.023 1 91.94 357 TYR B C 1
ATOM 5872 O O . TYR B 1 357 ? -10.898 -4.57 9.961 1 91.94 357 TYR B O 1
ATOM 5880 N N . ASP B 1 358 ? -9.398 -3.4 11.164 1 89.25 358 ASP B N 1
ATOM 5881 C CA . ASP B 1 358 ? -9.688 -4.117 12.406 1 89.25 358 ASP B CA 1
ATOM 5882 C C . ASP B 1 358 ? -10.094 -3.152 13.516 1 89.25 358 ASP B C 1
ATOM 5884 O O . ASP B 1 358 ? -10.031 -3.496 14.695 1 89.25 358 ASP B O 1
ATOM 5888 N N . GLY B 1 359 ? -10.414 -1.966 13.148 1 91.31 359 GLY B N 1
ATOM 5889 C CA . GLY B 1 359 ? -10.852 -1.005 14.148 1 91.31 359 GLY B CA 1
ATOM 5890 C C . GLY B 1 359 ? -12.297 -1.192 14.562 1 91.31 359 GLY B C 1
ATOM 5891 O O . GLY B 1 359 ? -12.945 -2.154 14.148 1 91.31 359 GLY B O 1
ATOM 5892 N N . GLU B 1 360 ? -12.781 -0.289 15.422 1 92.56 360 GLU B N 1
ATOM 5893 C CA . GLU B 1 360 ? -14.102 -0.458 16.031 1 92.56 360 GLU B CA 1
ATOM 5894 C C . GLU B 1 360 ? -15.164 0.337 15.266 1 92.56 360 GLU B C 1
ATOM 5896 O O . GLU B 1 360 ? -16.359 0.124 15.461 1 92.56 360 GLU B O 1
ATOM 5901 N N . GLU B 1 361 ? -14.719 1.169 14.375 1 93.44 361 GLU B N 1
ATOM 5902 C CA . GLU B 1 361 ? -15.68 2.014 13.68 1 93.44 361 GLU B CA 1
ATOM 5903 C C . GLU B 1 361 ? -16.359 1.251 12.547 1 93.44 361 GLU B C 1
ATOM 5905 O O . GLU B 1 361 ? -15.875 0.209 12.109 1 93.44 361 GLU B O 1
ATOM 5910 N N . SER B 1 362 ? -17.531 1.76 12.172 1 94.19 362 SER B N 1
ATOM 5911 C CA . SER B 1 362 ? -18.25 1.171 11.047 1 94.19 362 SER B CA 1
ATOM 5912 C C . SER B 1 362 ? -17.656 1.615 9.719 1 94.19 362 SER B C 1
ATOM 5914 O O . SER B 1 362 ? -18.109 2.605 9.133 1 94.19 362 SER B O 1
ATOM 5916 N N . VAL B 1 363 ? -16.734 0.937 9.234 1 95.25 363 VAL B N 1
ATOM 5917 C CA . VAL B 1 363 ? -16.016 1.238 8.008 1 95.25 363 VAL B CA 1
ATOM 5918 C C . VAL B 1 363 ? -16.125 0.065 7.035 1 95.25 363 VAL B C 1
ATOM 5920 O O . VAL B 1 363 ? -15.883 -1.084 7.406 1 95.25 363 VAL B O 1
ATOM 5923 N N . LYS B 1 364 ? -16.656 0.292 5.895 1 94.88 364 LYS B N 1
ATOM 5924 C CA . LYS B 1 364 ? -16.609 -0.718 4.84 1 94.88 364 LYS B CA 1
ATOM 5925 C C . LYS B 1 364 ? -15.203 -0.874 4.281 1 94.88 364 LYS B C 1
ATOM 5927 O O . LYS B 1 364 ? -14.359 0.014 4.445 1 94.88 364 LYS B O 1
ATOM 5932 N N . THR B 1 365 ? -14.977 -2.004 3.711 1 94.94 365 THR B N 1
ATOM 5933 C CA . THR B 1 365 ? -13.672 -2.225 3.088 1 94.94 365 THR B CA 1
ATOM 5934 C C . THR B 1 365 ? -13.836 -2.744 1.661 1 94.94 365 THR B C 1
ATOM 5936 O O . THR B 1 365 ? -14.805 -3.443 1.358 1 94.94 365 THR B O 1
ATOM 5939 N N . GLU B 1 366 ? -13.039 -2.324 0.753 1 92.88 366 GLU B N 1
ATOM 5940 C CA . GLU B 1 366 ? -12.844 -2.871 -0.586 1 92.88 366 GLU B CA 1
ATOM 5941 C C . GLU B 1 366 ? -11.391 -3.309 -0.798 1 92.88 366 GLU B C 1
ATOM 5943 O O . GLU B 1 366 ? -10.508 -2.471 -0.964 1 92.88 366 GLU B O 1
ATOM 5948 N N . ASN B 1 367 ? -11.203 -4.527 -0.784 1 92.75 367 ASN B N 1
ATOM 5949 C CA . ASN B 1 367 ? -9.867 -5.102 -0.828 1 92.75 367 ASN B CA 1
ATOM 5950 C C . ASN B 1 367 ? -9.758 -6.195 -1.888 1 92.75 367 ASN B C 1
ATOM 5952 O O . ASN B 1 367 ? -9.547 -7.363 -1.56 1 92.75 367 ASN B O 1
ATOM 5956 N N . PRO B 1 368 ? -9.82 -5.777 -3.154 1 91.12 368 PRO B N 1
ATOM 5957 C CA . PRO B 1 368 ? -9.711 -6.777 -4.215 1 91.12 368 PRO B CA 1
ATOM 5958 C C . PRO B 1 368 ? -8.32 -7.41 -4.289 1 91.12 368 PRO B C 1
ATOM 5960 O O . PRO B 1 368 ? -7.316 -6.723 -4.074 1 91.12 368 PRO B O 1
ATOM 5963 N N . LEU B 1 369 ? -8.242 -8.68 -4.613 1 87.94 369 LEU B N 1
ATOM 5964 C CA . LEU B 1 369 ? -6.98 -9.406 -4.73 1 87.94 369 LEU B CA 1
ATOM 5965 C C . LEU B 1 369 ? -6.355 -9.188 -6.105 1 87.94 369 LEU B C 1
ATOM 5967 O O . LEU B 1 369 ? -5.137 -9.039 -6.223 1 87.94 369 LEU B O 1
ATOM 5971 N N . PHE B 1 370 ? -7.188 -9.227 -7.117 1 90.69 370 PHE B N 1
ATOM 5972 C CA . PHE B 1 370 ? -6.727 -9.109 -8.5 1 90.69 370 PHE B CA 1
ATOM 5973 C C . PHE B 1 370 ? -7.453 -7.984 -9.219 1 90.69 370 PHE B C 1
ATOM 5975 O O . PHE B 1 370 ? -8.492 -7.508 -8.758 1 90.69 370 PHE B O 1
ATOM 5982 N N . GLU B 1 371 ? -6.879 -7.531 -10.234 1 94.75 371 GLU B N 1
ATOM 5983 C CA . GLU B 1 371 ? -7.488 -6.547 -11.125 1 94.75 371 GLU B CA 1
ATOM 5984 C C . GLU B 1 371 ? -7.109 -6.809 -12.578 1 94.75 371 GLU B C 1
ATOM 5986 O O . GLU B 1 371 ? -6.281 -7.676 -12.867 1 94.75 371 GLU B O 1
ATOM 5991 N N . VAL B 1 372 ? -7.809 -6.148 -13.445 1 96.69 372 VAL B N 1
ATOM 5992 C CA . VAL B 1 372 ? -7.605 -6.355 -14.875 1 96.69 372 VAL B CA 1
ATOM 5993 C C . VAL B 1 372 ? -6.738 -5.234 -15.438 1 96.69 372 VAL B C 1
ATOM 5995 O O . VAL B 1 372 ? -7.02 -4.055 -15.227 1 96.69 372 VAL B O 1
ATOM 5998 N N . VAL B 1 373 ? -5.668 -5.547 -16.031 1 98.06 373 VAL B N 1
ATOM 5999 C CA . VAL B 1 373 ? -4.875 -4.633 -16.844 1 98.06 373 VAL B CA 1
ATOM 6000 C C . VAL B 1 373 ? -5.324 -4.711 -18.297 1 98.06 373 VAL B C 1
ATOM 6002 O O . VAL B 1 373 ? -5.191 -5.758 -18.938 1 98.06 373 VAL B O 1
ATOM 6005 N N . PRO B 1 374 ? -5.852 -3.627 -18.859 1 97.69 374 PRO B N 1
ATOM 6006 C CA . PRO B 1 374 ? -6.316 -3.648 -20.25 1 97.69 374 PRO B CA 1
ATOM 6007 C C . PRO B 1 374 ? -5.215 -4.039 -21.234 1 97.69 374 PRO B C 1
ATOM 6009 O O . PRO B 1 374 ? -4.043 -3.723 -21.016 1 97.69 374 PRO B O 1
ATOM 6012 N N . GLU B 1 375 ? -5.613 -4.676 -22.359 1 97.69 375 GLU B N 1
ATOM 6013 C CA . GLU B 1 375 ? -4.684 -5.223 -23.344 1 97.69 375 GLU B CA 1
ATOM 6014 C C . GLU B 1 375 ? -3.85 -4.121 -23.984 1 97.69 375 GLU B C 1
ATOM 6016 O O . GLU B 1 375 ? -2.705 -4.355 -24.391 1 97.69 375 GLU B O 1
ATOM 6021 N N . GLU B 1 376 ? -4.344 -2.902 -24.031 1 97.56 376 GLU B N 1
ATOM 6022 C CA . GLU B 1 376 ? -3.641 -1.812 -24.688 1 97.56 376 GLU B CA 1
ATOM 6023 C C . GLU B 1 376 ? -2.365 -1.438 -23.938 1 97.56 376 GLU B C 1
ATOM 6025 O O . GLU B 1 376 ? -1.471 -0.805 -24.516 1 97.56 376 GLU B O 1
ATOM 6030 N N . PHE B 1 377 ? -2.26 -1.839 -22.656 1 97.94 377 PHE B N 1
ATOM 6031 C CA . PHE B 1 377 ? -1.081 -1.504 -21.875 1 97.94 377 PHE B CA 1
ATOM 6032 C C . PHE B 1 377 ? -0.077 -2.65 -21.875 1 97.94 377 PHE B C 1
ATOM 6034 O O . PHE B 1 377 ? 1.036 -2.514 -21.375 1 97.94 377 PHE B O 1
ATOM 6041 N N . VAL B 1 378 ? -0.428 -3.783 -22.469 1 98.38 378 VAL B N 1
ATOM 6042 C CA . VAL B 1 378 ? 0.397 -4.984 -22.422 1 98.38 378 VAL B CA 1
ATOM 6043 C C . VAL B 1 378 ? 1.238 -5.09 -23.688 1 98.38 378 VAL B C 1
ATOM 6045 O O . VAL B 1 378 ? 0.705 -5.312 -24.781 1 98.38 378 VAL B O 1
ATOM 6048 N N . ALA B 1 379 ? 2.529 -4.941 -23.531 1 98.25 379 ALA B N 1
ATOM 6049 C CA . ALA B 1 379 ? 3.449 -4.988 -24.656 1 98.25 379 ALA B CA 1
ATOM 6050 C C . ALA B 1 379 ? 3.557 -6.402 -25.219 1 98.25 379 ALA B C 1
ATOM 6052 O O . ALA B 1 379 ? 3.865 -6.586 -26.406 1 98.25 379 ALA B O 1
ATOM 6053 N N . GLY B 1 380 ? 3.324 -7.391 -24.375 1 98.38 380 GLY B N 1
ATOM 6054 C CA . GLY B 1 380 ? 3.363 -8.789 -24.781 1 98.38 380 GLY B CA 1
ATOM 6055 C C . GLY B 1 380 ? 3.146 -9.75 -23.641 1 98.38 380 GLY B C 1
ATOM 6056 O O . GLY B 1 380 ? 3.396 -9.414 -22.469 1 98.38 380 GLY B O 1
ATOM 6057 N N . VAL B 1 381 ? 2.664 -10.906 -23.953 1 98.62 381 VAL B N 1
ATOM 6058 C CA . VAL B 1 381 ? 2.549 -12.016 -23.031 1 98.62 381 VAL B CA 1
ATOM 6059 C C . VAL B 1 381 ? 3.641 -13.047 -23.312 1 98.62 381 VAL B C 1
ATOM 6061 O O . VAL B 1 381 ? 3.619 -13.711 -24.344 1 98.62 381 VAL B O 1
ATOM 6064 N N . VAL B 1 382 ? 4.57 -13.164 -22.391 1 98.75 382 VAL B N 1
ATOM 6065 C CA . VAL B 1 382 ? 5.684 -14.094 -22.578 1 98.75 382 VAL B CA 1
ATOM 6066 C C . VAL B 1 382 ? 5.285 -15.484 -22.078 1 98.75 382 VAL B C 1
ATOM 6068 O O . VAL B 1 382 ? 4.914 -15.648 -20.906 1 98.75 382 VAL B O 1
ATOM 6071 N N . THR B 1 383 ? 5.309 -16.469 -22.922 1 98.19 383 THR B N 1
ATOM 6072 C CA . THR B 1 383 ? 4.969 -17.859 -22.594 1 98.19 383 THR B CA 1
ATOM 6073 C C . THR B 1 383 ? 6.078 -18.812 -23.047 1 98.19 383 THR B C 1
ATOM 6075 O O . THR B 1 383 ? 7.148 -18.359 -23.469 1 98.19 383 THR B O 1
ATOM 6078 N N . GLU B 1 384 ? 5.805 -20.078 -22.922 1 97.69 384 GLU B N 1
ATOM 6079 C CA . GLU B 1 384 ? 6.754 -21.078 -23.375 1 97.69 384 GLU B CA 1
ATOM 6080 C C . GLU B 1 384 ? 6.848 -21.109 -24.891 1 97.69 384 GLU B C 1
ATOM 6082 O O . GLU B 1 384 ? 7.773 -21.688 -25.453 1 97.69 384 GLU B O 1
ATOM 6087 N N . ASP B 1 385 ? 5.941 -20.406 -25.594 1 96.5 385 ASP B N 1
ATOM 6088 C CA . ASP B 1 385 ? 5.945 -20.312 -27.047 1 96.5 385 ASP B CA 1
ATOM 6089 C C . ASP B 1 385 ? 6.57 -19 -27.516 1 96.5 385 ASP B C 1
ATOM 6091 O O . ASP B 1 385 ? 6.488 -18.656 -28.703 1 96.5 385 ASP B O 1
ATOM 6095 N N . GLY B 1 386 ? 7.184 -18.266 -26.594 1 97.56 386 GLY B N 1
ATOM 6096 C CA . GLY B 1 386 ? 7.723 -16.953 -26.891 1 97.56 386 GLY B CA 1
ATOM 6097 C C . GLY B 1 386 ? 6.805 -15.82 -26.484 1 97.56 386 GLY B C 1
ATOM 6098 O O . GLY B 1 386 ? 5.961 -15.992 -25.594 1 97.56 386 GLY B O 1
ATOM 6099 N N . VAL B 1 387 ? 7.102 -14.641 -27.062 1 98.06 387 VAL B N 1
ATOM 6100 C CA . VAL B 1 387 ? 6.289 -13.469 -26.75 1 98.06 387 VAL B CA 1
ATOM 6101 C C . VAL B 1 387 ? 5.059 -13.438 -27.641 1 98.06 387 VAL B C 1
ATOM 6103 O O . VAL B 1 387 ? 5.18 -13.328 -28.875 1 98.06 387 VAL B O 1
ATOM 6106 N N . LEU B 1 388 ? 3.93 -13.539 -27.031 1 98.12 388 LEU B N 1
ATOM 6107 C CA . LEU B 1 388 ? 2.68 -13.523 -27.781 1 98.12 388 LEU B CA 1
ATOM 6108 C C . LEU B 1 388 ? 2.129 -12.109 -27.891 1 98.12 388 LEU B C 1
ATOM 6110 O O . LEU B 1 388 ? 2.074 -11.375 -26.891 1 98.12 388 LEU B O 1
ATOM 6114 N N . ASP B 1 389 ? 1.713 -11.711 -29.078 1 95.81 389 ASP B N 1
ATOM 6115 C CA . ASP B 1 389 ? 0.906 -10.508 -29.297 1 95.81 389 ASP B CA 1
ATOM 6116 C C . ASP B 1 389 ? -0.584 -10.844 -29.281 1 95.81 389 ASP B C 1
ATOM 6118 O O . ASP B 1 389 ? -0.984 -11.914 -28.812 1 95.81 389 ASP B O 1
ATOM 6122 N N . ALA B 1 390 ? -1.369 -9.969 -29.703 1 94.81 390 ALA B N 1
ATOM 6123 C CA . ALA B 1 390 ? -2.818 -10.141 -29.672 1 94.81 390 ALA B CA 1
ATOM 6124 C C . ALA B 1 390 ? -3.24 -11.359 -30.484 1 94.81 390 ALA B C 1
ATOM 6126 O O . ALA B 1 390 ? -4.117 -12.117 -30.078 1 94.81 390 ALA B O 1
ATOM 6127 N N . GLU B 1 391 ? -2.617 -11.523 -31.562 1 95.31 391 GLU B N 1
ATOM 6128 C CA . GLU B 1 391 ? -2.932 -12.656 -32.438 1 95.31 391 GLU B CA 1
ATOM 6129 C C . GLU B 1 391 ? -2.541 -13.977 -31.766 1 95.31 391 GLU B C 1
ATOM 6131 O O . GLU B 1 391 ? -3.273 -14.969 -31.859 1 95.31 391 GLU B O 1
ATOM 6136 N N . GLY B 1 392 ? -1.343 -13.977 -31.203 1 97.12 392 GLY B N 1
ATOM 6137 C CA . GLY B 1 392 ? -0.905 -15.164 -30.5 1 97.12 392 GLY B CA 1
ATOM 6138 C C . GLY B 1 392 ? -1.838 -15.562 -29.359 1 97.12 392 GLY B C 1
ATOM 6139 O O . GLY B 1 392 ? -2.162 -16.734 -29.203 1 97.12 392 GLY B O 1
ATOM 6140 N N . VAL B 1 393 ? -2.295 -14.617 -28.625 1 97.62 393 VAL B N 1
ATOM 6141 C CA . VAL B 1 393 ? -3.219 -14.867 -27.516 1 97.62 393 VAL B CA 1
ATOM 6142 C C . VAL B 1 393 ? -4.535 -15.414 -28.062 1 97.62 393 VAL B C 1
ATOM 6144 O O . VAL B 1 393 ? -5.086 -16.375 -27.531 1 97.62 393 VAL B O 1
ATOM 6147 N N . SER B 1 394 ? -4.988 -14.859 -29.125 1 96.94 394 SER B N 1
ATOM 6148 C CA . SER B 1 394 ? -6.234 -15.281 -29.75 1 96.94 394 SER B CA 1
ATOM 6149 C C . SER B 1 394 ? -6.164 -16.75 -30.188 1 96.94 394 SER B C 1
ATOM 6151 O O . SER B 1 394 ? -7.125 -17.5 -30 1 96.94 394 SER B O 1
ATOM 6153 N N . LYS B 1 395 ? -5.082 -17.094 -30.75 1 97.5 395 LYS B N 1
ATOM 6154 C CA . LYS B 1 395 ? -4.898 -18.484 -31.188 1 97.5 395 LYS B CA 1
ATOM 6155 C C . LYS B 1 395 ? -5.004 -19.453 -30 1 97.5 395 LYS B C 1
ATOM 6157 O O . LYS B 1 395 ? -5.66 -20.484 -30.109 1 97.5 395 LYS B O 1
ATOM 6162 N N . VAL B 1 396 ? -4.352 -19.109 -28.953 1 97.56 396 VAL B N 1
ATOM 6163 C CA . VAL B 1 396 ? -4.371 -19.953 -27.766 1 97.56 396 VAL B CA 1
ATOM 6164 C C . VAL B 1 396 ? -5.789 -20.016 -27.203 1 97.56 396 VAL B C 1
ATOM 6166 O O . VAL B 1 396 ? -6.238 -21.078 -26.75 1 97.56 396 VAL B O 1
ATOM 6169 N N . THR B 1 397 ? -6.488 -18.922 -27.234 1 97.12 397 THR B N 1
ATOM 6170 C CA . THR B 1 397 ? -7.867 -18.844 -26.766 1 97.12 397 THR B CA 1
ATOM 6171 C C . THR B 1 397 ? -8.75 -19.844 -27.516 1 97.12 397 THR B C 1
ATOM 6173 O O . THR B 1 397 ? -9.547 -20.547 -26.906 1 97.12 397 THR B O 1
ATOM 6176 N N . VAL B 1 398 ? -8.578 -19.891 -28.75 1 96.69 398 VAL B N 1
ATOM 6177 C CA . VAL B 1 398 ? -9.367 -20.781 -29.594 1 96.69 398 VAL B CA 1
ATOM 6178 C C . VAL B 1 398 ? -9.039 -22.234 -29.25 1 96.69 398 VAL B C 1
ATOM 6180 O O . VAL B 1 398 ? -9.938 -23.078 -29.141 1 96.69 398 VAL B O 1
ATOM 6183 N N . GLU B 1 399 ? -7.812 -22.484 -29.109 1 95.81 399 GLU B N 1
ATOM 6184 C CA . GLU B 1 399 ? -7.383 -23.828 -28.734 1 95.81 399 GLU B CA 1
ATOM 6185 C C . GLU B 1 399 ? -8.016 -24.266 -27.422 1 95.81 399 GLU B C 1
ATOM 6187 O O . GLU B 1 399 ? -8.516 -25.391 -27.297 1 95.81 399 GLU B O 1
ATOM 6192 N N . HIS B 1 400 ? -7.965 -23.406 -26.422 1 95.81 400 HIS B N 1
ATOM 6193 C CA . HIS B 1 400 ? -8.5 -23.734 -25.109 1 95.81 400 HIS B CA 1
ATOM 6194 C C . HIS B 1 400 ? -10.016 -23.922 -25.156 1 95.81 400 HIS B C 1
ATOM 6196 O O . HIS B 1 400 ? -10.562 -24.781 -24.469 1 95.81 400 HIS B O 1
ATOM 6202 N N . ALA B 1 401 ? -10.68 -23.156 -25.953 1 94.31 401 ALA B N 1
ATOM 6203 C CA . ALA B 1 401 ? -12.125 -23.297 -26.125 1 94.31 401 ALA B CA 1
ATOM 6204 C C . ALA B 1 401 ? -12.477 -24.688 -26.672 1 94.31 401 ALA B C 1
ATOM 6206 O O . ALA B 1 401 ? -13.445 -25.297 -26.234 1 94.31 401 ALA B O 1
ATOM 6207 N N . GLU B 1 402 ? -11.695 -25.156 -27.547 1 93.88 402 GLU B N 1
ATOM 6208 C CA . GLU B 1 402 ? -11.922 -26.469 -28.156 1 93.88 402 GLU B CA 1
ATOM 6209 C C . GLU B 1 402 ? -11.75 -27.594 -27.141 1 93.88 402 GLU B C 1
ATOM 6211 O O . GLU B 1 402 ? -12.469 -28.578 -27.172 1 93.88 402 GLU B O 1
ATOM 6216 N N . LEU B 1 403 ? -10.828 -27.391 -26.25 1 92.69 403 LEU B N 1
ATOM 6217 C CA . LEU B 1 403 ? -10.539 -28.406 -25.25 1 92.69 403 LEU B CA 1
ATOM 6218 C C . LEU B 1 403 ? -11.695 -28.547 -24.25 1 92.69 403 LEU B C 1
ATOM 6220 O O . LEU B 1 403 ? -11.797 -29.562 -23.562 1 92.69 403 LEU B O 1
ATOM 6224 N N . GLU B 1 404 ? -12.539 -27.578 -24.156 1 91 404 GLU B N 1
ATOM 6225 C CA . GLU B 1 404 ? -13.656 -27.609 -23.219 1 91 404 GLU B CA 1
ATOM 6226 C C . GLU B 1 404 ? -14.773 -28.516 -23.719 1 91 404 GLU B C 1
ATOM 6228 O O . GLU B 1 404 ? -15.664 -28.891 -22.953 1 91 404 GLU B O 1
ATOM 6233 N N . ALA B 1 405 ? -14.75 -28.984 -24.922 1 88.06 405 ALA B N 1
ATOM 6234 C CA . ALA B 1 405 ? -15.852 -29.688 -25.594 1 88.06 405 ALA B CA 1
ATOM 6235 C C . ALA B 1 405 ? -16.031 -31.094 -25.031 1 88.06 405 ALA B C 1
ATOM 6237 O O . ALA B 1 405 ? -17.094 -31.703 -25.188 1 88.06 405 ALA B O 1
ATOM 6238 N N . TRP B 1 406 ? -15.086 -31.672 -24.344 1 85.75 406 TRP B N 1
ATOM 6239 C CA . TRP B 1 406 ? -15.172 -33.031 -23.844 1 85.75 406 TRP B CA 1
ATOM 6240 C C . TRP B 1 406 ? -16.328 -33.188 -22.844 1 85.75 406 TRP B C 1
ATOM 6242 O O . TRP B 1 406 ? -16.906 -34.25 -22.703 1 85.75 406 TRP B O 1
ATOM 6252 N N . ASP B 1 407 ? -16.609 -32.125 -22.125 1 81.19 407 ASP B N 1
ATOM 6253 C CA . ASP B 1 407 ? -17.594 -32.125 -21.047 1 81.19 407 ASP B CA 1
ATOM 6254 C C . ASP B 1 407 ? -19.016 -32.188 -21.609 1 81.19 407 ASP B C 1
ATOM 6256 O O . ASP B 1 407 ? -19.922 -32.75 -20.984 1 81.19 407 ASP B O 1
ATOM 6260 N N . ASP B 1 408 ? -19.359 -31.609 -22.719 1 72.94 408 ASP B N 1
ATOM 6261 C CA . ASP B 1 408 ? -20.672 -31.641 -23.375 1 72.94 408 ASP B CA 1
ATOM 6262 C C . ASP B 1 408 ? -20.984 -33.031 -23.906 1 72.94 408 ASP B C 1
ATOM 6264 O O . ASP B 1 408 ? -22.141 -33.469 -23.922 1 72.94 408 ASP B O 1
ATOM 6268 N N . GLN B 1 409 ? -20.031 -33.75 -24.391 1 61.16 409 GLN B N 1
ATOM 6269 C CA . GLN B 1 409 ? -20.219 -35.062 -25.031 1 61.16 409 GLN B CA 1
ATOM 6270 C C . GLN B 1 409 ? -20.562 -36.125 -24 1 61.16 409 GLN B C 1
ATOM 6272 O O . GLN B 1 409 ? -21.297 -37.094 -24.312 1 61.16 409 GLN B O 1
ATOM 6277 N N . ASP B 1 410 ? -20.078 -36.031 -22.844 1 55.19 410 ASP B N 1
ATOM 6278 C CA . ASP B 1 410 ? -20.312 -37.094 -21.875 1 55.19 410 ASP B CA 1
ATOM 6279 C C . ASP B 1 410 ? -21.688 -36.969 -21.219 1 55.19 410 ASP B C 1
ATOM 6281 O O . ASP B 1 410 ? -22.141 -37.875 -20.531 1 55.19 410 ASP B O 1
ATOM 6285 N N . ASP B 1 411 ? -22.453 -35.969 -21.266 1 51.59 411 ASP B N 1
ATOM 6286 C CA . ASP B 1 411 ? -23.844 -35.938 -20.812 1 51.59 411 ASP B CA 1
ATOM 6287 C C . ASP B 1 411 ? -24.75 -36.719 -21.734 1 51.59 411 ASP B C 1
ATOM 6289 O O . ASP B 1 411 ? -25.797 -37.219 -21.328 1 51.59 411 ASP B O 1
ATOM 6293 N N . ASP B 1 412 ? -24.516 -37 -22.984 1 44.31 412 ASP B N 1
ATOM 6294 C CA . ASP B 1 412 ? -25.422 -37.75 -23.875 1 44.31 412 ASP B CA 1
ATOM 6295 C C . ASP B 1 412 ? -25.344 -39.25 -23.641 1 44.31 412 ASP B C 1
ATOM 6297 O O . ASP B 1 412 ? -26.25 -40 -24.031 1 44.31 412 ASP B O 1
ATOM 6301 N N . THR B 1 413 ? -24.391 -39.938 -23.266 1 38.38 413 THR B N 1
ATOM 6302 C CA . THR B 1 413 ? -24.406 -41.406 -23.156 1 38.38 413 THR B CA 1
ATOM 6303 C C . THR B 1 413 ? -25.125 -41.812 -21.875 1 38.38 413 THR B C 1
ATOM 6305 O O . THR B 1 413 ? -25.406 -43 -21.672 1 38.38 413 THR B O 1
ATOM 6308 N N . GLY B 1 414 ? -25.562 -41.312 -20.875 1 30.67 414 GLY B N 1
ATOM 6309 C CA . GLY B 1 414 ? -26.359 -41.781 -19.766 1 30.67 414 GLY B CA 1
ATOM 6310 C C . GLY B 1 414 ? -27.844 -41.531 -19.938 1 30.67 414 GLY B C 1
ATOM 6311 O O . GLY B 1 414 ? -28.625 -41.75 -19 1 30.67 414 GLY B O 1
ATOM 6312 N N . ARG B 1 415 ? -28.5 -41.281 -21.016 1 21.91 415 ARG B N 1
ATOM 6313 C CA . ARG B 1 415 ? -29.906 -41.656 -21.062 1 21.91 415 ARG B CA 1
ATOM 6314 C C . ARG B 1 415 ? -30.094 -43.062 -21.578 1 21.91 415 ARG B C 1
ATOM 6316 O O . ARG B 1 415 ? -29.469 -43.469 -22.578 1 21.91 415 ARG B O 1
#

Solvent-accessible surface area (backbone atoms only — not comparable to full-atom values): 41932 Å² total; per-residue (Å²): 128,52,44,30,19,32,29,36,42,31,46,78,78,21,28,44,36,30,22,31,12,85,77,42,92,67,66,57,66,21,33,37,52,46,57,43,68,55,81,72,52,86,87,52,42,64,62,43,26,49,49,34,32,37,63,46,29,54,44,84,80,58,41,82,72,35,76,22,72,68,45,79,47,77,56,95,90,43,59,33,37,37,37,27,32,26,25,41,40,94,58,92,79,67,48,67,35,77,56,43,66,44,75,47,77,34,54,66,77,48,48,83,76,48,67,49,44,89,60,52,58,63,45,48,59,47,41,50,65,44,68,64,54,52,45,64,54,82,84,65,54,50,73,59,43,25,46,44,45,41,49,30,53,29,57,47,23,74,73,43,90,42,40,66,59,52,52,54,48,51,51,50,52,32,62,43,40,70,76,31,33,29,35,38,45,52,52,26,52,44,60,45,44,80,60,64,44,30,65,45,40,25,53,40,27,52,53,48,39,51,48,52,51,48,30,36,52,40,8,13,50,42,45,17,48,51,34,58,77,68,65,38,52,29,33,32,36,48,44,72,36,70,41,44,51,51,11,44,67,69,51,57,34,35,37,39,29,17,28,25,72,92,79,39,35,12,53,57,43,44,46,56,39,27,75,70,69,28,54,31,30,44,28,40,50,33,47,44,19,58,47,32,30,72,54,74,28,53,28,34,50,30,41,52,58,26,28,31,37,78,46,23,35,29,26,52,33,36,49,44,38,35,34,55,22,14,57,74,36,71,22,49,29,35,31,37,41,38,66,48,23,46,25,60,43,74,83,80,74,80,44,74,68,60,85,85,74,85,71,90,61,76,61,45,71,52,39,59,43,45,40,70,30,60,38,92,48,48,71,27,42,21,14,54,89,36,76,28,51,67,67,50,44,40,54,52,14,54,52,51,49,59,28,55,52,48,65,67,59,63,67,65,74,76,114,128,52,44,31,19,32,29,35,43,31,47,79,78,21,28,46,37,30,23,32,11,86,77,42,92,68,65,57,66,20,33,37,54,47,57,41,67,52,82,73,53,85,87,52,43,63,62,41,26,49,47,33,33,37,63,45,28,56,43,84,79,59,40,82,73,35,77,21,72,67,44,79,46,75,56,97,89,42,59,35,38,37,37,28,32,26,26,41,40,96,59,91,79,68,49,69,36,79,57,44,67,44,73,47,77,36,54,66,78,50,48,82,78,47,67,48,46,88,59,53,56,65,44,49,61,47,40,48,62,44,68,62,55,51,44,65,55,83,85,67,54,51,74,60,44,24,46,44,45,40,48,30,52,29,57,49,24,75,71,43,90,41,40,66,59,51,52,54,46,51,52,49,52,31,63,43,42,72,77,32,33,29,34,39,46,52,52,26,51,42,60,45,45,80,58,65,46,29,66,45,39,24,54,41,27,53,51,48,40,51,48,52,53,48,29,38,52,40,7,13,50,42,44,17,48,51,33,58,76,68,64,38,52,26,34,32,35,49,43,74,35,70,42,42,51,51,13,44,67,69,50,55,34,35,35,39,28,17,28,26,72,91,78,39,34,12,53,59,44,45,46,55,40,27,76,69,70,29,54,31,30,43,28,40,50,34,46,44,20,57,47,32,29,71,54,72,28,54,28,34,50,29,40,53,59,27,28,31,37,78,47,23,35,29,23,53,34,35,49,43,40,36,35,55,22,14,57,75,36,71,23,49,28,35,30,37,40,37,65,49,23,45,26,60,44,72,81,79,74,80,44,76,66,60,86,84,72,87,71,89,60,77,60,45,70,53,41,58,43,46,41,70,30,60,37,91,49,47,69,27,42,22,14,53,90,36,74,28,50,68,67,50,42,38,52,51,15,54,54,48,49,59,30,55,52,48,67,68,60,63,63,64,73,76,114

Secondary structure (DSSP, 8-state):
-EEEEEEEEEETTEEEEEEE-TTSSSSTT-EE-EEEE--S-TT-THHHHHHHIIIII----PEEEEEPPPEEEEETTEEEEEEEEEEE-SS------TTEEEEEEE-GGGGGGS-BSTTHHHHHHTTS--HHHHHH--SS-HHHHHHHHHHHHHHHHHH-SSHHHHHHHHHHHHHHSTT-HHHHHHHHHHHHSS--SHHHHHHHHHHHHHHHHHHHHHHHHHHHHHHHHTT--EEEE-S--HHHHHHHHHH--EEEEE--TTTTHHHHHHHHHHHTT--EEEE-TTTHHHHHHTTS-SEEEE--SEE-TTS-EEEETTHHHHHHHHHHHT--EEEE--GGGB-SS------B---S--SSS--EEE-BSEEEEPGGG-SEEEETTEEE-HHHHHHHHHHHHHHTTHHHHTTTTT-/-EEEEEEEEEETTEEEEEEE-TTSSSSTT-EE-EEEE--S-GGGTHHHHHHHIIIII----PEEEEEPPPEEEEETTEEEEEEEEEEE-SS------TTEEEEEEE-GGGGGGS-BSTTHHHHHHTTS--HHHHHH--SS-HHHHHHHHHHHHHHHHHH-SSHHHHHHHHHHHHHHSTT-HHHHHHHHHHHHSS--SHHHHHHHHHHHHHHHHHHHHHHHHHHHHHHHHTT--EEEE-S--HHHHHHHHHH--EEEEE--TTTTHHHHHHHHHHHTT--EEEE-TTTHHHHHHTTS-SEEEE--SEE-TTS-EEEETTHHHHHHHHHHHT--EEEE--GGGB-SS------B------SSS--EEE-BSEEEEPGGG--EEEETTEEE-HHHHHHHHHHHHHHTTHHHHTTSTT-

Organism: Haloferax mediterranei (strain ATCC 33500 / DSM 1411 / JCM 8866 / NBRC 14739 / NCIMB 2177 / R-4) (NCBI:txid523841)

Nearest PDB structures (foldseek):
  1vb5-assembly1_B  TM=8.588E-01  e=8.982E-19  Pyrococcus horikoshii OT3
  7vlk-assembly1_C  TM=8.314E-01  e=1.072E-17  Homo sapiens
  7kmf-assembly1_C  TM=8.164E-01  e=4.795E-17  Homo sapiens
  1t9k-assembly1_A  TM=7.965E-01  e=1.527E-15  Thermotoga maritima
  3ecs-assembly1_C  TM=7.586E-01  e=3.147E-15  Homo sapiens

Foldseek 3Di:
DWEKEFEWEDDLQWTKKFAFDPPDDPDHRAIGGQMDTQPDDPVPCVVVSQVSQCQAWNDNPWAWDDWFDWDWDDDPHDIYIYTYTYTYDPDDHTHGDPRTPDMDTGNLLCNVVGRHDPCRLVSVVRGQADLCCLLVDPPDALLVSLLSLLSRLLSVLSVDPALVVSLVSLVSSCVSCVQQLLNNLLSLLLLLDDPSHSVSSNVSSVVSSNVSSVFLLLLLCLLLVVCVVVVFQEEEEEADDPSVLNNCLNNQHEYEYALQPDVRRRVVSQVSSVVSVHHYHYDHLVCLLQCLLVPVGQAYEYEASAQELQRKGKDFPSLQSNLVSNVNNVHAYEYTDALSRYELHRDHDWDAPDDPDDDDDDDDDGHIGIDIHHNVSHPFYRTSVHTDHSVRSNVSSVVSVSSNCSSVVVVPPPD/DWEKEFEWEDDLQWTKKFAFDPPDDPDHRAIGGQMDTQPDDPVPCVVVVQVSQCQAWNDNDWAWDDWFDWDWFDDPHDIYIYTYTYTYDPDDHTHGDPRTPDMDIGNLLCNVVTRHDTCRLVSVVRGQAELCCLLVDPPDALLVSLLSLLSRLLSVLSVDPALVVSLVSLVSSCVSCVQQLLNNLLSLLLLLDDPSHSVSSNVSSVVSSNVSSVFLLLLLCLLLVVCVVVVFQEEEEEADDPSVLSNCLNNQHEYEYALQPDVRRRVVSQVSSVVSVHHYHYDHLVCLLVCLLVPVGQAYEYEASAQELQRKGKDFPSLQSNLVSNVNNVHAYEYTDALSRYELHRDHDWDAPDDPDDDDDPDDDGHIGIDIHHNVSHPFYRTSVHTDHSVRSNVSSVVSVSSNCSSVVVVPPPD

InterPro domains:
  IPR000086 NUDIX hydrolase domain [PF00293] (6-123)
  IPR000086 NUDIX hydrolase domain [PS51462] (1-129)
  IPR000649 Initiation factor 2B-related [PF01008] (139-389)
  IPR015797 NUDIX hydrolase-like domain superfamily [SSF55811] (4-127)
  IPR037171 NagB/RpiA transferase-like [SSF100950] (120-403)
  IPR042529 Initiation factor 2B-like, C-terminal [G3DSA:3.40.50.10470] (226-409)

Radius of gyration: 35.15 Å; Cα contacts (8 Å, |Δi|>4): 1831; chains: 2; bounding box: 58×110×83 Å

pLDDT: mean 93.03, std 8.86, range [21.56, 98.88]